Protein 1LWJ (pdb70)

B-factor: mean 66.31, std 16.31, range [10.57, 98.0]

Structure (mmCIF, N/CA/C/O backbone):
data_1LWJ
#
_entry.id   1LWJ
#
_cell.length_a   94.542
_cell.length_b   181.354
_cell.length_c   197.317
_cell.angle_alpha   90.00
_cell.angle_beta   90.00
_cell.angle_gamma   90.00
#
_symmetry.space_group_name_H-M   'I 2 2 2'
#
loop_
_entity.id
_entity.type
_entity.pdbx_description
1 polymer 4-ALPHA-GLUCANOTRANSFERASE
2 non-polymer 'MODIFIED ACARBOSE PENTASACCHARIDE'
3 non-polymer 'CALCIUM ION'
4 water water
#
loop_
_atom_site.group_PDB
_atom_site.id
_atom_site.type_symbol
_atom_site.label_atom_id
_atom_site.label_alt_id
_atom_site.label_comp_id
_atom_site.label_asym_id
_atom_site.label_entity_id
_atom_site.label_seq_id
_atom_site.pdbx_PDB_ins_code
_atom_site.Cartn_x
_atom_site.Cartn_y
_atom_site.Cartn_z
_atom_site.occupancy
_atom_site.B_iso_or_equiv
_atom_site.auth_seq_id
_atom_site.auth_comp_id
_atom_site.auth_asym_id
_atom_site.auth_atom_id
_atom_site.pdbx_PDB_model_num
ATOM 1 N N . MET A 1 1 ? 20.968 29.715 -19.402 1.00 65.56 1 MET A N 1
ATOM 2 C CA . MET A 1 1 ? 20.722 29.360 -17.976 1.00 65.56 1 MET A CA 1
ATOM 3 C C . MET A 1 1 ? 21.526 30.271 -17.039 1.00 65.56 1 MET A C 1
ATOM 4 O O . MET A 1 1 ? 22.735 30.453 -17.198 1.00 65.56 1 MET A O 1
ATOM 9 N N . ILE A 1 2 ? 20.833 30.861 -16.073 1.00 61.10 2 ILE A N 1
ATOM 10 C CA . ILE A 1 2 ? 21.464 31.752 -15.113 1.00 61.10 2 ILE A CA 1
ATOM 11 C C . ILE A 1 2 ? 20.933 31.400 -13.744 1.00 61.10 2 ILE A C 1
ATOM 12 O O . ILE A 1 2 ? 19.725 31.417 -13.521 1.00 61.10 2 ILE A O 1
ATOM 17 N N . GLY A 1 3 ? 21.844 31.087 -12.831 1.00 59.86 3 GLY A N 1
ATOM 18 C CA . GLY A 1 3 ? 21.443 30.740 -11.483 1.00 59.86 3 GLY A CA 1
ATOM 19 C C . GLY A 1 3 ? 21.513 31.913 -10.534 1.00 59.86 3 GLY A C 1
ATOM 20 O O . GLY A 1 3 ? 22.045 32.962 -10.871 1.00 59.86 3 GLY A O 1
ATOM 21 N N . TYR A 1 4 ? 20.975 31.732 -9.335 1.00 47.47 4 TYR A N 1
ATOM 22 C CA . TYR A 1 4 ? 20.980 32.783 -8.331 1.00 47.47 4 TYR A CA 1
ATOM 23 C C . TYR A 1 4 ? 20.977 32.080 -6.980 1.00 47.47 4 TYR A C 1
ATOM 24 O O . TYR A 1 4 ? 20.055 31.324 -6.681 1.00 47.47 4 TYR A O 1
ATOM 33 N N . GLN A 1 5 ? 22.027 32.300 -6.187 1.00 55.29 5 GLN A N 1
ATOM 34 C CA . GLN A 1 5 ? 22.136 31.704 -4.856 1.00 55.29 5 GLN A CA 1
ATOM 35 C C . GLN A 1 5 ? 21.465 32.576 -3.791 1.00 55.29 5 GLN A C 1
ATOM 36 O O . GLN A 1 5 ? 21.870 33.711 -3.549 1.00 55.29 5 GLN A O 1
ATOM 42 N N . ILE A 1 6 ? 20.457 32.021 -3.132 1.00 43.96 6 ILE A N 1
ATOM 43 C CA . ILE A 1 6 ? 19.707 32.745 -2.124 1.00 43.96 6 ILE A CA 1
ATOM 44 C C . ILE A 1 6 ? 19.922 32.233 -0.705 1.00 43.96 6 ILE A C 1
ATOM 45 O O . ILE A 1 6 ? 19.959 31.034 -0.476 1.00 43.96 6 ILE A O 1
ATOM 50 N N . TYR A 1 7 ? 20.105 33.142 0.245 1.00 46.86 7 TYR A N 1
ATOM 51 C CA . TYR A 1 7 ? 20.180 32.735 1.640 1.00 46.86 7 TYR A CA 1
ATOM 52 C C . TYR A 1 7 ? 18.770 33.143 2.055 1.00 46.86 7 TYR A C 1
ATOM 53 O O . TYR A 1 7 ? 18.497 34.325 2.256 1.00 46.86 7 TYR A O 1
ATOM 62 N N . VAL A 1 8 ? 17.875 32.169 2.167 1.00 49.95 8 VAL A N 1
ATOM 63 C CA . VAL A 1 8 ? 16.476 32.467 2.456 1.00 49.95 8 VAL A CA 1
ATOM 64 C C . VAL A 1 8 ? 16.145 33.587 3.437 1.00 49.95 8 VAL A C 1
ATOM 65 O O . VAL A 1 8 ? 15.391 34.498 3.083 1.00 49.95 8 VAL A O 1
ATOM 69 N N . ARG A 1 9 ? 16.706 33.523 4.649 1.00 45.23 9 ARG A N 1
ATOM 70 C CA . ARG A 1 9 ? 16.449 34.509 5.714 1.00 45.23 9 ARG A CA 1
ATOM 71 C C . ARG A 1 9 ? 16.797 35.954 5.392 1.00 45.23 9 ARG A C 1
ATOM 72 O O . ARG A 1 9 ? 16.247 36.870 6.003 1.00 45.23 9 ARG A O 1
ATOM 80 N N . SER A 1 10 ? 17.708 36.148 4.442 1.00 49.02 10 SER A N 1
ATOM 81 C CA . SER A 1 10 ? 18.148 37.479 4.035 1.00 49.02 10 SER A CA 1
ATOM 82 C C . SER A 1 10 ? 17.581 37.983 2.712 1.00 49.02 10 SER A C 1
ATOM 83 O O . SER A 1 10 ? 17.845 39.125 2.325 1.00 49.02 10 SER A O 1
ATOM 86 N N . PHE A 1 11 ? 16.801 37.154 2.019 1.00 64.56 11 PHE A N 1
ATOM 87 C CA . PHE A 1 11 ? 16.243 37.574 0.734 1.00 64.56 11 PHE A CA 1
ATOM 88 C C . PHE A 1 11 ? 14.941 38.383 0.839 1.00 64.56 11 PHE A C 1
ATOM 89 O O . PHE A 1 11 ? 14.961 39.616 0.713 1.00 64.56 11 PHE A O 1
ATOM 97 N N . ARG A 1 12 ? 13.814 37.712 1.062 1.00 48.74 12 ARG A N 1
ATOM 98 C CA . ARG A 1 12 ? 12.553 38.438 1.185 1.00 48.74 12 ARG A CA 1
ATOM 99 C C . ARG A 1 12 ? 11.565 37.846 2.216 1.00 48.74 12 ARG A C 1
ATOM 100 O O . ARG A 1 12 ? 11.335 36.627 2.295 1.00 48.74 12 ARG A O 1
ATOM 108 N N . ASP A 1 13 ? 11.001 38.744 3.013 1.00 49.74 13 ASP A N 1
ATOM 109 C CA . ASP A 1 13 ? 10.057 38.402 4.063 1.00 49.74 13 ASP A CA 1
ATOM 110 C C . ASP A 1 13 ? 8.637 38.449 3.499 1.00 49.74 13 ASP A C 1
ATOM 111 O O . ASP A 1 13 ? 8.269 39.373 2.765 1.00 49.74 13 ASP A O 1
ATOM 116 N N . GLY A 1 14 ? 7.839 37.445 3.838 1.00 50.54 14 GLY A N 1
ATOM 117 C CA . GLY A 1 14 ? 6.497 37.396 3.314 1.00 50.54 14 GLY A CA 1
ATOM 118 C C . GLY A 1 14 ? 5.405 37.439 4.347 1.00 50.54 14 GLY A C 1
ATOM 119 O O . GLY A 1 14 ? 4.232 37.439 3.981 1.00 50.54 14 GLY A O 1
ATOM 120 N N . ASN A 1 15 ? 5.757 37.462 5.628 1.00 52.15 15 ASN A N 1
ATOM 121 C CA . ASN A 1 15 ? 4.722 37.504 6.654 1.00 52.15 15 ASN A CA 1
ATOM 122 C C . ASN A 1 15 ? 4.907 38.620 7.659 1.00 52.15 15 ASN A C 1
ATOM 123 O O . ASN A 1 15 ? 4.423 38.536 8.787 1.00 52.15 15 ASN A O 1
ATOM 128 N N . LEU A 1 16 ? 5.611 39.665 7.235 1.00 57.18 16 LEU A N 1
ATOM 129 C CA . LEU A 1 16 ? 5.848 40.856 8.049 1.00 57.18 16 LEU A CA 1
ATOM 130 C C . LEU A 1 16 ? 6.549 40.649 9.381 1.00 57.18 16 LEU A C 1
ATOM 131 O O . LEU A 1 16 ? 6.013 41.026 10.422 1.00 57.18 16 LEU A O 1
ATOM 136 N N . ASP A 1 17 ? 7.739 40.062 9.367 1.00 51.72 17 ASP A N 1
ATOM 137 C CA . ASP A 1 17 ? 8.462 39.878 10.616 1.00 51.72 17 ASP A CA 1
ATOM 138 C C . ASP A 1 17 ? 9.946 40.190 10.435 1.00 51.72 17 ASP A C 1
ATOM 139 O O . ASP A 1 17 ? 10.736 40.125 11.382 1.00 51.72 17 ASP A O 1
ATOM 144 N N . GLY A 1 18 ? 10.314 40.560 9.212 1.00 32.83 18 GLY A N 1
ATOM 145 C CA . GLY A 1 18 ? 11.696 40.898 8.934 1.00 32.83 18 GLY A CA 1
ATOM 146 C C . GLY A 1 18 ? 12.602 39.719 8.653 1.00 32.83 18 GLY A C 1
ATOM 147 O O . GLY A 1 18 ? 13.771 39.898 8.314 1.00 32.83 18 GLY A O 1
ATOM 148 N N . VAL A 1 19 ? 12.067 38.512 8.797 1.00 53.51 19 VAL A N 1
ATOM 149 C CA . VAL A 1 19 ? 12.834 37.295 8.549 1.00 53.51 19 VAL A CA 1
ATOM 150 C C . VAL A 1 19 ? 12.436 36.711 7.188 1.00 53.51 19 VAL A C 1
ATOM 151 O O . VAL A 1 19 ? 11.248 36.470 6.931 1.00 53.51 19 VAL A O 1
ATOM 155 N N . GLY A 1 20 ? 13.426 36.500 6.318 1.00 52.58 20 GLY A N 1
ATOM 156 C CA . GLY A 1 20 ? 13.155 35.936 5.003 1.00 52.58 20 GLY A CA 1
ATOM 157 C C . GLY A 1 20 ? 12.450 34.590 5.064 1.00 52.58 20 GLY A C 1
ATOM 158 O O . GLY A 1 20 ? 12.820 33.722 5.849 1.00 52.58 20 GLY A O 1
ATOM 159 N N . ASP A 1 21 ? 11.438 34.394 4.231 1.00 72.41 21 ASP A N 1
ATOM 160 C CA . ASP A 1 21 ? 10.710 33.135 4.267 1.00 72.41 21 ASP A CA 1
ATOM 161 C C . ASP A 1 21 ? 10.235 32.685 2.901 1.00 72.41 21 ASP A C 1
ATOM 162 O O . ASP A 1 21 ? 10.470 33.357 1.897 1.00 72.41 21 ASP A O 1
ATOM 167 N N . PHE A 1 22 ? 9.552 31.547 2.878 1.00 44.23 22 PHE A N 1
ATOM 168 C CA . PHE A 1 22 ? 9.047 30.973 1.639 1.00 44.23 22 PHE A CA 1
ATOM 169 C C . PHE A 1 22 ? 8.050 31.874 0.913 1.00 44.23 22 PHE A C 1
ATOM 170 O O . PHE A 1 22 ? 8.099 31.994 -0.314 1.00 44.23 22 PHE A O 1
ATOM 178 N N . ARG A 1 23 ? 7.144 32.502 1.657 1.00 70.89 23 ARG A N 1
ATOM 179 C CA . ARG A 1 23 ? 6.159 33.389 1.036 1.00 70.89 23 ARG A CA 1
ATOM 180 C C . ARG A 1 23 ? 6.837 34.578 0.351 1.00 70.89 23 ARG A C 1
ATOM 181 O O . ARG A 1 23 ? 6.525 34.896 -0.790 1.00 70.89 23 ARG A O 1
ATOM 189 N N . GLY A 1 24 ? 7.770 35.225 1.034 1.00 45.74 24 GLY A N 1
ATOM 190 C CA . GLY A 1 24 ? 8.469 36.340 0.426 1.00 45.74 24 GLY A CA 1
ATOM 191 C C . GLY A 1 24 ? 9.265 35.900 -0.797 1.00 45.74 24 GLY A C 1
ATOM 192 O O . GLY A 1 24 ? 9.331 36.612 -1.803 1.00 45.74 24 GLY A O 1
ATOM 193 N N . LEU A 1 25 ? 9.892 34.731 -0.709 1.00 47.40 25 LEU A N 1
ATOM 194 C CA . LEU A 1 25 ? 10.660 34.205 -1.837 1.00 47.40 25 LEU A CA 1
ATOM 195 C C . LEU A 1 25 ? 9.687 34.265 -3.008 1.00 47.40 25 LEU A C 1
ATOM 196 O O . LEU A 1 25 ? 9.981 34.827 -4.065 1.00 47.40 25 LEU A O 1
ATOM 201 N N . LYS A 1 26 ? 8.503 33.712 -2.765 1.00 52.14 26 LYS A N 1
ATOM 202 C CA . LYS A 1 26 ? 7.425 33.649 -3.737 1.00 52.14 26 LYS A CA 1
ATOM 203 C C . LYS A 1 26 ? 7.140 35.012 -4.363 1.00 52.14 26 LYS A C 1
ATOM 204 O O . LYS A 1 26 ? 6.972 35.108 -5.570 1.00 52.14 26 LYS A O 1
ATOM 210 N N . ASN A 1 27 ? 7.109 36.069 -3.558 1.00 45.19 27 ASN A N 1
ATOM 211 C CA . ASN A 1 27 ? 6.810 37.399 -4.090 1.00 45.19 27 ASN A CA 1
ATOM 212 C C . ASN A 1 27 ? 8.002 38.123 -4.700 1.00 45.19 27 ASN A C 1
ATOM 213 O O . ASN A 1 27 ? 7.884 39.271 -5.124 1.00 45.19 27 ASN A O 1
ATOM 218 N N . ALA A 1 28 ? 9.148 37.460 -4.749 1.00 62.72 28 ALA A N 1
ATOM 219 C CA . ALA A 1 28 ? 10.336 38.081 -5.308 1.00 62.72 28 ALA A CA 1
ATOM 220 C C . ALA A 1 28 ? 10.538 37.672 -6.772 1.00 62.72 28 ALA A C 1
ATOM 221 O O . ALA A 1 28 ? 11.414 38.202 -7.467 1.00 62.72 28 ALA A O 1
ATOM 223 N N . VAL A 1 29 ? 9.712 36.737 -7.235 1.00 60.26 29 VAL A N 1
ATOM 224 C CA . VAL A 1 29 ? 9.781 36.225 -8.605 1.00 60.26 29 VAL A CA 1
ATOM 225 C C . VAL A 1 29 ? 9.994 37.266 -9.700 1.00 60.26 29 VAL A C 1
ATOM 226 O O . VAL A 1 29 ? 10.809 37.065 -10.596 1.00 60.26 29 VAL A O 1
ATOM 230 N N . SER A 1 30 ? 9.240 38.358 -9.638 1.00 61.52 30 SER A N 1
ATOM 231 C CA . SER A 1 30 ? 9.352 39.427 -10.626 1.00 61.52 30 SER A CA 1
ATOM 232 C C . SER A 1 30 ? 10.785 39.955 -10.704 1.00 61.52 30 SER A C 1
ATOM 233 O O . SER A 1 30 ? 11.287 40.244 -11.799 1.00 61.52 30 SER A O 1
ATOM 236 N N . TYR A 1 31 ? 11.429 40.080 -9.538 1.00 53.60 31 TYR A N 1
ATOM 237 C CA . TYR A 1 31 ? 12.807 40.556 -9.451 1.00 53.60 31 TYR A CA 1
ATOM 238 C C . TYR A 1 31 ? 13.695 39.544 -10.144 1.00 53.60 31 TYR A C 1
ATOM 239 O O . TYR A 1 31 ? 14.490 39.897 -11.016 1.00 53.60 31 TYR A O 1
ATOM 248 N N . LEU A 1 32 ? 13.552 38.284 -9.740 1.00 52.70 32 LEU A N 1
ATOM 249 C CA . LEU A 1 32 ? 14.332 37.197 -10.311 1.00 52.70 32 LEU A CA 1
ATOM 250 C C . LEU A 1 32 ? 14.147 37.143 -11.821 1.00 52.70 32 LEU A C 1
ATOM 251 O O . LEU A 1 32 ? 15.125 37.125 -12.577 1.00 52.70 32 LEU A O 1
ATOM 256 N N . LYS A 1 33 ? 12.883 37.130 -12.248 1.00 55.05 33 LYS A N 1
ATOM 257 C CA . LYS A 1 33 ? 12.514 37.072 -13.661 1.00 55.05 33 LYS A CA 1
ATOM 258 C C . LYS A 1 33 ? 13.037 38.300 -14.418 1.00 55.05 33 LYS A C 1
ATOM 259 O O . LYS A 1 33 ? 13.454 38.196 -15.574 1.00 55.05 33 LYS A O 1
ATOM 265 N N . GLU A 1 34 ? 13.016 39.461 -13.769 1.00 68.08 34 GLU A N 1
ATOM 266 C CA . GLU A 1 34 ? 13.522 40.678 -14.400 1.00 68.08 34 GLU A CA 1
ATOM 267 C C . GLU A 1 34 ? 15.043 40.586 -14.446 1.00 68.08 34 GLU A C 1
ATOM 268 O O . GLU A 1 34 ? 15.707 41.332 -15.168 1.00 68.08 34 GLU A O 1
ATOM 274 N N . LEU A 1 35 ? 15.589 39.660 -13.667 1.00 59.45 35 LEU A N 1
ATOM 275 C CA . LEU A 1 35 ? 17.028 39.472 -13.597 1.00 59.45 35 LEU A CA 1
ATOM 276 C C . LEU A 1 35 ? 17.441 38.318 -14.506 1.00 59.45 35 LEU A C 1
ATOM 277 O O . LEU A 1 35 ? 18.620 38.010 -14.641 1.00 59.45 35 LEU A O 1
ATOM 282 N N . GLY A 1 36 ? 16.457 37.686 -15.134 1.00 53.27 36 GLY A N 1
ATOM 283 C CA . GLY A 1 36 ? 16.735 36.584 -16.039 1.00 53.27 36 GLY A CA 1
ATOM 284 C C . GLY A 1 36 ? 17.254 35.350 -15.344 1.00 53.27 36 GLY A C 1
ATOM 285 O O . GLY A 1 36 ? 18.017 34.580 -15.910 1.00 53.27 36 GLY A O 1
ATOM 286 N N . ILE A 1 37 ? 16.833 35.165 -14.106 1.00 67.03 37 ILE A N 1
ATOM 287 C CA . ILE A 1 37 ? 17.256 34.019 -13.324 1.00 67.03 37 ILE A CA 1
ATOM 288 C C . ILE A 1 37 ? 16.474 32.790 -13.771 1.00 67.03 37 ILE A C 1
ATOM 289 O O . ILE A 1 37 ? 15.245 32.819 -13.798 1.00 67.03 37 ILE A O 1
ATOM 294 N N . ASP A 1 38 ? 17.187 31.720 -14.121 1.00 63.57 38 ASP A N 1
ATOM 295 C CA . ASP A 1 38 ? 16.559 30.473 -14.570 1.00 63.57 38 ASP A CA 1
ATOM 296 C C . ASP A 1 38 ? 16.191 29.544 -13.425 1.00 63.57 38 ASP A C 1
ATOM 297 O O . ASP A 1 38 ? 15.151 28.881 -13.467 1.00 63.57 38 ASP A O 1
ATOM 302 N N . PHE A 1 39 ? 17.066 29.493 -12.419 1.00 61.55 39 PHE A N 1
ATOM 303 C CA . PHE A 1 39 ? 16.885 28.656 -11.230 1.00 61.55 39 PHE A CA 1
ATOM 304 C C . PHE A 1 39 ? 17.508 29.316 -9.993 1.00 61.55 39 PHE A C 1
ATOM 305 O O . PHE A 1 39 ? 18.497 30.049 -10.087 1.00 61.55 39 PHE A O 1
ATOM 313 N N . VAL A 1 40 ? 16.918 29.055 -8.832 1.00 56.74 40 VAL A N 1
ATOM 314 C CA . VAL A 1 40 ? 17.432 29.602 -7.585 1.00 56.74 40 VAL A CA 1
ATOM 315 C C . VAL A 1 40 ? 18.047 28.480 -6.795 1.00 56.74 40 VAL A C 1
ATOM 316 O O . VAL A 1 40 ? 17.497 27.387 -6.729 1.00 56.74 40 VAL A O 1
ATOM 320 N N . TRP A 1 41 ? 19.206 28.734 -6.217 1.00 56.94 41 TRP A N 1
ATOM 321 C CA . TRP A 1 41 ? 19.824 27.731 -5.385 1.00 56.94 41 TRP A CA 1
ATOM 322 C C . TRP A 1 41 ? 19.488 28.237 -3.992 1.00 56.94 41 TRP A C 1
ATOM 323 O O . TRP A 1 41 ? 19.894 29.332 -3.612 1.00 56.94 41 TRP A O 1
ATOM 334 N N . LEU A 1 42 ? 18.726 27.452 -3.239 1.00 51.59 42 LEU A N 1
ATOM 335 C CA . LEU A 1 42 ? 18.343 27.866 -1.903 1.00 51.59 42 LEU A CA 1
ATOM 336 C C . LEU A 1 42 ? 19.145 27.190 -0.801 1.00 51.59 42 LEU A C 1
ATOM 337 O O . LEU A 1 42 ? 19.045 25.983 -0.607 1.00 51.59 42 LEU A O 1
ATOM 342 N N . MET A 1 43 ? 19.937 27.985 -0.083 1.00 67.58 43 MET A N 1
ATOM 343 C CA . MET A 1 43 ? 20.734 27.495 1.033 1.00 67.58 43 MET A CA 1
ATOM 344 C C . MET A 1 43 ? 19.760 26.817 2.009 1.00 67.58 43 MET A C 1
ATOM 345 O O . MET A 1 43 ? 18.604 27.236 2.145 1.00 67.58 43 MET A O 1
ATOM 350 N N . PRO A 1 44 ? 20.228 25.780 2.716 1.00 60.10 44 PRO A N 1
ATOM 351 C CA . PRO A 1 44 ? 19.505 24.964 3.697 1.00 60.10 44 PRO A CA 1
ATOM 352 C C . PRO A 1 44 ? 18.138 25.434 4.206 1.00 60.10 44 PRO A C 1
ATOM 353 O O . PRO A 1 44 ? 18.056 26.272 5.108 1.00 60.10 44 PRO A O 1
ATOM 357 N N . VAL A 1 45 ? 17.071 24.878 3.637 1.00 47.11 45 VAL A N 1
ATOM 358 C CA . VAL A 1 45 ? 15.716 25.221 4.060 1.00 47.11 45 VAL A CA 1
ATOM 359 C C . VAL A 1 45 ? 15.245 24.215 5.087 1.00 47.11 45 VAL A C 1
ATOM 360 O O . VAL A 1 45 ? 14.114 24.280 5.546 1.00 47.11 45 VAL A O 1
ATOM 364 N N . PHE A 1 46 ? 16.110 23.275 5.440 1.00 72.74 46 PHE A N 1
ATOM 365 C CA . PHE A 1 46 ? 15.738 22.263 6.414 1.00 72.74 46 PHE A CA 1
ATOM 366 C C . PHE A 1 46 ? 16.016 22.773 7.810 1.00 72.74 46 PHE A C 1
ATOM 367 O O . PHE A 1 46 ? 16.956 23.545 8.020 1.00 72.74 46 PHE A O 1
ATOM 375 N N . SER A 1 47 ? 15.190 22.328 8.753 1.00 63.42 47 SER A N 1
ATOM 376 C CA . SER A 1 47 ? 15.309 22.712 10.150 1.00 63.42 47 SER A CA 1
ATOM 377 C C . SER A 1 47 ? 16.626 22.274 10.798 1.00 63.42 47 SER A C 1
ATOM 378 O O . SER A 1 47 ? 16.977 21.089 10.804 1.00 63.42 47 SER A O 1
ATOM 381 N N . SER A 1 48 ? 17.331 23.269 11.339 1.00 56.56 48 SER A N 1
ATOM 382 C CA . SER A 1 48 ? 18.605 23.137 12.041 1.00 56.56 48 SER A CA 1
ATOM 383 C C . SER A 1 48 ? 18.541 24.298 13.015 1.00 56.56 48 SER A C 1
ATOM 384 O O . SER A 1 48 ? 17.761 25.218 12.809 1.00 56.56 48 SER A O 1
ATOM 387 N N . ILE A 1 49 ? 19.333 24.293 14.073 1.00 65.55 49 ILE A N 1
ATOM 388 C CA . ILE A 1 49 ? 19.226 25.420 14.985 1.00 65.55 49 ILE A CA 1
ATOM 389 C C . ILE A 1 49 ? 20.147 26.585 14.628 1.00 65.55 49 ILE A C 1
ATOM 390 O O . ILE A 1 49 ? 19.962 27.710 15.109 1.00 65.55 49 ILE A O 1
ATOM 395 N N . SER A 1 50 ? 21.127 26.325 13.768 1.00 75.73 50 SER A N 1
ATOM 396 C CA . SER A 1 50 ? 22.056 27.363 13.335 1.00 75.73 50 SER A CA 1
ATOM 397 C C . SER A 1 50 ? 21.318 28.391 12.467 1.00 75.73 50 SER A C 1
ATOM 398 O O . SER A 1 50 ? 20.117 28.274 12.233 1.00 75.73 50 SER A O 1
ATOM 401 N N . PHE A 1 51 ? 22.036 29.401 11.990 1.00 59.18 51 PHE A N 1
ATOM 402 C CA . PHE A 1 51 ? 21.429 30.422 11.147 1.00 59.18 51 PHE A CA 1
ATOM 403 C C . PHE A 1 51 ? 21.634 30.066 9.676 1.00 59.18 51 PHE A C 1
ATOM 404 O O . PHE A 1 51 ? 20.864 30.482 8.814 1.00 59.18 51 PHE A O 1
ATOM 412 N N . HIS A 1 52 ? 22.672 29.282 9.402 1.00 40.69 52 HIS A N 1
ATOM 413 C CA . HIS A 1 52 ? 22.983 28.850 8.045 1.00 40.69 52 HIS A CA 1
ATOM 414 C C . HIS A 1 52 ? 22.370 27.474 7.763 1.00 40.69 52 HIS A C 1
ATOM 415 O O . HIS A 1 52 ? 22.257 27.067 6.612 1.00 40.69 52 HIS A O 1
ATOM 422 N N . GLY A 1 53 ? 21.994 26.763 8.825 1.00 47.55 53 GLY A N 1
ATOM 423 C CA . GLY A 1 53 ? 21.357 25.456 8.702 1.00 47.55 53 GLY A CA 1
ATOM 424 C C . GLY A 1 53 ? 22.009 24.303 7.953 1.00 47.55 53 GLY A C 1
ATOM 425 O O . GLY A 1 53 ? 21.303 23.481 7.361 1.00 47.55 53 GLY A O 1
ATOM 426 N N . TYR A 1 54 ? 23.334 24.227 7.978 1.00 52.20 54 TYR A N 1
ATOM 427 C CA . TYR A 1 54 ? 24.045 23.142 7.316 1.00 52.20 54 TYR A CA 1
ATOM 428 C C . TYR A 1 54 ? 24.140 21.897 8.208 1.00 52.20 54 TYR A C 1
ATOM 429 O O . TYR A 1 54 ? 24.501 20.808 7.738 1.00 52.20 54 TYR A O 1
ATOM 438 N N . ASP A 1 55 ? 23.828 22.064 9.495 1.00 57.24 55 ASP A N 1
ATOM 439 C CA . ASP A 1 55 ? 23.816 20.944 10.440 1.00 57.24 55 ASP A CA 1
ATOM 440 C C . ASP A 1 55 ? 22.345 20.593 10.687 1.00 57.24 55 ASP A C 1
ATOM 441 O O . ASP A 1 55 ? 21.754 20.962 11.706 1.00 57.24 55 ASP A O 1
ATOM 446 N N . VAL A 1 56 ? 21.761 19.874 9.731 1.00 60.09 56 VAL A N 1
ATOM 447 C CA . VAL A 1 56 ? 20.347 19.512 9.787 1.00 60.09 56 VAL A CA 1
ATOM 448 C C . VAL A 1 56 ? 19.970 18.544 10.897 1.00 60.09 56 VAL A C 1
ATOM 449 O O . VAL A 1 56 ? 20.650 17.547 11.143 1.00 60.09 56 VAL A O 1
ATOM 453 N N . VAL A 1 57 ? 18.865 18.846 11.563 1.00 73.51 57 VAL A N 1
ATOM 454 C CA . VAL A 1 57 ? 18.379 18.003 12.638 1.00 73.51 57 VAL A CA 1
ATOM 455 C C . VAL A 1 57 ? 17.196 17.162 12.130 1.00 73.51 57 VAL A C 1
ATOM 456 O O . VAL A 1 57 ? 16.771 16.209 12.786 1.00 73.51 57 VAL A O 1
ATOM 460 N N . ASP A 1 58 ? 16.683 17.516 10.950 1.00 61.36 58 ASP A N 1
ATOM 461 C CA . ASP A 1 58 ? 15.567 16.802 10.331 1.00 61.36 58 ASP A CA 1
ATOM 462 C C . ASP A 1 58 ? 15.372 17.267 8.894 1.00 61.36 58 ASP A C 1
ATOM 463 O O . ASP A 1 58 ? 15.101 18.443 8.663 1.00 61.36 58 ASP A O 1
ATOM 468 N N . PHE A 1 59 ? 15.511 16.351 7.931 1.00 54.84 59 PHE A N 1
ATOM 469 C CA . PHE A 1 59 ? 15.341 16.693 6.507 1.00 54.84 59 PHE A CA 1
ATOM 470 C C . PHE A 1 59 ? 13.874 16.666 6.081 1.00 54.84 59 PHE A C 1
ATOM 471 O O . PHE A 1 59 ? 13.521 17.098 4.974 1.00 54.84 59 PHE A O 1
ATOM 479 N N . TYR A 1 60 ? 13.019 16.157 6.964 1.00 57.26 60 TYR A N 1
ATOM 480 C CA . TYR A 1 60 ? 11.605 16.041 6.657 1.00 57.26 60 TYR A CA 1
ATOM 481 C C . TYR A 1 60 ? 10.730 17.112 7.270 1.00 57.26 60 TYR A C 1
ATOM 482 O O . TYR A 1 60 ? 9.508 16.992 7.289 1.00 57.26 60 TYR A O 1
ATOM 491 N N . SER A 1 61 ? 11.369 18.160 7.773 1.00 45.91 61 SER A N 1
ATOM 492 C CA . SER A 1 61 ? 10.655 19.296 8.329 1.00 45.91 61 SER A CA 1
ATOM 493 C C . SER A 1 61 ? 11.465 20.529 7.940 1.00 45.91 61 SER A C 1
ATOM 494 O O . SER A 1 61 ? 12.689 20.504 7.987 1.00 45.91 61 SER A O 1
ATOM 497 N N . PHE A 1 62 ? 10.794 21.593 7.515 1.00 63.39 62 PHE A N 1
ATOM 498 C CA . PHE A 1 62 ? 11.498 22.807 7.120 1.00 63.39 62 PHE A CA 1
ATOM 499 C C . PHE A 1 62 ? 11.724 23.764 8.300 1.00 63.39 62 PHE A C 1
ATOM 500 O O . PHE A 1 62 ? 11.188 23.553 9.392 1.00 63.39 62 PHE A O 1
ATOM 508 N N . LYS A 1 63 ? 12.534 24.801 8.087 1.00 55.81 63 LYS A N 1
ATOM 509 C CA . LYS A 1 63 ? 12.807 25.793 9.128 1.00 55.81 63 LYS A CA 1
ATOM 510 C C . LYS A 1 63 ? 11.531 26.584 9.410 1.00 55.81 63 LYS A C 1
ATOM 511 O O . LYS A 1 63 ? 11.028 27.300 8.541 1.00 55.81 63 LYS A O 1
ATOM 517 N N . ALA A 1 64 ? 11.017 26.444 10.627 1.00 33.23 64 ALA A N 1
ATOM 518 C CA . ALA A 1 64 ? 9.791 27.124 11.022 1.00 33.23 64 ALA A CA 1
ATOM 519 C C . ALA A 1 64 ? 9.770 28.589 10.633 1.00 33.23 64 ALA A C 1
ATOM 520 O O . ALA A 1 64 ? 8.729 29.112 10.245 1.00 33.23 64 ALA A O 1
ATOM 522 N N . GLU A 1 65 ? 10.917 29.252 10.749 1.00 45.66 65 GLU A N 1
ATOM 523 C CA . GLU A 1 65 ? 11.022 30.667 10.424 1.00 45.66 65 GLU A CA 1
ATOM 524 C C . GLU A 1 65 ? 10.840 30.991 8.935 1.00 45.66 65 GLU A C 1
ATOM 525 O O . GLU A 1 65 ? 10.492 32.118 8.567 1.00 45.66 65 GLU A O 1
ATOM 531 N N . TYR A 1 66 ? 11.080 30.003 8.080 1.00 51.33 66 TYR A N 1
ATOM 532 C CA . TYR A 1 66 ? 10.925 30.185 6.643 1.00 51.33 66 TYR A CA 1
ATOM 533 C C . TYR A 1 66 ? 9.485 29.870 6.275 1.00 51.33 66 TYR A C 1
ATOM 534 O O . TYR A 1 66 ? 8.900 30.517 5.400 1.00 51.33 66 TYR A O 1
ATOM 543 N N . GLY A 1 67 ? 8.915 28.875 6.956 1.00 74.04 67 GLY A N 1
ATOM 544 C CA . GLY A 1 67 ? 7.530 28.509 6.709 1.00 74.04 67 GLY A CA 1
ATOM 545 C C . GLY A 1 67 ? 7.150 27.058 6.939 1.00 74.04 67 GLY A C 1
ATOM 546 O O . GLY A 1 67 ? 7.934 26.262 7.454 1.00 74.04 67 GLY A O 1
ATOM 547 N N . SER A 1 68 ? 5.921 26.730 6.551 1.00 52.71 68 SER A N 1
ATOM 548 C CA . SER A 1 68 ? 5.387 25.380 6.677 1.00 52.71 68 SER A CA 1
ATOM 549 C C . SER A 1 68 ? 5.659 24.626 5.373 1.00 52.71 68 SER A C 1
ATOM 550 O O . SER A 1 68 ? 6.026 25.245 4.366 1.00 52.71 68 SER A O 1
ATOM 553 N N . GLU A 1 69 ? 5.481 23.302 5.391 1.00 54.54 69 GLU A N 1
ATOM 554 C CA . GLU A 1 69 ? 5.693 22.487 4.195 1.00 54.54 69 GLU A CA 1
ATOM 555 C C . GLU A 1 69 ? 4.688 22.852 3.105 1.00 54.54 69 GLU A C 1
ATOM 556 O O . GLU A 1 69 ? 4.938 22.658 1.907 1.00 54.54 69 GLU A O 1
ATOM 562 N N . ARG A 1 70 ? 3.540 23.367 3.535 1.00 62.17 70 ARG A N 1
ATOM 563 C CA . ARG A 1 70 ? 2.510 23.799 2.608 1.00 62.17 70 ARG A CA 1
ATOM 564 C C . ARG A 1 70 ? 3.022 25.058 1.935 1.00 62.17 70 ARG A C 1
ATOM 565 O O . ARG A 1 70 ? 2.990 25.182 0.714 1.00 62.17 70 ARG A O 1
ATOM 573 N N . GLU A 1 71 ? 3.512 25.990 2.744 1.00 62.70 71 GLU A N 1
ATOM 574 C CA . GLU A 1 71 ? 4.031 27.232 2.212 1.00 62.70 71 GLU A CA 1
ATOM 575 C C . GLU A 1 71 ? 5.205 26.960 1.289 1.00 62.70 71 GLU A C 1
ATOM 576 O O . GLU A 1 71 ? 5.372 27.646 0.284 1.00 62.70 71 GL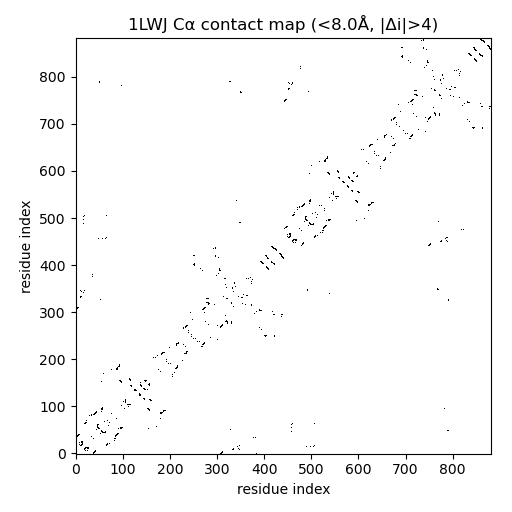U A O 1
ATOM 582 N N . PHE A 1 72 ? 6.016 25.958 1.615 1.00 52.95 72 PHE A N 1
ATOM 583 C CA . PHE A 1 72 ? 7.160 25.636 0.769 1.00 52.95 72 PHE A CA 1
ATOM 584 C C . PHE A 1 72 ? 6.697 25.242 -0.639 1.00 52.95 72 PHE A C 1
ATOM 585 O O . PHE A 1 72 ? 7.278 25.667 -1.645 1.00 52.95 72 PHE A O 1
ATOM 593 N N . LYS A 1 73 ? 5.639 24.439 -0.697 1.00 62.74 73 LYS A N 1
ATOM 594 C CA . LYS A 1 73 ? 5.089 23.966 -1.961 1.00 62.74 73 LYS A CA 1
ATOM 595 C C . LYS A 1 73 ? 4.401 25.039 -2.819 1.00 62.74 73 LYS A C 1
ATOM 596 O O . LYS A 1 73 ? 4.520 25.032 -4.041 1.00 62.74 73 LYS A O 1
ATOM 602 N N . GLU A 1 74 ? 3.670 25.952 -2.196 1.00 66.49 74 GLU A N 1
ATOM 603 C CA . GLU A 1 74 ? 3.019 27.006 -2.964 1.00 66.49 74 GLU A CA 1
ATOM 604 C C . GLU A 1 74 ? 4.080 27.939 -3.567 1.00 66.49 74 GLU A C 1
ATOM 605 O O . GLU A 1 74 ? 3.811 28.684 -4.515 1.00 66.49 74 GLU A O 1
ATOM 611 N N . MET A 1 75 ? 5.285 27.905 -3.006 1.00 60.66 75 MET A N 1
ATOM 612 C CA . MET A 1 75 ? 6.377 28.731 -3.501 1.00 60.66 75 MET A CA 1
ATOM 613 C C . MET A 1 75 ? 6.964 27.994 -4.697 1.00 60.66 75 MET A C 1
ATOM 614 O O . MET A 1 75 ? 7.366 28.612 -5.678 1.00 60.66 75 MET A O 1
ATOM 619 N N . ILE A 1 76 ? 6.996 26.666 -4.612 1.00 33.63 76 ILE A N 1
ATOM 620 C CA . ILE A 1 76 ? 7.490 25.829 -5.704 1.00 33.63 76 ILE A CA 1
ATOM 621 C C . ILE A 1 76 ? 6.545 26.043 -6.885 1.00 33.63 76 ILE A C 1
ATOM 622 O O . ILE A 1 76 ? 6.967 26.418 -7.978 1.00 33.63 76 ILE A O 1
ATOM 627 N N . GLU A 1 77 ? 5.260 25.784 -6.648 1.00 53.72 77 GLU A N 1
ATOM 628 C CA . GLU A 1 77 ? 4.219 25.955 -7.656 1.00 53.72 77 GLU A CA 1
ATOM 629 C C . GLU A 1 77 ? 4.481 27.289 -8.358 1.00 53.72 77 GLU A C 1
ATOM 630 O O . GLU A 1 77 ? 4.891 27.310 -9.517 1.00 53.72 77 GLU A O 1
ATOM 636 N N . ALA A 1 78 ? 4.274 28.388 -7.628 1.00 58.85 78 ALA A N 1
ATOM 637 C CA . ALA A 1 78 ? 4.475 29.765 -8.099 1.00 58.85 78 ALA A CA 1
ATOM 638 C C . ALA A 1 78 ? 5.697 29.973 -8.998 1.00 58.85 78 ALA A C 1
ATOM 639 O O . ALA A 1 78 ? 5.583 30.552 -10.076 1.00 58.85 78 ALA A O 1
ATOM 641 N N . PHE A 1 79 ? 6.863 29.526 -8.535 1.00 62.04 79 PHE A N 1
ATOM 642 C CA . PHE A 1 79 ? 8.113 29.648 -9.290 1.00 62.04 79 PHE A CA 1
ATOM 643 C C . PHE A 1 79 ? 8.045 28.994 -10.649 1.00 62.04 79 PHE A C 1
ATOM 644 O O . PHE A 1 79 ? 8.607 29.495 -11.617 1.00 62.04 79 PHE A O 1
ATOM 652 N N . HIS A 1 80 ? 7.385 27.846 -10.705 1.00 45.79 80 HIS A N 1
ATOM 653 C CA . HIS A 1 80 ? 7.196 27.141 -11.958 1.00 45.79 80 HIS A CA 1
ATOM 654 C C . HIS A 1 80 ? 6.244 27.972 -12.825 1.00 45.79 80 HIS A C 1
ATOM 655 O O . HIS A 1 80 ? 6.558 28.285 -13.970 1.00 45.79 80 HIS A O 1
ATOM 662 N N . ASP A 1 81 ? 5.092 28.347 -12.276 1.00 47.30 81 ASP A N 1
ATOM 663 C CA . ASP A 1 81 ? 4.145 29.185 -13.008 1.00 47.30 81 ASP A CA 1
ATOM 664 C C . ASP A 1 81 ? 4.906 30.270 -13.756 1.00 47.30 81 ASP A C 1
ATOM 665 O O . ASP A 1 81 ? 4.503 30.675 -14.835 1.00 47.30 81 ASP A O 1
ATOM 670 N N . SER A 1 82 ? 5.996 30.744 -13.154 1.00 53.81 82 SER A N 1
ATOM 671 C CA . SER A 1 82 ? 6.827 31.805 -13.721 1.00 53.81 82 SER A CA 1
ATOM 672 C C . SER A 1 82 ? 8.066 31.285 -14.428 1.00 53.81 82 SER A C 1
ATOM 673 O O . SER A 1 82 ? 8.962 32.064 -14.758 1.00 53.81 82 SER A O 1
ATOM 676 N N . GLY A 1 83 ? 8.126 29.970 -14.631 1.00 73.59 83 GLY A N 1
ATOM 677 C CA . GLY A 1 83 ? 9.253 29.349 -15.316 1.00 73.59 83 GLY A CA 1
ATOM 678 C C . GLY A 1 83 ? 10.630 29.349 -14.659 1.00 73.59 83 GLY A C 1
ATOM 679 O O . GLY A 1 83 ? 11.653 29.454 -15.343 1.00 73.59 83 GLY A O 1
ATOM 680 N N . ILE A 1 84 ? 10.678 29.228 -13.339 1.00 54.30 84 ILE A N 1
ATOM 681 C CA . ILE A 1 84 ? 11.960 29.203 -12.652 1.00 54.30 84 ILE A CA 1
ATOM 682 C C . ILE A 1 84 ? 12.017 27.903 -11.879 1.00 54.30 84 ILE A C 1
ATOM 683 O O . ILE A 1 84 ? 11.017 27.459 -11.315 1.00 54.30 84 ILE A O 1
ATOM 688 N N . LYS A 1 85 ? 13.185 27.281 -11.894 1.00 49.01 85 LYS A N 1
ATOM 689 C CA . LYS A 1 85 ? 13.384 26.042 -11.191 1.00 49.01 85 LYS A CA 1
ATOM 690 C C . LYS A 1 85 ? 13.862 26.355 -9.785 1.00 49.01 85 LYS A C 1
ATOM 691 O O . LYS A 1 85 ? 14.302 27.472 -9.491 1.00 49.01 85 LYS A O 1
ATOM 697 N N . VAL A 1 86 ? 13.769 25.363 -8.910 1.00 63.39 86 VAL A N 1
ATOM 698 C CA . VAL A 1 86 ? 14.154 25.542 -7.525 1.00 63.39 86 VAL A CA 1
ATOM 699 C C . VAL A 1 86 ? 15.084 24.415 -7.077 1.00 63.39 86 VAL A C 1
ATOM 700 O O . VAL A 1 86 ? 14.671 23.272 -6.941 1.00 63.39 86 VAL A O 1
ATOM 704 N N . VAL A 1 87 ? 16.343 24.764 -6.849 1.00 65.21 87 VAL A N 1
ATOM 705 C CA . VAL A 1 87 ? 17.367 23.817 -6.421 1.00 65.21 87 VAL A CA 1
ATOM 706 C C . VAL A 1 87 ? 17.684 23.940 -4.913 1.00 65.21 87 VAL A C 1
ATOM 707 O O . VAL A 1 87 ? 18.150 24.988 -4.465 1.00 65.21 87 VAL A O 1
ATOM 711 N N . LEU A 1 88 ? 17.441 22.880 -4.135 1.00 61.21 88 LEU A N 1
ATOM 712 C CA . LEU A 1 88 ? 17.717 22.916 -2.692 1.00 61.21 88 LEU A CA 1
ATOM 713 C C . LEU A 1 88 ? 19.103 22.398 -2.318 1.00 61.21 88 LEU A C 1
ATOM 714 O O . LEU A 1 88 ? 19.552 21.362 -2.806 1.00 61.21 88 LEU A O 1
ATOM 719 N N . ASP A 1 89 ? 19.770 23.135 -1.434 1.00 62.11 89 ASP A N 1
ATOM 720 C CA . ASP A 1 89 ? 21.103 22.799 -0.950 1.00 62.11 89 ASP A CA 1
ATOM 721 C C . ASP A 1 89 ? 20.919 21.595 -0.050 1.00 62.11 89 ASP A C 1
ATOM 722 O O . ASP A 1 89 ? 20.184 21.663 0.932 1.00 62.11 89 ASP A O 1
ATOM 727 N N . LEU A 1 90 ? 21.587 20.497 -0.372 1.00 63.92 90 LEU A N 1
ATOM 728 C CA . LEU A 1 90 ? 21.437 19.289 0.423 1.00 63.92 90 LEU A CA 1
ATOM 729 C C . LEU A 1 90 ? 22.733 18.810 1.065 1.00 63.92 90 LEU A C 1
ATOM 730 O O . LEU A 1 90 ? 23.565 18.196 0.405 1.00 63.92 90 LEU A O 1
ATOM 735 N N . PRO A 1 91 ? 22.913 19.083 2.372 1.00 78.23 91 PRO A N 1
ATOM 736 C CA . PRO A 1 91 ? 24.082 18.720 3.181 1.00 78.23 91 PRO A CA 1
ATOM 737 C C . PRO A 1 91 ? 23.901 17.355 3.823 1.00 78.23 91 PRO A C 1
ATOM 738 O O . PRO A 1 91 ? 23.898 17.227 5.049 1.00 78.23 91 PRO A O 1
ATOM 742 N N . ILE A 1 92 ? 23.744 16.346 2.977 1.00 65.46 92 ILE A N 1
ATOM 743 C CA . ILE A 1 92 ? 23.543 14.972 3.403 1.00 65.46 92 ILE A CA 1
ATOM 744 C C . ILE A 1 92 ? 24.839 14.268 3.816 1.00 65.46 92 ILE A C 1
ATOM 745 O O . ILE A 1 92 ? 24.826 13.081 4.141 1.00 65.46 92 ILE A O 1
ATOM 750 N N . HIS A 1 93 ? 25.952 14.998 3.811 1.00 60.66 93 HIS A N 1
ATOM 751 C CA . HIS A 1 93 ? 27.248 14.428 4.197 1.00 60.66 93 HIS A CA 1
ATOM 752 C C . HIS A 1 93 ? 27.321 14.123 5.702 1.00 60.66 93 HIS A C 1
ATOM 753 O O . HIS A 1 93 ? 28.047 13.215 6.132 1.00 60.66 93 HIS A O 1
ATOM 760 N N . HIS A 1 94 ? 26.543 14.877 6.479 1.00 73.13 94 HIS A N 1
ATOM 761 C CA . HIS A 1 94 ? 26.502 14.766 7.937 1.00 73.13 94 HIS A CA 1
ATOM 762 C C . HIS A 1 94 ? 25.188 15.333 8.467 1.00 73.13 94 HIS A C 1
ATOM 763 O O . HIS A 1 94 ? 24.572 16.204 7.840 1.00 73.13 94 HIS A O 1
ATOM 770 N N . THR A 1 95 ? 24.767 14.848 9.629 1.00 62.08 95 THR A N 1
ATOM 771 C CA . THR A 1 95 ? 23.550 15.359 10.244 1.00 62.08 95 THR A CA 1
ATOM 772 C C . THR A 1 95 ? 23.988 16.253 11.407 1.00 62.08 95 THR A C 1
ATOM 773 O O . THR A 1 95 ? 25.154 16.239 11.805 1.00 62.08 95 THR A O 1
ATOM 777 N N . GLY A 1 96 ? 23.072 17.062 11.921 1.00 63.82 96 GLY A N 1
ATOM 778 C CA . GLY A 1 96 ? 23.424 17.915 13.033 1.00 63.82 96 GLY A CA 1
ATOM 779 C C . GLY A 1 96 ? 23.609 17.024 14.241 1.00 63.82 96 GLY A C 1
ATOM 780 O O . GLY A 1 96 ? 23.211 15.853 14.225 1.00 63.82 96 GLY A O 1
ATOM 781 N N . PHE A 1 97 ? 24.208 17.576 15.291 1.00 89.67 97 PHE A N 1
ATOM 7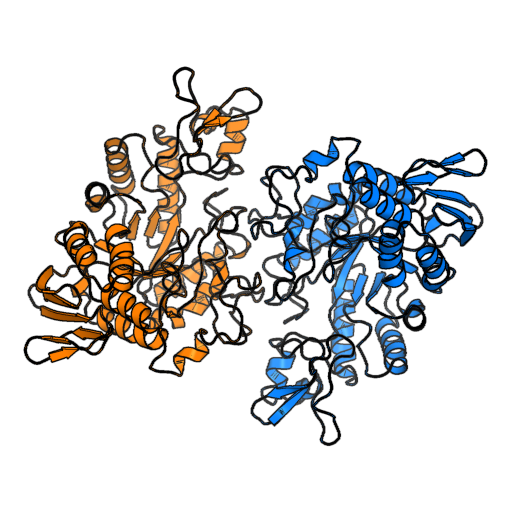82 C CA . PHE A 1 97 ? 24.458 16.838 16.526 1.00 89.67 97 PHE A CA 1
ATOM 783 C C . PHE A 1 97 ? 23.164 16.377 17.195 1.00 89.67 97 PHE A C 1
ATOM 784 O O . PHE A 1 97 ? 23.131 15.375 17.915 1.00 89.67 97 PHE A O 1
ATOM 792 N N . LEU A 1 98 ? 22.096 17.120 16.954 1.00 57.78 98 LEU A N 1
ATOM 793 C CA . LEU A 1 98 ? 20.813 16.802 17.549 1.00 57.78 98 LEU A CA 1
ATOM 794 C C . LEU A 1 98 ? 19.896 15.956 16.676 1.00 57.78 98 LEU A C 1
ATOM 795 O O . LEU A 1 98 ? 18.782 15.642 17.094 1.00 57.78 98 LEU A O 1
ATOM 800 N N . HIS A 1 99 ? 20.335 15.587 15.474 1.00 74.72 99 HIS A N 1
ATOM 801 C CA . HIS A 1 99 ? 19.473 14.775 14.626 1.00 74.72 99 HIS A CA 1
ATOM 802 C C . HIS A 1 99 ? 19.083 13.535 15.424 1.00 74.72 99 HIS A C 1
ATOM 803 O O . HIS A 1 99 ? 19.919 12.934 16.107 1.00 74.72 99 HIS A O 1
ATOM 810 N N . THR A 1 100 ? 17.814 13.153 15.344 1.00 91.50 100 THR A N 1
ATOM 811 C CA . THR A 1 100 ? 17.332 12.000 16.087 1.00 91.50 100 THR A CA 1
ATOM 812 C C . THR A 1 100 ? 18.144 10.744 15.798 1.00 91.50 100 THR A C 1
ATOM 813 O O . THR A 1 100 ? 18.189 9.837 16.618 1.00 91.50 100 THR A O 1
ATOM 817 N N . TRP A 1 101 ? 18.785 10.685 14.637 1.00 71.63 101 TRP A N 1
ATOM 818 C CA . TRP A 1 101 ? 19.603 9.526 14.304 1.00 71.63 101 TRP A CA 1
ATOM 819 C C . TRP A 1 101 ? 20.850 9.500 15.187 1.00 71.63 101 TRP A C 1
ATOM 820 O O . TRP A 1 101 ? 21.279 8.435 15.644 1.00 71.63 101 TRP A O 1
ATOM 831 N N . PHE A 1 102 ? 21.439 10.675 15.408 1.00 75.36 102 PHE A N 1
ATOM 832 C CA . PHE A 1 102 ? 22.639 10.786 16.230 1.00 75.36 102 PHE A CA 1
ATOM 833 C C . PHE A 1 102 ? 22.262 10.694 17.699 1.00 75.36 102 PHE A C 1
ATOM 834 O O . PHE A 1 102 ? 22.971 10.077 18.497 1.00 75.36 102 PHE A O 1
ATOM 842 N N . GLN A 1 103 ? 21.145 11.306 18.064 1.00 78.16 103 GLN A N 1
ATOM 843 C CA . GLN A 1 103 ? 20.715 11.242 19.447 1.00 78.16 103 GLN A CA 1
ATOM 844 C C . GLN A 1 103 ? 20.579 9.797 19.917 1.00 78.16 103 GLN A C 1
ATOM 845 O O . GLN A 1 103 ? 20.933 9.480 21.054 1.00 78.16 103 GLN A O 1
ATOM 851 N N . LYS A 1 104 ? 20.092 8.930 19.026 1.00 88.58 104 LYS A N 1
ATOM 852 C CA . LYS A 1 104 ? 19.908 7.508 19.314 1.00 88.58 104 LYS A CA 1
ATOM 853 C C . LYS A 1 104 ? 21.223 6.745 19.319 1.00 88.58 104 LYS A C 1
ATOM 854 O O . LYS A 1 104 ? 21.492 5.978 20.245 1.00 88.58 104 LYS A O 1
ATOM 860 N N . ALA A 1 105 ? 22.035 6.935 18.283 1.00 62.13 105 ALA A N 1
ATOM 861 C CA . ALA A 1 105 ? 23.335 6.270 18.226 1.00 62.13 105 ALA A CA 1
ATOM 862 C C . ALA A 1 105 ? 24.068 6.504 19.556 1.00 62.13 105 ALA A C 1
ATOM 863 O O . ALA A 1 105 ? 24.701 5.595 20.109 1.00 62.13 105 ALA A O 1
ATOM 865 N N . LEU A 1 106 ? 23.963 7.735 20.054 1.00 65.84 106 LEU A N 1
ATOM 866 C CA . LEU A 1 106 ? 24.584 8.142 21.310 1.00 65.84 106 LEU A CA 1
ATOM 867 C C . LEU A 1 106 ? 24.074 7.310 22.489 1.00 65.84 106 LEU A C 1
ATOM 868 O O . LEU A 1 106 ? 24.849 6.795 23.303 1.00 65.84 106 LEU A O 1
ATOM 873 N N . LYS A 1 107 ? 22.754 7.194 22.574 1.00 90.51 107 LYS A N 1
ATOM 874 C CA . LYS A 1 107 ? 22.125 6.452 23.648 1.00 90.51 107 LYS A CA 1
ATOM 875 C C . LYS A 1 107 ? 22.086 4.948 23.401 1.00 90.51 107 LYS A C 1
ATOM 876 O O . LYS A 1 107 ? 21.082 4.279 23.661 1.00 90.51 107 LYS A O 1
ATOM 882 N N . GLY A 1 108 ? 23.195 4.427 22.888 1.00 97.57 108 GLY A N 1
ATOM 883 C CA . GLY A 1 108 ? 23.322 3.001 22.655 1.00 97.57 108 GLY A CA 1
ATOM 884 C C . GLY A 1 108 ? 22.637 2.349 21.474 1.00 97.57 108 GLY A C 1
ATOM 885 O O . GLY A 1 108 ? 23.140 1.346 20.975 1.00 97.57 108 GLY A O 1
ATOM 886 N N . ASP A 1 109 ? 21.509 2.888 21.020 1.00 78.49 109 ASP A N 1
ATOM 887 C CA . ASP A 1 109 ? 20.795 2.285 19.898 1.00 78.49 109 ASP A CA 1
ATOM 888 C C . ASP A 1 109 ? 21.729 1.771 18.799 1.00 78.49 109 ASP A C 1
ATOM 889 O O . ASP A 1 109 ? 22.483 2.536 18.191 1.00 78.49 109 ASP A O 1
ATOM 894 N N . PRO A 1 110 ? 21.672 0.457 18.522 1.00 98.00 110 PRO A N 1
ATOM 895 C CA . PRO A 1 110 ? 22.483 -0.239 17.518 1.00 98.00 110 PRO A CA 1
ATOM 896 C C . PRO A 1 110 ? 22.155 0.052 16.054 1.00 98.00 110 PRO A C 1
ATOM 897 O O . PRO A 1 110 ? 23.062 0.255 15.240 1.00 98.00 110 PRO A O 1
ATOM 901 N N . HIS A 1 111 ? 20.868 0.056 15.721 1.00 79.00 111 HIS A N 1
ATOM 902 C CA . HIS A 1 111 ? 20.435 0.309 14.348 1.00 79.00 111 HIS A CA 1
ATOM 903 C C . HIS A 1 111 ? 20.961 1.635 13.793 1.00 79.00 111 HIS A C 1
ATOM 904 O O . HIS A 1 111 ? 21.426 1.708 12.650 1.00 79.00 111 HIS A O 1
ATOM 911 N N . TYR A 1 112 ? 20.880 2.678 14.613 1.00 97.59 112 TYR A N 1
ATOM 912 C CA . TYR A 1 112 ? 21.349 3.998 14.230 1.00 97.59 112 TYR A CA 1
ATOM 913 C C . TYR A 1 112 ? 22.830 4.171 14.514 1.00 97.59 112 TYR A C 1
ATOM 914 O O . TYR A 1 112 ? 23.489 5.014 13.915 1.00 97.59 112 TYR A O 1
ATOM 923 N N . ARG A 1 113 ? 23.355 3.362 15.424 1.00 89.35 113 ARG A N 1
ATOM 924 C CA . ARG A 1 113 ? 24.769 3.422 15.766 1.00 89.35 113 ARG A CA 1
ATOM 925 C C . ARG A 1 113 ? 25.660 3.226 14.536 1.00 89.35 113 ARG A C 1
ATOM 926 O O . ARG A 1 113 ? 26.790 3.715 14.492 1.00 89.35 113 ARG A O 1
ATOM 934 N N . ASP A 1 114 ? 25.154 2.504 13.543 1.00 70.88 114 ASP A N 1
ATOM 935 C CA . ASP A 1 114 ? 25.926 2.239 12.333 1.00 70.88 114 ASP A CA 1
ATOM 936 C C . ASP A 1 114 ? 25.741 3.337 11.288 1.00 70.88 114 ASP A C 1
ATOM 937 O O . ASP A 1 114 ? 26.374 3.317 10.224 1.00 70.88 114 ASP A O 1
ATOM 942 N N . TYR A 1 115 ? 24.866 4.289 11.607 1.00 78.48 115 TYR A N 1
ATOM 943 C CA . TYR A 1 115 ? 24.565 5.421 10.735 1.00 78.48 115 TYR A CA 1
ATOM 944 C C . TYR A 1 115 ? 25.738 6.397 10.694 1.00 78.48 115 TYR A C 1
ATOM 945 O O . TYR A 1 115 ? 25.892 7.144 9.731 1.00 78.48 115 TYR A O 1
ATOM 954 N N . TYR A 1 116 ? 26.568 6.369 11.738 1.00 71.48 116 TYR A N 1
ATOM 955 C CA . TYR A 1 116 ? 27.716 7.268 11.855 1.00 71.48 116 TYR A CA 1
ATOM 956 C C . TYR A 1 116 ? 29.095 6.585 11.922 1.00 71.48 116 TYR A C 1
ATOM 957 O O . TYR A 1 116 ? 29.204 5.356 11.979 1.00 71.48 116 TYR A O 1
ATOM 966 N N . VAL A 1 117 ? 30.140 7.415 11.920 1.00 81.22 117 VAL A N 1
ATOM 967 C CA . VAL A 1 117 ? 31.540 6.975 11.945 1.00 81.22 117 VAL A CA 1
ATOM 968 C C . VAL A 1 117 ? 32.188 7.069 13.324 1.00 81.22 117 VAL A C 1
ATOM 969 O O . VAL A 1 117 ? 32.206 8.141 13.935 1.00 81.22 117 VAL A O 1
ATOM 973 N N . TRP A 1 118 ? 32.738 5.946 13.794 1.00 67.97 118 TRP A N 1
ATOM 974 C CA . TRP A 1 118 ? 33.401 5.891 15.099 1.00 67.97 118 TRP A CA 1
ATOM 975 C C . TRP A 1 118 ? 34.844 5.403 15.015 1.00 67.97 118 TRP A C 1
ATOM 976 O O . TRP A 1 118 ? 35.225 4.693 14.083 1.00 67.97 118 TRP A O 1
ATOM 987 N N . ALA A 1 119 ? 35.640 5.789 16.007 1.00 73.52 119 ALA A N 1
ATOM 988 C CA . ALA A 1 119 ? 37.045 5.414 16.056 1.00 73.52 119 ALA A CA 1
ATOM 989 C C . ALA A 1 119 ? 37.233 3.920 16.306 1.00 73.52 119 ALA A C 1
ATOM 990 O O . ALA A 1 119 ? 36.537 3.313 17.122 1.00 73.52 119 ALA A O 1
ATOM 992 N N . ASN A 1 120 ? 38.190 3.347 15.584 1.00 98.00 120 ASN A N 1
ATOM 993 C CA . ASN A 1 120 ? 38.525 1.928 15.659 1.00 98.00 120 ASN A CA 1
ATOM 994 C C . ASN A 1 120 ? 39.979 1.825 16.135 1.00 98.00 120 ASN A C 1
ATOM 995 O O . ASN A 1 120 ? 40.797 2.679 15.804 1.00 98.00 120 ASN A O 1
ATOM 1000 N N . LYS A 1 121 ? 40.290 0.790 16.917 1.00 88.11 121 LYS A N 1
ATOM 1001 C CA . LYS A 1 121 ? 41.641 0.579 17.445 1.00 88.11 121 LYS A CA 1
ATOM 1002 C C . LYS A 1 121 ? 42.711 0.987 16.436 1.00 88.11 121 LYS A C 1
ATOM 1003 O O . LYS A 1 121 ? 43.726 1.586 16.801 1.00 88.11 121 LYS A O 1
ATOM 1005 N N . GLU A 1 122 ? 42.470 0.662 15.167 1.00 79.70 122 GLU A N 1
ATOM 1006 C CA . GLU A 1 122 ? 43.398 0.996 14.091 1.00 79.70 122 GLU A CA 1
ATOM 1007 C C . GLU A 1 122 ? 43.034 2.325 13.389 1.00 79.70 122 GLU A C 1
ATOM 1008 O O . GLU A 1 122 ? 43.007 2.396 12.158 1.00 79.70 122 GLU A O 1
ATOM 1010 N N . THR A 1 123 ? 42.742 3.367 14.174 1.00 82.28 123 THR A N 1
ATOM 1011 C CA . THR A 1 123 ? 42.417 4.692 13.622 1.00 82.28 123 THR A CA 1
ATOM 1012 C C . THR A 1 123 ? 43.188 5.823 14.316 1.00 82.28 123 THR A C 1
ATOM 1013 O O . THR A 1 123 ? 43.331 5.853 15.545 1.00 82.28 123 THR A O 1
ATOM 1017 N N . ASP A 1 124 ? 43.680 6.747 13.493 1.00 98.00 124 ASP A N 1
ATOM 1018 C CA . ASP A 1 124 ? 44.449 7.906 13.940 1.00 98.00 124 ASP A CA 1
ATOM 1019 C C . ASP A 1 124 ? 43.550 8.965 14.547 1.00 98.00 124 ASP A C 1
ATOM 1020 O O . ASP A 1 124 ? 42.753 9.576 13.841 1.00 98.00 124 ASP A O 1
ATOM 1025 N N . LEU A 1 125 ? 43.691 9.209 15.843 1.00 88.29 125 LEU A N 1
ATOM 1026 C CA . LEU A 1 125 ? 42.858 10.209 16.497 1.00 88.29 125 LEU A CA 1
ATOM 1027 C C . LEU A 1 125 ? 43.325 11.643 16.271 1.00 88.29 125 LEU A C 1
ATOM 1028 O O . LEU A 1 125 ? 42.515 12.576 16.287 1.00 88.29 125 LEU A O 1
ATOM 1033 N N . ASP A 1 126 ? 44.624 11.820 16.049 1.00 83.03 126 ASP A N 1
ATOM 1034 C CA . ASP A 1 126 ? 45.174 13.154 15.820 1.00 83.03 126 ASP A CA 1
ATOM 1035 C C . ASP A 1 126 ? 44.914 13.616 14.382 1.00 83.03 126 ASP A C 1
ATOM 1036 O O . ASP A 1 126 ? 45.359 14.689 13.973 1.00 83.03 126 ASP A O 1
ATOM 1041 N N . GLU A 1 127 ? 44.187 12.806 13.618 1.00 93.29 127 GLU A N 1
ATOM 1042 C CA . GLU A 1 127 ? 43.891 13.145 12.234 1.00 93.29 127 GLU A CA 1
ATOM 1043 C C . GLU A 1 127 ? 43.190 14.488 12.166 1.00 93.29 127 GLU A C 1
ATOM 1044 O O . GLU A 1 127 ? 42.213 14.715 12.885 1.00 93.29 127 GLU A O 1
ATOM 1050 N N . ARG A 1 128 ? 43.700 15.369 11.307 1.00 74.15 128 ARG A N 1
ATOM 1051 C CA . ARG A 1 128 ? 43.138 16.706 11.131 1.00 74.15 128 ARG A CA 1
ATOM 1052 C C . ARG A 1 128 ? 42.617 16.901 9.712 1.00 74.15 128 ARG A C 1
ATOM 1053 O O . ARG A 1 128 ? 42.772 16.024 8.865 1.00 74.15 128 ARG A O 1
ATOM 1061 N N . ARG A 1 129 ? 42.001 18.054 9.462 1.00 80.87 129 ARG A N 1
ATOM 1062 C CA . ARG A 1 129 ? 41.476 18.382 8.139 1.00 80.87 129 ARG A CA 1
ATOM 1063 C C . ARG A 1 129 ? 42.650 18.703 7.243 1.00 80.87 129 ARG A C 1
ATOM 1064 O O . ARG A 1 129 ? 43.726 19.041 7.730 1.00 80.87 129 ARG A O 1
ATOM 1072 N N . GLU A 1 130 ? 42.431 18.636 5.935 1.00 75.02 130 GLU A N 1
ATOM 1073 C CA . GLU A 1 130 ? 43.474 18.953 4.967 1.00 75.02 130 GLU A CA 1
ATOM 1074 C C . GLU A 1 130 ? 43.715 20.472 4.925 1.00 75.02 130 GLU A C 1
ATOM 1075 O O . GLU A 1 130 ? 44.833 20.921 4.678 1.00 75.02 130 GLU A O 1
ATOM 1081 N N . TRP A 1 131 ? 42.670 21.266 5.164 1.00 84.31 131 TRP A N 1
ATOM 1082 C CA . TRP A 1 131 ? 42.838 22.715 5.137 1.00 84.31 131 TRP A CA 1
ATOM 1083 C C . TRP A 1 131 ? 43.227 23.278 6.503 1.00 84.31 131 TRP A C 1
ATOM 1084 O O . TRP A 1 131 ? 44.401 23.220 6.857 1.00 84.31 131 TRP A O 1
ATOM 1095 N N . ASP A 1 132 ? 42.276 23.791 7.281 1.00 98.00 132 ASP A N 1
ATOM 1096 C CA . ASP A 1 132 ? 42.595 24.361 8.597 1.00 98.00 132 ASP A CA 1
ATOM 1097 C C . ASP A 1 132 ? 43.250 23.390 9.599 1.00 98.00 132 ASP A C 1
ATOM 1098 O O . ASP A 1 132 ? 43.715 23.805 10.670 1.00 98.00 132 ASP A O 1
ATOM 1103 N N . GLY A 1 133 ? 43.282 22.106 9.247 1.00 75.19 133 GLY A N 1
ATOM 1104 C CA . GLY A 1 133 ? 43.903 21.102 10.095 1.00 75.19 133 GLY A CA 1
ATOM 1105 C C . GLY A 1 133 ? 43.455 20.943 11.538 1.00 75.19 133 GLY A C 1
ATOM 1106 O O . GLY A 1 133 ? 44.283 20.690 12.410 1.00 75.19 133 GLY A O 1
ATOM 1107 N N . GLU A 1 134 ? 42.165 21.105 11.807 1.00 71.70 134 GLU A N 1
ATOM 1108 C CA . GLU A 1 134 ? 41.652 20.913 13.157 1.00 71.70 134 GLU A CA 1
ATOM 1109 C C . GLU A 1 134 ? 41.250 19.451 13.161 1.00 71.70 134 GLU A C 1
ATOM 1110 O O . GLU A 1 134 ? 40.860 18.928 12.118 1.00 71.70 134 GLU A O 1
ATOM 1116 N N . LYS A 1 135 ? 41.353 18.785 14.309 1.00 79.15 135 LYS A N 1
ATOM 1117 C CA . LYS A 1 135 ? 41.018 17.360 14.386 1.00 79.15 135 LYS A CA 1
ATOM 1118 C C . LYS A 1 135 ? 39.603 17.086 13.896 1.00 79.15 135 LYS A C 1
ATOM 1119 O O . LYS A 1 135 ? 38.734 17.958 13.954 1.00 79.15 135 LYS A O 1
ATOM 1125 N N . ILE A 1 136 ? 39.386 15.870 13.406 1.00 67.78 136 ILE A N 1
ATOM 1126 C CA . ILE A 1 136 ? 38.080 15.459 12.903 1.00 67.78 136 ILE A CA 1
ATOM 1127 C C . ILE A 1 136 ? 37.478 14.402 13.825 1.00 67.78 136 ILE A C 1
ATOM 1128 O O . ILE A 1 136 ? 36.327 13.986 13.647 1.00 67.78 136 ILE A O 1
ATOM 1133 N N . TRP A 1 137 ? 38.271 13.968 14.805 1.00 82.11 137 TRP A N 1
ATOM 1134 C CA . TRP A 1 137 ? 37.829 12.967 15.769 1.00 82.11 137 TRP A CA 1
ATOM 1135 C C . TRP A 1 137 ? 37.441 13.598 17.095 1.00 82.11 137 TRP A C 1
ATOM 1136 O O . TRP A 1 137 ? 38.279 14.094 17.845 1.00 82.11 137 TRP A O 1
ATOM 1147 N N . HIS A 1 138 ? 36.147 13.552 17.375 1.00 68.77 138 HIS A N 1
ATOM 1148 C CA . HIS A 1 138 ? 35.592 14.155 18.567 1.00 68.77 138 HIS A CA 1
ATOM 1149 C C . HIS A 1 138 ? 35.167 13.137 19.612 1.00 68.77 138 HIS A C 1
ATOM 1150 O O . HIS A 1 138 ? 34.455 12.181 19.315 1.00 68.77 138 HIS A O 1
ATOM 1157 N N . PRO A 1 139 ? 35.619 13.332 20.859 1.00 62.81 139 PRO A N 1
ATOM 1158 C CA . PRO A 1 139 ? 35.359 12.490 22.026 1.00 62.81 139 PRO A CA 1
ATOM 1159 C C . PRO A 1 139 ? 34.072 12.671 22.822 1.00 62.81 139 PRO A C 1
ATOM 1160 O O . PRO A 1 139 ? 33.559 13.784 22.983 1.00 62.81 139 PRO A O 1
ATOM 1164 N N . LEU A 1 140 ? 33.586 11.537 23.329 1.00 70.09 140 LEU A N 1
ATOM 1165 C CA . LEU A 1 140 ? 32.397 11.449 24.177 1.00 70.09 140 LEU A CA 1
ATOM 1166 C C . LEU A 1 140 ? 33.019 10.956 25.485 1.00 70.09 140 LEU A C 1
ATOM 1167 O O . LEU A 1 140 ? 34.127 10.409 25.455 1.00 70.09 140 LEU A O 1
ATOM 1172 N N . GLU A 1 141 ? 32.349 11.139 26.622 1.00 81.23 141 GLU A N 1
ATOM 1173 C CA . GLU A 1 141 ? 32.969 10.724 27.880 1.00 81.23 141 GLU A CA 1
ATOM 1174 C C . GLU A 1 141 ? 33.249 9.238 27.993 1.00 81.23 141 GLU A C 1
ATOM 1175 O O . GLU A 1 141 ? 34.280 8.822 28.541 1.00 81.23 141 GLU A O 1
ATOM 1181 N N . ASP A 1 142 ? 32.313 8.446 27.486 1.00 82.83 142 ASP A N 1
ATOM 1182 C CA . ASP A 1 142 ? 32.419 6.992 27.486 1.00 82.83 142 ASP A CA 1
ATOM 1183 C C . ASP A 1 142 ? 33.535 6.531 26.546 1.00 82.83 142 ASP A C 1
ATOM 1184 O O . ASP A 1 142 ? 33.415 5.501 25.877 1.00 82.83 142 ASP A O 1
ATOM 1189 N N . GLY A 1 143 ? 34.606 7.314 26.489 1.00 95.35 143 GLY A N 1
ATOM 1190 C CA . GLY A 1 143 ? 35.739 6.985 25.641 1.00 95.35 143 GLY A CA 1
ATOM 1191 C C . GLY A 1 143 ? 35.435 6.752 24.174 1.00 95.35 143 GLY A C 1
ATOM 1192 O O . GLY A 1 143 ? 36.300 6.271 23.443 1.00 95.35 143 GLY A O 1
ATOM 1193 N N . ARG A 1 144 ? 34.220 7.082 23.741 1.00 77.21 144 ARG A N 1
ATOM 1194 C CA . ARG A 1 144 ? 33.837 6.904 22.343 1.00 77.21 144 ARG A CA 1
ATOM 1195 C C . ARG A 1 144 ? 34.185 8.111 21.465 1.00 77.21 144 ARG A C 1
ATOM 1196 O O . ARG A 1 144 ? 34.152 9.256 21.921 1.00 77.21 144 ARG A O 1
ATOM 1204 N N . PHE A 1 145 ? 34.530 7.842 20.207 1.00 79.01 145 PHE A N 1
ATOM 1205 C CA . PHE A 1 145 ? 34.885 8.889 19.252 1.00 79.01 145 PHE A CA 1
ATOM 1206 C C . PHE A 1 145 ? 34.180 8.662 17.932 1.00 79.01 145 PHE A C 1
ATOM 1207 O O . PHE A 1 145 ? 34.308 7.600 17.327 1.00 79.01 145 PHE A O 1
ATOM 1215 N N . TYR A 1 146 ? 33.428 9.668 17.499 1.00 80.47 146 TYR A N 1
ATOM 1216 C CA . TYR A 1 146 ? 32.710 9.624 16.232 1.00 80.47 146 TYR A CA 1
ATOM 1217 C C . TYR A 1 146 ? 33.394 10.663 15.359 1.00 80.47 146 TYR A C 1
ATOM 1218 O O . TYR A 1 146 ? 33.707 11.755 15.831 1.00 80.47 146 TYR A O 1
ATOM 1227 N N . ARG A 1 147 ? 33.650 10.342 14.099 1.00 80.24 147 ARG A N 1
ATOM 1228 C CA . ARG A 1 147 ? 34.300 11.325 13.246 1.00 80.24 147 ARG A CA 1
ATOM 1229 C C . ARG A 1 147 ? 33.317 12.349 12.720 1.00 80.24 147 ARG A C 1
ATOM 1230 O O . ARG A 1 147 ? 32.162 12.030 12.404 1.00 80.24 147 ARG A O 1
ATOM 1238 N N . GLY A 1 148 ? 33.796 13.586 12.635 1.00 63.07 148 GLY A N 1
ATOM 1239 C CA . GLY A 1 148 ? 32.986 14.683 12.136 1.00 63.07 148 GLY A CA 1
ATOM 1240 C C . GLY A 1 148 ? 33.889 15.699 11.471 1.00 63.07 148 GLY A C 1
ATOM 1241 O O . GLY A 1 148 ? 34.512 16.509 12.158 1.00 63.07 148 GLY A O 1
ATOM 1242 N N . LEU A 1 149 ? 33.966 15.664 10.142 1.00 69.51 149 LEU A N 1
ATOM 1243 C CA . LEU A 1 149 ? 34.835 16.592 9.427 1.00 69.51 149 LEU A CA 1
ATOM 1244 C C . LEU A 1 149 ? 34.583 18.037 9.787 1.00 69.51 149 LEU A C 1
ATOM 1245 O O . LEU A 1 149 ? 35.499 18.753 10.189 1.00 69.51 149 LEU A O 1
ATOM 1250 N N . PHE A 1 150 ? 33.339 18.467 9.637 1.00 74.57 150 PHE A N 1
ATOM 1251 C CA . PHE A 1 150 ? 32.994 19.842 9.933 1.00 74.57 150 PHE A CA 1
ATOM 1252 C C . PHE A 1 150 ? 32.618 20.095 11.378 1.00 74.57 150 PHE A C 1
ATOM 1253 O O . PHE A 1 150 ? 31.585 20.694 11.648 1.00 74.57 150 PHE A O 1
ATOM 1261 N N . GLY A 1 151 ? 33.448 19.638 12.310 1.00 64.90 151 GLY A N 1
ATOM 1262 C CA . GLY A 1 151 ? 33.151 19.874 13.713 1.00 64.90 151 GLY A CA 1
ATOM 1263 C C . GLY A 1 151 ? 32.505 18.742 14.495 1.00 64.90 151 GLY A C 1
ATOM 1264 O O . GLY A 1 151 ? 32.091 17.732 13.923 1.00 64.90 151 GLY A O 1
ATOM 1265 N N . PRO A 1 152 ? 32.396 18.899 15.826 1.00 69.58 152 PRO A N 1
ATOM 1266 C CA . PRO A 1 152 ? 31.812 17.918 16.748 1.00 69.58 152 PRO A CA 1
ATOM 1267 C C . PRO A 1 152 ? 30.307 17.974 16.748 1.00 69.58 152 PRO A C 1
ATOM 1268 O O . PRO A 1 152 ? 29.658 17.161 17.397 1.00 69.58 152 PRO A O 1
ATOM 1272 N N . PHE A 1 153 ? 29.755 18.948 16.035 1.00 66.74 153 PHE A N 1
ATOM 1273 C CA . PHE A 1 153 ? 28.316 19.101 15.997 1.00 66.74 153 PHE A CA 1
ATOM 1274 C C . PHE A 1 153 ? 27.707 18.812 14.643 1.00 66.74 153 PHE A C 1
ATOM 1275 O O . PHE A 1 153 ? 26.506 19.015 14.424 1.00 66.74 153 PHE A O 1
ATOM 1283 N N . SER A 1 154 ? 28.548 18.324 13.740 1.00 73.58 154 SER A N 1
ATOM 1284 C CA . SER A 1 154 ? 28.126 17.947 12.400 1.00 73.58 154 SER A CA 1
ATOM 1285 C C . SER A 1 154 ? 28.689 16.542 12.157 1.00 73.58 154 SER A C 1
ATOM 1286 O O . SER A 1 154 ? 29.509 16.341 11.262 1.00 73.58 154 SER A O 1
ATOM 1289 N N . PRO A 1 155 ? 28.252 15.549 12.963 1.00 72.82 155 PRO A N 1
ATOM 1290 C CA . PRO A 1 155 ? 28.716 14.162 12.839 1.00 72.82 155 PRO A CA 1
ATOM 1291 C C . PRO A 1 155 ? 28.573 13.605 11.441 1.00 72.82 155 PRO A C 1
ATOM 1292 O O . PRO A 1 155 ? 27.487 13.593 10.863 1.00 72.82 155 PRO A O 1
ATOM 1296 N N . ASP A 1 156 ? 29.694 13.152 10.901 1.00 77.49 156 ASP A N 1
ATOM 1297 C CA . ASP A 1 156 ? 29.729 12.600 9.563 1.00 77.49 156 ASP A CA 1
ATOM 1298 C C . ASP A 1 156 ? 28.797 11.391 9.500 1.00 77.49 156 ASP A C 1
ATOM 1299 O O . ASP A 1 156 ? 28.667 10.662 10.482 1.00 77.49 156 ASP A O 1
ATOM 1304 N N . LEU A 1 157 ? 28.122 11.211 8.363 1.00 62.08 157 LEU A N 1
ATOM 1305 C CA . LEU A 1 157 ? 27.226 10.077 8.156 1.00 62.08 157 LEU A CA 1
ATOM 1306 C C . LEU A 1 157 ? 27.985 8.949 7.488 1.00 62.08 157 LEU A C 1
ATOM 1307 O O . LEU A 1 157 ? 28.778 9.184 6.575 1.00 62.08 157 LEU A O 1
ATOM 1312 N N . ASN A 1 158 ? 27.723 7.728 7.947 1.00 95.33 158 ASN A N 1
ATOM 1313 C CA . ASN A 1 158 ? 28.359 6.524 7.421 1.00 95.33 158 ASN A CA 1
ATOM 1314 C C . ASN A 1 158 ? 27.763 6.189 6.062 1.00 95.33 158 ASN A C 1
ATOM 1315 O O . ASN A 1 158 ? 26.661 5.637 5.994 1.00 95.33 158 ASN A O 1
ATOM 1320 N N . TYR A 1 159 ? 28.482 6.521 4.988 1.00 71.34 159 TYR A N 1
ATOM 1321 C CA . TYR A 1 159 ? 27.996 6.244 3.634 1.00 71.34 159 TYR A CA 1
ATOM 1322 C C . TYR A 1 159 ? 28.509 4.912 3.140 1.00 71.34 159 TYR A C 1
ATOM 1323 O O . TYR A 1 159 ? 28.418 4.579 1.959 1.00 71.34 159 TYR A O 1
ATOM 1332 N N . ASP A 1 160 ? 29.040 4.153 4.084 1.00 77.95 160 ASP A N 1
ATOM 1333 C CA . ASP A 1 160 ? 29.559 2.827 3.827 1.00 77.95 160 ASP A CA 1
ATOM 1334 C C . ASP A 1 160 ? 28.354 1.925 4.053 1.00 77.95 160 ASP A C 1
ATOM 1335 O O . ASP A 1 160 ? 28.173 0.910 3.385 1.00 77.95 160 ASP A O 1
ATOM 1340 N N . ASN A 1 161 ? 27.527 2.352 5.002 1.00 82.03 161 ASN A N 1
ATOM 1341 C CA . ASN A 1 161 ? 26.305 1.667 5.405 1.00 82.03 161 ASN A CA 1
ATOM 1342 C C . ASN A 1 161 ? 25.236 1.774 4.305 1.00 82.03 161 ASN A C 1
ATOM 1343 O O . ASN A 1 161 ? 24.670 2.846 4.093 1.00 82.03 161 ASN A O 1
ATOM 1348 N N . PRO A 1 162 ? 24.943 0.667 3.591 1.00 98.00 162 PRO A N 1
ATOM 1349 C CA . PRO A 1 162 ? 23.930 0.709 2.525 1.00 98.00 162 PRO A CA 1
ATOM 1350 C C . PRO A 1 162 ? 22.528 1.056 3.012 1.00 98.00 162 PRO A C 1
ATOM 1351 O O . PRO A 1 162 ? 21.583 1.078 2.222 1.00 98.00 162 PRO A O 1
ATOM 1355 N N . GLN A 1 163 ? 22.401 1.312 4.314 1.00 89.20 163 GLN A N 1
ATOM 1356 C CA . GLN A 1 163 ? 21.120 1.679 4.921 1.00 89.20 163 GLN A CA 1
ATOM 1357 C C . GLN A 1 163 ? 20.981 3.199 4.820 1.00 89.20 163 GLN A C 1
ATOM 1358 O O . GLN A 1 163 ? 19.912 3.713 4.476 1.00 89.20 163 GLN A O 1
ATOM 1364 N N . VAL A 1 164 ? 22.076 3.901 5.122 1.00 85.33 164 VAL A N 1
ATOM 1365 C CA . VAL A 1 164 ? 22.142 5.364 5.048 1.00 85.33 164 VAL A CA 1
ATOM 1366 C C . VAL A 1 164 ? 21.844 5.758 3.605 1.00 85.33 164 VAL A C 1
ATOM 1367 O O . VAL A 1 164 ? 21.082 6.686 3.339 1.00 85.33 164 VAL A O 1
ATOM 1371 N N . PHE A 1 165 ? 22.461 5.027 2.683 1.00 74.88 165 PHE A N 1
ATOM 1372 C CA . PHE A 1 165 ? 22.292 5.244 1.256 1.00 74.88 165 PHE A CA 1
ATOM 1373 C C . PHE A 1 165 ? 20.818 5.360 0.874 1.00 74.88 165 PHE A C 1
ATOM 1374 O O . PHE A 1 165 ? 20.375 6.381 0.353 1.00 74.88 165 PHE A O 1
ATOM 1382 N N . ASP A 1 166 ? 20.061 4.298 1.124 1.00 90.30 166 ASP A N 1
ATOM 1383 C CA . ASP A 1 166 ? 18.642 4.297 0.798 1.00 90.30 166 ASP A CA 1
ATOM 1384 C C . ASP A 1 166 ? 17.919 5.315 1.651 1.00 90.30 166 ASP A C 1
ATOM 1385 O O . ASP A 1 166 ? 17.079 6.072 1.168 1.00 90.30 166 ASP A O 1
ATOM 1390 N N . GLU A 1 167 ? 18.262 5.321 2.929 1.00 73.92 167 GLU A N 1
ATOM 1391 C CA . GLU A 1 167 ? 17.687 6.251 3.879 1.00 73.92 167 GLU A CA 1
ATOM 1392 C C . GLU A 1 167 ? 17.682 7.666 3.277 1.00 73.92 167 GLU A C 1
ATOM 1393 O O . GLU A 1 167 ? 16.684 8.393 3.356 1.00 73.92 167 GLU A O 1
ATOM 1399 N N . MET A 1 168 ? 18.799 8.052 2.667 1.00 75.05 168 MET A N 1
ATOM 1400 C CA . MET A 1 168 ? 18.899 9.368 2.060 1.00 75.05 168 MET A CA 1
ATOM 1401 C C . MET A 1 168 ? 18.300 9.421 0.663 1.00 75.05 168 MET A C 1
ATOM 1402 O O . MET A 1 168 ? 17.484 10.288 0.393 1.00 75.05 168 MET A O 1
ATOM 1407 N N . LYS A 1 169 ? 18.683 8.500 -0.221 1.00 63.29 169 LYS A N 1
ATOM 1408 C CA . LYS A 1 169 ? 18.155 8.497 -1.591 1.00 63.29 169 LYS A CA 1
ATOM 1409 C C . LYS A 1 169 ? 16.632 8.581 -1.629 1.00 63.29 169 LYS A C 1
ATOM 1410 O O . LYS A 1 169 ? 16.052 9.139 -2.565 1.00 63.29 169 LYS A O 1
ATOM 1416 N N . ARG A 1 170 ? 15.997 8.012 -0.608 1.00 68.17 170 ARG A N 1
ATOM 1417 C CA . ARG A 1 170 ? 14.544 8.017 -0.492 1.00 68.17 170 ARG A CA 1
ATOM 1418 C C . ARG A 1 170 ? 14.102 9.462 -0.275 1.00 68.17 170 ARG A C 1
ATOM 1419 O O . ARG A 1 170 ? 13.022 9.863 -0.699 1.00 68.17 170 ARG A O 1
ATOM 1427 N N . LEU A 1 171 ? 14.959 10.237 0.381 1.00 95.55 171 LEU A N 1
ATOM 1428 C CA . LEU A 1 171 ? 14.705 11.652 0.647 1.00 95.55 171 LEU A CA 1
ATOM 1429 C C . LEU A 1 171 ? 14.757 12.463 -0.652 1.00 95.55 171 LEU A C 1
ATOM 1430 O O . LEU A 1 171 ? 13.831 13.211 -0.967 1.00 95.55 171 LEU A O 1
ATOM 1435 N N . VAL A 1 172 ? 15.853 12.321 -1.392 1.00 78.72 172 VAL A N 1
ATOM 1436 C CA . VAL A 1 172 ? 16.033 13.013 -2.663 1.00 78.72 172 VAL A CA 1
ATOM 1437 C C . VAL A 1 172 ? 14.821 12.800 -3.572 1.00 78.72 172 VAL A C 1
ATOM 1438 O O . VAL A 1 172 ? 14.404 13.707 -4.289 1.00 78.72 172 VAL A O 1
ATOM 1442 N N . LEU A 1 173 ? 14.251 11.600 -3.530 1.00 85.98 173 LEU A N 1
ATOM 1443 C CA . LEU A 1 173 ? 13.074 11.273 -4.336 1.00 85.98 173 LEU A CA 1
ATOM 1444 C C . LEU A 1 173 ? 11.850 11.993 -3.761 1.00 85.98 173 LEU A C 1
ATOM 1445 O O . LEU A 1 173 ? 10.914 12.340 -4.484 1.00 85.98 173 LEU A O 1
ATOM 1450 N N . HIS A 1 174 ? 11.895 12.209 -2.448 1.00 60.63 174 HIS A N 1
ATOM 1451 C CA . HIS A 1 174 ? 10.837 12.865 -1.683 1.00 60.63 174 HIS A CA 1
ATOM 1452 C C . HIS A 1 174 ? 10.681 14.333 -2.017 1.00 60.63 174 HIS A C 1
ATOM 1453 O O . HIS A 1 174 ? 9.570 14.810 -2.275 1.00 60.63 174 HIS A O 1
ATOM 1460 N N . LEU A 1 175 ? 11.800 15.047 -1.978 1.00 59.88 175 LEU A N 1
ATOM 1461 C CA . LEU A 1 175 ? 11.820 16.467 -2.285 1.00 59.88 175 LEU A CA 1
ATOM 1462 C C . LEU A 1 175 ? 11.499 16.608 -3.754 1.00 59.88 175 LEU A C 1
ATOM 1463 O O . LEU A 1 175 ? 10.668 17.434 -4.126 1.00 59.88 175 LEU A O 1
ATOM 1468 N N . LEU A 1 176 ? 12.151 15.793 -4.585 1.00 54.45 176 LEU A N 1
ATOM 1469 C CA . LEU A 1 176 ? 11.887 15.807 -6.024 1.00 54.45 176 LEU A CA 1
ATOM 1470 C C . LEU A 1 176 ? 10.399 15.561 -6.215 1.00 54.45 176 LEU A C 1
ATOM 1471 O O . LEU A 1 176 ? 9.692 16.394 -6.775 1.00 54.45 176 LEU A O 1
ATOM 1476 N N . ASP A 1 177 ? 9.924 14.417 -5.737 1.00 63.82 177 ASP A N 1
ATOM 1477 C CA . ASP A 1 177 ? 8.506 14.086 -5.837 1.00 63.82 177 ASP A CA 1
ATOM 1478 C C . ASP A 1 177 ? 7.641 15.244 -5.337 1.00 63.82 177 ASP A C 1
ATOM 1479 O O . ASP A 1 177 ? 6.435 15.290 -5.588 1.00 63.82 177 ASP A O 1
ATOM 1484 N N . MET A 1 178 ? 8.262 16.174 -4.622 1.00 76.05 178 MET A N 1
ATOM 1485 C CA . MET A 1 178 ? 7.537 17.303 -4.068 1.00 76.05 178 MET A CA 1
ATOM 1486 C C . MET A 1 178 ? 7.558 18.520 -4.977 1.00 76.05 178 MET A C 1
ATOM 1487 O O . MET A 1 178 ? 6.723 19.421 -4.844 1.00 76.05 178 MET A O 1
ATOM 1492 N N . GLY A 1 179 ? 8.519 18.550 -5.894 1.00 50.68 179 GLY A N 1
ATOM 1493 C CA . GLY A 1 179 ? 8.606 19.666 -6.814 1.00 50.68 179 GLY A CA 1
ATOM 1494 C C . GLY A 1 179 ? 10.014 20.156 -7.053 1.00 50.68 179 GLY A C 1
ATOM 1495 O O . GLY A 1 179 ? 10.314 20.726 -8.102 1.00 50.68 179 GLY A O 1
ATOM 1496 N N . VAL A 1 180 ? 10.883 19.934 -6.076 1.00 54.36 180 VAL A N 1
ATOM 1497 C CA . VAL A 1 180 ? 12.267 20.359 -6.173 1.00 54.36 180 VAL A CA 1
ATOM 1498 C C . VAL A 1 180 ? 12.877 19.926 -7.498 1.00 54.36 180 VAL A C 1
ATOM 1499 O O . VAL A 1 180 ? 12.904 18.736 -7.820 1.00 54.36 180 VAL A O 1
ATOM 1503 N N . ASP A 1 181 ? 13.356 20.908 -8.259 1.00 46.16 181 ASP A N 1
ATOM 1504 C CA . ASP A 1 181 ? 13.970 20.683 -9.569 1.00 46.16 181 ASP A CA 1
ATOM 1505 C C . ASP A 1 181 ? 15.396 20.151 -9.496 1.00 46.16 181 ASP A C 1
ATOM 1506 O O . ASP A 1 181 ? 15.896 19.539 -10.438 1.00 46.16 181 ASP A O 1
ATOM 1511 N N . GLY A 1 182 ? 16.063 20.407 -8.385 1.00 66.19 182 GLY A N 1
ATOM 1512 C CA . GLY A 1 182 ? 17.427 19.952 -8.262 1.00 66.19 182 GLY A CA 1
ATOM 1513 C C . GLY A 1 182 ? 17.977 20.171 -6.875 1.00 66.19 182 GLY A C 1
ATOM 1514 O O . GLY A 1 182 ? 17.340 20.779 -6.013 1.00 66.19 182 GLY A O 1
ATOM 1515 N N . PHE A 1 183 ? 19.182 19.669 -6.666 1.00 43.55 183 PHE A N 1
ATOM 1516 C CA . PHE A 1 183 ? 19.819 19.787 -5.379 1.00 43.55 183 PHE A CA 1
ATOM 1517 C C . PHE A 1 183 ? 21.216 20.313 -5.568 1.00 43.55 183 PHE A C 1
ATOM 1518 O O . PHE A 1 183 ? 21.774 20.244 -6.664 1.00 43.55 183 PHE A O 1
ATOM 1526 N N . ARG A 1 184 ? 21.759 20.876 -4.498 1.00 48.16 184 ARG A N 1
ATOM 1527 C CA . ARG A 1 184 ? 23.123 21.365 -4.503 1.00 48.16 184 ARG A CA 1
ATOM 1528 C C . ARG A 1 184 ? 23.724 20.549 -3.366 1.00 48.16 184 ARG A C 1
ATOM 1529 O O . ARG A 1 184 ? 23.634 20.906 -2.192 1.00 48.16 184 ARG A O 1
ATOM 1537 N N . PHE A 1 185 ? 24.287 19.407 -3.741 1.00 57.02 185 PHE A N 1
ATOM 1538 C CA . PHE A 1 185 ? 24.887 18.514 -2.777 1.00 57.02 185 PHE A CA 1
ATOM 1539 C C . PHE A 1 185 ? 26.063 19.178 -2.085 1.00 57.02 185 PHE A C 1
ATOM 1540 O O . PHE A 1 185 ? 27.154 19.343 -2.641 1.00 57.02 185 PHE A O 1
ATOM 1548 N N . ASP A 1 186 ? 25.795 19.580 -0.852 1.00 65.19 186 ASP A N 1
ATOM 1549 C CA . ASP A 1 186 ? 26.757 20.234 0.001 1.00 65.19 186 ASP A CA 1
ATOM 1550 C C . ASP A 1 186 ? 27.823 19.247 0.469 1.00 65.19 186 ASP A C 1
ATOM 1551 O O . ASP A 1 186 ? 27.505 18.210 1.061 1.00 65.19 186 ASP A O 1
ATOM 1556 N N . ALA A 1 187 ? 29.083 19.575 0.184 1.00 55.41 187 ALA A N 1
ATOM 1557 C CA . ALA A 1 187 ? 30.235 18.748 0.563 1.00 55.41 187 ALA A CA 1
ATOM 1558 C C . ALA A 1 187 ? 30.411 17.483 -0.268 1.00 55.41 187 ALA A C 1
ATOM 1559 O O . ALA A 1 187 ? 31.088 16.557 0.169 1.00 55.41 187 ALA A O 1
ATOM 1561 N N . ALA A 1 188 ? 29.812 17.443 -1.454 1.00 98.00 188 ALA A N 1
ATOM 1562 C CA . ALA A 1 188 ? 29.891 16.274 -2.337 1.00 98.00 188 ALA A CA 1
ATOM 1563 C C . ALA A 1 188 ? 31.286 15.651 -2.432 1.00 98.00 188 ALA A C 1
ATOM 1564 O O . ALA A 1 188 ? 31.437 14.473 -2.760 1.00 98.00 188 ALA A O 1
ATOM 1566 N N . LYS A 1 189 ? 32.299 16.453 -2.140 1.00 76.47 189 LYS A N 1
ATOM 1567 C CA . LYS A 1 189 ? 33.683 16.018 -2.194 1.00 76.47 189 LYS A CA 1
ATOM 1568 C C . LYS A 1 189 ? 34.096 15.021 -1.098 1.00 76.47 189 LYS A C 1
ATOM 1569 O O . LYS A 1 189 ? 35.051 14.261 -1.272 1.00 76.47 189 LYS A O 1
ATOM 1575 N N . HIS A 1 190 ? 33.365 15.001 0.014 1.00 78.22 190 HIS A N 1
ATOM 1576 C CA . HIS A 1 190 ? 33.720 14.141 1.141 1.00 78.22 190 HIS A CA 1
ATOM 1577 C C . HIS A 1 190 ? 32.786 12.991 1.506 1.00 78.22 190 HIS A C 1
ATOM 1578 O O . HIS A 1 190 ? 32.786 12.564 2.660 1.00 78.22 190 HIS A O 1
ATOM 1585 N N . MET A 1 191 ? 32.004 12.473 0.564 1.00 64.98 191 MET A N 1
ATOM 1586 C CA . MET A 1 191 ? 31.081 11.381 0.897 1.00 64.98 191 MET A CA 1
ATOM 1587 C C . MET A 1 191 ? 31.751 10.063 1.326 1.00 64.98 191 MET A C 1
ATOM 1588 O O . MET A 1 191 ? 31.202 9.316 2.148 1.00 64.98 191 MET A O 1
ATOM 1593 N N . ARG A 1 192 ? 32.933 9.791 0.769 1.00 86.82 192 ARG A N 1
ATOM 1594 C CA . ARG A 1 192 ? 33.710 8.588 1.083 1.00 86.82 192 ARG A CA 1
ATOM 1595 C C . ARG A 1 192 ? 35.198 8.951 1.247 1.00 86.82 192 ARG A C 1
ATOM 1596 O O . ARG A 1 192 ? 35.645 9.978 0.747 1.00 86.82 192 ARG A O 1
ATOM 1604 N N . ASP A 1 193 ? 35.951 8.100 1.942 1.00 66.10 193 ASP A N 1
ATOM 1605 C CA . ASP A 1 193 ? 37.387 8.302 2.226 1.00 66.10 193 ASP A CA 1
ATOM 1606 C C . ASP A 1 193 ? 38.417 8.283 1.083 1.00 66.10 193 ASP A C 1
ATOM 1607 O O . ASP A 1 193 ? 39.579 8.638 1.295 1.00 66.10 193 ASP A O 1
ATOM 1612 N N . THR A 1 194 ? 38.022 7.844 -0.108 1.00 87.75 194 THR A N 1
ATOM 1613 C CA . THR A 1 194 ? 38.953 7.823 -1.233 1.00 87.75 194 THR A CA 1
ATOM 1614 C C . THR A 1 194 ? 38.282 8.381 -2.480 1.00 87.75 194 THR A C 1
ATOM 1615 O O . THR A 1 194 ? 37.096 8.135 -2.740 1.00 87.75 194 THR A O 1
ATOM 1619 N N . ILE A 1 195 ? 39.055 9.146 -3.237 1.00 74.88 195 ILE A N 1
ATOM 1620 C CA . ILE A 1 195 ? 38.577 9.759 -4.458 1.00 74.88 195 ILE A CA 1
ATOM 1621 C C . ILE A 1 195 ? 37.744 8.784 -5.308 1.00 74.88 195 ILE A C 1
ATOM 1622 O O . ILE A 1 195 ? 36.650 9.126 -5.757 1.00 74.88 195 ILE A O 1
ATOM 1627 N N . GLU A 1 196 ? 38.256 7.568 -5.500 1.00 71.01 196 GLU A N 1
ATOM 1628 C CA . GLU A 1 196 ? 37.588 6.533 -6.301 1.00 71.01 196 GLU A CA 1
ATOM 1629 C C . GLU A 1 196 ? 36.256 6.099 -5.707 1.00 71.01 196 GLU A C 1
ATOM 1630 O O . GLU A 1 196 ? 35.288 5.883 -6.432 1.00 71.01 196 GLU A O 1
ATOM 1636 N N . GLN A 1 197 ? 36.223 5.968 -4.383 1.00 64.72 197 GLN A N 1
ATOM 1637 C CA . GLN A 1 197 ? 35.021 5.548 -3.665 1.00 64.72 197 GLN A CA 1
ATOM 1638 C C . GLN A 1 197 ? 33.881 6.549 -3.809 1.00 64.72 197 GLN A C 1
ATOM 1639 O O . GLN A 1 197 ? 32.701 6.174 -3.872 1.00 64.72 197 GLN A O 1
ATOM 1645 N N . ASN A 1 198 ? 34.245 7.827 -3.859 1.00 88.08 198 ASN A N 1
ATOM 1646 C CA . ASN A 1 198 ? 33.269 8.902 -3.965 1.00 88.08 198 ASN A CA 1
ATOM 1647 C C . ASN A 1 198 ? 32.629 8.924 -5.340 1.00 88.08 198 ASN A C 1
ATOM 1648 O O . ASN A 1 198 ? 31.417 9.100 -5.472 1.00 88.08 198 ASN A O 1
ATOM 1653 N N . VAL A 1 199 ? 33.454 8.740 -6.362 1.00 55.92 199 VAL A N 1
ATOM 1654 C CA . VAL A 1 199 ? 32.966 8.750 -7.731 1.00 55.92 199 VAL A CA 1
ATOM 1655 C C . VAL A 1 199 ? 31.873 7.703 -7.894 1.00 55.92 199 VAL A C 1
ATOM 1656 O O . VAL A 1 199 ? 30.767 8.012 -8.355 1.00 55.92 199 VAL A O 1
ATOM 1660 N N . ARG A 1 200 ? 32.186 6.463 -7.518 1.00 68.75 200 ARG A N 1
ATOM 1661 C CA . ARG A 1 200 ? 31.219 5.379 -7.620 1.00 68.75 200 ARG A CA 1
ATOM 1662 C C . ARG A 1 200 ? 30.017 5.712 -6.752 1.00 68.75 200 ARG A C 1
ATOM 1663 O O . ARG A 1 200 ? 28.879 5.493 -7.168 1.00 68.75 200 ARG A O 1
ATOM 1671 N N . PHE A 1 201 ? 30.255 6.260 -5.560 1.00 69.80 201 PHE A N 1
ATOM 1672 C CA . PHE A 1 201 ? 29.138 6.610 -4.686 1.00 69.80 201 PHE A CA 1
ATOM 1673 C C . PHE A 1 201 ? 28.106 7.427 -5.455 1.00 69.80 201 PHE A C 1
ATOM 1674 O O . PHE A 1 201 ? 26.926 7.076 -5.530 1.00 69.80 201 PHE A O 1
ATOM 1682 N N . TRP A 1 202 ? 28.561 8.538 -6.012 1.00 64.25 202 TRP A N 1
ATOM 1683 C CA . TRP A 1 202 ? 27.672 9.399 -6.758 1.00 64.25 202 TRP A CA 1
ATOM 1684 C C . TRP A 1 202 ? 27.103 8.691 -7.970 1.00 64.25 202 TRP A C 1
ATOM 1685 O O . TRP A 1 202 ? 25.968 8.942 -8.371 1.00 64.25 202 TRP A O 1
ATOM 1696 N N . LYS A 1 203 ? 27.897 7.799 -8.548 1.00 78.88 203 LYS A N 1
ATOM 1697 C CA . LYS A 1 203 ? 27.456 7.015 -9.688 1.00 78.88 203 LYS A CA 1
ATOM 1698 C C . LYS A 1 203 ? 26.158 6.300 -9.282 1.00 78.88 203 LYS A C 1
ATOM 1699 O O . LYS A 1 203 ? 25.120 6.455 -9.931 1.00 78.88 203 LYS A O 1
ATOM 1705 N N . TYR A 1 204 ? 26.210 5.533 -8.197 1.00 79.86 204 TYR A N 1
ATOM 1706 C CA . TYR A 1 204 ? 25.025 4.820 -7.737 1.00 79.86 204 TYR A CA 1
ATOM 1707 C C . TYR A 1 204 ? 23.957 5.776 -7.244 1.00 79.86 204 TYR A C 1
ATOM 1708 O O . TYR A 1 204 ? 22.824 5.729 -7.716 1.00 79.86 204 TYR A O 1
ATOM 1717 N N . PHE A 1 205 ? 24.327 6.645 -6.301 1.00 69.45 205 PHE A N 1
ATOM 1718 C CA . PHE A 1 205 ? 23.375 7.575 -5.699 1.00 69.45 205 PHE A CA 1
ATOM 1719 C C . PHE A 1 205 ? 22.486 8.335 -6.679 1.00 69.45 205 PHE A C 1
ATOM 1720 O O . PHE A 1 205 ? 21.315 8.588 -6.391 1.00 69.45 205 PHE A O 1
ATOM 1728 N N . LEU A 1 206 ? 23.021 8.686 -7.841 1.00 83.24 206 LEU A N 1
ATOM 1729 C CA . LEU A 1 206 ? 22.232 9.430 -8.818 1.00 83.24 206 LEU A CA 1
ATOM 1730 C C . LEU A 1 206 ? 21.746 8.558 -9.980 1.00 83.24 206 LEU A C 1
ATOM 1731 O O . LEU A 1 206 ? 21.128 9.055 -10.922 1.00 83.24 206 LEU A O 1
ATOM 1736 N N . SER A 1 207 ? 22.024 7.259 -9.890 1.00 98.00 207 SER A N 1
ATOM 1737 C CA . SER A 1 207 ? 21.635 6.274 -10.901 1.00 98.00 207 SER A CA 1
ATOM 1738 C C . SER A 1 207 ? 20.414 6.667 -11.734 1.00 98.00 207 SER A C 1
ATOM 1739 O O . SER A 1 207 ? 20.549 7.199 -12.841 1.00 98.00 207 SER A O 1
ATOM 1742 N N . ASP A 1 208 ? 19.226 6.391 -11.195 1.00 97.71 208 ASP A N 1
ATOM 1743 C CA . ASP A 1 208 ? 17.965 6.691 -11.876 1.00 97.71 208 ASP A CA 1
ATOM 1744 C C . ASP A 1 208 ? 17.272 7.948 -11.337 1.00 97.71 208 ASP A C 1
ATOM 1745 O O . ASP A 1 208 ? 16.107 7.896 -10.926 1.00 97.71 208 ASP A O 1
ATOM 1750 N N . LEU A 1 209 ? 17.988 9.073 -11.360 1.00 98.00 209 LEU A N 1
ATOM 1751 C CA . LEU A 1 209 ? 17.461 10.353 -10.883 1.00 98.00 209 LEU A CA 1
ATOM 1752 C C . LEU A 1 209 ? 17.694 11.471 -11.899 1.00 98.00 209 LEU A C 1
ATOM 1753 O O . LEU A 1 209 ? 18.818 11.657 -12.372 1.00 98.00 209 LEU A O 1
ATOM 1758 N N . LYS A 1 210 ? 16.641 12.211 -12.245 1.00 68.62 210 LYS A N 1
ATOM 1759 C CA . LYS A 1 210 ? 16.806 13.311 -13.191 1.00 68.62 210 LYS A CA 1
ATOM 1760 C C . LYS A 1 210 ? 16.631 14.652 -12.473 1.00 68.62 210 LYS A C 1
ATOM 1761 O O . LYS A 1 210 ? 15.981 14.728 -11.429 1.00 68.62 210 LYS A O 1
ATOM 1767 N N . GLY A 1 211 ? 17.233 15.703 -13.024 1.00 87.96 211 GLY A N 1
ATOM 1768 C CA . GLY A 1 211 ? 17.125 17.020 -12.420 1.00 87.96 211 GLY A CA 1
ATOM 1769 C C . GLY A 1 211 ? 18.465 17.713 -12.274 1.00 87.96 211 GLY A C 1
ATOM 1770 O O . GLY A 1 211 ? 19.515 17.090 -12.446 1.00 87.96 211 GLY A O 1
ATOM 1771 N N . ILE A 1 212 ? 18.446 19.005 -11.964 1.00 67.34 212 ILE A N 1
ATOM 1772 C CA . ILE A 1 212 ? 19.697 19.729 -11.803 1.00 67.34 212 ILE A CA 1
ATOM 1773 C C . ILE A 1 212 ? 20.467 19.175 -10.620 1.00 67.34 212 ILE A C 1
ATOM 1774 O O . ILE A 1 212 ? 19.985 19.195 -9.485 1.00 67.34 212 ILE A O 1
ATOM 1779 N N . PHE A 1 213 ? 21.661 18.663 -10.894 1.00 65.64 213 PHE A N 1
ATOM 1780 C CA . PHE A 1 213 ? 22.511 18.128 -9.841 1.00 65.64 213 PHE A CA 1
ATOM 1781 C C . PHE A 1 213 ? 23.785 18.964 -9.793 1.00 65.64 213 PHE A C 1
ATOM 1782 O O . PHE A 1 213 ? 24.664 18.859 -10.644 1.00 65.64 213 PHE A O 1
ATOM 1790 N N . LEU A 1 214 ? 23.839 19.830 -8.793 1.00 77.61 214 LEU A N 1
ATOM 1791 C CA . LEU A 1 214 ? 24.956 20.737 -8.605 1.00 77.61 214 LEU A CA 1
ATOM 1792 C C . LEU A 1 214 ? 25.801 20.175 -7.485 1.00 77.61 214 LEU A C 1
ATOM 1793 O O . LEU A 1 214 ? 25.284 19.900 -6.406 1.00 77.61 214 LEU A O 1
ATOM 1798 N N . ALA A 1 215 ? 27.094 20.003 -7.720 1.00 73.68 215 ALA A N 1
ATOM 1799 C CA . ALA A 1 215 ? 27.944 19.466 -6.672 1.00 73.68 215 ALA A CA 1
ATOM 1800 C C . ALA A 1 215 ? 28.952 20.492 -6.160 1.00 73.68 215 ALA A C 1
ATOM 1801 O O . ALA A 1 215 ? 29.302 21.433 -6.876 1.00 73.68 215 ALA A O 1
ATOM 1803 N N . GLU A 1 216 ? 29.389 20.331 -4.909 1.00 60.41 216 GLU A N 1
ATOM 1804 C CA . GLU A 1 216 ? 30.404 21.216 -4.354 1.00 60.41 216 GLU A CA 1
ATOM 1805 C C . GLU A 1 216 ? 31.648 20.412 -4.039 1.00 60.41 216 GLU A C 1
ATOM 1806 O O . GLU A 1 216 ? 31.765 19.795 -2.975 1.00 60.41 216 GLU A O 1
ATOM 1812 N N . ILE A 1 217 ? 32.582 20.430 -4.971 1.00 64.72 217 ILE A N 1
ATOM 1813 C CA . ILE A 1 217 ? 33.822 19.710 -4.796 1.00 64.72 217 ILE A CA 1
ATOM 1814 C C . ILE A 1 217 ? 34.889 20.778 -4.890 1.00 64.72 217 ILE A C 1
ATOM 1815 O O . ILE A 1 217 ? 35.507 20.967 -5.932 1.00 64.72 217 ILE A O 1
ATOM 1820 N N . TRP A 1 218 ? 35.073 21.505 -3.793 1.00 60.64 218 TRP A N 1
ATOM 1821 C CA . TRP A 1 218 ? 36.060 22.573 -3.765 1.00 60.64 218 TRP A CA 1
ATOM 1822 C C . TRP A 1 218 ? 37.428 21.942 -3.906 1.00 60.64 218 TRP A C 1
ATOM 1823 O O . TRP A 1 218 ? 38.044 21.579 -2.910 1.00 60.64 218 TRP A O 1
ATOM 1834 N N . ALA A 1 219 ? 37.909 21.818 -5.140 1.00 71.56 219 ALA A N 1
ATOM 1835 C CA . ALA A 1 219 ? 39.205 21.199 -5.374 1.00 71.56 219 ALA A CA 1
ATOM 1836 C C . ALA A 1 219 ? 39.913 21.604 -6.672 1.00 71.56 219 ALA A C 1
ATOM 1837 O O . ALA A 1 219 ? 39.508 22.542 -7.370 1.00 71.56 219 ALA A O 1
ATOM 1839 N N . GLU A 1 220 ? 40.993 20.872 -6.958 1.00 97.37 220 GLU A N 1
ATOM 1840 C CA . GLU A 1 220 ? 41.816 21.055 -8.149 1.00 97.37 220 GLU A CA 1
ATOM 1841 C C . GLU A 1 220 ? 40.958 20.683 -9.353 1.00 97.37 220 GLU A C 1
ATOM 1842 O O . GLU A 1 220 ? 40.212 19.701 -9.309 1.00 97.37 220 GLU A O 1
ATOM 1844 N N . ALA A 1 221 ? 41.060 21.466 -10.424 1.00 74.01 221 ALA A N 1
ATOM 1845 C CA . ALA A 1 221 ? 40.271 21.210 -11.626 1.00 74.01 221 ALA A CA 1
ATOM 1846 C C . ALA A 1 221 ? 40.247 19.720 -11.952 1.00 74.01 221 ALA A C 1
ATOM 1847 O O . ALA A 1 221 ? 39.186 19.157 -12.200 1.00 74.01 221 ALA A O 1
ATOM 1849 N N . ARG A 1 222 ? 41.419 19.088 -11.918 1.00 81.65 222 ARG A N 1
ATOM 1850 C CA . ARG A 1 222 ? 41.553 17.666 -12.226 1.00 81.65 222 ARG A CA 1
ATOM 1851 C C . ARG A 1 222 ? 40.506 16.739 -11.575 1.00 81.65 222 ARG A C 1
ATOM 1852 O O . ARG A 1 222 ? 39.952 15.874 -12.256 1.00 81.65 222 ARG A O 1
ATOM 1854 N N . MET A 1 223 ? 40.223 16.918 -10.281 1.00 88.72 223 MET A N 1
ATOM 1855 C CA . MET A 1 223 ? 39.239 16.076 -9.576 1.00 88.72 223 MET A CA 1
ATOM 1856 C C . MET A 1 223 ? 37.790 16.320 -9.985 1.00 88.72 223 MET A C 1
ATOM 1857 O O . MET A 1 223 ? 37.026 15.383 -10.214 1.00 88.72 223 MET A O 1
ATOM 1862 N N . VAL A 1 224 ? 37.412 17.587 -10.037 1.00 77.19 224 VAL A N 1
ATOM 1863 C CA . VAL A 1 224 ? 36.066 17.975 -10.417 1.00 77.19 224 VAL A CA 1
ATOM 1864 C C . VAL A 1 224 ? 35.581 17.246 -11.664 1.00 77.19 224 VAL A C 1
ATOM 1865 O O . VAL A 1 224 ? 34.384 17.016 -11.809 1.00 77.19 224 VAL A O 1
ATOM 1869 N N . ASP A 1 225 ? 36.502 16.878 -12.557 1.00 74.45 225 ASP A N 1
ATOM 1870 C CA . ASP A 1 225 ? 36.142 16.190 -13.806 1.00 74.45 225 ASP A CA 1
ATOM 1871 C C . ASP A 1 225 ? 35.573 14.797 -13.599 1.00 74.45 225 ASP A C 1
ATOM 1872 O O . ASP A 1 225 ? 34.531 14.429 -14.166 1.00 74.45 225 ASP A O 1
ATOM 1877 N N . GLU A 1 226 ? 36.285 14.027 -12.790 1.00 88.28 226 GLU A N 1
ATOM 1878 C CA . GLU A 1 226 ? 35.909 12.666 -12.485 1.00 88.28 226 GLU A CA 1
ATOM 1879 C C . GLU A 1 226 ? 34.473 12.549 -12.033 1.00 88.28 226 GLU A C 1
ATOM 1880 O O . GLU A 1 226 ? 33.781 11.596 -12.392 1.00 88.28 226 GLU A O 1
ATOM 1886 N N . HIS A 1 227 ? 34.019 13.520 -11.249 1.00 67.98 227 HIS A N 1
ATOM 1887 C CA . HIS A 1 227 ? 32.633 13.531 -10.783 1.00 67.98 227 HIS A CA 1
ATOM 1888 C C . HIS A 1 227 ? 31.847 14.263 -11.859 1.00 67.98 227 HIS A C 1
ATOM 1889 O O . HIS A 1 227 ? 30.723 13.897 -12.197 1.00 67.98 227 HIS A O 1
ATOM 1896 N N . GLY A 1 228 ? 32.492 15.289 -12.400 1.00 69.50 228 GLY A N 1
ATOM 1897 C CA . GLY A 1 228 ? 31.908 16.127 -13.423 1.00 69.50 228 GLY A CA 1
ATOM 1898 C C . GLY A 1 228 ? 30.704 15.560 -14.129 1.00 69.50 228 GLY A C 1
ATOM 1899 O O . GLY A 1 228 ? 29.565 15.980 -13.892 1.00 69.50 228 GLY A O 1
ATOM 1900 N N . ARG A 1 229 ? 30.970 14.594 -14.995 1.00 68.77 229 ARG A N 1
ATOM 1901 C CA . ARG A 1 229 ? 29.934 13.956 -15.789 1.00 68.77 229 ARG A CA 1
ATOM 1902 C C . ARG A 1 229 ? 28.733 13.507 -14.974 1.00 68.77 229 ARG A C 1
ATOM 1903 O O . ARG A 1 229 ? 27.597 13.808 -15.330 1.00 68.77 229 ARG A O 1
ATOM 1911 N N . ILE A 1 230 ? 29.003 12.787 -13.883 1.00 75.76 230 ILE A N 1
ATOM 1912 C CA . ILE A 1 230 ? 27.969 12.221 -13.005 1.00 75.76 230 ILE A CA 1
ATOM 1913 C C . ILE A 1 230 ? 26.852 13.154 -12.533 1.00 75.76 230 ILE A C 1
ATOM 1914 O O . ILE A 1 230 ? 25.696 12.736 -12.398 1.00 75.76 230 ILE A O 1
ATOM 1919 N N . PHE A 1 231 ? 27.197 14.406 -12.267 1.00 62.02 231 PHE A N 1
ATOM 1920 C CA . PHE A 1 231 ? 26.219 15.378 -11.813 1.00 62.02 231 PHE A CA 1
ATOM 1921 C C . PHE A 1 231 ? 25.617 16.136 -12.988 1.00 62.02 231 PHE A C 1
ATOM 1922 O O . PHE A 1 231 ? 24.396 16.208 -13.137 1.00 62.02 231 PHE A O 1
ATOM 1930 N N . GLY A 1 232 ? 26.491 16.707 -13.812 1.00 71.28 232 GLY A N 1
ATOM 1931 C CA . GLY A 1 232 ? 26.043 17.474 -14.958 1.00 71.28 232 GLY A CA 1
ATOM 1932 C C . GLY A 1 232 ? 26.259 18.958 -14.730 1.00 71.28 232 GLY A C 1
ATOM 1933 O O . GLY A 1 232 ? 26.330 19.734 -15.683 1.00 71.28 232 GLY A O 1
ATOM 1934 N N . TYR A 1 233 ? 26.360 19.344 -13.459 1.00 60.69 233 TYR A N 1
ATOM 1935 C CA . TYR A 1 233 ? 26.582 20.730 -13.050 1.00 60.69 233 TYR A CA 1
ATOM 1936 C C . TYR A 1 233 ? 27.591 20.742 -11.921 1.00 60.69 233 TYR A C 1
ATOM 1937 O O . TYR A 1 233 ? 27.271 20.373 -10.794 1.00 60.69 233 TYR A O 1
ATOM 1946 N N . MET A 1 234 ? 28.807 21.174 -12.218 1.00 61.14 234 MET A N 1
ATOM 1947 C CA . MET A 1 234 ? 29.848 21.221 -11.206 1.00 61.14 234 MET A CA 1
ATOM 1948 C C . MET A 1 234 ? 30.230 22.648 -10.840 1.00 61.14 234 MET A C 1
ATOM 1949 O O . MET A 1 234 ? 30.501 23.461 -11.719 1.00 61.14 234 MET A O 1
ATOM 1954 N N . LEU A 1 235 ? 30.248 22.947 -9.543 1.00 53.29 235 LEU A N 1
ATOM 1955 C CA . LEU A 1 235 ? 30.636 24.272 -9.056 1.00 53.29 235 LEU A CA 1
ATOM 1956 C C . LEU A 1 235 ? 32.111 24.518 -9.392 1.00 53.29 235 LEU A C 1
ATOM 1957 O O . LEU A 1 235 ? 33.006 23.833 -8.869 1.00 53.29 235 LEU A O 1
ATOM 1962 N N . ASN A 1 236 ? 32.342 25.501 -10.266 1.00 45.35 236 ASN A N 1
ATOM 1963 C CA . ASN A 1 236 ? 33.676 25.858 -10.747 1.00 45.35 236 ASN A CA 1
ATOM 1964 C C . ASN A 1 236 ? 34.366 26.892 -9.878 1.00 45.35 236 ASN A C 1
ATOM 1965 O O . ASN A 1 236 ? 34.388 28.073 -10.220 1.00 45.35 236 ASN A O 1
ATOM 1970 N N . PHE A 1 237 ? 34.941 26.451 -8.763 1.00 45.30 237 PHE A N 1
ATOM 1971 C CA . PHE A 1 237 ? 35.630 27.371 -7.870 1.00 45.30 237 PHE A CA 1
ATOM 1972 C C . PHE A 1 237 ? 36.852 27.912 -8.571 1.00 45.30 237 PHE A C 1
ATOM 1973 O O . PHE A 1 237 ? 37.266 29.047 -8.338 1.00 45.30 237 PHE A O 1
ATOM 1981 N N . ASP A 1 238 ? 37.429 27.089 -9.432 1.00 57.43 238 ASP A N 1
ATOM 1982 C CA . ASP A 1 238 ? 38.615 27.480 -10.169 1.00 57.43 238 ASP A CA 1
ATOM 1983 C C . ASP A 1 238 ? 38.430 28.860 -10.784 1.00 57.43 238 ASP A C 1
ATOM 1984 O O . ASP A 1 238 ? 38.928 29.874 -10.280 1.00 57.43 238 ASP A O 1
ATOM 1989 N N . THR A 1 239 ? 37.685 28.878 -11.881 1.00 53.53 239 THR A N 1
ATOM 1990 C CA . THR A 1 239 ? 37.423 30.091 -12.620 1.00 53.53 239 THR A CA 1
ATOM 1991 C C . THR A 1 239 ? 36.735 31.180 -11.832 1.00 53.53 239 THR A C 1
ATOM 1992 O O . THR A 1 239 ? 37.042 32.348 -12.007 1.00 53.53 239 THR A O 1
ATOM 1996 N N . SER A 1 240 ? 35.792 30.814 -10.976 1.00 57.90 240 SER A N 1
ATOM 1997 C CA . SER A 1 240 ? 35.097 31.820 -10.187 1.00 57.90 240 SER A CA 1
ATOM 1998 C C . SER A 1 240 ? 36.106 32.733 -9.503 1.00 57.90 240 SER A C 1
ATOM 1999 O O . SER A 1 240 ? 35.886 33.947 -9.404 1.00 57.90 240 SER A O 1
ATOM 2002 N N . HIS A 1 241 ? 37.211 32.143 -9.044 1.00 43.88 241 HIS A N 1
ATOM 2003 C CA . HIS A 1 241 ? 38.267 32.899 -8.377 1.00 43.88 241 HIS A CA 1
ATOM 2004 C C . HIS A 1 241 ? 39.106 33.660 -9.390 1.00 43.88 241 HIS A C 1
ATOM 2005 O O . HIS A 1 241 ? 39.255 34.884 -9.311 1.00 43.88 241 HIS A O 1
ATOM 2012 N N . CYS A 1 242 ? 39.659 32.900 -10.328 1.00 75.08 242 CYS A N 1
ATOM 2013 C CA . CYS A 1 242 ? 40.517 33.428 -11.375 1.00 75.08 242 CYS A CA 1
ATOM 2014 C C . CYS A 1 242 ? 39.998 34.659 -12.106 1.00 75.08 242 CYS A C 1
ATOM 2015 O O . CYS A 1 242 ? 40.798 35.494 -12.527 1.00 75.08 242 CYS A O 1
ATOM 2018 N N . ILE A 1 243 ? 38.680 34.776 -12.271 1.00 65.12 243 ILE A N 1
ATOM 2019 C CA . ILE A 1 243 ? 38.106 35.947 -12.943 1.00 65.12 243 ILE A CA 1
ATOM 2020 C C . ILE A 1 243 ? 38.411 37.181 -12.097 1.00 65.12 243 ILE A C 1
ATOM 2021 O O . ILE A 1 243 ? 38.881 38.202 -12.607 1.00 65.12 243 ILE A O 1
ATOM 2026 N N . LYS A 1 244 ? 38.134 37.071 -10.799 1.00 52.49 244 LYS A N 1
ATOM 2027 C CA . LYS A 1 244 ? 38.343 38.168 -9.865 1.00 52.49 244 LYS A CA 1
ATOM 2028 C C . LYS A 1 244 ? 39.815 38.438 -9.626 1.00 52.49 244 LYS A C 1
ATOM 2029 O O . LYS A 1 244 ? 40.243 39.591 -9.533 1.00 52.49 244 LYS A O 1
ATOM 2035 N N . GLU A 1 245 ? 40.587 37.364 -9.528 1.00 64.99 245 GLU A N 1
ATOM 2036 C CA . GLU A 1 245 ? 42.009 37.499 -9.325 1.00 64.99 245 GLU A CA 1
ATOM 2037 C C . GLU A 1 245 ? 42.649 38.166 -10.534 1.00 64.99 245 GLU A C 1
ATOM 2038 O O . GLU A 1 245 ? 43.540 38.996 -10.377 1.00 64.99 245 GLU A O 1
ATOM 2044 N N . ALA A 1 246 ? 42.198 37.802 -11.736 1.00 69.45 246 ALA A N 1
ATOM 2045 C CA . ALA A 1 246 ? 42.731 38.377 -12.980 1.00 69.45 246 ALA A CA 1
ATOM 2046 C C . ALA A 1 246 ? 42.360 39.860 -13.116 1.00 69.45 246 ALA A C 1
ATOM 2047 O O . ALA A 1 246 ? 43.181 40.686 -13.524 1.00 69.45 246 ALA A O 1
ATOM 2049 N N . VAL A 1 247 ? 41.114 40.180 -12.778 1.00 63.03 247 VAL A N 1
ATOM 2050 C CA . VAL A 1 247 ? 40.607 41.545 -12.825 1.00 63.03 247 VAL A CA 1
ATOM 2051 C C . VAL A 1 247 ? 41.322 42.390 -11.780 1.00 63.03 247 VAL A C 1
ATOM 2052 O O . VAL A 1 247 ? 41.573 43.576 -11.985 1.00 63.03 247 VAL A O 1
ATOM 2056 N N . TRP A 1 248 ? 41.628 41.758 -10.652 1.00 55.22 248 TRP A N 1
ATOM 2057 C CA . TRP A 1 248 ? 42.331 42.388 -9.539 1.00 55.22 248 TRP A CA 1
ATOM 2058 C C . TRP A 1 248 ? 43.812 42.615 -9.898 1.00 55.22 248 TRP A C 1
ATOM 2059 O O . TRP A 1 248 ? 44.314 43.735 -9.864 1.00 55.22 248 TRP A O 1
ATOM 2070 N N . LYS A 1 249 ? 44.510 41.545 -10.251 1.00 81.42 249 LYS A N 1
ATOM 2071 C CA . LYS A 1 249 ? 45.911 41.658 -10.632 1.00 81.42 249 LYS A CA 1
ATOM 2072 C C . LYS A 1 249 ? 46.050 42.145 -12.088 1.00 81.42 249 LYS A C 1
ATOM 2073 O O . LYS A 1 249 ? 47.109 41.996 -12.698 1.00 81.42 249 LYS A O 1
ATOM 2079 N N . GLU A 1 250 ? 44.980 42.733 -12.631 1.00 57.53 250 GLU A N 1
ATOM 2080 C CA . GLU A 1 250 ? 44.954 43.250 -14.008 1.00 57.53 250 GLU A CA 1
ATOM 2081 C C . GLU A 1 250 ? 45.757 42.398 -14.984 1.00 57.53 250 GLU A C 1
ATOM 2082 O O . GLU A 1 250 ? 46.434 42.937 -15.858 1.00 57.53 250 GLU A O 1
ATOM 2088 N N . ASN A 1 251 ? 45.689 41.078 -14.842 1.00 67.72 251 ASN A N 1
ATOM 2089 C CA . ASN A 1 251 ? 46.442 40.191 -15.725 1.00 67.72 251 ASN A CA 1
ATOM 2090 C C . ASN A 1 251 ? 45.629 38.983 -16.197 1.00 67.72 251 ASN A C 1
ATOM 2091 O O . ASN A 1 251 ? 45.057 38.238 -15.398 1.00 67.72 251 ASN A O 1
ATOM 2096 N N . THR A 1 252 ? 45.603 38.795 -17.512 1.00 71.71 252 THR A N 1
ATOM 2097 C CA . THR A 1 252 ? 44.855 37.711 -18.143 1.00 71.71 252 THR A CA 1
ATOM 2098 C C . THR A 1 252 ? 45.377 36.293 -17.912 1.00 71.71 252 THR A C 1
ATOM 2099 O O . THR A 1 252 ? 44.599 35.343 -17.941 1.00 71.71 252 THR A O 1
ATOM 2103 N N . ARG A 1 253 ? 46.682 36.156 -17.684 1.00 58.64 253 ARG A N 1
ATOM 2104 C CA . ARG A 1 253 ? 47.321 34.855 -17.474 1.00 58.64 253 ARG A CA 1
ATOM 2105 C C . ARG A 1 253 ? 46.450 33.814 -16.772 1.00 58.64 253 ARG A C 1
ATOM 2106 O O . ARG A 1 253 ? 45.870 32.930 -17.415 1.00 58.64 253 ARG A O 1
ATOM 2114 N N . VAL A 1 254 ? 46.363 33.926 -15.451 1.00 76.73 254 VAL A N 1
ATOM 2115 C CA . VAL A 1 254 ? 45.585 32.996 -14.632 1.00 76.73 254 VAL A CA 1
ATOM 2116 C C . VAL A 1 254 ? 44.171 32.692 -15.148 1.00 76.73 254 VAL A C 1
ATOM 2117 O O . VAL A 1 254 ? 43.690 31.569 -15.002 1.00 76.73 254 VAL A O 1
ATOM 2121 N N . LEU A 1 255 ? 43.521 33.692 -15.748 1.00 63.48 255 LEU A N 1
ATOM 2122 C CA . LEU A 1 255 ? 42.164 33.560 -16.301 1.00 63.48 255 LEU A CA 1
ATOM 2123 C C . LEU A 1 255 ? 42.182 32.695 -17.559 1.00 63.48 255 LEU A C 1
ATOM 2124 O O . LEU A 1 255 ? 41.285 31.880 -17.792 1.00 63.48 255 LEU A O 1
ATOM 2129 N N . ILE A 1 256 ? 43.221 32.901 -18.365 1.00 74.63 256 ILE A N 1
ATOM 2130 C CA . ILE A 1 256 ? 43.426 32.164 -19.599 1.00 74.63 256 ILE A CA 1
ATOM 2131 C C . ILE A 1 256 ? 43.710 30.732 -19.206 1.00 74.63 256 ILE A C 1
ATOM 2132 O O . ILE A 1 256 ? 43.080 29.803 -19.707 1.00 74.63 256 ILE A O 1
ATOM 2137 N N . GLU A 1 257 ? 44.655 30.566 -18.287 1.00 58.83 257 GLU A N 1
ATOM 2138 C CA . GLU A 1 257 ? 45.031 29.244 -17.805 1.00 58.83 257 GLU A CA 1
ATOM 2139 C C . GLU A 1 257 ? 43.841 28.504 -17.200 1.00 58.83 257 GLU A C 1
ATOM 2140 O O . GLU A 1 257 ? 43.640 27.325 -17.473 1.00 58.83 257 GLU A O 1
ATOM 2146 N N . SER A 1 258 ? 43.055 29.209 -16.390 1.00 56.78 258 SER A N 1
ATOM 2147 C CA . SER A 1 258 ? 41.883 28.640 -15.744 1.00 56.78 258 SER A CA 1
ATOM 2148 C C . SER A 1 258 ? 40.740 28.394 -16.712 1.00 56.78 258 SER A C 1
ATOM 2149 O O . SER A 1 258 ? 39.942 27.480 -16.511 1.00 56.78 258 SER A O 1
ATOM 2152 N N . ILE A 1 259 ? 40.630 29.213 -17.750 1.00 67.60 259 ILE A N 1
ATOM 2153 C CA . ILE A 1 259 ? 39.567 29.002 -18.722 1.00 67.60 259 ILE A CA 1
ATOM 2154 C C . ILE A 1 259 ? 39.806 27.680 -19.451 1.00 67.60 259 ILE A C 1
ATOM 2155 O O . ILE A 1 259 ? 38.927 26.818 -19.491 1.00 67.60 259 ILE A O 1
ATOM 2160 N N . GLU A 1 260 ? 41.006 27.528 -20.011 1.00 74.28 260 GLU A N 1
ATOM 2161 C CA . GLU A 1 260 ? 41.407 26.316 -20.736 1.00 74.28 260 GLU A CA 1
ATOM 2162 C C . GLU A 1 260 ? 41.355 25.126 -19.784 1.00 74.28 260 GLU A C 1
ATOM 2163 O O . GLU A 1 260 ? 40.866 24.041 -20.108 1.00 74.28 260 GLU A O 1
ATOM 2169 N N . ARG A 1 261 ? 41.869 25.372 -18.591 1.00 75.33 261 ARG A N 1
ATOM 2170 C CA . ARG A 1 261 ? 41.948 24.391 -17.531 1.00 75.33 261 ARG A CA 1
ATOM 2171 C C . ARG A 1 261 ? 40.621 23.892 -16.969 1.00 75.33 261 ARG A C 1
ATOM 2172 O O . ARG A 1 261 ? 40.398 22.681 -16.912 1.00 75.33 261 ARG A O 1
ATOM 2180 N N . ALA A 1 262 ? 39.738 24.807 -16.566 1.00 80.82 262 ALA A N 1
ATOM 2181 C CA . ALA A 1 262 ? 38.462 24.412 -15.956 1.00 80.82 262 ALA A CA 1
ATOM 2182 C C . ALA A 1 262 ? 37.154 24.674 -16.694 1.00 80.82 262 ALA A C 1
ATOM 2183 O O . ALA A 1 262 ? 36.085 24.505 -16.105 1.00 80.82 262 ALA A O 1
ATOM 2185 N N . VAL A 1 263 ? 37.210 25.076 -17.959 1.00 77.53 263 VAL A N 1
ATOM 2186 C CA . VAL A 1 263 ? 35.969 25.332 -18.700 1.00 77.53 263 VAL A CA 1
ATOM 2187 C C . VAL A 1 263 ? 35.879 24.560 -20.013 1.00 77.53 263 VAL A C 1
ATOM 2188 O O . VAL A 1 263 ? 34.941 23.776 -20.250 1.00 77.53 263 VAL A O 1
ATOM 2192 N N . ILE A 1 264 ? 36.868 24.809 -20.861 1.00 76.23 264 ILE A N 1
ATOM 2193 C CA . ILE A 1 264 ? 36.951 24.211 -22.180 1.00 76.23 264 ILE A CA 1
ATOM 2194 C C . ILE A 1 264 ? 36.693 22.707 -22.275 1.00 76.23 264 ILE A C 1
ATOM 2195 O O . ILE A 1 264 ? 37.380 21.901 -21.640 1.00 76.23 264 ILE A O 1
ATOM 2200 N N . ALA A 1 265 ? 35.669 22.382 -23.066 1.00 73.81 265 ALA A N 1
ATOM 2201 C CA . ALA A 1 265 ? 35.228 21.023 -23.364 1.00 73.81 265 ALA A CA 1
ATOM 2202 C C . ALA A 1 265 ? 35.128 20.096 -22.151 1.00 73.81 265 ALA A C 1
ATOM 2203 O O . ALA A 1 265 ? 36.111 19.451 -21.782 1.00 73.81 265 ALA A O 1
ATOM 2205 N N . LYS A 1 266 ? 33.938 19.996 -21.567 1.00 72.64 266 LYS A N 1
ATOM 2206 C CA . LYS A 1 266 ? 33.746 19.181 -20.390 1.00 72.64 266 LYS A CA 1
ATOM 2207 C C . LYS A 1 266 ? 32.469 18.340 -20.506 1.00 72.64 266 LYS A C 1
ATOM 2208 O O . LYS A 1 266 ? 31.454 18.806 -21.029 1.00 72.64 266 LYS A O 1
ATOM 2214 N N . ASP A 1 267 ? 32.549 17.099 -20.020 1.00 80.63 267 ASP A N 1
ATOM 2215 C CA . ASP A 1 267 ? 31.461 16.136 -20.058 1.00 80.63 267 ASP A CA 1
ATOM 2216 C C . ASP A 1 267 ? 30.313 16.604 -19.200 1.00 80.63 267 ASP A C 1
ATOM 2217 O O . ASP A 1 267 ? 29.327 15.883 -19.056 1.00 80.63 267 ASP A O 1
ATOM 2222 N N . TYR A 1 268 ? 30.466 17.796 -18.620 1.00 70.21 268 TYR A N 1
ATOM 2223 C CA . TYR A 1 268 ? 29.476 18.408 -17.729 1.00 70.21 268 TYR A CA 1
ATOM 2224 C C . TYR A 1 268 ? 29.429 19.938 -17.899 1.00 70.21 268 TYR A C 1
ATOM 2225 O O . TYR A 1 268 ? 30.140 20.497 -18.738 1.00 70.21 268 TYR A O 1
ATOM 2234 N N . LEU A 1 269 ? 28.592 20.601 -17.092 1.00 86.11 269 LEU A N 1
ATOM 2235 C CA . LEU A 1 269 ? 28.450 22.068 -17.125 1.00 86.11 269 LEU A CA 1
ATOM 2236 C C . LEU A 1 269 ? 29.088 22.753 -15.911 1.00 86.11 269 LEU A C 1
ATOM 2237 O O . LEU A 1 269 ? 28.548 22.702 -14.802 1.00 86.11 269 LEU A O 1
ATOM 2242 N N . PRO A 1 270 ? 30.249 23.405 -16.107 1.00 79.58 270 PRO A N 1
ATOM 2243 C CA . PRO A 1 270 ? 30.870 24.070 -14.963 1.00 79.58 270 PRO A CA 1
ATOM 2244 C C . PRO A 1 270 ? 30.035 25.272 -14.564 1.00 79.58 270 PRO A C 1
ATOM 2245 O O . PRO A 1 270 ? 29.752 26.136 -15.389 1.00 79.58 270 PRO A O 1
ATOM 2249 N N . VAL A 1 271 ? 29.617 25.303 -13.305 1.00 46.24 271 VAL A N 1
ATOM 2250 C CA . VAL A 1 271 ? 28.834 26.411 -12.787 1.00 46.24 271 VAL A CA 1
ATOM 2251 C C . VAL A 1 271 ? 29.792 27.464 -12.230 1.00 46.24 271 VAL A C 1
ATOM 2252 O O . VAL A 1 271 ? 30.463 27.254 -11.218 1.00 46.24 271 VAL A O 1
ATOM 2256 N N . ASN A 1 272 ? 29.847 28.596 -12.926 1.00 65.66 272 ASN A N 1
ATOM 2257 C CA . ASN A 1 272 ? 30.713 29.713 -12.568 1.00 65.66 272 ASN A CA 1
ATOM 2258 C C . ASN A 1 272 ? 29.920 30.771 -11.806 1.00 65.66 272 ASN A C 1
ATOM 2259 O O . ASN A 1 272 ? 28.867 31.218 -12.263 1.00 65.66 272 ASN A O 1
ATOM 2264 N N . PHE A 1 273 ? 30.438 31.185 -10.654 1.00 55.91 273 PHE A N 1
ATOM 2265 C CA . PHE A 1 273 ? 29.750 32.169 -9.828 1.00 55.91 273 PHE A CA 1
ATOM 2266 C C . PHE A 1 273 ? 30.528 33.445 -9.486 1.00 55.91 273 PHE A C 1
ATOM 2267 O O . PHE A 1 273 ? 31.746 33.520 -9.655 1.00 55.91 273 PHE A O 1
ATOM 2275 N N . THR A 1 274 ? 29.790 34.441 -8.996 1.00 42.42 274 THR A N 1
ATOM 2276 C CA . THR A 1 274 ? 30.344 35.727 -8.570 1.00 42.42 274 THR A CA 1
ATOM 2277 C C . THR A 1 274 ? 31.099 35.525 -7.224 1.00 42.42 274 THR A C 1
ATOM 2278 O O . THR A 1 274 ? 32.256 35.940 -7.059 1.00 42.42 274 THR A O 1
ATOM 2282 N N . SER A 1 275 ? 30.428 34.887 -6.271 1.00 45.11 275 SER A N 1
ATOM 2283 C CA . SER A 1 275 ? 31.018 34.567 -4.980 1.00 45.11 275 SER A CA 1
ATOM 2284 C C . SER A 1 275 ? 30.000 33.707 -4.237 1.00 45.11 275 SER A C 1
ATOM 2285 O O . SER A 1 275 ? 28.976 33.327 -4.810 1.00 45.11 275 SER A O 1
ATOM 2288 N N . ASN A 1 276 ? 30.287 33.375 -2.980 1.00 47.74 276 ASN A N 1
ATOM 2289 C CA . ASN A 1 276 ? 29.364 32.590 -2.172 1.00 47.74 276 ASN A CA 1
ATOM 2290 C C . ASN A 1 276 ? 29.547 32.882 -0.690 1.00 47.74 276 ASN A C 1
ATOM 2291 O O . ASN A 1 276 ? 30.374 33.715 -0.311 1.00 47.74 276 ASN A O 1
ATOM 2296 N N . HIS A 1 277 ? 28.772 32.178 0.134 1.00 43.53 277 HIS A N 1
ATOM 2297 C CA . HIS A 1 277 ? 28.755 32.341 1.595 1.00 43.53 277 HIS A CA 1
ATOM 2298 C C . HIS A 1 277 ? 29.995 31.891 2.370 1.00 43.53 277 HIS A C 1
ATOM 2299 O O . HIS A 1 277 ? 30.109 32.191 3.557 1.00 43.53 277 HIS A O 1
ATOM 2306 N N . ASP A 1 278 ? 30.907 31.172 1.712 1.00 54.75 278 ASP A N 1
ATOM 2307 C CA . ASP A 1 278 ? 32.141 30.692 2.352 1.00 54.75 278 ASP A CA 1
ATOM 2308 C C . ASP A 1 278 ? 33.342 31.584 2.046 1.00 54.75 278 ASP A C 1
ATOM 2309 O O . ASP A 1 278 ? 34.489 31.203 2.285 1.00 54.75 278 ASP A O 1
ATOM 2314 N N . MET A 1 279 ? 33.078 32.769 1.521 1.00 59.46 279 MET A N 1
ATOM 2315 C CA . MET A 1 279 ? 34.143 33.688 1.161 1.00 59.46 279 MET A CA 1
ATOM 2316 C C . MET A 1 279 ? 33.603 35.104 1.124 1.00 59.46 279 MET A C 1
ATOM 2317 O O . MET A 1 279 ? 32.393 35.334 1.264 1.00 59.46 279 MET A O 1
ATOM 2322 N N . SER A 1 280 ? 34.505 36.055 0.920 1.00 52.48 280 SER A N 1
ATOM 2323 C CA . SER A 1 280 ? 34.103 37.445 0.844 1.00 52.48 280 SER A CA 1
ATOM 2324 C C . SER A 1 280 ? 33.285 37.655 -0.440 1.00 52.48 280 SER A C 1
ATOM 2325 O O . SER A 1 280 ? 33.478 36.966 -1.448 1.00 52.48 280 SER A O 1
ATOM 2328 N N . ARG A 1 281 ? 32.355 38.596 -0.398 1.00 51.74 281 ARG A N 1
ATOM 2329 C CA . ARG A 1 281 ? 31.542 38.870 -1.565 1.00 51.74 281 ARG A CA 1
ATOM 2330 C C . ARG A 1 281 ? 32.333 39.542 -2.692 1.00 51.74 281 ARG A C 1
ATOM 2331 O O . ARG A 1 281 ? 33.351 40.193 -2.450 1.00 51.74 281 ARG A O 1
ATOM 2339 N N . LEU A 1 282 ? 31.858 39.370 -3.926 1.00 57.29 282 LEU A N 1
ATOM 2340 C CA . LEU A 1 282 ? 32.509 39.933 -5.103 1.00 57.29 282 LEU A CA 1
ATOM 2341 C C . LEU A 1 282 ? 33.039 41.326 -4.825 1.00 57.29 282 LEU A C 1
ATOM 2342 O O . LEU A 1 282 ? 34.216 41.595 -5.033 1.00 57.29 282 LEU A O 1
ATOM 2347 N N . ALA A 1 283 ? 32.155 42.194 -4.337 1.00 53.76 283 ALA A N 1
ATOM 2348 C CA . ALA A 1 283 ? 32.480 43.588 -4.037 1.00 53.76 283 ALA A CA 1
ATOM 2349 C C . ALA A 1 283 ? 33.575 43.850 -2.983 1.00 53.76 283 ALA A C 1
ATOM 2350 O O . ALA A 1 283 ? 33.997 45.007 -2.798 1.00 53.76 283 ALA A O 1
ATOM 2352 N N . SER A 1 284 ? 34.034 42.790 -2.307 1.00 56.29 284 SER A N 1
ATOM 2353 C CA . SER A 1 284 ? 35.078 42.894 -1.273 1.00 56.29 284 SER A CA 1
ATOM 2354 C C . SER A 1 284 ? 36.306 42.040 -1.578 1.00 56.29 284 SER A C 1
ATOM 2355 O O . SER A 1 284 ? 37.079 41.730 -0.675 1.00 56.29 284 SER A O 1
ATOM 2358 N N . PHE A 1 285 ? 36.488 41.665 -2.837 1.00 58.34 285 PHE A N 1
ATOM 2359 C CA . PHE A 1 285 ? 37.612 40.814 -3.215 1.00 58.34 285 PHE A CA 1
ATOM 2360 C C . PHE A 1 285 ? 38.992 41.433 -3.016 1.00 58.34 285 PHE A C 1
ATOM 2361 O O . PHE A 1 285 ? 39.363 42.379 -3.719 1.00 58.34 285 PHE A O 1
ATOM 2369 N N . GLU A 1 286 ? 39.764 40.878 -2.081 1.00 59.84 286 GLU A N 1
ATOM 2370 C CA . GLU A 1 286 ? 41.101 41.384 -1.820 1.00 59.84 286 GLU A CA 1
ATOM 2371 C C . GLU A 1 286 ? 41.031 42.822 -1.343 1.00 59.84 286 GLU A C 1
ATOM 2372 O O . GLU A 1 286 ? 41.502 43.734 -2.030 1.00 59.84 286 GLU A O 1
ATOM 2378 N N . GLY A 1 287 ? 40.451 43.035 -0.168 1.00 77.82 287 GLY A N 1
ATOM 2379 C CA . GLY A 1 287 ? 40.337 44.393 0.338 1.00 77.82 287 GLY A CA 1
ATOM 2380 C C . GLY A 1 287 ? 39.349 45.199 -0.489 1.00 77.82 287 GLY A C 1
ATOM 2381 O O . GLY A 1 287 ? 39.493 46.417 -0.628 1.00 77.82 287 GLY A O 1
ATOM 2382 N N . GLY A 1 288 ? 38.352 44.504 -1.044 1.00 82.77 288 GLY A N 1
ATOM 2383 C CA . GLY A 1 288 ? 37.321 45.137 -1.855 1.00 82.77 288 GLY A CA 1
ATOM 2384 C C . GLY A 1 288 ? 37.849 45.859 -3.071 1.00 82.77 288 GLY A C 1
ATOM 2385 O O . GLY A 1 288 ? 38.995 46.293 -3.082 1.00 82.77 288 GLY A O 1
ATOM 2386 N N . PHE A 1 289 ? 37.042 45.982 -4.115 1.00 50.61 289 PHE A N 1
ATOM 2387 C CA . PHE A 1 289 ? 37.540 46.697 -5.266 1.00 50.61 289 PHE A CA 1
ATOM 2388 C C . PHE A 1 289 ? 36.551 47.490 -6.133 1.00 50.61 289 PHE A C 1
ATOM 2389 O O . PHE A 1 289 ? 35.327 47.272 -6.090 1.00 50.61 289 PHE A O 1
ATOM 2397 N N . SER A 1 290 ? 37.135 48.436 -6.880 1.00 66.45 290 SER A N 1
ATOM 2398 C CA . SER A 1 290 ? 36.471 49.383 -7.782 1.00 66.45 290 SER A CA 1
ATOM 2399 C C . SER A 1 290 ? 35.109 49.003 -8.333 1.00 66.45 290 SER A C 1
ATOM 2400 O O . SER A 1 290 ? 34.879 47.858 -8.729 1.00 66.45 290 SER A O 1
ATOM 2403 N N . LYS A 1 291 ? 34.214 49.989 -8.369 1.00 51.51 291 LYS A N 1
ATOM 2404 C CA . LYS A 1 291 ? 32.858 49.783 -8.865 1.00 51.51 291 LYS A CA 1
ATOM 2405 C C . LYS A 1 291 ? 32.876 49.321 -10.304 1.00 51.51 291 LYS A C 1
ATOM 2406 O O . LYS A 1 291 ? 32.008 48.565 -10.735 1.00 51.51 291 LYS A O 1
ATOM 2412 N N . GLU A 1 292 ? 33.870 49.798 -11.042 1.00 73.66 292 GLU A N 1
ATOM 2413 C CA . GLU A 1 292 ? 34.022 49.461 -12.447 1.00 73.66 292 GLU A CA 1
ATOM 2414 C C . GLU A 1 292 ? 34.669 48.095 -12.630 1.00 73.66 292 GLU A C 1
ATOM 2415 O O . GLU A 1 292 ? 34.478 47.446 -13.659 1.00 73.66 292 GLU A O 1
ATOM 2421 N N . LYS A 1 293 ? 35.437 47.669 -11.631 1.00 67.40 293 LYS A N 1
ATOM 2422 C CA . LYS A 1 293 ? 36.094 46.363 -11.657 1.00 67.40 293 LYS A CA 1
ATOM 2423 C C . LYS A 1 293 ? 35.075 45.264 -11.323 1.00 67.40 293 LYS A C 1
ATOM 2424 O O . LYS A 1 293 ? 35.156 44.147 -11.833 1.00 67.40 293 LYS A O 1
ATOM 2430 N N . ILE A 1 294 ? 34.117 45.604 -10.463 1.00 50.29 294 ILE A N 1
ATOM 2431 C CA . ILE A 1 294 ? 33.043 44.696 -10.071 1.00 50.29 294 ILE A CA 1
ATOM 2432 C C . ILE A 1 294 ? 32.224 44.297 -11.309 1.00 50.29 294 ILE A C 1
ATOM 2433 O O . ILE A 1 294 ? 31.900 43.130 -11.496 1.00 50.29 294 ILE A O 1
ATOM 2438 N N . LYS A 1 295 ? 31.894 45.284 -12.141 1.00 54.17 295 LYS A N 1
ATOM 2439 C CA . LYS A 1 295 ? 31.123 45.071 -13.365 1.00 54.17 295 LYS A CA 1
ATOM 2440 C C . LYS A 1 295 ? 31.889 44.161 -14.319 1.00 54.17 295 LYS A C 1
ATOM 2441 O O . LYS A 1 295 ? 31.343 43.195 -14.847 1.00 54.17 295 LYS A O 1
ATOM 2447 N N . LEU A 1 296 ? 33.157 44.491 -14.535 1.00 43.54 296 LEU A N 1
ATOM 2448 C CA . LEU A 1 296 ? 34.031 43.724 -15.409 1.00 43.54 296 LEU A CA 1
ATOM 2449 C C . LEU A 1 296 ? 34.059 42.244 -15.019 1.00 43.54 296 LEU A C 1
ATOM 2450 O O . LEU A 1 296 ? 34.119 41.366 -15.878 1.00 43.54 296 LEU A O 1
ATOM 2455 N N . SER A 1 297 ? 34.012 41.971 -13.721 1.00 51.58 297 SER A N 1
ATOM 2456 C CA . SER A 1 297 ? 34.036 40.598 -13.239 1.00 51.58 297 SER A CA 1
ATOM 2457 C C . SER A 1 297 ? 32.728 39.926 -13.571 1.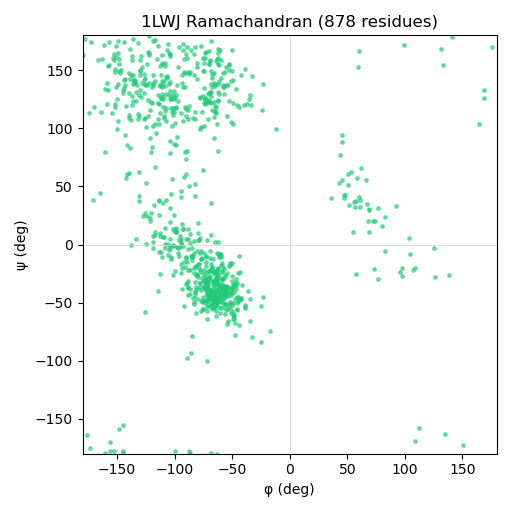00 51.58 297 SER A C 1
ATOM 2458 O O . SER A 1 297 ? 32.687 38.730 -13.821 1.00 51.58 297 SER A O 1
ATOM 2461 N N . ILE A 1 298 ? 31.656 40.704 -13.558 1.00 60.18 298 ILE A N 1
ATOM 2462 C CA . ILE A 1 298 ? 30.329 40.194 -13.872 1.00 60.18 298 ILE A CA 1
ATOM 2463 C C . ILE A 1 298 ? 30.200 39.965 -15.394 1.00 60.18 298 ILE A C 1
ATOM 2464 O O . ILE A 1 298 ? 29.573 38.989 -15.833 1.00 60.18 298 ILE A O 1
ATOM 2469 N N . SER A 1 299 ? 30.820 40.849 -16.184 1.00 55.87 299 SER A N 1
ATOM 2470 C CA . SER A 1 299 ? 30.806 40.757 -17.650 1.00 55.87 299 SER A CA 1
ATOM 2471 C C . SER A 1 299 ? 31.518 39.506 -18.111 1.00 55.87 299 SER A C 1
ATOM 2472 O O . SER A 1 299 ? 31.020 38.777 -18.955 1.00 55.87 299 SER A O 1
ATOM 2475 N N . ILE A 1 300 ? 32.707 39.286 -17.561 1.00 58.52 300 ILE A N 1
ATOM 2476 C CA . ILE A 1 300 ? 33.527 38.125 -17.891 1.00 58.52 300 ILE A CA 1
ATOM 2477 C C . ILE A 1 300 ? 32.775 36.841 -17.556 1.00 58.52 300 ILE A C 1
ATOM 2478 O O . ILE A 1 300 ? 32.744 35.901 -18.349 1.00 58.52 300 ILE A O 1
ATOM 2483 N N . LEU A 1 301 ? 32.169 36.821 -16.372 1.00 48.09 301 LEU A N 1
ATOM 2484 C CA . LEU A 1 301 ? 31.400 35.680 -15.898 1.00 48.09 301 LEU A CA 1
ATOM 2485 C C . LEU A 1 301 ? 30.281 35.307 -16.884 1.00 48.09 301 LEU A C 1
ATOM 2486 O O . LEU A 1 301 ? 30.062 34.127 -17.180 1.00 48.09 301 LEU A O 1
ATOM 2491 N N . PHE A 1 302 ? 29.588 36.316 -17.401 1.00 78.07 302 PHE A N 1
ATOM 2492 C CA . PHE A 1 302 ? 28.498 36.090 -18.348 1.00 78.07 302 PHE A CA 1
ATOM 2493 C C . PHE A 1 302 ? 28.890 35.947 -19.831 1.00 78.07 302 PHE A C 1
ATOM 2494 O O . PHE A 1 302 ? 28.026 35.699 -20.681 1.00 78.07 302 PHE A O 1
ATOM 2502 N N . THR A 1 303 ? 30.183 36.098 -20.132 1.00 67.87 303 THR A N 1
ATOM 2503 C CA . THR A 1 303 ? 30.699 35.971 -21.499 1.00 67.87 303 THR A CA 1
ATOM 2504 C C . THR A 1 303 ? 31.688 34.813 -21.552 1.00 67.87 303 THR A C 1
ATOM 2505 O O . THR A 1 303 ? 32.673 34.848 -22.275 1.00 67.87 303 THR A O 1
ATOM 2509 N N . LEU A 1 304 ? 31.425 33.793 -20.758 1.00 61.06 304 LEU A N 1
ATOM 2510 C CA . LEU A 1 304 ? 32.270 32.613 -20.722 1.00 61.06 304 LEU A CA 1
ATOM 2511 C C . LEU A 1 304 ? 31.305 31.451 -20.640 1.00 61.06 304 LEU A C 1
ATOM 2512 O O . LEU A 1 304 ? 30.272 31.549 -19.976 1.00 61.06 304 LEU A O 1
ATOM 2517 N N . PRO A 1 305 ? 31.610 30.340 -21.322 1.00 88.66 305 PRO A N 1
ATOM 2518 C CA . PRO A 1 305 ? 30.705 29.186 -21.263 1.00 88.66 305 PRO A CA 1
ATOM 2519 C C . PRO A 1 305 ? 30.563 28.621 -19.837 1.00 88.66 305 PRO A C 1
ATOM 2520 O O . PRO A 1 305 ? 31.330 28.981 -18.938 1.00 88.66 305 PRO A O 1
ATOM 2524 N N . GLY A 1 306 ? 29.587 27.736 -19.644 1.00 80.71 306 GLY A N 1
ATOM 2525 C CA . GLY A 1 306 ? 29.325 27.170 -18.331 1.00 80.71 306 GLY A CA 1
ATOM 2526 C C . GLY A 1 306 ? 28.014 27.789 -17.876 1.00 80.71 306 GLY A C 1
ATOM 2527 O O . GLY A 1 306 ? 27.333 28.418 -18.689 1.00 80.71 306 GLY A O 1
ATOM 2528 N N . VAL A 1 307 ? 27.644 27.625 -16.608 1.00 63.95 307 VAL A N 1
ATOM 2529 C CA . VAL A 1 307 ? 26.399 28.214 -16.111 1.00 63.95 307 VAL A CA 1
ATOM 2530 C C . VAL A 1 307 ? 26.702 29.319 -15.093 1.00 63.95 307 VAL A C 1
ATOM 2531 O O . VAL A 1 307 ? 27.220 29.046 -14.008 1.00 63.95 307 VAL A O 1
ATOM 2535 N N . PRO A 1 308 ? 26.383 30.584 -15.436 1.00 61.82 308 PRO A N 1
ATOM 2536 C CA . PRO A 1 308 ? 26.629 31.724 -14.546 1.00 61.82 308 PRO A CA 1
ATOM 2537 C C . PRO A 1 308 ? 25.667 31.809 -13.361 1.00 61.82 308 PRO A C 1
ATOM 2538 O O . PRO A 1 308 ? 24.444 31.833 -13.532 1.00 61.82 308 PRO A O 1
ATOM 2542 N N . LEU A 1 309 ? 26.245 31.859 -12.162 1.00 42.66 309 LEU A N 1
ATOM 2543 C CA . LEU A 1 309 ? 25.489 31.922 -10.922 1.00 42.66 309 LEU A CA 1
ATOM 2544 C C . LEU A 1 309 ? 25.826 33.211 -10.178 1.00 42.66 309 LEU A C 1
ATOM 2545 O O . LEU A 1 309 ? 26.979 33.622 -10.130 1.00 42.66 309 LEU A O 1
ATOM 2550 N N . VAL A 1 310 ? 24.813 33.848 -9.607 1.00 47.17 310 VAL A N 1
ATOM 2551 C CA . VAL A 1 310 ? 25.013 35.078 -8.856 1.00 47.17 310 VAL A CA 1
ATOM 2552 C C . VAL A 1 310 ? 24.536 34.875 -7.425 1.00 47.17 310 VAL A C 1
ATOM 2553 O O . VAL A 1 310 ? 23.385 34.513 -7.207 1.00 47.17 310 VAL A O 1
ATOM 2557 N N . PHE A 1 311 ? 25.428 35.088 -6.460 1.00 50.43 311 PHE A N 1
ATOM 2558 C CA . PHE A 1 311 ? 25.101 34.953 -5.038 1.00 50.43 311 PHE A CA 1
ATOM 2559 C C . PHE A 1 311 ? 24.263 36.192 -4.726 1.00 50.43 311 PHE A C 1
ATOM 2560 O O . PHE A 1 311 ? 24.718 37.305 -4.950 1.00 50.43 311 PHE A O 1
ATOM 2568 N N . TYR A 1 312 ? 23.036 35.989 -4.245 1.00 59.71 312 TYR A N 1
ATOM 2569 C CA . TYR A 1 312 ? 22.103 37.078 -3.935 1.00 59.71 312 TYR A CA 1
ATOM 2570 C C . TYR A 1 312 ? 22.772 38.339 -3.371 1.00 59.71 312 TYR A C 1
ATOM 2571 O O . TYR A 1 312 ? 23.493 38.280 -2.376 1.00 59.71 312 TYR A O 1
ATOM 2580 N N . GLY A 1 313 ? 22.518 39.480 -4.011 1.00 43.08 313 GLY A N 1
ATOM 2581 C CA . GLY A 1 313 ? 23.115 40.725 -3.572 1.00 43.08 313 GLY A CA 1
ATOM 2582 C C . GLY A 1 313 ? 24.360 41.093 -4.359 1.00 43.08 313 GLY A C 1
ATOM 2583 O O . GLY A 1 313 ? 24.755 42.244 -4.360 1.00 43.08 313 GLY A O 1
ATOM 2584 N N . ASP A 1 314 ? 24.989 40.129 -5.023 1.00 66.90 314 ASP A N 1
ATOM 2585 C CA . ASP A 1 314 ? 26.190 40.420 -5.806 1.00 66.90 314 ASP A CA 1
ATOM 2586 C C . ASP A 1 314 ? 25.896 41.285 -7.034 1.00 66.90 314 ASP A C 1
ATOM 2587 O O . ASP A 1 314 ? 26.802 41.933 -7.567 1.00 66.90 314 ASP A O 1
ATOM 2592 N N . GLU A 1 315 ? 24.636 41.290 -7.480 1.00 57.89 315 GLU A N 1
ATOM 2593 C CA . GLU A 1 315 ? 24.232 42.092 -8.633 1.00 57.89 315 GLU A CA 1
ATOM 2594 C C . GLU A 1 315 ? 24.063 43.553 -8.213 1.00 57.89 315 GLU A C 1
ATOM 2595 O O . GLU A 1 315 ? 23.840 44.425 -9.050 1.00 57.89 315 GLU A O 1
ATOM 2601 N N . LEU A 1 316 ? 24.152 43.802 -6.907 1.00 54.16 316 LEU A N 1
ATOM 2602 C CA . LEU A 1 316 ? 24.048 45.145 -6.340 1.00 54.16 316 LEU A CA 1
ATOM 2603 C C . LEU A 1 316 ? 25.427 45.551 -5.796 1.00 54.16 316 LEU A C 1
ATOM 2604 O O . LEU A 1 316 ? 25.663 46.715 -5.449 1.00 54.16 316 LEU A O 1
ATOM 2609 N N . GLY A 1 317 ? 26.333 44.577 -5.728 1.00 66.07 317 GLY A N 1
ATOM 2610 C CA . GLY A 1 317 ? 27.670 44.825 -5.219 1.00 66.07 317 GLY A CA 1
ATOM 2611 C C . GLY A 1 317 ? 27.674 44.929 -3.704 1.00 66.07 317 GLY A C 1
ATOM 2612 O O . GLY A 1 317 ? 28.471 45.673 -3.135 1.00 66.07 317 GLY A O 1
ATOM 2613 N N . MET A 1 318 ? 26.771 44.201 -3.047 1.00 57.70 318 MET A N 1
ATOM 2614 C CA . MET A 1 318 ? 26.695 44.219 -1.590 1.00 57.70 318 MET A CA 1
ATOM 2615 C C . MET A 1 318 ? 28.076 43.881 -1.059 1.00 57.70 318 MET A C 1
ATOM 2616 O O . MET A 1 318 ? 28.735 42.975 -1.575 1.00 57.70 318 MET A O 1
ATOM 2621 N N . LYS A 1 319 ? 28.519 44.607 -0.038 1.00 47.67 319 LYS A N 1
ATOM 2622 C CA . LYS A 1 319 ? 29.825 44.357 0.546 1.00 47.67 319 LYS A CA 1
ATOM 2623 C C . LYS A 1 319 ? 29.785 43.227 1.574 1.00 47.67 319 LYS A C 1
ATOM 2624 O O . LYS A 1 319 ? 28.719 42.832 2.049 1.00 47.67 319 LYS A O 1
ATOM 2630 N N . GLY A 1 320 ? 30.955 42.702 1.912 1.00 53.72 320 GLY A N 1
ATOM 2631 C CA . GLY A 1 320 ? 31.023 41.650 2.904 1.00 53.72 320 GLY A CA 1
ATOM 2632 C C . GLY A 1 320 ? 32.388 41.007 2.938 1.00 53.72 320 GLY A C 1
ATOM 2633 O O . GLY A 1 320 ? 32.889 40.597 1.897 1.00 53.72 320 GLY A O 1
ATOM 2634 N N . VAL A 1 321 ? 33.015 40.950 4.110 1.00 51.22 321 VAL A N 1
ATOM 2635 C CA . VAL A 1 321 ? 34.318 40.290 4.237 1.00 51.22 321 VAL A CA 1
ATOM 2636 C C . VAL A 1 321 ? 34.131 38.999 5.043 1.00 51.22 321 VAL A C 1
ATOM 2637 O O . VAL A 1 321 ? 33.590 39.010 6.157 1.00 51.22 321 VAL A O 1
ATOM 2641 N N . TYR A 1 322 ? 34.570 37.881 4.473 1.00 56.95 322 TYR A N 1
ATOM 2642 C CA . TYR A 1 322 ? 34.414 36.615 5.163 1.00 56.95 322 TYR A CA 1
ATOM 2643 C C . TYR A 1 322 ? 35.090 36.657 6.513 1.00 56.95 322 TYR A C 1
ATOM 2644 O O . TYR A 1 322 ? 36.207 37.169 6.654 1.00 56.95 322 TYR A O 1
ATOM 2653 N N . GLN A 1 323 ? 34.402 36.107 7.504 1.00 59.75 323 GLN A N 1
ATOM 2654 C CA . GLN A 1 323 ? 34.938 36.063 8.840 1.00 59.75 323 GLN A CA 1
ATOM 2655 C C . GLN A 1 323 ? 34.388 34.888 9.627 1.00 59.75 323 GLN A C 1
ATOM 2656 O O . GLN A 1 323 ? 33.340 34.333 9.299 1.00 59.75 323 GLN A O 1
ATOM 2662 N N . LYS A 1 324 ? 35.122 34.520 10.669 1.00 57.29 324 LYS A N 1
ATOM 2663 C CA . LYS A 1 324 ? 34.762 33.424 11.557 1.00 57.29 324 LYS A CA 1
ATOM 2664 C C . LYS A 1 324 ? 34.845 33.863 13.026 1.00 57.29 324 LYS A C 1
ATOM 2665 O O . LYS A 1 324 ? 35.642 34.728 13.392 1.00 57.29 324 LYS A O 1
ATOM 2671 N N . PRO A 1 325 ? 34.011 33.266 13.888 1.00 56.06 325 PRO A N 1
ATOM 2672 C CA . PRO A 1 325 ? 33.015 32.233 13.576 1.00 56.06 325 PRO A CA 1
ATOM 2673 C C . PRO A 1 325 ? 31.652 32.820 13.170 1.00 56.06 325 PRO A C 1
ATOM 2674 O O . PRO A 1 325 ? 30.678 32.094 12.958 1.00 56.06 325 PRO A O 1
ATOM 2678 N N . ASN A 1 326 ? 31.601 34.142 13.056 1.00 50.20 326 ASN A N 1
ATOM 2679 C CA . ASN A 1 326 ? 30.388 34.845 12.669 1.00 50.20 326 ASN A CA 1
ATOM 2680 C C . ASN A 1 326 ? 30.326 34.991 11.144 1.00 50.20 326 ASN A C 1
ATOM 2681 O O . ASN A 1 326 ? 30.526 36.075 10.577 1.00 50.20 326 ASN A O 1
ATOM 2686 N N . THR A 1 327 ? 30.046 33.874 10.488 1.00 45.02 327 THR A N 1
ATOM 2687 C CA . THR A 1 327 ? 29.959 33.832 9.042 1.00 45.02 327 THR A CA 1
ATOM 2688 C C . THR A 1 327 ? 28.706 34.532 8.480 1.00 45.02 327 THR A C 1
ATOM 2689 O O . THR A 1 327 ? 28.486 34.539 7.272 1.00 45.02 327 THR A O 1
ATOM 2693 N N . GLU A 1 328 ? 27.904 35.145 9.345 1.00 51.28 328 GLU A N 1
ATOM 2694 C CA . GLU A 1 328 ? 26.687 35.811 8.895 1.00 51.28 328 GLU A CA 1
ATOM 2695 C C . GLU A 1 328 ? 26.940 37.261 8.493 1.00 51.28 328 GLU A C 1
ATOM 2696 O O . GLU A 1 328 ? 26.001 38.053 8.320 1.00 51.28 328 GLU A O 1
ATOM 2702 N N . VAL A 1 329 ? 28.212 37.614 8.348 1.00 52.62 329 VAL A N 1
ATOM 2703 C CA . VAL A 1 329 ? 28.568 38.974 7.967 1.00 52.62 329 VAL A CA 1
ATOM 2704 C C . VAL A 1 329 ? 28.440 39.088 6.456 1.00 52.62 329 VAL A C 1
ATOM 2705 O O . VAL A 1 329 ? 28.319 40.186 5.897 1.00 52.62 329 VAL A O 1
ATOM 2709 N N . VAL A 1 330 ? 28.449 37.929 5.805 1.00 51.80 330 VAL A N 1
ATOM 2710 C CA . VAL A 1 330 ? 28.330 37.867 4.359 1.00 51.80 330 VAL A CA 1
ATOM 2711 C C . VAL A 1 330 ? 26.925 37.413 3.994 1.00 51.80 330 VAL A C 1
ATOM 2712 O O . VAL A 1 330 ? 26.677 36.943 2.888 1.00 51.80 330 VAL A O 1
ATOM 2716 N N . LEU A 1 331 ? 26.002 37.549 4.933 1.00 42.55 331 LEU A N 1
ATOM 2717 C CA . LEU A 1 331 ? 24.626 37.146 4.691 1.00 42.55 331 LEU A CA 1
ATOM 2718 C C . LEU A 1 331 ? 23.711 38.283 5.122 1.00 42.55 331 LEU A C 1
ATOM 2719 O O . LEU A 1 331 ? 22.666 38.064 5.735 1.00 42.55 331 LEU A O 1
ATOM 2724 N N . ASP A 1 332 ? 24.117 39.506 4.791 1.00 40.12 332 ASP A N 1
ATOM 2725 C CA . ASP A 1 332 ? 23.336 40.679 5.146 1.00 40.12 332 ASP A CA 1
ATOM 2726 C C . ASP A 1 332 ? 21.970 40.672 4.495 1.00 40.12 332 ASP A C 1
ATOM 2727 O O . ASP A 1 332 ? 21.746 39.976 3.503 1.00 40.12 332 ASP A O 1
ATOM 2732 N N . PRO A 1 333 ? 21.031 41.455 5.052 1.00 76.18 333 PRO A N 1
ATOM 2733 C CA . PRO A 1 333 ? 19.681 41.537 4.495 1.00 76.18 333 PRO A CA 1
ATOM 2734 C C . PRO A 1 333 ? 19.756 42.163 3.093 1.00 76.18 333 PRO A C 1
ATOM 2735 O O . PRO A 1 333 ? 20.496 43.129 2.886 1.00 76.18 333 PRO A O 1
ATOM 2739 N N . PHE A 1 334 ? 19.014 41.594 2.139 1.00 69.26 334 PHE A N 1
ATOM 2740 C CA . PHE A 1 334 ? 18.981 42.102 0.765 1.00 69.26 334 PHE A CA 1
ATOM 2741 C C . PHE A 1 334 ? 18.277 43.464 0.849 1.00 69.26 334 PHE A C 1
ATOM 2742 O O . PHE A 1 334 ? 17.145 43.546 1.335 1.00 69.26 334 PHE A O 1
ATOM 2750 N N . PRO A 1 335 ? 18.953 44.548 0.405 1.00 53.91 335 PRO A N 1
ATOM 2751 C CA . PRO A 1 335 ? 18.388 45.907 0.435 1.00 53.91 335 PRO A CA 1
ATOM 2752 C C . PRO A 1 335 ? 17.467 46.200 -0.752 1.00 53.91 335 PRO A C 1
ATOM 2753 O O . PRO A 1 335 ? 17.942 46.364 -1.875 1.00 53.91 335 PRO A O 1
ATOM 2757 N N . TRP A 1 336 ? 16.155 46.268 -0.507 1.00 51.51 336 TRP A N 1
ATOM 2758 C CA . TRP A 1 336 ? 15.208 46.536 -1.582 1.00 51.51 336 TRP A CA 1
ATOM 2759 C C . TRP A 1 336 ? 15.101 48.029 -1.875 1.00 51.51 336 TRP A C 1
ATOM 2760 O O . TRP A 1 336 ? 15.007 48.423 -3.037 1.00 51.51 336 TRP A O 1
ATOM 2771 N N . ASN A 1 337 ? 15.087 48.860 -0.836 1.00 54.83 337 ASN A N 1
ATOM 2772 C CA . ASN A 1 337 ? 15.085 50.309 -1.039 1.00 54.83 337 ASN A CA 1
ATOM 2773 C C . ASN A 1 337 ? 16.165 50.861 -0.129 1.00 54.83 337 ASN A C 1
ATOM 2774 O O . ASN A 1 337 ? 16.745 50.108 0.658 1.00 54.83 337 ASN A O 1
ATOM 2779 N N . GLU A 1 338 ? 16.452 52.158 -0.235 1.00 63.82 338 GLU A N 1
ATOM 2780 C CA . GLU A 1 338 ? 17.508 52.783 0.573 1.00 63.82 338 GLU A CA 1
ATOM 2781 C C . GLU A 1 338 ? 17.284 52.855 2.080 1.00 63.82 338 GLU A C 1
ATOM 2782 O O . GLU A 1 338 ? 18.232 52.786 2.860 1.00 63.82 338 GLU A O 1
ATOM 2788 N N . SER A 1 339 ? 16.037 53.006 2.496 1.00 59.20 339 SER A N 1
ATOM 2789 C CA . SER A 1 339 ? 15.755 53.053 3.917 1.00 59.20 339 SER A CA 1
ATOM 2790 C C . SER A 1 339 ? 15.745 51.641 4.505 1.00 59.20 339 SER A C 1
ATOM 2791 O O . SER A 1 339 ? 15.858 51.470 5.716 1.00 59.20 339 SER A O 1
ATOM 2794 N N . MET A 1 340 ? 15.648 50.634 3.640 1.00 61.97 340 MET A N 1
ATOM 2795 C CA . MET A 1 340 ? 15.566 49.237 4.064 1.00 61.97 340 MET A CA 1
ATOM 2796 C C . MET A 1 340 ? 14.325 49.109 4.930 1.00 61.97 340 MET A C 1
ATOM 2797 O O . MET A 1 340 ? 14.327 48.435 5.960 1.00 61.97 340 MET A O 1
ATOM 2802 N N . CYS A 1 341 ? 13.264 49.778 4.487 1.00 58.10 341 CYS A N 1
ATOM 2803 C CA . CYS A 1 341 ? 11.987 49.779 5.180 1.00 58.10 341 CYS A CA 1
ATOM 2804 C C . CYS A 1 341 ? 10.900 49.733 4.132 1.00 58.10 341 CYS A C 1
ATOM 2805 O O . CYS A 1 341 ? 10.384 50.770 3.715 1.00 58.10 341 CYS A O 1
ATOM 2808 N N . VAL A 1 342 ? 10.566 48.529 3.696 1.00 46.09 342 VAL A N 1
ATOM 2809 C CA . VAL A 1 342 ? 9.532 48.352 2.692 1.00 46.09 342 VAL A CA 1
ATOM 2810 C C . VAL A 1 342 ? 8.882 47.008 2.852 1.00 46.09 342 VAL A C 1
ATOM 2811 O O . VAL A 1 342 ? 9.503 46.056 3.322 1.00 46.09 342 VAL A O 1
ATOM 2815 N N . GLU A 1 343 ? 7.620 46.940 2.455 1.00 61.48 343 GLU A N 1
ATOM 2816 C CA . GLU A 1 343 ? 6.884 45.698 2.519 1.00 61.48 343 GLU A CA 1
ATOM 2817 C C . GLU A 1 343 ? 7.776 44.660 1.824 1.00 61.48 343 GLU A C 1
ATOM 2818 O O . GLU A 1 343 ? 7.923 44.681 0.604 1.00 61.48 343 GLU A O 1
ATOM 2824 N N . GLY A 1 344 ? 8.410 43.790 2.601 1.00 44.61 344 GLY A N 1
ATOM 2825 C CA . GLY A 1 344 ? 9.234 42.756 2.004 1.00 44.61 344 GLY A CA 1
ATOM 2826 C C . GLY A 1 344 ? 10.660 42.679 2.493 1.00 44.61 344 GLY A C 1
ATOM 2827 O O . GLY A 1 344 ? 11.284 41.611 2.482 1.00 44.61 344 GLY A O 1
ATOM 2828 N N . GLN A 1 345 ? 11.178 43.818 2.924 1.00 68.57 345 GLN A N 1
ATOM 2829 C CA . GLN A 1 345 ? 12.550 43.910 3.396 1.00 68.57 345 GLN A CA 1
ATOM 2830 C C . GLN A 1 345 ? 12.826 43.054 4.615 1.00 68.57 345 GLN A C 1
ATOM 2831 O O . GLN A 1 345 ? 12.006 42.996 5.528 1.00 68.57 345 GLN A O 1
ATOM 2837 N N . THR A 1 346 ? 13.978 42.389 4.622 1.00 46.67 346 THR A N 1
ATOM 2838 C CA . THR A 1 346 ? 14.390 41.593 5.776 1.00 46.67 346 THR A CA 1
ATOM 2839 C C . THR A 1 346 ? 15.226 42.505 6.669 1.00 46.67 346 THR A C 1
ATOM 2840 O O . THR A 1 346 ? 15.761 43.512 6.212 1.00 46.67 346 THR A O 1
ATOM 2844 N N . PHE A 1 347 ? 15.353 42.152 7.938 1.00 55.99 347 PHE A N 1
ATOM 2845 C CA . PHE A 1 347 ? 16.125 42.971 8.861 1.00 55.99 347 PHE A CA 1
ATOM 2846 C C . PHE A 1 347 ? 16.264 42.186 10.158 1.00 55.99 347 PHE A C 1
ATOM 2847 O O . PHE A 1 347 ? 16.200 42.752 11.247 1.00 55.99 347 PHE A O 1
ATOM 2855 N N . TRP A 1 348 ? 16.442 40.877 10.037 1.00 47.89 348 TRP A N 1
ATOM 2856 C CA . TRP A 1 348 ? 16.572 40.016 11.208 1.00 47.89 348 TRP A CA 1
ATOM 2857 C C . TRP A 1 348 ? 17.752 40.391 12.121 1.00 47.89 348 TRP A C 1
ATOM 2858 O O . TRP A 1 348 ? 17.829 39.957 13.266 1.00 47.89 348 TRP A O 1
ATOM 2869 N N . LYS A 1 349 ? 18.679 41.187 11.607 1.00 51.70 349 LYS A N 1
ATOM 2870 C CA . LYS A 1 349 ? 19.809 41.654 12.405 1.00 51.70 349 LYS A CA 1
ATOM 2871 C C . LYS A 1 349 ? 20.287 42.934 11.716 1.00 51.70 349 LYS A C 1
ATOM 2872 O O . LYS A 1 349 ? 20.045 43.109 10.523 1.00 51.70 349 LYS A O 1
ATOM 2878 N N . TRP A 1 350 ? 20.926 43.844 12.447 1.00 35.33 350 TRP A N 1
ATOM 2879 C CA . TRP A 1 350 ? 21.397 45.068 11.813 1.00 35.33 350 TRP A CA 1
ATOM 2880 C C . TRP A 1 350 ? 22.541 44.733 10.856 1.00 35.33 350 TRP A C 1
ATOM 2881 O O . TRP A 1 350 ? 23.491 44.035 11.222 1.00 35.33 350 TRP A O 1
ATOM 2892 N N . PRO A 1 351 ? 22.466 45.240 9.613 1.00 36.42 351 PRO A N 1
ATOM 2893 C CA . PRO A 1 351 ? 23.487 44.998 8.588 1.00 36.42 351 PRO A CA 1
ATOM 2894 C C . PRO A 1 351 ? 24.930 45.189 9.065 1.00 36.42 351 PRO A C 1
ATOM 2895 O O . PRO A 1 351 ? 25.248 46.176 9.718 1.00 36.42 351 PRO A O 1
ATOM 2899 N N . ALA A 1 352 ? 25.798 44.242 8.720 1.00 53.63 352 ALA A N 1
ATOM 2900 C CA . ALA A 1 352 ? 27.213 44.299 9.089 1.00 53.63 352 ALA A CA 1
ATOM 2901 C C . ALA A 1 352 ? 28.001 45.155 8.104 1.00 53.63 352 ALA A C 1
ATOM 2902 O O . ALA A 1 352 ? 28.759 46.035 8.509 1.00 53.63 352 ALA A O 1
ATOM 2904 N N . TYR A 1 353 ? 27.826 44.887 6.812 1.00 63.26 353 TYR A N 1
ATOM 2905 C CA . TYR A 1 353 ? 28.531 45.632 5.778 1.00 63.26 353 TYR A CA 1
ATOM 2906 C C . TYR A 1 353 ? 27.663 46.493 4.903 1.00 63.26 353 TYR A C 1
ATOM 2907 O O . TYR A 1 353 ? 28.145 47.480 4.347 1.00 63.26 353 TYR A O 1
ATOM 2916 N N . ASN A 1 354 ? 26.390 46.125 4.785 1.00 60.02 354 ASN A N 1
ATOM 2917 C CA . ASN A 1 354 ? 25.445 46.850 3.938 1.00 60.02 354 ASN A CA 1
ATOM 2918 C C . ASN A 1 354 ? 24.241 47.423 4.693 1.00 60.02 354 ASN A C 1
ATOM 2919 O O . ASN A 1 354 ? 23.167 46.814 4.718 1.00 60.02 354 ASN A O 1
ATOM 2924 N N . GLY A 1 355 ? 24.426 48.606 5.284 1.00 52.62 355 GLY A N 1
ATOM 2925 C CA . GLY A 1 355 ? 23.371 49.263 6.049 1.00 52.62 355 GLY A CA 1
ATOM 2926 C C . GLY A 1 355 ? 22.415 50.136 5.252 1.00 52.62 355 GLY A C 1
ATOM 2927 O O . GLY A 1 355 ? 22.543 50.245 4.032 1.00 52.62 355 GLY A O 1
ATOM 2928 N N . PRO A 1 356 ? 21.433 50.767 5.914 1.00 50.32 356 PRO A N 1
ATOM 2929 C CA . PRO A 1 356 ? 20.481 51.621 5.193 1.00 50.32 356 PRO A CA 1
ATOM 2930 C C . PRO A 1 356 ? 21.164 52.813 4.531 1.00 50.32 356 PRO A C 1
ATOM 2931 O O . PRO A 1 356 ? 22.269 53.198 4.912 1.00 50.32 356 PRO A O 1
ATOM 2935 N N . PHE A 1 357 ? 20.492 53.389 3.542 1.00 60.01 357 PHE A N 1
ATOM 2936 C CA . PHE A 1 357 ? 21.006 54.538 2.804 1.00 60.01 357 PHE A CA 1
ATOM 2937 C C . PHE A 1 357 ? 22.474 54.386 2.395 1.00 60.01 357 PHE A C 1
ATOM 2938 O O . PHE A 1 357 ? 23.299 55.241 2.714 1.00 60.01 357 PHE A O 1
ATOM 2946 N N . SER A 1 358 ? 22.798 53.308 1.691 1.00 56.33 358 SER A N 1
ATOM 2947 C CA . SER A 1 358 ? 24.171 53.080 1.247 1.00 56.33 358 SER A CA 1
ATOM 2948 C C . SER A 1 358 ? 24.293 53.341 -0.246 1.00 56.33 358 SER A C 1
ATOM 2949 O O . SER A 1 358 ? 25.397 53.355 -0.805 1.00 56.33 358 SER A O 1
ATOM 2952 N N . GLY A 1 359 ? 23.143 53.531 -0.883 1.00 61.22 359 GLY A N 1
ATOM 2953 C CA . GLY A 1 359 ? 23.111 53.791 -2.308 1.00 61.22 359 GLY A CA 1
ATOM 2954 C C . GLY A 1 359 ? 23.242 52.514 -3.103 1.00 61.22 359 GLY A C 1
ATOM 2955 O O . GLY A 1 359 ? 23.506 52.549 -4.311 1.00 61.22 359 GLY A O 1
ATOM 2956 N N . ILE A 1 360 ? 23.039 51.386 -2.429 1.00 67.04 360 ILE A N 1
ATOM 2957 C CA . ILE A 1 360 ? 23.164 50.103 -3.094 1.00 67.04 360 ILE A CA 1
ATOM 2958 C C . ILE A 1 360 ? 21.878 49.270 -3.156 1.00 67.04 360 ILE A C 1
ATOM 2959 O O . ILE A 1 360 ? 21.902 48.121 -3.590 1.00 67.04 360 ILE A O 1
ATOM 2964 N N . SER A 1 361 ? 20.750 49.841 -2.754 1.00 68.09 361 SER A N 1
ATOM 2965 C CA . SER A 1 361 ? 19.507 49.082 -2.793 1.00 68.09 361 SER A CA 1
ATOM 2966 C C . SER A 1 361 ? 18.986 48.872 -4.214 1.00 68.09 361 SER A C 1
ATOM 2967 O O . SER A 1 361 ? 19.440 49.516 -5.163 1.00 68.09 361 SER A O 1
ATOM 2970 N N . VAL A 1 362 ? 18.033 47.952 -4.343 1.00 43.44 362 VAL A N 1
ATOM 2971 C CA . VAL A 1 362 ? 17.407 47.622 -5.618 1.00 43.44 362 VAL A CA 1
ATOM 2972 C C . VAL A 1 362 ? 16.656 48.818 -6.179 1.00 43.44 362 VAL A C 1
ATOM 2973 O O . VAL A 1 362 ? 16.770 49.130 -7.355 1.00 43.44 362 VAL A O 1
ATOM 2977 N N . GLU A 1 363 ? 15.883 49.484 -5.332 1.00 66.63 363 GLU A N 1
ATOM 2978 C CA . GLU A 1 363 ? 15.124 50.645 -5.768 1.00 66.63 363 GLU A CA 1
ATOM 2979 C C . GLU A 1 363 ? 16.025 51.838 -6.070 1.00 66.63 363 GLU A C 1
ATOM 2980 O O . GLU A 1 363 ? 15.645 52.732 -6.816 1.00 66.63 363 GLU A O 1
ATOM 2986 N N . TYR A 1 364 ? 17.222 51.866 -5.497 1.00 60.22 364 TYR A N 1
ATOM 2987 C CA . TYR A 1 364 ? 18.124 52.974 -5.772 1.00 60.22 364 TYR A CA 1
ATOM 2988 C C . TYR A 1 364 ? 18.813 52.711 -7.098 1.00 60.22 364 TYR A C 1
ATOM 2989 O O . TYR A 1 364 ? 18.702 53.504 -8.043 1.00 60.22 364 TYR A O 1
ATOM 2998 N N . GLN A 1 365 ? 19.516 51.582 -7.157 1.00 54.76 365 GLN A N 1
ATOM 2999 C CA . GLN A 1 365 ? 20.251 51.183 -8.350 1.00 54.76 365 GLN A CA 1
ATOM 3000 C C . GLN A 1 365 ? 19.408 50.997 -9.589 1.00 54.76 365 GLN A C 1
ATOM 3001 O O . GLN A 1 365 ? 19.860 51.300 -10.686 1.00 54.76 365 GLN A O 1
ATOM 3007 N N . LYS A 1 366 ? 18.195 50.486 -9.425 1.00 74.77 366 LYS A N 1
ATOM 3008 C CA . LYS A 1 366 ? 17.314 50.285 -10.563 1.00 74.77 366 LYS A CA 1
ATOM 3009 C C . LYS A 1 366 ? 17.263 51.547 -11.427 1.00 74.77 366 LYS A C 1
ATOM 3010 O O . LYS A 1 366 ? 17.278 51.462 -12.659 1.00 74.77 366 LYS A O 1
ATOM 3016 N N . ARG A 1 367 ? 17.219 52.712 -10.779 1.00 70.33 367 ARG A N 1
ATOM 3017 C CA . ARG A 1 367 ? 17.146 53.991 -11.488 1.00 70.33 367 ARG A CA 1
ATOM 3018 C C . ARG A 1 367 ? 18.413 54.431 -12.212 1.00 70.33 367 ARG A C 1
ATOM 3019 O O . ARG A 1 367 ? 18.419 54.535 -13.441 1.00 70.33 367 ARG A O 1
ATOM 3027 N N . ASP A 1 368 ? 19.479 54.688 -11.458 1.00 81.14 368 ASP A N 1
ATOM 3028 C CA . ASP A 1 368 ? 20.751 55.111 -12.046 1.00 81.14 368 ASP A CA 1
ATOM 3029 C C . ASP A 1 368 ? 21.230 54.127 -13.111 1.00 81.14 368 ASP A C 1
ATOM 3030 O O . ASP A 1 368 ? 21.620 53.004 -12.793 1.00 81.14 368 ASP A O 1
ATOM 3035 N N . PRO A 1 369 ? 21.204 54.538 -14.392 1.00 80.97 369 PRO A N 1
ATOM 3036 C CA . PRO A 1 369 ? 21.645 53.659 -15.478 1.00 80.97 369 PRO A CA 1
ATOM 3037 C C . PRO A 1 369 ? 23.121 53.248 -15.357 1.00 80.97 369 PRO A C 1
ATOM 3038 O O . PRO A 1 369 ? 23.599 52.366 -16.079 1.00 80.97 369 PRO A O 1
ATOM 3042 N N . ASP A 1 370 ? 23.830 53.876 -14.428 1.00 86.44 370 ASP A N 1
ATOM 3043 C CA . ASP A 1 370 ? 25.238 53.580 -14.228 1.00 86.44 370 ASP A CA 1
ATOM 3044 C C . ASP A 1 370 ? 25.482 52.554 -13.102 1.00 86.44 370 ASP A C 1
ATOM 3045 O O . ASP A 1 370 ? 26.623 52.161 -12.856 1.00 86.44 370 ASP A O 1
ATOM 3050 N N . SER A 1 371 ? 24.413 52.103 -12.443 1.00 75.64 371 SER A N 1
ATOM 3051 C CA . SER A 1 371 ? 24.516 51.160 -11.315 1.00 75.64 371 SER A CA 1
ATOM 3052 C C . SER A 1 371 ? 24.949 49.745 -11.646 1.00 75.64 371 SER A C 1
ATOM 3053 O O . SER A 1 371 ? 24.790 49.282 -12.775 1.00 75.64 371 SER A O 1
ATOM 3056 N N . ILE A 1 372 ? 25.459 49.049 -10.632 1.00 45.56 372 ILE A N 1
ATOM 3057 C CA . ILE A 1 372 ? 25.918 47.672 -10.808 1.00 45.56 372 ILE A CA 1
ATOM 3058 C C . ILE A 1 372 ? 24.745 46.762 -11.177 1.00 45.56 372 ILE A C 1
ATOM 3059 O O . ILE A 1 372 ? 24.911 45.806 -11.935 1.00 45.56 372 ILE A O 1
ATOM 3064 N N . LEU A 1 373 ? 23.563 47.060 -10.649 1.00 51.26 373 LEU A N 1
ATOM 3065 C CA . LEU A 1 373 ? 22.388 46.257 -10.966 1.00 51.26 373 LEU A CA 1
ATOM 3066 C C . LEU A 1 373 ? 21.953 46.493 -12.409 1.00 51.26 373 LEU A C 1
ATOM 3067 O O . LEU A 1 373 ? 21.677 45.536 -13.139 1.00 51.26 373 LEU A O 1
ATOM 3072 N N . SER A 1 374 ? 21.884 47.768 -12.805 1.00 50.14 374 SER A N 1
ATOM 3073 C CA . SER A 1 374 ? 21.486 48.158 -14.162 1.00 50.14 374 SER A CA 1
ATOM 3074 C C . SER A 1 374 ? 22.420 47.518 -15.173 1.00 50.14 374 SER A C 1
ATOM 3075 O O . SER A 1 374 ? 22.007 47.134 -16.275 1.00 50.14 374 SER A O 1
ATOM 3078 N N . HIS A 1 375 ? 23.687 47.428 -14.776 1.00 39.38 375 HIS A N 1
ATOM 3079 C CA . HIS A 1 375 ? 24.744 46.815 -15.572 1.00 39.38 375 HIS A CA 1
ATOM 3080 C C . HIS A 1 375 ? 24.490 45.298 -15.686 1.00 39.38 375 HIS A C 1
ATOM 3081 O O . HIS A 1 375 ? 24.409 44.748 -16.790 1.00 39.38 375 HIS A O 1
ATOM 3088 N N . THR A 1 376 ? 24.363 44.642 -14.531 1.00 45.68 376 THR A N 1
ATOM 3089 C CA . THR A 1 376 ? 24.105 43.210 -14.464 1.00 45.68 376 THR A CA 1
ATOM 3090 C C . THR A 1 376 ? 22.821 42.921 -15.214 1.00 45.68 376 THR A C 1
ATOM 3091 O O . THR A 1 376 ? 22.733 41.941 -15.947 1.00 45.68 376 THR A O 1
ATOM 3095 N N . LEU A 1 377 ? 21.822 43.774 -15.040 1.00 55.86 377 LEU A N 1
ATOM 3096 C CA . LEU A 1 377 ? 20.573 43.582 -15.756 1.00 55.86 377 LEU A CA 1
ATOM 3097 C C . LEU A 1 377 ? 20.868 43.522 -17.254 1.00 55.86 377 LEU A C 1
ATOM 3098 O O . LEU A 1 377 ? 20.120 42.913 -18.033 1.00 55.86 377 LEU A O 1
ATOM 3103 N N . GLY A 1 378 ? 21.967 44.160 -17.643 1.00 56.14 378 GLY A N 1
ATOM 3104 C CA . GLY A 1 378 ? 22.364 44.176 -19.035 1.00 56.14 378 GLY A CA 1
ATOM 3105 C C . GLY A 1 378 ? 22.864 42.823 -19.504 1.00 56.14 378 GLY A C 1
ATOM 3106 O O . GLY A 1 378 ? 22.394 42.297 -20.513 1.00 56.14 378 GLY A O 1
ATOM 3107 N N . TRP A 1 379 ? 23.807 42.240 -18.768 1.00 51.70 379 TRP A N 1
ATOM 3108 C CA . TRP A 1 379 ? 24.368 40.949 -19.151 1.00 51.70 379 TRP A CA 1
ATOM 3109 C C . TRP A 1 379 ? 23.453 39.769 -18.899 1.00 51.70 379 TRP A C 1
ATOM 3110 O O . TRP A 1 379 ? 23.560 38.747 -19.571 1.00 51.70 379 TRP A O 1
ATOM 3121 N N . THR A 1 380 ? 22.546 39.908 -17.943 1.00 79.28 380 THR A N 1
ATOM 3122 C CA . THR A 1 380 ? 21.618 38.828 -17.656 1.00 79.28 380 THR A CA 1
ATOM 3123 C C . THR A 1 380 ? 20.611 38.729 -18.798 1.00 79.28 380 THR A C 1
ATOM 3124 O O . THR A 1 380 ? 20.167 37.627 -19.148 1.00 79.28 380 THR A O 1
ATOM 3128 N N . ARG A 1 381 ? 20.255 39.883 -19.371 1.00 95.17 381 ARG A N 1
ATOM 3129 C CA . ARG A 1 381 ? 19.309 39.936 -20.488 1.00 95.17 381 ARG A CA 1
ATOM 3130 C C . ARG A 1 381 ? 19.992 39.387 -21.734 1.00 95.17 381 ARG A C 1
ATOM 3131 O O . ARG A 1 381 ? 19.393 38.640 -22.504 1.00 95.17 381 ARG A O 1
ATOM 3139 N N . PHE A 1 382 ? 21.251 39.774 -21.924 1.00 59.95 382 PHE A N 1
ATOM 3140 C CA . PHE A 1 382 ? 22.048 39.308 -23.052 1.00 59.95 382 PHE A CA 1
ATOM 3141 C C . PHE A 1 382 ? 22.165 37.784 -22.997 1.00 59.95 382 PHE A C 1
ATOM 3142 O O . PHE A 1 382 ? 21.832 37.085 -23.950 1.00 59.95 382 PHE A O 1
ATOM 3150 N N . ARG A 1 383 ? 22.635 37.276 -21.866 1.00 67.72 383 ARG A N 1
ATOM 3151 C CA . ARG A 1 383 ? 22.816 35.845 -21.695 1.00 67.72 383 ARG A CA 1
ATOM 3152 C C . ARG A 1 383 ? 21.504 35.078 -21.795 1.00 67.72 383 ARG A C 1
ATOM 3153 O O . ARG A 1 383 ? 21.504 33.869 -22.034 1.00 67.72 383 ARG A O 1
ATOM 3161 N N . LYS A 1 384 ? 20.385 35.769 -21.595 1.00 82.52 384 LYS A N 1
ATOM 3162 C CA . LYS A 1 384 ? 19.083 35.119 -21.675 1.00 82.52 384 LYS A CA 1
ATOM 3163 C C . LYS A 1 384 ? 18.840 34.786 -23.141 1.00 82.52 384 LYS A C 1
ATOM 3164 O O . LYS A 1 384 ? 18.449 33.663 -23.487 1.00 82.52 384 LYS A O 1
ATOM 3170 N N . GLU A 1 385 ? 19.106 35.776 -23.993 1.00 65.16 385 GLU A N 1
ATOM 3171 C CA . GLU A 1 385 ? 18.946 35.651 -25.437 1.00 65.16 385 GLU A CA 1
ATOM 3172 C C . GLU A 1 385 ? 20.013 34.775 -26.115 1.00 65.16 385 GLU A C 1
ATOM 3173 O O . GLU A 1 385 ? 19.871 34.438 -27.294 1.00 65.16 385 GLU A O 1
ATOM 3179 N N . ASN A 1 386 ? 21.066 34.401 -25.378 1.00 77.34 386 ASN A N 1
ATOM 3180 C CA . ASN A 1 386 ? 22.163 33.572 -25.921 1.00 77.34 386 ASN A CA 1
ATOM 3181 C C . ASN A 1 386 ? 22.457 32.293 -25.131 1.00 77.34 386 ASN A C 1
ATOM 3182 O O . ASN A 1 386 ? 23.607 32.050 -24.759 1.00 77.34 386 ASN A O 1
ATOM 3187 N N . GLN A 1 387 ? 21.435 31.476 -24.886 1.00 49.51 387 GLN A N 1
ATOM 3188 C CA . GLN A 1 387 ? 21.632 30.235 -24.143 1.00 49.51 387 GLN A CA 1
ATOM 3189 C C . GLN A 1 387 ? 22.563 29.269 -24.857 1.00 49.51 387 GLN A C 1
ATOM 3190 O O . GLN A 1 387 ? 22.934 28.247 -24.301 1.00 49.51 387 GLN A O 1
ATOM 3196 N N . TRP A 1 388 ? 22.933 29.585 -26.092 1.00 81.88 388 TRP A N 1
ATOM 3197 C CA . TRP A 1 388 ? 23.831 28.730 -26.866 1.00 81.88 388 TRP A CA 1
ATOM 3198 C C . TRP A 1 388 ? 25.272 28.797 -26.358 1.00 81.88 388 TRP A C 1
ATOM 3199 O O . TRP A 1 388 ? 26.125 28.011 -26.779 1.00 81.88 388 TRP A O 1
ATOM 3210 N N . ILE A 1 389 ? 25.538 29.750 -25.469 1.00 54.91 389 ILE A N 1
ATOM 3211 C CA . ILE A 1 389 ? 26.877 29.951 -24.932 1.00 54.91 389 ILE A CA 1
ATOM 3212 C C . ILE A 1 389 ? 27.223 28.940 -23.848 1.00 54.91 389 ILE A C 1
ATOM 3213 O O . ILE A 1 389 ? 28.391 28.711 -23.571 1.00 54.91 389 ILE A O 1
ATOM 3218 N N . ASP A 1 390 ? 26.208 28.328 -23.250 1.00 64.96 390 ASP A N 1
ATOM 3219 C CA . ASP A 1 390 ? 26.411 27.329 -22.198 1.00 64.96 390 ASP A CA 1
ATOM 3220 C C . ASP A 1 390 ? 27.385 26.241 -22.631 1.00 64.96 390 ASP A C 1
ATOM 3221 O O . ASP A 1 390 ? 28.338 25.893 -21.913 1.00 64.96 390 ASP A O 1
ATOM 3226 N N . ARG A 1 391 ? 27.142 25.691 -23.809 1.00 62.45 391 ARG A N 1
ATOM 3227 C CA . ARG A 1 391 ? 28.016 24.657 -24.305 1.00 62.45 391 ARG A CA 1
ATOM 3228 C C . ARG A 1 391 ? 28.966 25.181 -25.382 1.00 62.45 391 ARG A C 1
ATOM 3229 O O . ARG A 1 391 ? 29.924 24.506 -25.743 1.00 62.45 391 ARG A O 1
ATOM 3237 N N . ALA A 1 392 ? 28.722 26.404 -25.852 1.00 71.94 392 ALA A N 1
ATOM 3238 C CA . ALA A 1 392 ? 29.547 27.033 -26.886 1.00 71.94 392 ALA A CA 1
ATOM 3239 C C . ALA A 1 392 ? 31.046 26.747 -26.719 1.00 71.94 392 ALA A C 1
ATOM 3240 O O . ALA A 1 392 ? 31.529 26.536 -25.602 1.00 71.94 392 ALA A O 1
ATOM 3242 N N . LYS A 1 393 ? 31.765 26.732 -27.844 1.00 66.89 393 LYS A N 1
ATOM 3243 C CA . LYS A 1 393 ? 33.206 26.472 -27.868 1.00 66.89 393 LYS A CA 1
ATOM 3244 C C . LYS A 1 393 ? 33.964 27.794 -27.831 1.00 66.89 393 LYS A C 1
ATOM 3245 O O . LYS A 1 393 ? 33.512 28.789 -28.395 1.00 66.89 393 LYS A O 1
ATOM 3251 N N . LEU A 1 394 ? 35.119 27.799 -27.172 1.00 61.36 394 LEU A N 1
ATOM 3252 C CA . LEU A 1 394 ? 35.929 29.010 -27.052 1.00 61.36 394 LEU A CA 1
ATOM 3253 C C . LEU A 1 394 ? 37.237 28.939 -27.836 1.00 61.36 394 LEU A C 1
ATOM 3254 O O . LEU A 1 394 ? 37.910 27.908 -27.871 1.00 61.36 394 LEU A O 1
ATOM 3259 N N . GLU A 1 395 ? 37.588 30.062 -28.452 1.00 62.70 395 GLU A N 1
ATOM 3260 C CA . GLU A 1 395 ? 38.790 30.162 -29.258 1.00 62.70 395 GLU A CA 1
ATOM 3261 C C . GLU A 1 395 ? 39.490 31.501 -29.031 1.00 62.70 395 GLU A C 1
ATOM 3262 O O . GLU A 1 395 ? 39.002 32.548 -29.460 1.00 62.70 395 GLU A O 1
ATOM 3268 N N . PHE A 1 396 ? 40.640 31.464 -28.363 1.00 67.09 396 PHE A N 1
ATOM 3269 C CA . PHE A 1 396 ? 41.393 32.682 -28.070 1.00 67.09 396 PHE A CA 1
ATOM 3270 C C . PHE A 1 396 ? 41.978 33.327 -29.319 1.00 67.09 396 PHE A C 1
ATOM 3271 O O . PHE A 1 396 ? 42.666 32.668 -30.098 1.00 67.09 396 PHE A O 1
ATOM 3279 N N . LEU A 1 397 ? 41.712 34.618 -29.498 1.00 71.04 397 LEU A N 1
ATOM 3280 C CA . LEU A 1 397 ? 42.225 35.360 -30.651 1.00 71.04 397 LEU A CA 1
ATOM 3281 C C . LEU A 1 397 ? 43.213 36.409 -30.183 1.00 71.04 397 LEU A C 1
ATOM 3282 O O . LEU A 1 397 ? 43.829 37.091 -30.993 1.00 71.04 397 LEU A O 1
ATOM 3287 N N . CYS A 1 398 ? 43.345 36.561 -28.874 1.00 59.19 398 CYS A N 1
ATOM 3288 C CA . CYS A 1 398 ? 44.259 37.557 -28.345 1.00 59.19 398 CYS A CA 1
ATOM 3289 C C . CYS A 1 398 ? 44.557 37.311 -26.872 1.00 59.19 398 CYS A C 1
ATOM 3290 O O . CYS A 1 398 ? 43.684 37.420 -26.004 1.00 59.19 398 CYS A O 1
ATOM 3293 N N . LYS A 1 399 ? 45.816 36.975 -26.614 1.00 83.41 399 LYS A N 1
ATOM 3294 C CA . LYS A 1 399 ? 46.298 36.692 -25.273 1.00 83.41 399 LYS A CA 1
ATOM 3295 C C . LYS A 1 399 ? 47.361 37.708 -24.863 1.00 83.41 399 LYS A C 1
ATOM 3296 O O . LYS A 1 399 ? 48.535 37.364 -24.702 1.00 83.41 399 LYS A O 1
ATOM 3302 N N . GLU A 1 400 ? 46.956 38.960 -24.701 1.00 72.20 400 GLU A N 1
ATOM 3303 C CA . GLU A 1 400 ? 47.907 39.977 -24.293 1.00 72.20 400 GLU A CA 1
ATOM 3304 C C . GLU A 1 400 ? 48.005 40.030 -22.787 1.00 72.20 400 GLU A C 1
ATOM 3305 O O . GLU A 1 400 ? 47.368 39.241 -22.088 1.00 72.20 400 GLU A O 1
ATOM 3311 N N . ASP A 1 401 ? 48.807 40.956 -22.276 1.00 64.15 401 ASP A N 1
ATOM 3312 C CA . ASP A 1 401 ? 48.950 41.071 -20.834 1.00 64.15 401 ASP A CA 1
ATOM 3313 C C . ASP A 1 401 ? 47.727 41.726 -20.186 1.00 64.15 401 ASP A C 1
ATOM 3314 O O . ASP A 1 401 ? 47.113 41.129 -19.307 1.00 64.15 401 ASP A O 1
ATOM 3319 N N . LYS A 1 402 ? 47.352 42.923 -20.640 1.00 68.63 402 LYS A N 1
ATOM 3320 C CA . LYS A 1 402 ? 46.203 43.632 -20.065 1.00 68.63 402 LYS A CA 1
ATOM 3321 C C . LYS A 1 402 ? 44.833 43.421 -20.733 1.00 68.63 402 LYS A C 1
ATOM 3322 O O . LYS A 1 402 ? 43.834 43.987 -20.279 1.00 68.63 402 LYS A O 1
ATOM 3328 N N . PHE A 1 403 ? 44.775 42.634 -21.807 1.00 67.67 403 PHE A N 1
ATOM 3329 C CA . PHE A 1 403 ? 43.499 42.382 -22.478 1.00 67.67 403 PHE A CA 1
ATOM 3330 C C . PHE A 1 403 ? 43.346 41.004 -23.118 1.00 67.67 403 PHE A C 1
ATOM 3331 O O . PHE A 1 403 ? 44.310 40.395 -23.590 1.00 67.67 403 PHE A O 1
ATOM 3339 N N . LEU A 1 404 ? 42.112 40.517 -23.120 1.00 74.23 404 LEU A N 1
ATOM 3340 C CA . LEU A 1 404 ? 41.802 39.213 -23.678 1.00 74.23 404 LEU A CA 1
ATOM 3341 C C . LEU A 1 404 ? 40.677 39.335 -24.698 1.00 74.23 404 LEU A C 1
ATOM 3342 O O . LEU A 1 404 ? 39.796 40.188 -24.570 1.00 74.23 404 LEU A O 1
ATOM 3347 N N . VAL A 1 405 ? 40.731 38.488 -25.722 1.00 71.37 405 VAL A N 1
ATOM 3348 C CA . VAL A 1 405 ? 39.716 38.454 -26.767 1.00 71.37 405 VAL A CA 1
ATOM 3349 C C . VAL A 1 405 ? 39.674 37.030 -27.311 1.00 71.37 405 VAL A C 1
ATOM 3350 O O . VAL A 1 405 ? 40.685 36.507 -27.776 1.00 71.37 405 VAL A O 1
ATOM 3354 N N . TYR A 1 406 ? 38.507 36.400 -27.220 1.00 65.38 406 TYR A N 1
ATOM 3355 C CA . TYR A 1 406 ? 38.313 35.044 -27.722 1.00 65.38 406 TYR A CA 1
ATOM 3356 C C . TYR A 1 406 ? 36.998 34.970 -28.480 1.00 65.38 406 TYR A C 1
ATOM 3357 O O . TYR A 1 406 ? 36.248 35.950 -28.551 1.00 65.38 406 TYR A O 1
ATOM 3366 N N . ARG A 1 407 ? 36.720 33.803 -29.047 1.00 63.00 407 ARG A N 1
ATOM 3367 C CA . ARG A 1 407 ? 35.500 33.602 -29.813 1.00 63.00 407 ARG A CA 1
ATOM 3368 C C . ARG A 1 407 ? 34.694 32.386 -29.333 1.00 63.00 407 ARG A C 1
ATOM 3369 O O . ARG A 1 407 ? 35.233 31.289 -29.146 1.00 63.00 407 ARG A O 1
ATOM 3377 N N . LEU A 1 408 ? 33.400 32.613 -29.118 1.00 90.42 408 LEU A N 1
ATOM 3378 C CA . LEU A 1 408 ? 32.467 31.579 -28.676 1.00 90.42 408 LEU A CA 1
ATOM 3379 C C . LEU A 1 408 ? 31.646 31.235 -29.905 1.00 90.42 408 LEU A C 1
ATOM 3380 O O . LEU A 1 408 ? 31.095 32.131 -30.542 1.00 90.42 408 LEU A O 1
ATOM 3385 N N . TYR A 1 409 ? 31.547 29.949 -30.230 1.00 62.48 409 TYR A N 1
ATOM 3386 C CA . TYR A 1 409 ? 30.806 29.519 -31.415 1.00 62.48 409 TYR A CA 1
ATOM 3387 C C . TYR A 1 409 ? 30.262 28.103 -31.250 1.00 62.48 409 TYR A C 1
ATOM 3388 O O . TYR A 1 409 ? 30.676 27.368 -30.355 1.00 62.48 409 TYR A O 1
ATOM 3397 N N . ASP A 1 410 ? 29.316 27.731 -32.103 1.00 95.60 410 ASP A N 1
ATOM 3398 C CA . ASP A 1 410 ? 28.765 26.377 -32.103 1.00 95.60 410 ASP A CA 1
ATOM 3399 C C . ASP A 1 410 ? 28.398 26.121 -33.562 1.00 95.60 410 ASP A C 1
ATOM 3400 O O . ASP A 1 410 ? 28.945 26.789 -34.446 1.00 95.60 410 ASP A O 1
ATOM 3405 N N . ASP A 1 411 ? 27.502 25.179 -33.837 1.00 87.57 411 ASP A N 1
ATOM 3406 C CA . ASP A 1 411 ? 27.134 24.907 -35.228 1.00 87.57 411 ASP A CA 1
ATOM 3407 C C . ASP A 1 411 ? 26.487 26.075 -35.957 1.00 87.57 411 ASP A C 1
ATOM 3408 O O . ASP A 1 411 ? 26.785 26.315 -37.124 1.00 87.57 411 ASP A O 1
ATOM 3413 N N . GLN A 1 412 ? 25.606 26.800 -35.280 1.00 89.50 412 GLN A N 1
ATOM 3414 C CA . GLN A 1 412 ? 24.938 27.928 -35.917 1.00 89.50 412 GLN A CA 1
ATOM 3415 C C . GLN A 1 412 ? 25.174 29.271 -35.235 1.00 89.50 412 GLN A C 1
ATOM 3416 O O . GLN A 1 412 ? 24.331 30.165 -35.334 1.00 89.50 412 GLN A O 1
ATOM 3422 N N . HIS A 1 413 ? 26.313 29.419 -34.556 1.00 88.01 413 HIS A N 1
ATOM 3423 C CA . HIS A 1 413 ? 26.641 30.674 -33.868 1.00 88.01 413 HIS A CA 1
ATOM 3424 C C . HIS A 1 413 ? 28.126 30.990 -33.795 1.00 88.01 413 HIS A C 1
ATOM 3425 O O . HIS A 1 413 ? 28.983 30.129 -33.999 1.00 88.01 413 HIS A O 1
ATOM 3432 N N . SER A 1 414 ? 28.407 32.247 -33.473 1.00 58.79 414 SER A N 1
ATOM 3433 C CA . SER A 1 414 ? 29.772 32.736 -33.321 1.00 58.79 414 SER A CA 1
ATOM 3434 C C . SER A 1 414 ? 29.772 34.185 -32.819 1.00 58.79 414 SER A C 1
ATOM 3435 O O . SER A 1 414 ? 29.339 35.104 -33.527 1.00 58.79 414 SER A O 1
ATOM 3438 N N . LEU A 1 415 ? 30.251 34.370 -31.587 1.00 66.10 415 LEU A N 1
ATOM 3439 C CA . LEU A 1 415 ? 30.332 35.687 -30.969 1.00 66.10 415 LEU A CA 1
ATOM 3440 C C . LEU A 1 415 ? 31.755 35.958 -30.490 1.00 66.10 415 LEU A C 1
ATOM 3441 O O . LEU A 1 415 ? 32.416 35.086 -29.920 1.00 66.10 415 LEU A O 1
ATOM 3446 N N . LYS A 1 416 ? 32.224 37.177 -30.734 1.00 44.97 416 LYS A N 1
ATOM 3447 C CA . LYS A 1 416 ? 33.569 37.567 -30.339 1.00 44.97 416 LYS A CA 1
ATOM 3448 C C . LYS A 1 416 ? 33.575 38.467 -29.101 1.00 44.97 416 LYS A C 1
ATOM 3449 O O . LYS A 1 416 ? 32.911 39.512 -29.067 1.00 44.97 416 LYS A O 1
ATOM 3455 N N . VAL A 1 417 ? 34.333 38.051 -28.084 1.00 68.93 417 VAL A N 1
ATOM 3456 C CA . VAL A 1 417 ? 34.405 38.804 -26.838 1.00 68.93 417 VAL A CA 1
ATOM 3457 C C . VAL A 1 417 ? 35.692 39.606 -26.665 1.00 68.93 417 VAL A C 1
ATOM 3458 O O . VAL A 1 417 ? 36.784 39.146 -26.995 1.00 68.93 417 VAL A O 1
ATOM 3462 N N . PHE A 1 418 ? 35.526 40.815 -26.134 1.00 57.63 418 PHE A N 1
ATOM 3463 C CA . PHE A 1 418 ? 36.614 41.756 -25.905 1.00 57.63 418 PHE A CA 1
ATOM 3464 C C . PHE A 1 418 ? 36.610 42.218 -24.454 1.00 57.63 418 PHE A C 1
ATOM 3465 O O . PHE A 1 418 ? 35.741 42.985 -24.036 1.00 57.63 418 PHE A O 1
ATOM 3473 N N . HIS A 1 419 ? 37.591 41.748 -23.694 1.00 55.75 419 HIS A N 1
ATOM 3474 C CA . HIS A 1 419 ? 37.717 42.110 -22.290 1.00 55.75 419 HIS A CA 1
ATOM 3475 C C . HIS A 1 419 ? 38.976 42.942 -22.099 1.00 55.75 419 HIS A C 1
ATOM 3476 O O . HIS A 1 419 ? 40.065 42.476 -22.418 1.00 55.75 419 HIS A O 1
ATOM 3483 N N . ASN A 1 420 ? 38.834 44.166 -21.595 1.00 79.20 420 ASN A N 1
ATOM 3484 C CA . ASN A 1 420 ? 40.004 45.008 -21.333 1.00 79.20 420 ASN A CA 1
ATOM 3485 C C . ASN A 1 420 ? 40.172 45.079 -19.815 1.00 79.20 420 ASN A C 1
ATOM 3486 O O . ASN A 1 420 ? 39.313 45.622 -19.115 1.00 79.20 420 ASN A O 1
ATOM 3491 N N . LEU A 1 421 ? 41.271 44.525 -19.311 1.00 57.27 421 LEU A N 1
ATOM 3492 C CA . LEU A 1 421 ? 41.531 44.534 -17.879 1.00 57.27 421 LEU A CA 1
ATOM 3493 C C . LEU A 1 421 ? 42.313 45.755 -17.406 1.00 57.27 421 LEU A C 1
ATOM 3494 O O . LEU A 1 421 ? 42.416 45.993 -16.211 1.00 57.27 421 LEU A O 1
ATOM 3499 N N . SER A 1 422 ? 42.867 46.534 -18.326 1.00 53.95 422 SER A N 1
ATOM 3500 C CA . SER A 1 422 ? 43.600 47.719 -17.903 1.00 53.95 422 SER A CA 1
ATOM 3501 C C . SER A 1 422 ? 42.639 48.891 -17.896 1.00 53.95 422 SER A C 1
ATOM 3502 O O . SER A 1 422 ? 41.492 48.768 -18.338 1.00 53.95 422 SER A O 1
ATOM 3505 N N . GLY A 1 423 ? 43.102 50.022 -17.381 1.00 96.25 423 GLY A N 1
ATOM 3506 C CA . GLY A 1 423 ? 42.262 51.202 -17.340 1.00 96.25 423 GLY A CA 1
ATOM 3507 C C . GLY A 1 423 ? 42.740 52.206 -18.362 1.00 96.25 423 GLY A C 1
ATOM 3508 O O . GLY A 1 423 ? 42.749 53.408 -18.120 1.00 96.25 423 GLY A O 1
ATOM 3509 N N . GLU A 1 424 ? 43.152 51.699 -19.514 1.00 88.51 424 GLU A N 1
ATOM 3510 C CA . GLU A 1 424 ? 43.638 52.534 -20.599 1.00 88.51 424 GLU A CA 1
ATOM 3511 C C . GLU A 1 424 ? 43.300 51.791 -21.900 1.00 88.51 424 GLU A C 1
ATOM 3512 O O . GLU A 1 424 ? 43.647 50.620 -22.070 1.00 88.51 424 GLU A O 1
ATOM 3518 N N . GLU A 1 425 ? 42.590 52.471 -22.798 1.00 72.14 425 GLU A N 1
ATOM 3519 C CA . GLU A 1 425 ? 42.145 51.877 -24.063 1.00 72.14 425 GLU A CA 1
ATOM 3520 C C . GLU A 1 425 ? 43.168 51.143 -24.924 1.00 72.14 425 GLU A C 1
ATOM 3521 O O . GLU A 1 425 ? 44.328 51.543 -25.072 1.00 72.14 425 GLU A O 1
ATOM 3527 N N . VAL A 1 426 ? 42.675 50.058 -25.505 1.00 75.41 426 VAL A N 1
ATOM 3528 C CA . VAL A 1 426 ? 43.446 49.186 -26.361 1.00 75.41 426 VAL A CA 1
ATOM 3529 C C . VAL A 1 426 ? 42.511 48.798 -27.537 1.00 75.41 426 VAL A C 1
ATOM 3530 O O . VAL A 1 426 ? 41.292 48.708 -27.366 1.00 75.41 426 VAL A O 1
ATOM 3534 N N . VAL A 1 427 ? 43.079 48.594 -28.726 1.00 69.33 427 VAL A N 1
ATOM 3535 C CA . VAL A 1 427 ? 42.296 48.267 -29.922 1.00 69.33 427 VAL A CA 1
ATOM 3536 C C . VAL A 1 427 ? 42.589 46.902 -30.536 1.00 69.33 427 VAL A C 1
ATOM 3537 O O . VAL A 1 427 ? 43.741 46.473 -30.602 1.00 69.33 427 VAL A O 1
ATOM 3541 N N . PHE A 1 428 ? 41.536 46.229 -30.992 1.00 54.36 428 PHE A N 1
ATOM 3542 C CA . PHE A 1 428 ? 41.665 44.915 -31.629 1.00 54.36 428 PHE A CA 1
ATOM 3543 C C . PHE A 1 428 ? 40.616 44.836 -32.730 1.00 54.36 428 PHE A C 1
ATOM 3544 O O . PHE A 1 428 ? 39.458 45.180 -32.501 1.00 54.36 428 PHE A O 1
ATOM 3552 N N . GLU A 1 429 ? 41.023 44.387 -33.917 1.00 72.37 429 GLU A N 1
ATOM 3553 C CA . GLU A 1 429 ? 40.114 44.266 -35.056 1.00 72.37 429 GLU A CA 1
ATOM 3554 C C . GLU A 1 429 ? 39.179 45.464 -35.201 1.00 72.37 429 GLU A C 1
ATOM 3555 O O . GLU A 1 429 ? 37.954 45.317 -35.284 1.00 72.37 429 GLU A O 1
ATOM 3561 N N . GLY A 1 430 ? 39.776 46.652 -35.226 1.00 59.20 430 GLY A N 1
ATOM 3562 C CA . GLY A 1 430 ? 39.012 47.873 -35.383 1.00 59.20 430 GLY A CA 1
ATOM 3563 C C . GLY A 1 430 ? 38.232 48.267 -34.156 1.00 59.20 430 GLY A C 1
ATOM 3564 O O . GLY A 1 430 ? 37.869 49.431 -34.009 1.00 59.20 430 GLY A O 1
ATOM 3565 N N . VAL A 1 431 ? 37.976 47.292 -33.286 1.00 64.47 431 VAL A N 1
ATOM 3566 C CA . VAL A 1 431 ? 37.238 47.492 -32.039 1.00 64.47 431 VAL A CA 1
ATOM 3567 C C . VAL A 1 431 ? 38.043 48.291 -31.001 1.00 64.47 431 VAL A C 1
ATOM 3568 O O . VAL A 1 431 ? 39.208 47.978 -30.708 1.00 64.47 431 VAL A O 1
ATOM 3572 N N . LYS A 1 432 ? 37.413 49.325 -30.450 1.00 77.63 432 LYS A N 1
ATOM 3573 C CA . LYS A 1 432 ? 38.054 50.156 -29.442 1.00 77.63 432 LYS A CA 1
ATOM 3574 C C . LYS A 1 432 ? 37.589 49.719 -28.073 1.00 77.63 432 LYS A C 1
ATOM 3575 O O . LYS A 1 432 ? 36.630 50.274 -27.541 1.00 77.63 432 LYS A O 1
ATOM 3581 N N . MET A 1 433 ? 38.266 48.715 -27.519 1.00 49.49 433 MET A N 1
ATOM 3582 C CA . MET A 1 433 ? 37.950 48.182 -26.196 1.00 49.49 433 MET A CA 1
ATOM 3583 C C . MET A 1 433 ? 38.211 49.255 -25.133 1.00 49.49 433 MET A C 1
ATOM 3584 O O . MET A 1 433 ? 39.351 49.658 -24.909 1.00 49.49 433 MET A O 1
ATOM 3589 N N . LYS A 1 434 ? 37.149 49.720 -24.483 1.00 77.59 434 LYS A N 1
ATOM 3590 C CA . LYS A 1 434 ? 37.284 50.750 -23.461 1.00 77.59 434 LYS A CA 1
ATOM 3591 C C . LYS A 1 434 ? 37.886 50.168 -22.180 1.00 77.59 434 LYS A C 1
ATOM 3592 O O . LYS A 1 434 ? 37.951 48.951 -22.014 1.00 77.59 434 LYS A O 1
ATOM 3598 N N . PRO A 1 435 ? 38.353 51.031 -21.264 1.00 75.32 435 PRO A N 1
ATOM 3599 C CA . PRO A 1 435 ? 38.950 50.568 -20.002 1.00 75.32 435 PRO A CA 1
ATOM 3600 C C . PRO A 1 435 ? 37.975 49.793 -19.123 1.00 75.32 435 PRO A C 1
ATOM 3601 O O . PRO A 1 435 ? 36.900 50.295 -18.790 1.00 75.32 435 PRO A O 1
ATOM 3605 N N . TYR A 1 436 ? 38.354 48.570 -18.755 1.00 78.18 436 TYR A N 1
ATOM 3606 C CA . TYR A 1 436 ? 37.529 47.719 -17.895 1.00 78.18 436 TYR A CA 1
ATOM 3607 C C . TYR A 1 436 ? 36.162 47.383 -18.476 1.00 78.18 436 TYR A C 1
ATOM 3608 O O . TYR A 1 436 ? 35.176 47.327 -17.740 1.00 78.18 436 TYR A O 1
ATOM 3617 N N . LYS A 1 437 ? 36.106 47.150 -19.787 1.00 66.71 437 LYS A N 1
ATOM 3618 C CA . LYS A 1 437 ? 34.846 46.837 -20.458 1.00 66.71 437 LYS A CA 1
ATOM 3619 C C . LYS A 1 437 ? 34.877 45.586 -21.313 1.00 66.71 437 LYS A C 1
ATOM 3620 O O . LYS A 1 437 ? 35.924 45.184 -21.838 1.00 66.71 437 LYS A O 1
ATOM 3626 N N . THR A 1 438 ? 33.695 44.989 -21.443 1.00 69.42 438 THR A N 1
ATOM 3627 C CA . THR A 1 438 ? 33.477 43.802 -22.257 1.00 69.42 438 THR A CA 1
ATOM 3628 C C . THR A 1 438 ? 32.640 44.268 -23.443 1.00 69.42 438 THR A C 1
ATOM 3629 O O . THR A 1 438 ? 31.606 44.918 -23.257 1.00 69.42 438 THR A O 1
ATOM 3633 N N . GLU A 1 439 ? 33.111 43.971 -24.652 1.00 48.17 439 GLU A N 1
ATOM 3634 C CA . GLU A 1 439 ? 32.391 44.326 -25.874 1.00 48.17 439 GLU A CA 1
ATOM 3635 C C . GLU A 1 439 ? 31.932 42.987 -26.428 1.00 48.17 439 GLU A C 1
ATOM 3636 O O . GLU A 1 439 ? 32.505 41.938 -26.119 1.00 48.17 439 GLU A O 1
ATOM 3642 N N . VAL A 1 440 ? 30.886 43.006 -27.231 1.00 83.49 440 VAL A N 1
ATOM 3643 C CA . VAL A 1 440 ? 30.419 41.767 -27.822 1.00 83.49 440 VAL A CA 1
ATOM 3644 C C . VAL A 1 440 ? 30.035 42.046 -29.265 1.00 83.49 440 VAL A C 1
ATOM 3645 O O . VAL A 1 440 ? 29.072 42.772 -29.540 1.00 83.49 440 VAL A O 1
ATOM 3649 N N . VAL A 1 441 ? 30.822 41.483 -30.181 1.00 65.04 441 VAL A N 1
ATOM 3650 C CA . VAL A 1 441 ? 30.616 41.661 -31.613 1.00 65.04 441 VAL A CA 1
ATOM 3651 C C . VAL A 1 441 ? 30.184 40.340 -32.271 1.00 65.04 441 VAL A C 1
ATOM 3652 O O . VAL A 1 441 ? 29.064 40.298 -32.823 1.00 65.04 441 VAL A O 1
ATOM 3657 N N . MET B 1 1 ? 7.198 39.261 44.728 1.00 59.29 442 MET B N 1
ATOM 3658 C CA . MET B 1 1 ? 7.068 39.251 43.242 1.00 59.29 442 MET B CA 1
ATOM 3659 C C . MET B 1 1 ? 8.419 39.496 42.533 1.00 59.29 442 MET B C 1
ATOM 3660 O O . MET B 1 1 ? 9.103 40.491 42.779 1.00 59.29 442 MET B O 1
ATOM 3665 N N . ILE B 1 2 ? 8.805 38.555 41.673 1.00 76.91 443 ILE B N 1
ATOM 3666 C CA . ILE B 1 2 ? 10.055 38.636 40.913 1.00 76.91 443 ILE B CA 1
ATOM 3667 C C . ILE B 1 2 ? 9.701 38.628 39.436 1.00 76.91 443 ILE B C 1
ATOM 3668 O O . ILE B 1 2 ? 8.875 37.828 38.999 1.00 76.91 443 ILE B O 1
ATOM 3673 N N . GLY B 1 3 ? 10.328 39.508 38.667 1.00 64.76 444 GLY B N 1
ATOM 3674 C CA . GLY B 1 3 ? 10.055 39.543 37.243 1.00 64.76 444 GLY B CA 1
ATOM 3675 C C . GLY B 1 3 ? 11.182 38.947 36.418 1.00 64.76 444 GLY B C 1
ATOM 3676 O O . GLY B 1 3 ? 12.239 38.619 36.950 1.00 64.76 444 GLY B O 1
ATOM 3677 N N . TYR B 1 4 ? 10.946 38.805 35.116 1.00 54.76 445 TYR B N 1
ATOM 3678 C CA . TYR B 1 4 ? 11.931 38.273 34.172 1.00 54.76 445 TYR B CA 1
ATOM 3679 C C . TYR B 1 4 ? 11.610 38.832 32.773 1.00 54.76 445 TYR B C 1
ATOM 3680 O O . TYR B 1 4 ? 10.559 38.530 32.200 1.00 54.76 445 TYR B O 1
ATOM 3689 N N . GLN B 1 5 ? 12.501 39.668 32.242 1.00 66.11 446 GLN B N 1
ATOM 3690 C CA . GLN B 1 5 ? 12.301 40.261 30.921 1.00 66.11 446 GLN B CA 1
ATOM 3691 C C . GLN B 1 5 ? 12.904 39.373 29.847 1.00 66.11 446 GLN B C 1
ATOM 3692 O O . GLN B 1 5 ? 14.122 39.175 29.798 1.00 66.11 446 GLN B O 1
ATOM 3698 N N . ILE B 1 6 ? 12.045 38.864 28.971 1.00 48.95 447 ILE B N 1
ATOM 3699 C CA . ILE B 1 6 ? 12.488 37.971 27.918 1.00 48.95 447 ILE B CA 1
ATOM 3700 C C . ILE B 1 6 ? 12.403 38.499 26.483 1.00 48.95 447 ILE B C 1
ATOM 3701 O O . ILE B 1 6 ? 11.349 38.955 26.044 1.00 48.95 447 ILE B O 1
ATOM 3706 N N . TYR B 1 7 ? 13.531 38.454 25.768 1.00 49.44 448 TYR B N 1
ATOM 3707 C CA . TYR B 1 7 ? 13.568 38.826 24.357 1.00 49.44 448 TYR B CA 1
ATOM 3708 C C . TYR B 1 7 ? 13.351 37.433 23.784 1.00 49.44 448 TYR B C 1
ATOM 3709 O O . TYR B 1 7 ? 14.248 36.579 23.834 1.00 49.44 448 TYR B O 1
ATOM 3718 N N . VAL B 1 8 ? 12.146 37.209 23.268 1.00 61.31 449 VAL B N 1
ATOM 3719 C CA . VAL B 1 8 ? 11.749 35.902 22.756 1.00 61.31 449 VAL B CA 1
ATOM 3720 C C . VAL B 1 8 ? 12.703 35.153 21.820 1.00 61.31 449 VAL B C 1
ATOM 3721 O O . VAL B 1 8 ? 12.944 33.962 22.026 1.00 61.31 449 VAL B O 1
ATOM 3725 N N . ARG B 1 9 ? 13.244 35.834 20.808 1.00 49.56 450 ARG B N 1
ATOM 3726 C CA . ARG B 1 9 ? 14.142 35.194 19.849 1.00 49.56 450 ARG B CA 1
ATOM 3727 C C . ARG B 1 9 ? 15.443 34.658 20.440 1.00 49.56 450 ARG B C 1
ATOM 3728 O O . ARG B 1 9 ? 16.077 33.768 19.872 1.00 49.56 450 ARG B O 1
ATOM 3736 N N . SER B 1 10 ? 15.849 35.174 21.587 1.00 54.32 451 SER B N 1
ATOM 3737 C CA . SER B 1 10 ? 17.093 34.709 22.145 1.00 54.32 451 SER B CA 1
ATOM 3738 C C . SER B 1 10 ? 16.967 33.788 23.336 1.00 54.32 451 SER B C 1
ATOM 3739 O O . SER B 1 10 ? 17.980 33.322 23.862 1.00 54.32 451 SER B O 1
ATOM 3742 N N . PHE B 1 11 ? 15.738 33.494 23.751 1.00 55.03 452 PHE B N 1
ATOM 3743 C CA . PHE B 1 11 ? 15.532 32.611 24.903 1.00 55.03 452 PHE B CA 1
ATOM 3744 C C . PHE B 1 11 ? 15.514 31.095 24.589 1.00 55.03 452 PHE B C 1
ATOM 3745 O O . PHE B 1 11 ? 16.569 30.442 24.564 1.00 55.03 452 PHE B O 1
ATOM 3753 N N . ARG B 1 12 ? 14.330 30.535 24.354 1.00 61.93 453 ARG B N 1
ATOM 3754 C CA . ARG B 1 12 ? 14.216 29.109 24.049 1.00 61.93 453 ARG B CA 1
ATOM 3755 C C . ARG B 1 12 ? 13.473 28.829 22.741 1.00 61.93 453 ARG B C 1
ATOM 3756 O O . ARG B 1 12 ? 12.450 29.456 22.442 1.00 61.93 453 ARG B O 1
ATOM 3764 N N . ASP B 1 13 ? 13.998 27.871 21.980 1.00 68.96 454 ASP B N 1
ATOM 3765 C CA . ASP B 1 13 ? 13.438 27.467 20.693 1.00 68.96 454 ASP B CA 1
ATOM 3766 C C . ASP B 1 13 ? 12.554 26.229 20.835 1.00 68.96 454 ASP B C 1
ATOM 3767 O O . ASP B 1 13 ? 12.990 25.187 21.336 1.00 68.96 454 ASP B O 1
ATOM 3772 N N . GLY B 1 14 ? 11.306 26.365 20.390 1.00 55.23 455 GLY B N 1
ATOM 3773 C CA . GLY B 1 14 ? 10.359 25.271 20.461 1.00 55.23 455 GLY B CA 1
ATOM 3774 C C . GLY B 1 14 ? 10.002 24.635 19.127 1.00 55.23 455 GLY B C 1
ATOM 3775 O O . GLY B 1 14 ? 9.238 23.676 19.097 1.00 55.23 455 GLY B O 1
ATOM 3776 N N . ASN B 1 15 ? 10.527 25.156 18.021 1.00 55.79 456 ASN B N 1
ATOM 3777 C CA . ASN B 1 15 ? 10.232 24.583 16.711 1.00 55.79 456 ASN B CA 1
ATOM 3778 C C . ASN B 1 15 ? 11.492 24.190 15.929 1.00 55.79 456 ASN B C 1
ATOM 3779 O O . ASN B 1 15 ? 11.480 24.129 14.697 1.00 55.79 456 ASN B O 1
ATOM 3784 N N . LEU B 1 16 ? 12.576 23.924 16.659 1.00 47.44 457 LEU B N 1
ATOM 3785 C CA . LEU B 1 16 ? 13.860 23.495 16.084 1.00 47.44 457 LEU B CA 1
ATOM 3786 C C . LEU B 1 16 ? 14.411 24.261 14.896 1.00 47.44 457 LEU B C 1
ATOM 3787 O O . LEU B 1 16 ? 14.959 23.656 13.970 1.00 47.44 457 LEU B O 1
ATOM 3792 N N . ASP B 1 17 ? 14.268 25.580 14.915 1.00 83.41 458 ASP B N 1
ATOM 3793 C CA . ASP B 1 17 ? 14.789 26.398 13.833 1.00 83.41 458 ASP B CA 1
ATOM 3794 C C . ASP B 1 17 ? 15.860 27.296 14.439 1.00 83.41 458 ASP B C 1
ATOM 3795 O O . ASP B 1 17 ? 16.371 28.211 13.791 1.00 83.41 458 ASP B O 1
ATOM 3800 N N . GLY B 1 18 ? 16.216 26.994 15.686 1.00 67.05 459 GLY B N 1
ATOM 3801 C CA . GLY B 1 18 ? 17.225 27.770 16.382 1.00 67.05 459 GLY B CA 1
ATOM 3802 C C . GLY B 1 18 ? 16.838 29.226 16.541 1.00 67.05 459 GLY B C 1
ATOM 3803 O O . GLY B 1 18 ? 17.696 30.093 16.515 1.00 67.05 459 GLY B O 1
ATOM 3804 N N . VAL B 1 19 ? 15.542 29.492 16.688 1.00 53.90 460 VAL B N 1
ATOM 3805 C CA . VAL B 1 19 ? 15.007 30.846 16.876 1.00 53.90 460 VAL B CA 1
ATOM 3806 C C . VAL B 1 19 ? 13.990 30.743 18.024 1.00 53.90 460 VAL B C 1
ATOM 3807 O O . VAL B 1 19 ? 13.249 29.756 18.120 1.00 53.90 460 VAL B O 1
ATOM 3811 N N . GLY B 1 20 ? 13.969 31.741 18.903 1.00 45.67 461 GLY B N 1
ATOM 3812 C CA . GLY B 1 20 ? 13.025 31.721 20.009 1.00 45.67 461 GLY B CA 1
ATOM 3813 C C . GLY B 1 20 ? 11.582 31.866 19.548 1.00 45.67 461 GLY B C 1
ATOM 3814 O O . GLY B 1 20 ? 11.278 32.556 18.571 1.00 45.67 461 GLY B O 1
ATOM 3815 N N . ASP B 1 21 ? 10.668 31.227 20.259 1.00 47.50 462 ASP B N 1
ATOM 3816 C CA . ASP B 1 21 ? 9.277 31.291 19.862 1.00 47.50 462 ASP B CA 1
ATOM 3817 C C . ASP B 1 21 ? 8.350 31.032 21.033 1.00 47.50 462 ASP B C 1
ATOM 3818 O O . ASP B 1 21 ? 8.806 30.839 22.152 1.00 47.50 462 ASP B O 1
ATOM 3823 N N . PHE B 1 22 ? 7.048 31.027 20.773 1.00 47.18 463 PHE B N 1
ATOM 3824 C CA . PHE B 1 22 ? 6.072 30.811 21.827 1.00 47.18 463 PHE B CA 1
ATOM 3825 C C . PHE B 1 22 ? 6.084 29.390 22.345 1.00 47.18 463 PHE B C 1
ATOM 3826 O O . PHE B 1 22 ? 5.769 29.154 23.506 1.00 47.18 463 PHE B O 1
ATOM 3834 N N . ARG B 1 23 ? 6.458 28.447 21.485 1.00 50.28 464 ARG B N 1
ATOM 3835 C CA . ARG B 1 23 ? 6.514 27.041 21.869 1.00 50.28 464 ARG B CA 1
ATOM 3836 C C . ARG B 1 23 ? 7.670 26.738 22.802 1.00 50.28 464 ARG B C 1
ATOM 3837 O O . ARG B 1 23 ? 7.524 25.957 23.735 1.00 50.28 464 ARG B O 1
ATOM 3845 N N . GLY B 1 24 ? 8.823 27.344 22.547 1.00 51.43 465 GLY B N 1
ATOM 3846 C CA . GLY B 1 24 ? 9.967 27.120 23.415 1.00 51.43 465 GLY B CA 1
ATOM 3847 C C . GLY B 1 24 ? 9.773 27.864 24.725 1.00 51.43 465 GLY B C 1
ATOM 3848 O O . GLY B 1 24 ? 10.168 27.401 25.797 1.00 51.43 465 GLY B O 1
ATOM 3849 N N . LEU B 1 25 ? 9.148 29.033 24.626 1.00 35.54 466 LEU B N 1
ATOM 3850 C CA . LEU B 1 25 ? 8.875 29.883 25.775 1.00 35.54 466 LEU B CA 1
ATOM 3851 C C . LEU B 1 25 ? 8.064 29.046 26.755 1.00 35.54 466 LEU B C 1
ATOM 3852 O O . LEU B 1 25 ? 8.258 29.100 27.979 1.00 35.54 466 LEU B O 1
ATOM 3857 N N . LYS B 1 26 ? 7.164 28.259 26.182 1.00 44.61 467 LYS B N 1
ATOM 3858 C CA . LYS B 1 26 ? 6.301 27.356 26.924 1.00 44.61 467 LYS B CA 1
ATOM 3859 C C . LYS B 1 26 ? 7.178 26.270 27.561 1.00 44.61 467 LYS B C 1
ATOM 3860 O O . LYS B 1 26 ? 7.006 25.898 28.722 1.00 44.61 467 LYS B O 1
ATOM 3866 N N . ASN B 1 27 ? 8.130 25.773 26.787 1.00 49.91 468 ASN B N 1
ATOM 3867 C CA . ASN B 1 27 ? 9.030 24.743 27.264 1.00 49.91 468 ASN B CA 1
ATOM 3868 C C . ASN B 1 27 ? 10.072 25.289 28.240 1.00 49.91 468 ASN B C 1
ATOM 3869 O O . ASN B 1 27 ? 10.821 24.534 28.857 1.00 49.91 468 ASN B O 1
ATOM 3874 N N . ALA B 1 28 ? 10.112 26.605 28.395 1.00 49.80 469 ALA B N 1
ATOM 3875 C CA . ALA B 1 28 ? 11.073 27.225 29.297 1.00 49.80 469 ALA B CA 1
ATOM 3876 C C . ALA B 1 28 ? 10.472 27.489 30.678 1.00 49.80 469 ALA B C 1
ATOM 3877 O O . ALA B 1 28 ? 11.108 28.113 31.533 1.00 49.80 469 ALA B O 1
ATOM 3879 N N . VAL B 1 29 ? 9.253 26.995 30.887 1.00 56.01 470 VAL B N 1
ATOM 3880 C CA . VAL B 1 29 ? 8.529 27.185 32.139 1.00 56.01 470 VAL B CA 1
ATOM 3881 C C . VAL B 1 29 ? 9.148 26.536 33.354 1.00 56.01 470 VAL B C 1
ATOM 3882 O O . VAL B 1 29 ? 9.149 27.129 34.422 1.00 56.01 470 VAL B O 1
ATOM 3886 N N . SER B 1 30 ? 9.646 25.313 33.227 1.00 52.85 471 SER B N 1
ATOM 3887 C CA . SER B 1 30 ? 10.263 24.678 34.387 1.00 52.85 471 SER B CA 1
ATOM 3888 C C . SER B 1 30 ? 11.401 25.565 34.855 1.00 52.85 471 SER B C 1
ATOM 3889 O O . SER B 1 30 ? 11.526 25.860 36.045 1.00 52.85 471 SER B O 1
ATOM 3892 N N . TYR B 1 31 ? 12.221 26.005 33.905 1.00 55.70 472 TYR B N 1
ATOM 3893 C CA . TYR B 1 31 ? 13.337 26.866 34.237 1.00 55.70 472 TYR B CA 1
ATOM 3894 C C . TYR B 1 31 ? 12.859 28.037 35.068 1.00 55.70 472 TYR B C 1
ATOM 3895 O O . TYR B 1 31 ? 13.314 28.232 36.192 1.00 55.70 472 TYR B O 1
ATOM 3904 N N . LEU B 1 32 ? 11.939 28.813 34.505 1.00 65.00 473 LEU B N 1
ATOM 3905 C CA . LEU B 1 32 ? 11.395 29.999 35.164 1.00 65.00 473 LEU B CA 1
ATOM 3906 C C . LEU B 1 32 ? 10.757 29.787 36.537 1.00 65.00 473 LEU B C 1
ATOM 3907 O O . LEU B 1 32 ? 10.967 30.594 37.447 1.00 65.00 473 LEU B O 1
ATOM 3912 N N . LYS B 1 33 ? 9.981 28.714 36.685 1.00 77.00 474 LYS B N 1
ATOM 3913 C CA . LYS B 1 33 ? 9.311 28.419 37.952 1.00 77.00 474 LYS B CA 1
ATOM 3914 C C . LYS B 1 33 ? 10.329 28.106 39.031 1.00 77.00 474 LYS B C 1
ATOM 3915 O O . LYS B 1 33 ? 10.169 28.482 40.195 1.00 77.00 474 LYS B O 1
ATOM 3921 N N . GLU B 1 34 ? 11.377 27.408 38.617 1.00 68.03 475 GLU B N 1
ATOM 3922 C CA . GLU B 1 34 ? 12.457 27.013 39.499 1.00 68.03 475 GLU B CA 1
ATOM 3923 C C . GLU B 1 34 ? 13.406 28.198 39.753 1.00 68.03 475 GLU B C 1
ATOM 3924 O O . GLU B 1 34 ? 14.136 28.221 40.743 1.00 68.03 475 GLU B O 1
ATOM 3930 N N . LEU B 1 35 ? 13.394 29.182 38.860 1.00 66.10 476 LEU B N 1
ATOM 3931 C CA . LEU B 1 35 ? 14.238 30.358 39.035 1.00 66.10 476 LEU B CA 1
ATOM 3932 C C . LEU B 1 35 ? 13.494 31.308 39.964 1.00 66.10 476 LEU B C 1
ATOM 3933 O O . LEU B 1 35 ? 14.033 32.331 40.384 1.00 66.10 476 LEU B O 1
ATOM 3938 N N . GLY B 1 36 ? 12.247 30.953 40.275 1.00 54.09 477 GLY B N 1
ATOM 3939 C CA . GLY B 1 36 ? 11.414 31.758 41.163 1.00 54.09 477 GLY B CA 1
ATOM 3940 C C . GLY B 1 36 ? 10.690 32.931 40.522 1.00 54.09 477 GLY B C 1
ATOM 3941 O O . GLY B 1 36 ? 10.311 33.890 41.204 1.00 54.09 477 GLY B O 1
ATOM 3942 N N . ILE B 1 37 ? 10.484 32.844 39.211 1.00 45.78 478 ILE B N 1
ATOM 3943 C CA . ILE B 1 37 ? 9.825 33.905 38.462 1.00 45.78 478 ILE B CA 1
ATOM 3944 C C . ILE B 1 37 ? 8.294 33.902 38.631 1.00 45.78 478 ILE B C 1
ATOM 3945 O O . ILE B 1 37 ? 7.618 32.883 38.448 1.00 45.78 478 ILE B O 1
ATOM 3950 N N . ASP B 1 38 ? 7.777 35.066 39.020 1.00 61.08 479 ASP B N 1
ATOM 3951 C CA . ASP B 1 38 ? 6.357 35.274 39.237 1.00 61.08 479 ASP B CA 1
ATOM 3952 C C . ASP B 1 38 ? 5.674 35.729 37.965 1.00 61.08 479 ASP B C 1
ATOM 3953 O O . ASP B 1 38 ? 4.512 35.405 37.731 1.00 61.08 479 ASP B O 1
ATOM 3958 N N . PHE B 1 39 ? 6.391 36.489 37.145 1.00 49.43 480 PHE B N 1
ATOM 3959 C CA . PHE B 1 39 ? 5.838 36.971 35.884 1.00 49.43 480 PHE B CA 1
ATOM 3960 C C . PHE B 1 39 ? 6.942 37.361 34.911 1.00 49.43 480 PHE B C 1
ATOM 3961 O O . PHE B 1 39 ? 7.939 37.969 35.297 1.00 49.43 480 PHE B O 1
ATOM 3969 N N . VAL B 1 40 ? 6.759 37.005 33.644 1.00 50.89 481 VAL B N 1
ATOM 3970 C CA . VAL B 1 40 ? 7.735 37.342 32.624 1.00 50.89 481 VAL B CA 1
ATOM 3971 C C . VAL B 1 40 ? 7.191 38.491 31.791 1.00 50.89 481 VAL B C 1
ATOM 3972 O O . VAL B 1 40 ? 6.004 38.558 31.483 1.00 50.89 481 VAL B O 1
ATOM 3976 N N . TRP B 1 41 ? 8.062 39.430 31.487 1.00 48.34 482 TRP B N 1
ATOM 3977 C CA . TRP B 1 41 ? 7.685 40.531 30.645 1.00 48.34 482 TRP B CA 1
ATOM 3978 C C . TRP B 1 41 ? 8.299 40.070 29.323 1.00 48.34 482 TRP B C 1
ATOM 3979 O O . TRP B 1 41 ? 9.460 39.674 29.280 1.00 48.34 482 TRP B O 1
ATOM 3990 N N . LEU B 1 42 ? 7.507 40.073 28.256 1.00 52.57 483 LEU B N 1
ATOM 3991 C CA . LEU B 1 42 ? 7.980 39.636 26.942 1.00 52.57 483 LEU B CA 1
ATOM 3992 C C . LEU B 1 42 ? 8.170 40.785 25.948 1.00 52.57 483 LEU B C 1
ATOM 3993 O O . LEU B 1 42 ? 7.203 41.448 25.585 1.00 52.57 483 LEU B O 1
ATOM 3998 N N . MET B 1 43 ? 9.405 41.011 25.493 1.00 46.59 484 MET B N 1
ATOM 3999 C CA . MET B 1 43 ? 9.670 42.088 24.543 1.00 46.59 484 MET B CA 1
ATOM 4000 C C . MET B 1 43 ? 8.721 41.925 23.370 1.00 46.59 484 MET B C 1
ATOM 4001 O O . MET B 1 43 ? 8.262 40.813 23.106 1.00 46.59 484 MET B O 1
ATOM 4006 N N . PRO B 1 44 ? 8.410 43.028 22.655 1.00 62.21 485 PRO B N 1
ATOM 4007 C CA . PRO B 1 44 ? 7.492 43.030 21.509 1.00 62.21 485 PRO B CA 1
ATOM 4008 C C . PRO B 1 44 ? 7.297 41.707 20.743 1.00 62.21 485 PRO B C 1
ATOM 4009 O O . PRO B 1 44 ? 8.227 41.170 20.137 1.00 62.21 485 PRO B O 1
ATOM 4013 N N . VAL B 1 45 ? 6.069 41.197 20.787 1.00 52.68 486 VAL B N 1
ATOM 4014 C CA . VAL B 1 45 ? 5.708 39.953 20.117 1.00 52.68 486 VAL B CA 1
ATOM 4015 C C . VAL B 1 45 ? 4.783 40.166 18.922 1.00 52.68 486 VAL B C 1
ATOM 4016 O O . VAL B 1 45 ? 4.299 39.207 18.327 1.00 52.68 486 VAL B O 1
ATOM 4020 N N . PHE B 1 46 ? 4.540 41.423 18.575 1.00 73.94 487 PHE B N 1
ATOM 4021 C CA . PHE B 1 46 ? 3.667 41.758 17.459 1.00 73.94 487 PHE B CA 1
ATOM 4022 C C . PHE B 1 46 ? 4.459 41.835 16.166 1.00 73.94 487 PHE B C 1
ATOM 4023 O O . PHE B 1 46 ? 5.676 41.993 16.195 1.00 73.94 487 PHE B O 1
ATOM 4031 N N . SER B 1 47 ? 3.773 41.734 15.031 1.00 60.35 488 SER B N 1
ATOM 4032 C CA . SER B 1 47 ? 4.457 41.792 13.742 1.00 60.35 488 SER B CA 1
ATOM 4033 C C . SER B 1 47 ? 5.160 43.135 13.503 1.00 60.35 488 SER B C 1
ATOM 4034 O O . SER B 1 47 ? 4.583 44.205 13.704 1.00 60.35 488 SER B O 1
ATOM 4037 N N . SER B 1 48 ? 6.422 43.045 13.093 1.00 71.79 489 SER B N 1
ATOM 4038 C CA . SER B 1 48 ? 7.282 44.193 12.811 1.00 71.79 489 SER B CA 1
ATOM 4039 C C . SER B 1 48 ? 8.435 43.645 11.988 1.00 71.79 489 SER B C 1
ATOM 4040 O O . SER B 1 48 ? 8.680 42.446 12.024 1.00 71.79 489 SER B O 1
ATOM 4043 N N . ILE B 1 49 ? 9.148 44.481 11.241 1.00 58.42 490 ILE B N 1
ATOM 4044 C CA . ILE B 1 49 ? 10.256 43.914 10.490 1.00 58.42 490 ILE B CA 1
ATOM 4045 C C . ILE B 1 49 ? 11.601 44.077 11.181 1.00 58.42 490 ILE B C 1
ATOM 4046 O O . ILE B 1 49 ? 12.609 43.578 10.689 1.00 58.42 490 ILE B O 1
ATOM 4051 N N . SER B 1 50 ? 11.629 44.748 12.329 1.00 50.55 491 SER B N 1
ATOM 4052 C CA . SER B 1 50 ? 12.895 44.912 13.043 1.00 50.55 491 SER B CA 1
ATOM 4053 C C . SER B 1 50 ? 13.193 43.670 13.875 1.00 50.55 491 SER B C 1
ATOM 4054 O O . SER B 1 50 ? 12.346 42.788 14.020 1.00 50.55 491 SER B O 1
ATOM 4057 N N . PHE B 1 51 ? 14.404 43.585 14.409 1.00 47.64 492 PHE B N 1
ATOM 4058 C CA . PHE B 1 51 ? 14.750 42.433 15.215 1.00 47.64 492 PHE B CA 1
ATOM 4059 C C . PHE B 1 51 ? 14.235 42.644 16.626 1.00 47.64 492 PHE B C 1
ATOM 4060 O O . PHE B 1 51 ? 13.849 41.694 17.292 1.00 47.64 492 PHE B O 1
ATOM 4068 N N . HIS B 1 52 ? 14.207 43.887 17.083 1.00 52.28 493 HIS B N 1
ATOM 4069 C CA . HIS B 1 52 ? 13.694 44.154 18.417 1.00 52.28 493 HIS B CA 1
ATOM 4070 C C . HIS B 1 52 ? 12.161 44.096 18.406 1.00 52.28 493 HIS B C 1
ATOM 4071 O O . HIS B 1 52 ? 11.551 43.444 19.261 1.00 52.28 493 HIS B O 1
ATOM 4078 N N . GLY B 1 53 ? 11.553 44.774 17.431 1.00 52.48 494 GLY B N 1
ATOM 4079 C CA . GLY B 1 53 ? 10.106 44.775 17.281 1.00 52.48 494 GLY B CA 1
ATOM 4080 C C . GLY B 1 53 ? 9.306 45.875 17.957 1.00 52.48 494 GLY B C 1
ATOM 4081 O O . GLY B 1 53 ? 8.163 45.647 18.385 1.00 52.48 494 GLY B O 1
ATOM 4082 N N . TYR B 1 54 ? 9.885 47.070 18.047 1.00 51.68 495 TYR B N 1
ATOM 4083 C CA . TYR B 1 54 ? 9.203 48.197 18.678 1.00 51.68 495 TYR B CA 1
ATOM 4084 C C . TYR B 1 54 ? 8.411 49.058 17.680 1.00 51.68 495 TYR B C 1
ATOM 4085 O O . TYR B 1 54 ? 7.543 49.858 18.065 1.00 51.68 495 TYR B O 1
ATOM 4094 N N . ASP B 1 55 ? 8.698 48.860 16.395 1.00 46.85 496 ASP B N 1
ATOM 4095 C CA . ASP B 1 55 ? 8.009 49.559 15.307 1.00 46.85 496 ASP B CA 1
ATOM 4096 C C . ASP B 1 55 ? 6.988 48.540 14.798 1.00 46.85 496 ASP B C 1
ATOM 4097 O O . ASP B 1 55 ? 7.261 47.776 13.871 1.00 46.85 496 ASP B O 1
ATOM 4102 N N . VAL B 1 56 ? 5.815 48.513 15.428 1.00 62.80 497 VAL B N 1
ATOM 4103 C CA . VAL B 1 56 ? 4.788 47.537 15.056 1.00 62.80 497 VAL B CA 1
ATOM 4104 C C . VAL B 1 56 ? 4.079 47.864 13.756 1.00 62.80 497 VAL B C 1
ATOM 4105 O O . VAL B 1 56 ? 3.914 49.026 13.402 1.00 62.80 497 VAL B O 1
ATOM 4109 N N . VAL B 1 57 ? 3.646 46.830 13.050 1.00 57.98 498 VAL B N 1
ATOM 4110 C CA . VAL B 1 57 ? 2.974 47.030 11.782 1.00 57.98 498 VAL B CA 1
ATOM 4111 C C . VAL B 1 57 ? 1.556 46.465 11.856 1.00 57.98 498 VAL B C 1
ATOM 4112 O O . VAL B 1 57 ? 0.823 46.422 10.870 1.00 57.98 498 VAL B O 1
ATOM 4116 N N . ASP B 1 58 ? 1.178 46.061 13.058 1.00 68.52 499 ASP B N 1
ATOM 4117 C CA . ASP B 1 58 ? -0.129 45.488 13.315 1.00 68.52 499 ASP B CA 1
ATOM 4118 C C . ASP B 1 58 ? -0.021 44.921 14.726 1.00 68.52 499 ASP B C 1
ATOM 4119 O O . ASP B 1 58 ? 0.961 44.253 15.052 1.00 68.52 499 ASP B O 1
ATOM 4124 N N . PHE B 1 59 ? -1.003 45.202 15.576 1.00 60.28 500 PHE B N 1
ATOM 4125 C CA . PHE B 1 59 ? -0.958 44.671 16.932 1.00 60.28 500 PHE B CA 1
ATOM 4126 C C . PHE B 1 59 ? -1.890 43.480 17.023 1.00 60.28 500 PHE B C 1
ATOM 4127 O O . PHE B 1 59 ? -2.014 42.860 18.076 1.00 60.28 500 PHE B O 1
ATOM 4135 N N . TYR B 1 60 ? -2.547 43.158 15.917 1.00 63.63 501 TYR B N 1
ATOM 4136 C CA . TYR B 1 60 ? -3.471 42.039 15.911 1.00 63.63 501 TYR B CA 1
ATOM 4137 C C . TYR B 1 60 ? -2.886 40.762 15.350 1.00 63.63 501 TYR B C 1
ATOM 4138 O O . TYR B 1 60 ? -3.603 39.797 15.129 1.00 63.63 501 TYR B O 1
ATOM 4147 N N . SER B 1 61 ? -1.574 40.754 15.150 1.00 67.19 502 SER B N 1
ATOM 4148 C CA . SER B 1 61 ? -0.888 39.586 14.626 1.00 67.19 502 SER B CA 1
ATOM 4149 C C . SER B 1 61 ? 0.474 39.433 15.300 1.00 67.19 502 SER B C 1
ATOM 4150 O O . SER B 1 61 ? 1.157 40.427 15.566 1.00 67.19 502 SER B O 1
ATOM 4153 N N . PHE B 1 62 ? 0.869 38.188 15.568 1.00 56.30 503 PHE B N 1
ATOM 4154 C CA . PHE B 1 62 ? 2.153 37.922 16.205 1.00 56.30 503 PHE B CA 1
ATOM 4155 C C . PHE B 1 62 ? 3.317 37.695 15.246 1.00 56.30 503 PHE B C 1
ATOM 4156 O O . PHE B 1 62 ? 3.145 37.163 14.150 1.00 56.30 503 PHE B O 1
ATOM 4164 N N . LYS B 1 63 ? 4.509 38.105 15.671 1.00 47.85 504 LYS B N 1
ATOM 4165 C CA . LYS B 1 63 ? 5.723 37.956 14.869 1.00 47.85 504 LYS B CA 1
ATOM 4166 C C . LYS B 1 63 ? 5.882 36.537 14.320 1.00 47.85 504 LYS B C 1
ATOM 4167 O O . LYS B 1 63 ? 6.263 35.617 15.039 1.00 47.85 504 LYS B O 1
ATOM 4173 N N . ALA B 1 64 ? 5.591 36.374 13.039 1.00 45.87 505 ALA B N 1
ATOM 4174 C CA . ALA B 1 64 ? 5.697 35.086 12.366 1.00 45.87 505 ALA B CA 1
ATOM 4175 C C . ALA B 1 64 ? 6.682 34.084 12.983 1.00 45.87 505 ALA B C 1
ATOM 4176 O O . ALA B 1 64 ? 6.323 32.940 13.261 1.00 45.87 505 ALA B O 1
ATOM 4178 N N . GLU B 1 65 ? 7.922 34.526 13.179 1.00 51.15 506 GLU B N 1
ATOM 4179 C CA . GLU B 1 65 ? 9.002 33.707 13.735 1.00 51.15 506 GLU B CA 1
ATOM 4180 C C . GLU B 1 65 ? 8.739 33.100 15.108 1.00 51.15 506 GLU B C 1
ATOM 4181 O O . GLU B 1 65 ? 9.188 31.986 15.412 1.00 51.15 506 GLU B O 1
ATOM 4187 N N . TYR B 1 66 ? 8.031 33.850 15.942 1.00 53.00 507 TYR B N 1
ATOM 4188 C CA . TYR B 1 66 ? 7.692 33.403 17.288 1.00 53.00 507 TYR B CA 1
ATOM 4189 C C . TYR B 1 66 ? 6.560 32.377 17.227 1.00 53.00 507 TYR B C 1
ATOM 4190 O O . TYR B 1 66 ? 6.453 31.499 18.083 1.00 53.00 507 TYR B O 1
ATOM 4199 N N . GLY B 1 67 ? 5.719 32.507 16.204 1.00 59.09 508 GLY B N 1
ATOM 4200 C CA . GLY B 1 67 ? 4.611 31.589 16.028 1.00 59.09 508 GLY B CA 1
ATOM 4201 C C . GLY B 1 67 ? 3.267 32.213 15.697 1.00 59.09 508 GLY B C 1
ATOM 4202 O O . GLY B 1 67 ? 3.165 33.370 15.284 1.00 59.09 508 GLY B O 1
ATOM 4203 N N . SER B 1 68 ? 2.222 31.417 15.883 1.00 68.62 509 SER B N 1
ATOM 4204 C CA . SER B 1 68 ? 0.862 31.845 15.605 1.00 68.62 509 SER B CA 1
ATOM 4205 C C . SER B 1 68 ? 0.138 32.269 16.874 1.00 68.62 509 SER B C 1
ATOM 4206 O O . SER B 1 68 ? 0.714 32.278 17.965 1.00 68.62 509 SER B O 1
ATOM 4209 N N . GLU B 1 69 ? -1.131 32.633 16.712 1.00 70.86 510 GLU B N 1
ATOM 4210 C CA . GLU B 1 69 ? -1.962 33.049 17.830 1.00 70.86 510 GLU B CA 1
ATOM 4211 C C . GLU B 1 69 ? -2.253 31.783 18.592 1.00 70.86 510 GLU B C 1
ATOM 4212 O O . GLU B 1 69 ? -2.403 31.787 19.816 1.00 70.86 510 GLU B O 1
ATOM 4218 N N . ARG B 1 70 ? -2.328 30.697 17.834 1.00 60.20 511 ARG B N 1
ATOM 4219 C CA . ARG B 1 70 ? -2.583 29.381 18.385 1.00 60.20 511 ARG B CA 1
ATOM 4220 C C . ARG B 1 70 ? -1.529 29.145 19.455 1.00 60.20 511 ARG B C 1
ATOM 4221 O O . ARG B 1 70 ? -1.827 29.124 20.649 1.00 60.20 511 ARG B O 1
ATOM 4229 N N . GLU B 1 71 ? -0.289 28.999 19.003 1.00 64.24 512 GLU B N 1
ATOM 4230 C CA . GLU B 1 71 ? 0.843 28.751 19.881 1.00 64.24 512 GLU B CA 1
ATOM 4231 C C . GLU B 1 71 ? 0.985 29.804 20.972 1.00 64.24 512 GLU B C 1
ATOM 4232 O O . GLU B 1 71 ? 1.370 29.488 22.098 1.00 64.24 512 GLU B O 1
ATOM 4238 N N . PHE B 1 72 ? 0.690 31.057 20.634 1.00 51.62 513 PHE B N 1
ATOM 4239 C CA . PHE B 1 72 ? 0.802 32.133 21.608 1.00 51.62 513 PHE B CA 1
ATOM 4240 C C . PHE B 1 72 ? -0.067 31.827 22.808 1.00 51.62 513 PHE B C 1
ATOM 4241 O O . PHE B 1 72 ? 0.364 31.957 23.955 1.00 51.62 513 PHE B O 1
ATOM 4249 N N . LYS B 1 73 ? -1.298 31.414 22.529 1.00 67.32 514 LYS B N 1
ATOM 4250 C CA . LYS B 1 73 ? -2.250 31.103 23.575 1.00 67.32 514 LYS B CA 1
ATOM 4251 C C . LYS B 1 73 ? -2.003 29.765 24.278 1.00 67.32 514 LYS B C 1
ATOM 4252 O O . LYS B 1 73 ? -2.284 29.633 25.475 1.00 67.32 514 LYS B O 1
ATOM 4258 N N . GLU B 1 74 ? -1.466 28.778 23.561 1.00 68.64 515 GLU B N 1
ATOM 4259 C CA . GLU B 1 74 ? -1.165 27.494 24.194 1.00 68.64 515 GLU B CA 1
ATOM 4260 C C . GLU B 1 74 ? -0.068 27.741 25.221 1.00 68.64 515 GLU B C 1
ATOM 4261 O O . GLU B 1 74 ? 0.075 26.991 26.186 1.00 68.64 515 GLU B O 1
ATOM 4267 N N . MET B 1 75 ? 0.694 28.809 25.001 1.00 57.45 516 MET B N 1
ATOM 4268 C CA . MET B 1 75 ? 1.777 29.216 25.892 1.00 57.45 516 MET B CA 1
ATOM 4269 C C . MET B 1 75 ? 1.182 29.976 27.084 1.00 57.45 516 MET B C 1
ATOM 4270 O O . MET B 1 75 ? 1.527 29.725 28.243 1.00 57.45 516 MET B O 1
ATOM 4275 N N . ILE B 1 76 ? 0.281 30.904 26.781 1.00 63.96 517 ILE B N 1
ATOM 4276 C CA . ILE B 1 76 ? -0.369 31.693 27.807 1.00 63.96 517 ILE B CA 1
ATOM 4277 C C . ILE B 1 76 ? -0.960 30.793 28.858 1.00 63.96 517 ILE B C 1
ATOM 4278 O O . ILE B 1 76 ? -0.857 31.084 30.043 1.00 63.96 517 ILE B O 1
ATOM 4283 N N . GLU B 1 77 ? -1.582 29.699 28.438 1.00 53.74 518 GLU B N 1
ATOM 4284 C CA . GLU B 1 77 ? -2.185 28.807 29.413 1.00 53.74 518 GLU B CA 1
ATOM 4285 C C . GLU B 1 77 ? -1.150 28.110 30.300 1.00 53.74 518 GLU B C 1
ATOM 4286 O O . GLU B 1 77 ? -1.283 28.095 31.532 1.00 53.74 518 GLU B O 1
ATOM 4292 N N . ALA B 1 78 ? -0.125 27.537 29.671 1.00 57.17 519 ALA B N 1
ATOM 4293 C CA . ALA B 1 78 ? 0.940 26.825 30.384 1.00 57.17 519 ALA B CA 1
ATOM 4294 C C . ALA B 1 78 ? 1.653 27.701 31.417 1.00 57.17 519 ALA B C 1
ATOM 4295 O O . ALA B 1 78 ? 2.088 27.215 32.464 1.00 57.17 519 ALA B O 1
ATOM 4297 N N . PHE B 1 79 ? 1.798 28.986 31.107 1.00 75.94 520 PHE B N 1
ATOM 4298 C CA . PHE B 1 79 ? 2.441 29.909 32.029 1.00 75.94 520 PHE B CA 1
ATOM 4299 C C . PHE B 1 79 ? 1.507 30.171 33.195 1.00 75.94 520 PHE B C 1
ATOM 4300 O O . PHE B 1 79 ? 1.947 30.310 34.335 1.00 75.94 520 PHE B O 1
ATOM 4308 N N . HIS B 1 80 ? 0.212 30.242 32.908 1.00 44.87 521 HIS B N 1
ATOM 4309 C CA . HIS B 1 80 ? -0.775 30.455 33.955 1.00 44.87 521 HIS B CA 1
ATOM 4310 C C . HIS B 1 80 ? -0.858 29.193 34.767 1.00 44.87 521 HIS B C 1
ATOM 4311 O O . HIS B 1 80 ? -1.045 29.242 35.979 1.00 44.87 521 HIS B O 1
ATOM 4318 N N . ASP B 1 81 ? -0.697 28.068 34.073 1.00 67.22 522 ASP B N 1
ATOM 4319 C CA . ASP B 1 81 ? -0.697 26.723 34.664 1.00 67.22 522 ASP B CA 1
ATOM 4320 C C . ASP B 1 81 ? 0.316 26.599 35.783 1.00 67.22 522 ASP B C 1
ATOM 4321 O O . ASP B 1 81 ? 0.079 25.908 36.762 1.00 67.22 522 ASP B O 1
ATOM 4326 N N . SER B 1 82 ? 1.456 27.263 35.614 1.00 67.32 523 SER B N 1
ATOM 4327 C CA . SER B 1 82 ? 2.548 27.230 36.595 1.00 67.32 523 SER B CA 1
ATOM 4328 C C . SER B 1 82 ? 2.624 28.476 37.510 1.00 67.32 523 SER B C 1
ATOM 4329 O O . SER B 1 82 ? 3.669 28.836 38.068 1.00 67.32 523 SER B O 1
ATOM 4332 N N . GLY B 1 83 ? 1.488 29.127 37.679 1.00 56.55 524 GLY B N 1
ATOM 4333 C CA . GLY B 1 83 ? 1.466 30.276 38.551 1.00 56.55 524 GLY B CA 1
ATOM 4334 C C . GLY B 1 83 ? 2.248 31.467 38.046 1.00 56.55 524 GLY B C 1
ATOM 4335 O O . GLY B 1 83 ? 2.590 32.339 38.837 1.00 56.55 524 GLY B O 1
ATOM 4336 N N . ILE B 1 84 ? 2.516 31.528 36.743 1.00 72.71 525 ILE B N 1
ATOM 4337 C CA . ILE B 1 84 ? 3.252 32.666 36.179 1.00 72.71 525 ILE B CA 1
ATOM 4338 C C . ILE B 1 84 ? 2.350 33.538 35.294 1.00 72.71 525 ILE B C 1
ATOM 4339 O O . ILE B 1 84 ? 1.533 33.035 34.515 1.00 72.71 525 ILE B O 1
ATOM 4344 N N . LYS B 1 85 ? 2.508 34.850 35.429 1.00 60.22 526 LYS B N 1
ATOM 4345 C CA . LYS B 1 85 ? 1.724 35.798 34.661 1.00 60.22 526 LYS B CA 1
ATOM 4346 C C . LYS B 1 85 ? 2.503 36.265 33.449 1.00 60.22 526 LYS B C 1
ATOM 4347 O O . LYS B 1 85 ? 3.731 36.269 33.458 1.00 60.22 526 LYS B O 1
ATOM 4353 N N . VAL B 1 86 ? 1.782 36.655 32.404 1.00 41.92 527 VAL B N 1
ATOM 4354 C CA . VAL B 1 86 ? 2.407 37.102 31.175 1.00 41.92 527 VAL B CA 1
ATOM 4355 C C . VAL B 1 86 ? 2.128 38.565 30.937 1.00 41.92 527 VAL B C 1
ATOM 4356 O O . VAL B 1 86 ? 1.002 38.955 30.632 1.00 41.92 527 VAL B O 1
ATOM 4360 N N . VAL B 1 87 ? 3.162 39.375 31.109 1.00 65.14 528 VAL B N 1
ATOM 4361 C CA . VAL B 1 87 ? 3.063 40.803 30.864 1.00 65.14 528 VAL B CA 1
ATOM 4362 C C . VAL B 1 87 ? 3.632 40.938 29.461 1.00 65.14 528 VAL B C 1
ATOM 4363 O O . VAL B 1 87 ? 4.623 40.279 29.143 1.00 65.14 528 VAL B O 1
ATOM 4367 N N . LEU B 1 88 ? 2.994 41.742 28.612 1.00 69.07 529 LEU B N 1
ATOM 4368 C CA . LEU B 1 88 ? 3.482 41.935 27.241 1.00 69.07 529 LEU B CA 1
ATOM 4369 C C . LEU B 1 88 ? 3.993 43.342 26.995 1.00 69.07 529 LEU B C 1
ATOM 4370 O O . LEU B 1 88 ? 3.382 44.316 27.423 1.00 69.07 529 LEU B O 1
ATOM 4375 N N . ASP B 1 89 ? 5.124 43.447 26.311 1.00 48.45 530 ASP B N 1
ATOM 4376 C CA . ASP B 1 89 ? 5.659 44.753 25.980 1.00 48.45 530 ASP B CA 1
ATOM 4377 C C . ASP B 1 89 ? 4.643 45.229 24.943 1.00 48.45 530 ASP B C 1
ATOM 4378 O O . ASP B 1 89 ? 4.313 44.488 24.010 1.00 48.45 530 ASP B O 1
ATOM 4383 N N . LEU B 1 90 ? 4.130 46.443 25.119 1.00 61.42 531 LEU B N 1
ATOM 4384 C CA . LEU B 1 90 ? 3.133 46.994 24.206 1.00 61.42 531 LEU B CA 1
ATOM 4385 C C . LEU B 1 90 ? 3.626 48.342 23.683 1.00 61.42 531 LEU B C 1
ATOM 4386 O O . LEU B 1 90 ? 3.534 49.345 24.391 1.00 61.42 531 LEU B O 1
ATOM 4391 N N . PRO B 1 91 ? 4.161 48.378 22.439 1.00 63.77 532 PRO B N 1
ATOM 4392 C CA . PRO B 1 91 ? 4.677 49.605 21.813 1.00 63.77 532 PRO B CA 1
ATOM 4393 C C . PRO B 1 91 ? 3.586 50.472 21.162 1.00 63.77 532 PRO B C 1
ATOM 4394 O O . PRO B 1 91 ? 3.698 50.857 19.993 1.00 63.77 532 PRO B O 1
ATOM 4398 N N . ILE B 1 92 ? 2.544 50.779 21.933 1.00 65.65 533 ILE B N 1
ATOM 4399 C CA . ILE B 1 92 ? 1.422 51.584 21.452 1.00 65.65 533 ILE B CA 1
ATOM 4400 C C . ILE B 1 92 ? 1.687 53.085 21.382 1.00 65.65 533 ILE B C 1
ATOM 4401 O O . ILE B 1 92 ? 0.772 53.851 21.099 1.00 65.65 533 ILE B O 1
ATOM 4406 N N . HIS B 1 93 ? 2.916 53.518 21.644 1.00 64.33 534 HIS B N 1
ATOM 4407 C CA . HIS B 1 93 ? 3.203 54.951 21.566 1.00 64.33 534 HIS B CA 1
ATOM 4408 C C . HIS B 1 93 ? 3.167 55.414 20.109 1.00 64.33 534 HIS B C 1
ATOM 4409 O O . HIS B 1 93 ? 2.679 56.506 19.782 1.00 64.33 534 HIS B O 1
ATOM 4416 N N . HIS B 1 94 ? 3.703 54.551 19.253 1.00 74.82 535 HIS B N 1
ATOM 4417 C CA . HIS B 1 94 ? 3.826 54.783 17.827 1.00 74.82 535 HIS B CA 1
ATOM 4418 C C . HIS B 1 94 ? 3.603 53.477 17.082 1.00 74.82 535 HIS B C 1
ATOM 4419 O O . HIS B 1 94 ? 3.471 52.406 17.684 1.00 74.82 535 HIS B O 1
ATOM 4426 N N . THR B 1 95 ? 3.576 53.578 15.759 1.00 68.02 536 THR B N 1
ATOM 4427 C CA . THR B 1 95 ? 3.426 52.415 14.891 1.00 68.02 536 THR B CA 1
ATOM 4428 C C . THR B 1 95 ? 4.646 52.413 13.971 1.00 68.02 536 THR B C 1
ATOM 4429 O O . THR B 1 95 ? 5.361 53.407 13.880 1.00 68.02 536 THR B O 1
ATOM 4433 N N . GLY B 1 96 ? 4.900 51.296 13.309 1.00 74.46 537 GLY B N 1
ATOM 4434 C CA . GLY B 1 96 ? 6.022 51.254 12.398 1.00 74.46 537 GLY B CA 1
ATOM 4435 C C . GLY B 1 96 ? 5.635 52.025 11.150 1.00 74.46 537 GLY B C 1
ATOM 4436 O O . GLY B 1 96 ? 4.451 52.248 10.893 1.00 74.46 537 GLY B O 1
ATOM 4437 N N . PHE B 1 97 ? 6.627 52.446 10.377 1.00 78.19 538 PHE B N 1
ATOM 4438 C CA . PHE B 1 97 ? 6.379 53.186 9.147 1.00 78.19 538 PHE B CA 1
ATOM 4439 C C . PHE B 1 97 ? 5.438 52.396 8.225 1.00 78.19 538 PHE B C 1
ATOM 4440 O O . PHE B 1 97 ? 4.546 52.970 7.594 1.00 78.19 538 PHE B O 1
ATOM 4448 N N . LEU B 1 98 ? 5.643 51.078 8.165 1.00 66.42 539 LEU B N 1
ATOM 4449 C CA . LEU B 1 98 ? 4.847 50.198 7.315 1.00 66.42 539 LEU B CA 1
ATOM 4450 C C . LEU B 1 98 ? 3.473 49.883 7.849 1.00 66.42 539 LEU B C 1
ATOM 4451 O O . LEU B 1 98 ? 2.656 49.343 7.123 1.00 66.42 539 LEU B O 1
ATOM 4456 N N . HIS B 1 99 ? 3.211 50.201 9.111 1.00 70.82 540 HIS B N 1
ATOM 4457 C CA . HIS B 1 99 ? 1.895 49.927 9.676 1.00 70.82 540 HIS B CA 1
ATOM 4458 C C . HIS B 1 99 ? 0.823 50.498 8.762 1.00 70.82 540 HIS B C 1
ATOM 4459 O O . HIS B 1 99 ? 0.981 51.589 8.219 1.00 70.82 540 HIS B O 1
ATOM 4466 N N . THR B 1 100 ? -0.272 49.763 8.612 1.00 62.70 541 THR B N 1
ATOM 4467 C CA . THR B 1 100 ? -1.375 50.171 7.748 1.00 62.70 541 THR B CA 1
ATOM 4468 C C . THR B 1 100 ? -1.845 51.612 7.866 1.00 62.70 541 THR B C 1
ATOM 4469 O O . THR B 1 100 ? -1.893 52.328 6.866 1.00 62.70 541 THR B O 1
ATOM 4473 N N . TRP B 1 101 ? -2.212 52.024 9.079 1.00 65.80 542 TRP B N 1
ATOM 4474 C CA . TRP B 1 101 ? -2.709 53.375 9.295 1.00 65.80 542 TRP B CA 1
ATOM 4475 C C . TRP B 1 101 ? -1.790 54.447 8.763 1.00 65.80 542 TRP B C 1
ATOM 4476 O O . TRP B 1 101 ? -2.254 55.436 8.209 1.00 65.80 542 TRP B O 1
ATOM 4487 N N . PHE B 1 102 ? -0.487 54.284 8.945 1.00 64.58 543 PHE B N 1
ATOM 4488 C CA . PHE B 1 102 ? 0.414 55.316 8.466 1.00 64.58 543 PHE B CA 1
ATOM 4489 C C . PHE B 1 102 ? 0.551 55.311 6.960 1.00 64.58 543 PHE B C 1
ATOM 4490 O O . PHE B 1 102 ? 0.792 56.354 6.357 1.00 64.58 543 PHE B O 1
ATOM 4498 N N . GLN B 1 103 ? 0.411 54.135 6.353 1.00 85.63 544 GLN B N 1
ATOM 4499 C CA . GLN B 1 103 ? 0.509 54.017 4.906 1.00 85.63 544 GLN B CA 1
ATOM 4500 C C . GLN B 1 103 ? -0.700 54.685 4.272 1.00 85.63 544 GLN B C 1
ATOM 4501 O O . GLN B 1 103 ? -0.586 55.338 3.229 1.00 85.63 544 GLN B O 1
ATOM 4507 N N . LYS B 1 104 ? -1.855 54.523 4.913 1.00 78.09 545 LYS B N 1
ATOM 4508 C CA . LYS B 1 104 ? -3.083 55.147 4.444 1.00 78.09 545 LYS B CA 1
ATOM 4509 C C . LYS B 1 104 ? -2.986 56.652 4.702 1.00 78.09 545 LYS B C 1
ATOM 4510 O O . LYS B 1 104 ? -3.453 57.450 3.902 1.00 78.09 545 LYS B O 1
ATOM 4516 N N . ALA B 1 105 ? -2.382 57.030 5.824 1.00 73.25 546 ALA B N 1
ATOM 4517 C CA . ALA B 1 105 ? -2.212 58.437 6.175 1.00 73.25 546 ALA B CA 1
ATOM 4518 C C . ALA B 1 105 ? -1.251 59.112 5.202 1.00 73.25 546 ALA B C 1
ATOM 4519 O O . ALA B 1 105 ? -1.287 60.338 5.024 1.00 73.25 546 ALA B O 1
ATOM 4521 N N . LEU B 1 106 ? -0.384 58.311 4.582 1.00 93.29 547 LEU B N 1
ATOM 4522 C CA . LEU B 1 106 ? 0.588 58.826 3.619 1.00 93.29 547 LEU B CA 1
ATOM 4523 C C . LEU B 1 106 ? -0.095 59.182 2.302 1.00 93.29 547 LEU B C 1
ATOM 4524 O O . LEU B 1 106 ? 0.414 59.990 1.518 1.00 93.29 547 LEU B O 1
ATOM 4529 N N . LYS B 1 107 ? -1.255 58.576 2.072 1.00 98.00 548 LYS B N 1
ATOM 4530 C CA . LYS B 1 107 ? -2.033 58.836 0.873 1.00 98.00 548 LYS B CA 1
ATOM 4531 C C . LYS B 1 107 ? -2.974 60.017 1.125 1.00 98.00 548 LYS B C 1
ATOM 4532 O O . LYS B 1 107 ? -3.270 60.791 0.213 1.00 98.00 548 LYS B O 1
ATOM 4538 N N . GLY B 1 108 ? -3.427 60.165 2.368 1.00 88.94 549 GLY B N 1
ATOM 4539 C CA . GLY B 1 108 ? -4.306 61.271 2.707 1.00 88.94 549 GLY B CA 1
ATOM 4540 C C . GLY B 1 108 ? -5.627 60.903 3.365 1.00 88.94 549 GLY B C 1
ATOM 4541 O O . GLY B 1 108 ? -6.401 61.798 3.734 1.00 88.94 549 GLY B O 1
ATOM 4542 N N . ASP B 1 109 ? -5.889 59.602 3.518 1.00 98.00 550 ASP B N 1
ATOM 4543 C CA . ASP B 1 109 ? -7.133 59.130 4.128 1.00 98.00 550 ASP B CA 1
ATOM 4544 C C . ASP B 1 109 ? -7.529 60.071 5.256 1.00 98.00 550 ASP B C 1
ATOM 4545 O O . ASP B 1 109 ? -6.778 60.259 6.208 1.00 98.00 550 ASP B O 1
ATOM 4550 N N . PRO B 1 110 ? -8.722 60.673 5.161 1.00 98.00 551 PRO B N 1
ATOM 4551 C CA . PRO B 1 110 ? -9.179 61.600 6.199 1.00 98.00 551 PRO B CA 1
ATOM 4552 C C . PRO B 1 110 ? -9.138 60.995 7.602 1.00 98.00 551 PRO B C 1
ATOM 4553 O O . PRO B 1 110 ? -8.687 61.632 8.557 1.00 98.00 551 PRO B O 1
ATOM 4557 N N . HIS B 1 111 ? -9.597 59.754 7.708 1.00 66.20 552 HIS B N 1
ATOM 4558 C CA . HIS B 1 111 ? -9.646 59.051 8.981 1.00 66.20 552 HIS B CA 1
ATOM 4559 C C . HIS B 1 111 ? -8.274 58.767 9.610 1.00 66.20 552 HIS B C 1
ATOM 4560 O O . HIS B 1 111 ? -8.024 59.134 10.764 1.00 66.20 552 HIS B O 1
ATOM 4567 N N . TYR B 1 112 ? -7.387 58.136 8.841 1.00 84.61 553 TYR B N 1
ATOM 4568 C CA . TYR B 1 112 ? -6.062 57.756 9.322 1.00 84.61 553 TYR B CA 1
ATOM 4569 C C . TYR B 1 112 ? -4.979 58.809 9.298 1.00 84.61 553 TYR B C 1
ATOM 4570 O O . TYR B 1 112 ? -3.976 58.671 9.993 1.00 84.61 553 TYR B O 1
ATOM 4579 N N . ARG B 1 113 ? -5.161 59.850 8.495 1.00 74.04 554 ARG B N 1
ATOM 4580 C CA . ARG B 1 113 ? -4.167 60.915 8.406 1.00 74.04 554 ARG B CA 1
ATOM 4581 C C . ARG B 1 113 ? -4.064 61.601 9.761 1.00 74.04 554 ARG B C 1
ATOM 4582 O O . ARG B 1 113 ? -3.020 62.134 10.140 1.00 74.04 554 ARG B O 1
ATOM 4590 N N . ASP B 1 114 ? -5.172 61.569 10.488 1.00 98.00 555 ASP B N 1
ATOM 4591 C CA . ASP B 1 114 ? -5.243 62.188 11.795 1.00 98.00 555 ASP B CA 1
ATOM 4592 C C . ASP B 1 114 ? -4.933 61.211 12.921 1.00 98.00 555 ASP B C 1
ATOM 4593 O O . ASP B 1 114 ? -5.261 61.466 14.077 1.00 98.00 555 ASP B O 1
ATOM 4598 N N . TYR B 1 115 ? -4.311 60.086 12.581 1.00 70.93 556 TYR B N 1
ATOM 4599 C CA . TYR B 1 115 ? -3.920 59.088 13.574 1.00 70.93 556 TYR B CA 1
ATOM 4600 C C . TYR B 1 115 ? -2.459 59.367 13.921 1.00 70.93 556 TYR B C 1
ATOM 4601 O O . TYR B 1 115 ? -1.918 58.797 14.869 1.00 70.93 556 TYR B O 1
ATOM 4610 N N . TYR B 1 116 ? -1.837 60.253 13.138 1.00 65.48 557 TYR B N 1
ATOM 4611 C CA . TYR B 1 116 ? -0.442 60.635 13.328 1.00 65.48 557 TYR B CA 1
ATOM 4612 C C . TYR B 1 116 ? -0.256 62.132 13.548 1.00 65.48 557 TYR B C 1
ATOM 4613 O O . TYR B 1 116 ? -1.217 62.903 13.532 1.00 65.48 557 TYR B O 1
ATOM 4622 N N . VAL B 1 117 ? 0.989 62.540 13.746 1.00 64.50 558 VAL B N 1
ATOM 4623 C CA . VAL B 1 117 ? 1.290 63.933 14.033 1.00 64.50 558 VAL B CA 1
ATOM 4624 C C . VAL B 1 117 ? 2.014 64.685 12.936 1.00 64.50 558 VAL B C 1
ATOM 4625 O O . VAL B 1 117 ? 3.147 64.352 12.601 1.00 64.50 558 VAL B O 1
ATOM 4629 N N . TRP B 1 118 ? 1.371 65.730 12.417 1.00 91.16 559 TRP B N 1
ATOM 4630 C CA . TRP B 1 118 ? 1.945 66.538 11.346 1.00 91.16 559 TRP B CA 1
ATOM 4631 C C . TRP B 1 118 ? 2.418 67.913 11.772 1.00 91.16 559 TRP B C 1
ATOM 4632 O O . TRP B 1 118 ? 1.797 68.566 12.606 1.00 91.16 559 TRP B O 1
ATOM 4643 N N . ALA B 1 119 ? 3.515 68.359 11.175 1.00 84.79 560 ALA B N 1
ATOM 4644 C CA . ALA B 1 119 ? 4.070 69.661 11.506 1.00 84.79 560 ALA B CA 1
ATOM 4645 C C . ALA B 1 119 ? 3.179 70.774 10.998 1.00 84.79 560 ALA B C 1
ATOM 4646 O O . ALA B 1 119 ? 2.411 70.595 10.053 1.00 84.79 560 ALA B O 1
ATOM 4648 N N . ASN B 1 120 ? 3.285 71.927 11.639 1.00 98.00 561 ASN B N 1
ATOM 4649 C CA . ASN B 1 120 ? 2.498 73.079 11.247 1.00 98.00 561 ASN B CA 1
ATOM 4650 C C . ASN B 1 120 ? 3.455 74.220 10.909 1.00 98.00 561 ASN B C 1
ATOM 4651 O O . ASN B 1 120 ? 4.642 74.173 11.275 1.00 98.00 561 ASN B O 1
ATOM 4656 N N . LYS B 1 121 ? 2.938 75.228 10.201 1.00 98.00 562 LYS B N 1
ATOM 4657 C CA . LYS B 1 121 ? 3.722 76.401 9.807 1.00 98.00 562 LYS B CA 1
ATOM 4658 C C . LYS B 1 121 ? 4.320 77.097 11.044 1.00 98.00 562 LYS B C 1
ATOM 4659 O O . LYS B 1 121 ? 5.308 77.831 10.946 1.00 98.00 562 LYS B O 1
ATOM 4661 N N . GLU B 1 122 ? 3.720 76.853 12.208 1.00 98.00 563 GLU 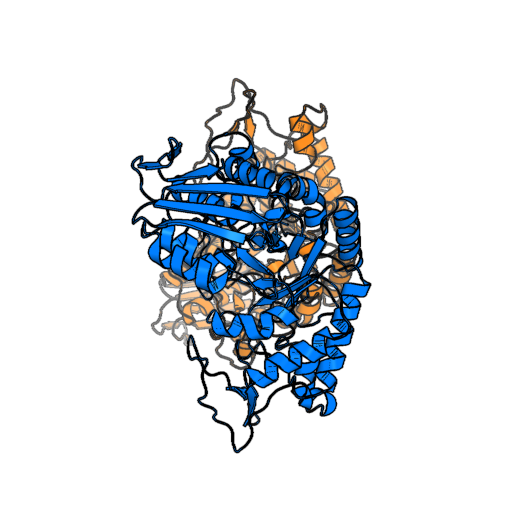B N 1
ATOM 4662 C CA . GLU B 1 122 ? 4.201 77.434 13.455 1.00 98.00 563 GLU B CA 1
ATOM 4663 C C . GLU B 1 122 ? 4.741 76.327 14.365 1.00 98.00 563 GLU B C 1
ATOM 4664 O O . GLU B 1 122 ? 4.560 76.377 15.584 1.00 98.00 563 GLU B O 1
ATOM 4666 N N . THR B 1 123 ? 5.391 75.328 13.761 1.00 98.00 564 THR B N 1
ATOM 4667 C CA . THR B 1 123 ? 5.977 74.198 14.500 1.00 98.00 564 THR B CA 1
ATOM 4668 C C . THR B 1 123 ? 7.484 74.157 14.252 1.00 98.00 564 THR B C 1
ATOM 4669 O O . THR B 1 123 ? 7.912 74.045 13.102 1.00 98.00 564 THR B O 1
ATOM 4673 N N . ASP B 1 124 ? 8.279 74.231 15.324 1.00 98.00 565 ASP B N 1
ATOM 4674 C CA . ASP B 1 124 ? 9.743 74.228 15.217 1.00 98.00 565 ASP B CA 1
ATOM 4675 C C . ASP B 1 124 ? 10.265 72.936 14.599 1.00 98.00 565 ASP B C 1
ATOM 4676 O O . ASP B 1 124 ? 10.720 72.031 15.308 1.00 98.00 565 ASP B O 1
ATOM 4681 N N . LEU B 1 125 ? 10.198 72.876 13.269 1.00 98.00 566 LEU B N 1
ATOM 4682 C CA . LEU B 1 125 ? 10.635 71.716 12.491 1.00 98.00 566 LEU B CA 1
ATOM 4683 C C . LEU B 1 125 ? 11.968 71.169 12.952 1.00 98.00 566 LEU B C 1
ATOM 4684 O O . LEU B 1 125 ? 12.274 69.989 12.739 1.00 98.00 566 LEU B O 1
ATOM 4689 N N . ASP B 1 126 ? 12.769 72.018 13.583 1.00 96.63 567 ASP B N 1
ATOM 4690 C CA . ASP B 1 126 ? 14.055 71.554 14.059 1.00 96.63 567 ASP B CA 1
ATOM 4691 C C . ASP B 1 126 ? 14.047 71.306 15.550 1.00 96.63 567 ASP B C 1
ATOM 4692 O O . ASP B 1 126 ? 14.990 71.676 16.254 1.00 96.63 567 ASP B O 1
ATOM 4697 N N . GLU B 1 127 ? 12.982 70.676 16.035 1.00 78.84 568 GLU B N 1
ATOM 4698 C CA . GLU B 1 127 ? 12.909 70.381 17.451 1.00 78.84 568 GLU B CA 1
ATOM 4699 C C . GLU B 1 127 ? 13.957 69.332 17.757 1.00 78.84 568 GLU B C 1
ATOM 4700 O O . GLU B 1 127 ? 14.628 68.824 16.856 1.00 78.84 568 GLU B O 1
ATOM 4706 N N . ARG B 1 128 ? 14.115 69.003 19.029 1.00 88.71 569 ARG B N 1
ATOM 4707 C CA . ARG B 1 128 ? 15.126 68.020 19.371 1.00 88.71 569 ARG B CA 1
ATOM 4708 C C . ARG B 1 128 ? 14.764 67.133 20.550 1.00 88.71 569 ARG B C 1
ATOM 4709 O O . ARG B 1 128 ? 14.013 67.544 21.436 1.00 88.71 569 ARG B O 1
ATOM 4717 N N . ARG B 1 129 ? 15.285 65.905 20.530 1.00 72.03 570 ARG B N 1
ATOM 4718 C CA . ARG B 1 129 ? 15.095 64.946 21.615 1.00 72.03 570 ARG B CA 1
ATOM 4719 C C . ARG B 1 129 ? 15.857 65.526 22.790 1.00 72.03 570 ARG B C 1
ATOM 4720 O O . ARG B 1 129 ? 16.957 66.041 22.634 1.00 72.03 570 ARG B O 1
ATOM 4728 N N . GLU B 1 130 ? 15.323 65.351 23.984 1.00 90.12 571 GLU B N 1
ATOM 4729 C CA . GLU B 1 130 ? 15.970 65.913 25.142 1.00 90.12 571 GLU B CA 1
ATOM 4730 C C . GLU B 1 130 ? 17.337 65.278 25.302 1.00 90.12 571 GLU B C 1
ATOM 4731 O O . GLU B 1 130 ? 18.357 65.974 25.411 1.00 90.12 571 GLU B O 1
ATOM 4737 N N . TRP B 1 131 ? 17.373 63.953 25.276 1.00 91.91 572 TRP B N 1
ATOM 4738 C CA . TRP B 1 131 ? 18.644 63.306 25.443 1.00 91.91 572 TRP B CA 1
ATOM 4739 C C . TRP B 1 131 ? 19.629 63.410 24.253 1.00 91.91 572 TRP B C 1
ATOM 4740 O O . TRP B 1 131 ? 20.272 64.449 24.102 1.00 91.91 572 TRP B O 1
ATOM 4751 N N . ASP B 1 132 ? 19.764 62.376 23.410 1.00 90.48 573 ASP B N 1
ATOM 4752 C CA . ASP B 1 132 ? 20.731 62.433 22.289 1.00 90.48 573 ASP B CA 1
ATOM 4753 C C . ASP B 1 132 ? 20.609 63.683 21.405 1.00 90.48 573 ASP B C 1
ATOM 4754 O O . ASP B 1 132 ? 21.524 63.998 20.647 1.00 90.48 573 ASP B O 1
ATOM 4759 N N . GLY B 1 133 ? 19.482 64.384 21.491 1.00 85.20 574 GLY B N 1
ATOM 4760 C CA . GLY B 1 133 ? 19.302 65.592 20.699 1.00 85.20 574 GLY B CA 1
ATOM 4761 C C . GLY B 1 133 ? 19.219 65.467 19.178 1.00 85.20 574 GLY B C 1
ATOM 4762 O O . GLY B 1 133 ? 19.974 66.116 18.447 1.00 85.20 574 GLY B O 1
ATOM 4763 N N . GLU B 1 134 ? 18.295 64.647 18.687 1.00 97.57 575 GLU B N 1
ATOM 4764 C CA . GLU B 1 134 ? 18.130 64.471 17.246 1.00 97.57 575 GLU B CA 1
ATOM 4765 C C . GLU B 1 134 ? 16.780 64.987 16.770 1.00 97.57 575 GLU B C 1
ATOM 4766 O O . GLU B 1 134 ? 15.920 65.314 17.587 1.00 97.57 575 GLU B O 1
ATOM 4772 N N . LYS B 1 135 ? 16.591 65.059 15.453 1.00 93.99 576 LYS B N 1
ATOM 4773 C CA . LYS B 1 135 ? 15.338 65.583 14.905 1.00 93.99 576 LYS B CA 1
ATOM 4774 C C . LYS B 1 135 ? 14.094 64.752 15.206 1.00 93.99 576 LYS B C 1
ATOM 4775 O O . LYS B 1 135 ? 14.105 63.518 15.143 1.00 93.99 576 LYS B O 1
ATOM 4781 N N . ILE B 1 136 ? 13.019 65.468 15.529 1.00 63.12 577 ILE B N 1
ATOM 4782 C CA . ILE B 1 136 ? 11.730 64.876 15.878 1.00 63.12 577 ILE B CA 1
ATOM 4783 C C . ILE B 1 136 ? 10.808 64.962 14.683 1.00 63.12 577 ILE B C 1
ATOM 4784 O O . ILE B 1 136 ? 9.871 64.167 14.535 1.00 63.12 577 ILE B O 1
ATOM 4789 N N . TRP B 1 137 ? 11.089 65.956 13.843 1.00 97.56 578 TRP B N 1
ATOM 4790 C CA . TRP B 1 137 ? 10.302 66.210 12.651 1.00 97.56 578 TRP B CA 1
ATOM 4791 C C . TRP B 1 137 ? 10.958 65.674 11.381 1.00 97.56 578 TRP B C 1
ATOM 4792 O O . TRP B 1 137 ? 12.020 66.147 10.953 1.00 97.56 578 TRP B O 1
ATOM 4803 N N . HIS B 1 138 ? 10.295 64.677 10.794 1.00 74.28 579 HIS B N 1
ATOM 4804 C CA . HIS B 1 138 ? 10.754 64.004 9.588 1.00 74.28 579 HIS B CA 1
ATOM 4805 C C . HIS B 1 138 ? 10.035 64.517 8.346 1.00 74.28 579 HIS B C 1
ATOM 4806 O O . HIS B 1 138 ? 8.809 64.635 8.328 1.00 74.28 579 HIS B O 1
ATOM 4813 N N . PRO B 1 139 ? 10.801 64.834 7.287 1.00 71.21 580 PRO B N 1
ATOM 4814 C CA . PRO B 1 139 ? 10.326 65.351 5.998 1.00 71.21 580 PRO B CA 1
ATOM 4815 C C . PRO B 1 139 ? 9.772 64.336 5.008 1.00 71.21 580 PRO B C 1
ATOM 4816 O O . PRO B 1 139 ? 10.118 63.154 5.048 1.00 71.21 580 PRO B O 1
ATOM 4820 N N . LEU B 1 140 ? 8.922 64.832 4.108 1.00 93.86 581 LEU B N 1
ATOM 4821 C CA . LEU B 1 140 ? 8.328 64.029 3.037 1.00 93.86 581 LEU B CA 1
ATOM 4822 C C . LEU B 1 140 ? 8.419 64.776 1.706 1.00 93.86 581 LEU B C 1
ATOM 4823 O O . LEU B 1 140 ? 8.081 65.960 1.614 1.00 93.86 581 LEU B O 1
ATOM 4828 N N . GLU B 1 141 ? 8.901 64.066 0.689 1.00 82.80 582 GLU B N 1
ATOM 4829 C CA . GLU B 1 141 ? 9.088 64.608 -0.650 1.00 82.80 582 GLU B CA 1
ATOM 4830 C C . GLU B 1 141 ? 8.229 65.817 -0.977 1.00 82.80 582 GLU B C 1
ATOM 4831 O O . GLU B 1 141 ? 8.715 66.798 -1.540 1.00 82.80 582 GLU B O 1
ATOM 4837 N N . ASP B 1 142 ? 6.948 65.733 -0.630 1.00 72.94 583 ASP B N 1
ATOM 4838 C CA . ASP B 1 142 ? 6.007 66.818 -0.872 1.00 72.94 583 ASP B CA 1
ATOM 4839 C C . ASP B 1 142 ? 5.940 67.749 0.336 1.00 72.94 583 ASP B C 1
ATOM 4840 O O . ASP B 1 142 ? 4.881 67.946 0.933 1.00 72.94 583 ASP B O 1
ATOM 4845 N N . GLY B 1 143 ? 7.097 68.295 0.695 1.00 90.64 584 GLY B N 1
ATOM 4846 C CA . GLY B 1 143 ? 7.204 69.232 1.799 1.00 90.64 584 GLY B CA 1
ATOM 4847 C C . GLY B 1 143 ? 6.738 68.820 3.183 1.00 90.64 584 GLY B C 1
ATOM 4848 O O . GLY B 1 143 ? 7.214 69.368 4.178 1.00 90.64 584 GLY B O 1
ATOM 4849 N N . ARG B 1 144 ? 5.813 67.868 3.261 1.00 98.00 585 ARG B N 1
ATOM 4850 C CA . ARG B 1 144 ? 5.290 67.421 4.552 1.00 98.00 585 ARG B CA 1
ATOM 4851 C C . ARG B 1 144 ? 6.339 67.011 5.576 1.00 98.00 585 ARG B C 1
ATOM 4852 O O . ARG B 1 144 ? 7.457 66.623 5.238 1.00 98.00 585 ARG B O 1
ATOM 4860 N N . PHE B 1 145 ? 5.951 67.110 6.839 1.00 97.43 586 PHE B N 1
ATOM 4861 C CA . PHE B 1 145 ? 6.803 66.731 7.959 1.00 97.43 586 PHE B CA 1
ATOM 4862 C C . PHE B 1 145 ? 5.895 66.079 9.021 1.00 97.43 586 PHE B C 1
ATOM 4863 O O . PHE B 1 145 ? 4.942 66.705 9.504 1.00 97.43 586 PHE B O 1
ATOM 4871 N N . TYR B 1 146 ? 6.157 64.811 9.345 1.00 94.56 587 TYR B N 1
ATOM 4872 C CA . TYR B 1 146 ? 5.381 64.117 10.369 1.00 94.56 587 TYR B CA 1
ATOM 4873 C C . TYR B 1 146 ? 6.286 64.016 11.582 1.00 94.56 587 TYR B C 1
ATOM 4874 O O . TYR B 1 146 ? 7.489 64.280 11.485 1.00 94.56 587 TYR B O 1
ATOM 4883 N N . ARG B 1 147 ? 5.719 63.648 12.726 1.00 75.02 588 ARG B N 1
ATOM 4884 C CA . ARG B 1 147 ? 6.524 63.545 13.930 1.00 75.02 588 ARG B CA 1
ATOM 4885 C C . ARG B 1 147 ? 6.702 62.117 14.447 1.00 75.02 588 ARG B C 1
ATOM 4886 O O . ARG B 1 147 ? 5.727 61.381 14.658 1.00 75.02 588 ARG B O 1
ATOM 4894 N N . GLY B 1 148 ? 7.972 61.748 14.632 1.00 78.61 589 GLY B N 1
ATOM 4895 C CA . GLY B 1 148 ? 8.345 60.431 15.124 1.00 78.61 589 GLY B CA 1
ATOM 4896 C C . GLY B 1 148 ? 9.544 60.568 16.045 1.00 78.61 589 GLY B C 1
ATOM 4897 O O . GLY B 1 148 ? 10.692 60.585 15.595 1.00 78.61 589 GLY B O 1
ATOM 4898 N N . LEU B 1 149 ? 9.273 60.672 17.343 1.00 64.65 590 LEU B N 1
ATOM 4899 C CA . LEU B 1 149 ? 10.323 60.837 18.336 1.00 64.65 590 LEU B CA 1
ATOM 4900 C C . LEU B 1 149 ? 11.340 59.711 18.314 1.00 64.65 590 LEU B C 1
ATOM 4901 O O . LEU B 1 149 ? 12.446 59.882 18.816 1.00 64.65 590 LEU B O 1
ATOM 4906 N N . PHE B 1 150 ? 10.983 58.568 17.730 1.00 80.63 591 PHE B N 1
ATOM 4907 C CA . PHE B 1 150 ? 11.912 57.436 17.684 1.00 80.63 591 PHE B CA 1
ATOM 4908 C C . PHE B 1 150 ? 12.501 57.106 16.322 1.00 80.63 591 PHE B C 1
ATOM 4909 O O . PHE B 1 150 ? 13.214 56.116 16.174 1.00 80.63 591 PHE B O 1
ATOM 4917 N N . GLY B 1 151 ? 12.225 57.950 15.335 1.00 71.10 592 GLY B N 1
ATOM 4918 C CA . GLY B 1 151 ? 12.752 57.709 14.008 1.00 71.10 592 GLY B CA 1
ATOM 4919 C C . GLY B 1 151 ? 11.688 57.856 12.945 1.00 71.10 592 GLY B C 1
ATOM 4920 O O . GLY B 1 151 ? 10.501 57.684 13.225 1.00 71.10 592 GLY B O 1
ATOM 4921 N N . PRO B 1 152 ? 12.084 58.172 11.704 1.00 51.89 593 PRO B N 1
ATOM 4922 C CA . PRO B 1 152 ? 11.104 58.332 10.628 1.00 51.89 593 PRO B CA 1
ATOM 4923 C C . PRO B 1 152 ? 10.317 57.070 10.346 1.00 51.89 593 PRO B C 1
ATOM 4924 O O . PRO B 1 152 ? 9.315 57.100 9.640 1.00 51.89 593 PRO B O 1
ATOM 4928 N N . PHE B 1 153 ? 10.757 55.962 10.920 1.00 71.97 594 PHE B N 1
ATOM 4929 C CA . PHE B 1 153 ? 10.090 54.691 10.695 1.00 71.97 594 PHE B CA 1
ATOM 4930 C C . PHE B 1 153 ? 9.331 54.214 11.918 1.00 71.97 594 PHE B C 1
ATOM 4931 O O . PHE B 1 153 ? 8.911 53.054 12.004 1.00 71.97 594 PHE B O 1
ATOM 4939 N N . SER B 1 154 ? 9.157 55.141 12.855 1.00 86.89 595 SER B N 1
ATOM 4940 C CA . SER B 1 154 ? 8.448 54.897 14.102 1.00 86.89 595 SER B CA 1
ATOM 4941 C C . SER B 1 154 ? 7.650 56.170 14.424 1.00 86.89 595 SER B C 1
ATOM 4942 O O . SER B 1 154 ? 7.824 56.770 15.493 1.00 86.89 595 SER B O 1
ATOM 4945 N N . PRO B 1 155 ? 6.764 56.593 13.490 1.00 91.67 596 PRO B N 1
ATOM 4946 C CA . PRO B 1 155 ? 5.898 57.781 13.578 1.00 91.67 596 PRO B CA 1
ATOM 4947 C C . PRO B 1 155 ? 4.843 57.701 14.678 1.00 91.67 596 PRO B C 1
ATOM 4948 O O . PRO B 1 155 ? 3.879 56.945 14.550 1.00 91.67 596 PRO B O 1
ATOM 4952 N N . ASP B 1 156 ? 4.998 58.499 15.735 1.00 80.19 597 ASP B N 1
ATOM 4953 C CA . ASP B 1 156 ? 4.044 58.447 16.844 1.00 80.19 597 ASP B CA 1
ATOM 4954 C C . ASP B 1 156 ? 2.590 58.720 16.514 1.00 80.19 597 ASP B C 1
ATOM 4955 O O . ASP B 1 156 ? 2.269 59.502 15.620 1.00 80.19 597 ASP B O 1
ATOM 4960 N N . LEU B 1 157 ? 1.719 58.047 17.259 1.00 61.25 598 LEU B N 1
ATOM 4961 C CA . LEU B 1 157 ? 0.282 58.194 17.109 1.00 61.25 598 LEU B CA 1
ATOM 4962 C C . LEU B 1 157 ? -0.153 59.531 17.724 1.00 61.25 598 LEU B C 1
ATOM 4963 O O . LEU B 1 157 ? 0.532 60.081 18.590 1.00 61.25 598 LEU B O 1
ATOM 4968 N N . ASN B 1 158 ? -1.284 60.057 17.264 1.00 71.61 599 ASN B N 1
ATOM 4969 C CA . ASN B 1 158 ? -1.803 61.315 17.784 1.00 71.61 599 ASN B CA 1
ATOM 4970 C C . ASN B 1 158 ? -2.898 61.046 18.809 1.00 71.61 599 ASN B C 1
ATOM 4971 O O . ASN B 1 158 ? -4.031 60.698 18.464 1.00 71.61 599 ASN B O 1
ATOM 4976 N N . TYR B 1 159 ? -2.548 61.230 20.077 1.00 81.04 600 TYR B N 1
ATOM 4977 C CA . TYR B 1 159 ? -3.470 60.968 21.167 1.00 81.04 600 TYR B CA 1
ATOM 4978 C C . TYR B 1 159 ? -4.401 62.091 21.558 1.00 81.04 600 TYR B C 1
ATOM 4979 O O . TYR B 1 159 ? -5.088 61.995 22.571 1.00 81.04 600 TYR B O 1
ATOM 4988 N N . ASP B 1 160 ? -4.428 63.158 20.766 1.00 68.33 601 ASP B N 1
ATOM 4989 C CA . ASP B 1 160 ? -5.339 64.263 21.041 1.00 68.33 601 ASP B CA 1
ATOM 4990 C C . ASP B 1 160 ? -6.618 63.811 20.354 1.00 68.33 601 ASP B C 1
ATOM 4991 O O . ASP B 1 160 ? -7.692 64.401 20.536 1.00 68.33 601 ASP B O 1
ATOM 4996 N N . ASN B 1 161 ? -6.469 62.732 19.576 1.00 68.94 602 ASN B N 1
ATOM 4997 C CA . ASN B 1 161 ? -7.550 62.103 18.814 1.00 68.94 602 ASN B CA 1
ATOM 4998 C C . ASN B 1 161 ? -8.104 60.896 19.561 1.00 68.94 602 ASN B C 1
ATOM 4999 O O . ASN B 1 161 ? -7.391 59.920 19.799 1.00 68.94 602 ASN B O 1
ATOM 5004 N N . PRO B 1 162 ? -9.397 60.939 19.924 1.00 71.17 603 PRO B N 1
ATOM 5005 C CA . PRO B 1 162 ? -10.052 59.842 20.649 1.00 71.17 603 PRO B CA 1
ATOM 5006 C C . PRO B 1 162 ? -10.036 58.485 19.923 1.00 71.17 603 PRO B C 1
ATOM 5007 O O . PRO B 1 162 ? -10.025 57.427 20.562 1.00 71.17 603 PRO B O 1
ATOM 5011 N N . GLN B 1 163 ? -10.031 58.531 18.590 1.00 82.15 604 GLN B N 1
ATOM 5012 C CA . GLN B 1 163 ? -10.022 57.330 17.758 1.00 82.15 604 GLN B CA 1
ATOM 5013 C C . GLN B 1 163 ? -8.755 56.538 18.019 1.00 82.15 604 GLN B C 1
ATOM 5014 O O . GLN B 1 163 ? -8.792 55.314 18.084 1.00 82.15 604 GLN B O 1
ATOM 5020 N N . VAL B 1 164 ? -7.637 57.248 18.166 1.00 61.24 605 VAL B N 1
ATOM 5021 C CA . VAL B 1 164 ? -6.343 56.628 18.458 1.00 61.24 605 VAL B CA 1
ATOM 5022 C C . VAL B 1 164 ? -6.454 55.989 19.852 1.00 61.24 605 VAL B C 1
ATOM 5023 O O . VAL B 1 164 ? -5.947 54.888 20.101 1.00 61.24 605 VAL B O 1
ATOM 5027 N N . PHE B 1 165 ? -7.135 56.690 20.752 1.00 63.70 606 PHE B N 1
ATOM 5028 C CA . PHE B 1 165 ? -7.357 56.195 22.104 1.00 63.70 606 PHE B CA 1
ATOM 5029 C C . PHE B 1 165 ? -8.208 54.920 22.033 1.00 63.70 606 PHE B C 1
ATOM 5030 O O . PHE B 1 165 ? -7.785 53.846 22.464 1.00 63.70 606 PHE B O 1
ATOM 5038 N N . ASP B 1 166 ? -9.418 55.051 21.499 1.00 69.61 607 ASP B N 1
ATOM 5039 C CA . ASP B 1 166 ? -10.320 53.909 21.373 1.00 69.61 607 ASP B CA 1
ATOM 5040 C C . ASP B 1 166 ? -9.564 52.779 20.730 1.00 69.61 607 ASP B C 1
ATOM 5041 O O . ASP B 1 166 ? -9.530 51.668 21.238 1.00 69.61 607 ASP B O 1
ATOM 5046 N N . GLU B 1 167 ? -8.944 53.086 19.602 1.00 61.99 608 GLU B N 1
ATOM 5047 C CA . GLU B 1 167 ? -8.178 52.104 18.861 1.00 61.99 608 GLU B CA 1
ATOM 5048 C C . GLU B 1 167 ? -7.270 51.271 19.777 1.00 61.99 608 GLU B C 1
ATOM 5049 O O . GLU B 1 167 ? -7.254 50.036 19.706 1.00 61.99 608 GLU B O 1
ATOM 5055 N N . MET B 1 168 ? -6.522 51.949 20.641 1.00 58.04 609 MET B N 1
ATOM 5056 C CA . MET B 1 168 ? -5.616 51.258 21.542 1.00 58.04 609 MET B CA 1
ATOM 5057 C C . MET B 1 168 ? -6.336 50.682 22.769 1.00 58.04 609 MET B C 1
ATOM 5058 O O . MET B 1 168 ? -5.887 49.698 23.361 1.00 58.04 609 MET B O 1
ATOM 5063 N N . LYS B 1 169 ? -7.457 51.285 23.147 1.00 72.19 610 LYS B N 1
ATOM 5064 C CA . LYS B 1 169 ? -8.215 50.800 24.297 1.00 72.19 610 LYS B CA 1
ATOM 5065 C C . LYS B 1 169 ? -8.725 49.377 23.990 1.00 72.19 610 LYS B C 1
ATOM 5066 O O . LYS B 1 169 ? -8.620 48.472 24.824 1.00 72.19 610 LYS B O 1
ATOM 5072 N N . ARG B 1 170 ? -9.263 49.200 22.779 1.00 79.75 611 ARG B N 1
ATOM 5073 C CA . ARG B 1 170 ? -9.795 47.919 22.308 1.00 79.75 611 ARG B CA 1
ATOM 5074 C C . ARG B 1 170 ? -8.680 46.897 22.328 1.00 79.75 611 ARG B C 1
ATOM 5075 O O . ARG B 1 170 ? -8.860 45.770 22.793 1.00 79.75 611 ARG B O 1
ATOM 5083 N N . LEU B 1 171 ? -7.531 47.303 21.800 1.00 59.59 612 LEU B N 1
ATOM 5084 C CA . LEU B 1 171 ? -6.356 46.445 21.733 1.00 59.59 612 LEU B CA 1
ATOM 5085 C C . LEU B 1 171 ? -6.077 45.794 23.079 1.00 59.59 612 LEU B C 1
ATOM 5086 O O . LEU B 1 171 ? -6.147 44.571 23.220 1.00 59.59 612 LEU B O 1
ATOM 5091 N N . VAL B 1 172 ? -5.759 46.623 24.065 1.00 58.05 613 VAL B N 1
ATOM 5092 C CA . VAL B 1 172 ? -5.476 46.142 25.405 1.00 58.05 613 VAL B CA 1
ATOM 5093 C C . VAL B 1 172 ? -6.540 45.125 25.817 1.00 58.05 613 VAL B C 1
ATOM 5094 O O . VAL B 1 172 ? -6.218 44.021 26.261 1.00 58.05 613 VAL B O 1
ATOM 5098 N N . LEU B 1 173 ? -7.805 45.507 25.659 1.00 62.93 614 LEU B N 1
ATOM 5099 C CA . LEU B 1 173 ? -8.928 44.636 26.000 1.00 62.93 614 LEU B CA 1
ATOM 5100 C C . LEU B 1 173 ? -8.774 43.322 25.265 1.00 62.93 614 LEU B C 1
ATOM 5101 O O . LEU B 1 173 ? -8.835 42.249 25.861 1.00 62.93 614 LEU B O 1
ATOM 5106 N N . HIS B 1 174 ? -8.581 43.426 23.956 1.00 59.81 615 HIS B N 1
ATOM 5107 C CA . HIS B 1 174 ? -8.399 42.261 23.108 1.00 59.81 615 HIS B CA 1
ATOM 5108 C C . HIS B 1 174 ? -7.362 41.309 23.706 1.00 59.81 615 HIS B C 1
ATOM 5109 O O . HIS B 1 174 ? -7.655 40.147 24.003 1.00 59.81 615 HIS B O 1
ATOM 5116 N N . LEU B 1 175 ? -6.148 41.822 23.884 1.00 60.10 616 LEU B N 1
ATOM 5117 C CA . LEU B 1 175 ? -5.047 41.044 24.428 1.00 60.10 616 LEU B CA 1
ATOM 5118 C C . LEU B 1 175 ? -5.325 40.576 25.845 1.00 60.10 616 LEU B C 1
ATOM 5119 O O . LEU B 1 175 ? -4.774 39.569 26.286 1.00 60.10 616 LEU B O 1
ATOM 5124 N N . LEU B 1 176 ? -6.178 41.298 26.565 1.00 70.24 617 LEU B N 1
ATOM 5125 C CA . LEU B 1 176 ? -6.495 40.899 27.932 1.00 70.24 617 LEU B CA 1
ATOM 5126 C C . LEU B 1 176 ? -7.440 39.704 27.973 1.00 70.24 617 LEU B C 1
ATOM 5127 O O . LEU B 1 176 ? -7.231 38.765 28.741 1.00 70.24 617 LEU B O 1
ATOM 5132 N N . ASP B 1 177 ? -8.484 39.732 27.159 1.00 74.60 618 ASP B N 1
ATOM 5133 C CA . ASP B 1 177 ? -9.396 38.610 27.135 1.00 74.60 618 ASP B CA 1
ATOM 5134 C C . ASP B 1 177 ? -8.582 37.430 26.651 1.00 74.60 618 ASP B C 1
ATOM 5135 O O . ASP B 1 177 ? -8.839 36.282 27.015 1.00 74.60 618 ASP B O 1
ATOM 5140 N N . MET B 1 178 ? -7.582 37.727 25.830 1.00 61.24 619 MET B N 1
ATOM 5141 C CA . MET B 1 178 ? -6.716 36.693 25.282 1.00 61.24 619 MET B CA 1
ATOM 5142 C C . MET B 1 178 ? -5.986 35.945 26.389 1.00 61.24 619 MET B C 1
ATOM 5143 O O . MET B 1 178 ? -5.324 34.940 26.140 1.00 61.24 619 MET B O 1
ATOM 5148 N N . GLY B 1 179 ? -6.118 36.444 27.612 1.00 56.99 620 GLY B N 1
ATOM 5149 C CA . GLY B 1 179 ? -5.475 35.804 28.738 1.00 56.99 620 GLY B CA 1
ATOM 5150 C C . GLY B 1 179 ? -4.237 36.515 29.247 1.00 56.99 620 GLY B C 1
ATOM 5151 O O . GLY B 1 179 ? -3.710 36.116 30.280 1.00 56.99 620 GLY B O 1
ATOM 5152 N N . VAL B 1 180 ? -3.763 37.546 28.541 1.00 60.00 621 VAL B N 1
ATOM 5153 C CA . VAL B 1 180 ? -2.573 38.283 28.975 1.00 60.00 621 VAL B CA 1
ATOM 5154 C C . VAL B 1 180 ? -2.840 38.927 30.332 1.00 60.00 621 VAL B C 1
ATOM 5155 O O . VAL B 1 180 ? -3.932 39.425 30.576 1.00 60.00 621 VAL B O 1
ATOM 5159 N N . ASP B 1 181 ? -1.843 38.918 31.211 1.00 58.41 622 ASP B N 1
ATOM 5160 C CA . ASP B 1 181 ? -2.017 39.466 32.544 1.00 58.41 622 ASP B CA 1
ATOM 5161 C C . ASP B 1 181 ? -1.663 40.927 32.696 1.00 58.41 622 ASP B C 1
ATOM 5162 O O . ASP B 1 181 ? -2.074 41.571 33.666 1.00 58.41 622 ASP B O 1
ATOM 5167 N N . GLY B 1 182 ? -0.886 41.462 31.772 1.00 59.41 623 GLY B N 1
ATOM 5168 C CA . GLY B 1 182 ? -0.528 42.852 31.921 1.00 59.41 623 GLY B CA 1
ATOM 5169 C C . GLY B 1 182 ? 0.321 43.375 30.800 1.00 59.41 623 GLY B C 1
ATOM 5170 O O . GLY B 1 182 ? 0.715 42.622 29.905 1.00 59.41 623 GLY B O 1
ATOM 5171 N N . PHE B 1 183 ? 0.619 44.669 30.864 1.00 59.37 624 PHE B N 1
ATOM 5172 C CA . PHE B 1 183 ? 1.407 45.320 29.836 1.00 59.37 624 PHE B CA 1
ATOM 5173 C C . PHE B 1 183 ? 2.561 46.131 30.387 1.00 59.37 624 PHE B C 1
ATOM 5174 O O . PHE B 1 183 ? 2.485 46.690 31.478 1.00 59.37 624 PHE B O 1
ATOM 5182 N N . ARG B 1 184 ? 3.650 46.148 29.629 1.00 40.70 625 ARG B N 1
ATOM 5183 C CA . ARG B 1 184 ? 4.806 46.956 29.958 1.00 40.70 625 ARG B CA 1
ATOM 5184 C C . ARG B 1 184 ? 4.671 47.997 28.853 1.00 40.70 625 ARG B C 1
ATOM 5185 O O . ARG B 1 184 ? 4.829 47.684 27.666 1.00 40.70 625 ARG B O 1
ATOM 5193 N N . PHE B 1 185 ? 4.324 49.221 29.240 1.00 54.12 626 PHE B N 1
ATOM 5194 C CA . PHE B 1 185 ? 4.144 50.282 28.270 1.00 54.12 626 PHE B CA 1
ATOM 5195 C C . PHE B 1 185 ? 5.444 50.935 27.860 1.00 54.12 626 PHE B C 1
ATOM 5196 O O . PHE B 1 185 ? 6.138 51.573 28.653 1.00 54.12 626 PHE B O 1
ATOM 5204 N N . ASP B 1 186 ? 5.758 50.726 26.592 1.00 74.02 627 ASP B N 1
ATOM 5205 C CA . ASP B 1 186 ? 6.959 51.221 25.956 1.00 74.02 627 ASP B CA 1
ATOM 5206 C C . ASP B 1 186 ? 6.792 52.716 25.713 1.00 74.02 627 ASP B C 1
ATOM 5207 O O . ASP B 1 186 ? 5.732 53.151 25.259 1.00 74.02 627 ASP B O 1
ATOM 5212 N N . ALA B 1 187 ? 7.827 53.498 26.031 1.00 64.59 628 ALA B N 1
ATOM 5213 C CA . ALA B 1 187 ? 7.787 54.961 25.879 1.00 64.59 628 ALA B CA 1
ATOM 5214 C C . ALA B 1 187 ? 6.501 55.528 26.483 1.00 64.59 628 ALA B C 1
ATOM 5215 O O . ALA B 1 187 ? 5.863 56.403 25.903 1.00 64.59 628 ALA B O 1
ATOM 5217 N N . ALA B 1 188 ? 6.130 55.013 27.652 1.00 63.39 629 ALA B N 1
ATOM 5218 C CA . ALA B 1 188 ? 4.921 55.424 28.352 1.00 63.39 629 ALA B CA 1
ATOM 5219 C C . ALA B 1 188 ? 5.074 56.835 28.867 1.00 63.39 629 ALA B C 1
ATOM 5220 O O . ALA B 1 188 ? 4.130 57.417 29.405 1.00 63.39 629 ALA B O 1
ATOM 5222 N N . LYS B 1 189 ? 6.276 57.376 28.696 1.00 79.19 630 LYS B N 1
ATOM 5223 C CA . LYS B 1 189 ? 6.616 58.720 29.151 1.00 79.19 630 LYS B CA 1
ATOM 5224 C C . LYS B 1 189 ? 6.211 59.841 28.180 1.00 79.19 630 LYS B C 1
ATOM 5225 O O . LYS B 1 189 ? 5.996 60.983 28.589 1.00 79.19 630 LYS B O 1
ATOM 5231 N N . HIS B 1 190 ? 6.080 59.502 26.901 1.00 70.60 631 HIS B N 1
ATOM 5232 C CA . HIS B 1 190 ? 5.741 60.483 25.877 1.00 70.60 631 HIS B CA 1
ATOM 5233 C C . HIS B 1 190 ? 4.375 60.277 25.226 1.00 70.60 631 HIS B C 1
ATOM 5234 O O . HIS B 1 190 ? 4.228 60.486 24.019 1.00 70.60 631 HIS B O 1
ATOM 5241 N N . MET B 1 191 ? 3.375 59.876 26.002 1.00 61.85 632 MET B N 1
ATOM 5242 C CA . MET B 1 191 ? 2.050 59.678 25.422 1.00 61.85 632 MET B CA 1
ATOM 5243 C C . MET B 1 191 ? 1.372 60.999 25.100 1.00 61.85 632 MET B C 1
ATOM 5244 O O . MET B 1 191 ? 0.537 61.050 24.200 1.00 61.85 632 MET B O 1
ATOM 5249 N N . ARG B 1 192 ? 1.735 62.059 25.830 1.00 79.57 633 ARG B N 1
ATOM 5250 C CA . ARG B 1 192 ? 1.192 63.405 25.601 1.00 79.57 633 ARG B CA 1
ATOM 5251 C C . ARG B 1 192 ? 2.280 64.490 25.669 1.00 79.57 633 ARG B C 1
ATOM 5252 O O . ARG B 1 192 ? 3.369 64.269 26.212 1.00 79.57 633 ARG B O 1
ATOM 5260 N N . ASP B 1 193 ? 1.975 65.666 25.120 1.00 90.67 634 ASP B N 1
ATOM 5261 C CA . ASP B 1 193 ? 2.918 66.793 25.075 1.00 90.67 634 ASP B CA 1
ATOM 5262 C C . ASP B 1 193 ? 3.234 67.477 26.425 1.00 90.67 634 ASP B C 1
ATOM 5263 O O . ASP B 1 193 ? 4.334 68.002 26.610 1.00 90.67 634 ASP B O 1
ATOM 5268 N N . THR B 1 194 ? 2.271 67.480 27.350 1.00 80.85 635 THR B N 1
ATOM 5269 C CA . THR B 1 194 ? 2.436 68.091 28.675 1.00 80.85 635 THR B CA 1
ATOM 5270 C C . THR B 1 194 ? 2.516 66.988 29.731 1.00 80.85 635 THR B C 1
ATOM 5271 O O . THR B 1 194 ? 1.784 66.001 29.654 1.00 80.85 635 THR B O 1
ATOM 5275 N N . ILE B 1 195 ? 3.387 67.154 30.724 1.00 61.68 636 ILE B N 1
ATOM 5276 C CA . ILE B 1 195 ? 3.520 66.140 31.771 1.00 61.68 636 ILE B CA 1
ATOM 5277 C C . ILE B 1 195 ? 2.185 65.955 32.488 1.00 61.68 636 ILE B C 1
ATOM 5278 O O . ILE B 1 195 ? 1.969 64.954 33.170 1.00 61.68 636 ILE B O 1
ATOM 5283 N N . GLU B 1 196 ? 1.291 66.928 32.335 1.00 98.00 637 GLU B N 1
ATOM 5284 C CA . GLU B 1 196 ? -0.035 66.852 32.947 1.00 98.00 637 GLU B CA 1
ATOM 5285 C C . GLU B 1 196 ? -0.923 66.046 32.012 1.00 98.00 637 GLU B C 1
ATOM 5286 O O . GLU B 1 196 ? -1.658 65.150 32.437 1.00 98.00 637 GLU B O 1
ATOM 5292 N N . GLN B 1 197 ? -0.833 66.378 30.729 1.00 98.00 638 GLN B N 1
ATOM 5293 C CA . GLN B 1 197 ? -1.605 65.705 29.696 1.00 98.00 638 GLN B CA 1
ATOM 5294 C C . GLN B 1 197 ? -1.326 64.197 29.695 1.00 98.00 638 GLN B C 1
ATOM 5295 O O . GLN B 1 197 ? -2.227 63.387 29.456 1.00 98.00 638 GLN B O 1
ATOM 5301 N N . ASN B 1 198 ? -0.078 63.828 29.978 1.00 92.28 639 ASN B N 1
ATOM 5302 C CA . ASN B 1 198 ? 0.331 62.423 29.988 1.00 92.28 639 ASN B CA 1
ATOM 5303 C C . ASN B 1 198 ? -0.338 61.651 31.118 1.00 92.28 639 ASN B C 1
ATOM 5304 O O . ASN B 1 198 ? -0.851 60.547 30.915 1.00 92.28 639 ASN B O 1
ATOM 5309 N N . VAL B 1 199 ? -0.321 62.239 32.307 1.00 80.28 640 VAL B N 1
ATOM 5310 C CA . VAL B 1 199 ? -0.929 61.619 33.479 1.00 80.28 640 VAL B CA 1
ATOM 5311 C C . VAL B 1 199 ? -2.425 61.503 33.236 1.00 80.28 640 VAL B C 1
ATOM 5312 O O . VAL B 1 199 ? -3.000 60.428 33.390 1.00 80.28 640 VAL B O 1
ATOM 5316 N N . ARG B 1 200 ? -3.054 62.617 32.864 1.00 52.59 641 ARG B N 1
ATOM 5317 C CA . ARG B 1 200 ? -4.486 62.620 32.580 1.00 52.59 641 ARG B CA 1
ATOM 5318 C C . ARG B 1 200 ? -4.781 61.405 31.701 1.00 52.59 641 ARG B C 1
ATOM 5319 O O . ARG B 1 200 ? -5.602 60.554 32.048 1.00 52.59 641 ARG B O 1
ATOM 5327 N N . PHE B 1 201 ? -4.079 61.339 30.569 1.00 65.59 642 PHE B N 1
ATOM 5328 C CA . PHE B 1 201 ? -4.231 60.265 29.591 1.00 65.59 642 PHE B CA 1
ATOM 5329 C C . PHE B 1 201 ? -4.196 58.885 30.227 1.00 65.59 642 PHE B C 1
ATOM 5330 O O . PHE B 1 201 ? -5.168 58.123 30.176 1.00 65.59 642 PHE B O 1
ATOM 5338 N N . TRP B 1 202 ? -3.045 58.571 30.801 1.00 54.31 643 TRP B N 1
ATOM 5339 C CA . TRP B 1 202 ? -2.831 57.301 31.454 1.00 54.31 643 TRP B CA 1
ATOM 5340 C C . TRP B 1 202 ? -3.908 57.019 32.495 1.00 54.31 643 TRP B C 1
ATOM 5341 O O . TRP B 1 202 ? -4.404 55.901 32.611 1.00 54.31 643 TRP B O 1
ATOM 5352 N N . LYS B 1 203 ? -4.272 58.048 33.248 1.00 65.54 644 LYS B N 1
ATOM 5353 C CA . LYS B 1 203 ? -5.305 57.938 34.271 1.00 65.54 644 LYS B CA 1
ATOM 5354 C C . LYS B 1 203 ? -6.612 57.467 33.602 1.00 65.54 644 LYS B C 1
ATOM 5355 O O . LYS B 1 203 ? -7.245 56.497 34.032 1.00 65.54 644 LYS B O 1
ATOM 5361 N N . TYR B 1 204 ? -6.976 58.151 32.521 1.00 68.73 645 TYR B N 1
ATOM 5362 C CA . TYR B 1 204 ? -8.187 57.861 31.774 1.00 68.73 645 TYR B CA 1
ATOM 5363 C C . TYR B 1 204 ? -8.095 56.604 30.962 1.00 68.73 645 TYR B C 1
ATOM 5364 O O . TYR B 1 204 ? -9.077 55.881 30.828 1.00 68.73 645 TYR B O 1
ATOM 5373 N N . PHE B 1 205 ? -6.919 56.337 30.420 1.00 69.62 646 PHE B N 1
ATOM 5374 C CA . PHE B 1 205 ? -6.732 55.142 29.621 1.00 69.62 646 PHE B CA 1
ATOM 5375 C C . PHE B 1 205 ? -6.988 53.884 30.464 1.00 69.62 646 PHE B C 1
ATOM 5376 O O . PHE B 1 205 ? -7.819 53.047 30.111 1.00 69.62 646 PHE B O 1
ATOM 5384 N N . LEU B 1 206 ? -6.296 53.783 31.597 1.00 47.07 647 LEU B N 1
ATOM 5385 C CA . LEU B 1 206 ? -6.391 52.626 32.490 1.00 47.07 647 LEU B CA 1
ATOM 5386 C C . LEU B 1 206 ? -7.507 52.681 33.525 1.00 47.07 647 LEU B C 1
ATOM 5387 O O . LEU B 1 206 ? -7.647 51.753 34.323 1.00 47.07 647 LEU B O 1
ATOM 5392 N N . SER B 1 207 ? -8.307 53.746 33.503 1.00 98.00 648 SER B N 1
ATOM 5393 C CA . SER B 1 207 ? -9.381 53.934 34.485 1.00 98.00 648 SER B CA 1
ATOM 5394 C C . SER B 1 207 ? -10.319 52.761 34.829 1.00 98.00 648 SER B C 1
ATOM 5395 O O . SER B 1 207 ? -10.766 52.654 35.976 1.00 98.00 648 SER B O 1
ATOM 5398 N N . ASP B 1 208 ? -10.618 51.883 33.870 1.00 54.01 649 ASP B N 1
ATOM 5399 C CA . ASP B 1 208 ? -11.523 50.754 34.138 1.00 54.01 649 ASP B CA 1
ATOM 5400 C C . ASP B 1 208 ? -10.940 49.382 33.789 1.00 54.01 649 ASP B C 1
ATOM 5401 O O . ASP B 1 208 ? -11.681 48.434 33.513 1.00 54.01 649 ASP B O 1
ATOM 5406 N N . LEU B 1 209 ? -9.612 49.283 33.837 1.00 50.81 650 LEU B N 1
ATOM 5407 C CA . LEU B 1 209 ? -8.902 48.050 33.500 1.00 50.81 650 LEU B CA 1
ATOM 5408 C C . LEU B 1 209 ? -8.246 47.389 34.704 1.00 50.81 650 LEU B C 1
ATOM 5409 O O . LEU B 1 209 ? -8.059 48.025 35.742 1.00 50.81 650 LEU B O 1
ATOM 5414 N N . LYS B 1 210 ? -7.895 46.112 34.553 1.00 85.98 651 LYS B N 1
ATOM 5415 C CA . LYS B 1 210 ? -7.239 45.366 35.627 1.00 85.98 651 LYS B CA 1
ATOM 5416 C C . LYS B 1 210 ? -6.067 44.539 35.121 1.00 85.98 651 LYS B C 1
ATOM 5417 O O . LYS B 1 210 ? -6.139 43.953 34.045 1.00 85.98 651 LYS B O 1
ATOM 5423 N N . GLY B 1 211 ? -4.994 44.491 35.909 1.00 76.79 652 GLY B N 1
ATOM 5424 C CA . GLY B 1 211 ? -3.818 43.726 35.531 1.00 76.79 652 GLY B CA 1
ATOM 5425 C C . GLY B 1 211 ? -2.520 44.430 35.889 1.00 76.79 652 GLY B C 1
ATOM 5426 O O . GLY B 1 211 ? -2.544 45.542 36.422 1.00 76.79 652 GLY B O 1
ATOM 5427 N N . ILE B 1 212 ? -1.388 43.785 35.605 1.00 54.22 653 ILE B N 1
ATOM 5428 C CA . ILE B 1 212 ? -0.075 44.366 35.897 1.00 54.22 653 ILE B CA 1
ATOM 5429 C C . ILE B 1 212 ? 0.275 45.441 34.857 1.00 54.22 653 ILE B C 1
ATOM 5430 O O . ILE B 1 212 ? 0.691 45.131 33.740 1.00 54.22 653 ILE B O 1
ATOM 5435 N N . PHE B 1 213 ? 0.104 46.706 35.220 1.00 58.86 654 PHE B N 1
ATOM 5436 C CA . PHE B 1 213 ? 0.403 47.788 34.290 1.00 58.86 654 PHE B CA 1
ATOM 5437 C C . PHE B 1 213 ? 1.720 48.463 34.639 1.00 58.86 654 PHE B C 1
ATOM 5438 O O . PHE B 1 213 ? 1.769 49.431 35.397 1.00 58.86 654 PHE B O 1
ATOM 5446 N N . LEU B 1 214 ? 2.783 47.912 34.062 1.00 73.19 655 LEU B N 1
ATOM 5447 C CA . LEU B 1 214 ? 4.160 48.359 34.243 1.00 73.19 655 LEU B CA 1
ATOM 5448 C C . LEU B 1 214 ? 4.534 49.440 33.244 1.00 73.19 655 LEU B C 1
ATOM 5449 O O . LEU B 1 214 ? 4.707 49.143 32.058 1.00 73.19 655 LEU B O 1
ATOM 5454 N N . ALA B 1 215 ? 4.668 50.681 33.714 1.00 49.20 656 ALA B N 1
ATOM 5455 C CA . ALA B 1 215 ? 5.020 51.791 32.832 1.00 49.20 656 ALA B CA 1
ATOM 5456 C C . ALA B 1 215 ? 6.510 51.997 32.681 1.00 49.20 656 ALA B C 1
ATOM 5457 O O . ALA B 1 215 ? 7.291 51.716 33.593 1.00 49.20 656 ALA B O 1
ATOM 5459 N N . GLU B 1 216 ? 6.898 52.472 31.504 1.00 65.27 657 GLU B N 1
ATOM 5460 C CA . GLU B 1 216 ? 8.291 52.748 31.238 1.00 65.27 657 GLU B CA 1
ATOM 5461 C C . GLU B 1 216 ? 8.443 54.243 31.065 1.00 65.27 657 GLU B C 1
ATOM 5462 O O . GLU B 1 216 ? 8.071 54.812 30.038 1.00 65.27 657 GLU B O 1
ATOM 5468 N N . ILE B 1 217 ? 8.969 54.892 32.091 1.00 75.56 658 ILE B N 1
ATOM 5469 C CA . ILE B 1 217 ? 9.186 56.322 32.019 1.00 75.56 658 ILE B CA 1
ATOM 5470 C C . ILE B 1 217 ? 10.600 56.526 32.504 1.00 75.56 658 ILE B C 1
ATOM 5471 O O . ILE B 1 217 ? 10.914 56.286 33.667 1.00 75.56 658 ILE B O 1
ATOM 5476 N N . TRP B 1 218 ? 11.457 56.936 31.584 1.00 72.90 659 TRP B N 1
ATOM 5477 C CA . TRP B 1 218 ? 12.857 57.153 31.884 1.00 72.90 659 TRP B CA 1
ATOM 5478 C C . TRP B 1 218 ? 13.089 58.604 32.319 1.00 72.90 659 TRP B C 1
ATOM 5479 O O . TRP B 1 218 ? 13.532 59.427 31.517 1.00 72.90 659 TRP B O 1
ATOM 5490 N N . ALA B 1 219 ? 12.782 58.914 33.582 1.00 90.18 660 ALA B N 1
ATOM 5491 C CA . ALA B 1 219 ? 12.971 60.267 34.117 1.00 90.18 660 ALA B CA 1
ATOM 5492 C C . ALA B 1 219 ? 13.244 60.287 35.622 1.00 90.18 660 ALA B C 1
ATOM 5493 O O . ALA B 1 219 ? 13.134 59.266 36.311 1.00 90.18 660 ALA B O 1
ATOM 5495 N N . GLU B 1 220 ? 13.604 61.462 36.127 1.00 86.78 661 GLU B N 1
ATOM 5496 C CA . GLU B 1 220 ? 13.876 61.612 37.545 1.00 86.78 661 GLU B CA 1
ATOM 5497 C C . GLU B 1 220 ? 12.697 61.008 38.304 1.00 86.78 661 GLU B C 1
ATOM 5498 O O . GLU B 1 220 ? 11.568 61.029 37.808 1.00 86.78 661 GLU B O 1
ATOM 5500 N N . ALA B 1 221 ? 12.968 60.468 39.494 1.00 47.61 662 ALA B N 1
ATOM 5501 C CA . ALA B 1 221 ? 11.950 59.835 40.339 1.00 47.61 662 ALA B CA 1
ATOM 5502 C C . ALA B 1 221 ? 10.694 60.673 40.543 1.00 47.61 662 ALA B C 1
ATOM 5503 O O . ALA B 1 221 ? 9.594 60.126 40.649 1.00 47.61 662 ALA B O 1
ATOM 5505 N N . ARG B 1 222 ? 10.861 61.994 40.599 1.00 74.82 663 ARG B N 1
ATOM 5506 C CA . ARG B 1 222 ? 9.749 62.934 40.794 1.00 74.82 663 ARG B CA 1
ATOM 5507 C C . ARG B 1 222 ? 8.611 62.782 39.764 1.00 74.82 663 ARG B C 1
ATOM 5508 O O . ARG B 1 222 ? 7.422 62.954 40.089 1.00 74.82 663 ARG B O 1
ATOM 5510 N N . MET B 1 223 ? 9.000 62.463 38.527 1.00 74.14 664 MET B N 1
ATOM 5511 C CA . MET B 1 223 ? 8.071 62.287 37.411 1.00 74.14 664 MET B CA 1
ATOM 5512 C C . MET B 1 223 ? 7.438 60.916 37.462 1.00 74.14 664 MET B C 1
ATOM 5513 O O . MET B 1 223 ? 6.264 60.745 37.146 1.00 74.14 664 MET B O 1
ATOM 5518 N N . VAL B 1 224 ? 8.244 59.936 37.840 1.00 59.08 665 VAL B N 1
ATOM 5519 C CA . VAL B 1 224 ? 7.781 58.569 37.967 1.00 59.08 665 VAL B CA 1
ATOM 5520 C C . VAL B 1 224 ? 6.731 58.537 39.072 1.00 59.08 665 VAL B C 1
ATOM 5521 O O . VAL B 1 224 ? 5.769 57.770 39.008 1.00 59.08 665 VAL B O 1
ATOM 5525 N N . ASP B 1 225 ? 6.909 59.398 40.072 1.00 75.28 666 ASP B N 1
ATOM 5526 C CA . ASP B 1 225 ? 5.987 59.468 41.199 1.00 75.28 666 ASP B CA 1
ATOM 5527 C C . ASP B 1 225 ? 4.585 59.952 40.822 1.00 75.28 666 ASP B C 1
ATOM 5528 O O . ASP B 1 225 ? 3.588 59.390 41.282 1.00 75.28 666 ASP B O 1
ATOM 5533 N N . GLU B 1 226 ? 4.507 60.983 39.989 1.00 59.64 667 GLU B N 1
ATOM 5534 C CA . GLU B 1 226 ? 3.218 61.512 39.551 1.00 59.64 667 GLU B CA 1
ATOM 5535 C C . GLU B 1 226 ? 2.346 60.484 38.822 1.00 59.64 667 GLU B C 1
ATOM 5536 O O . GLU B 1 226 ? 1.118 60.482 38.960 1.00 59.64 667 GLU B O 1
ATOM 5542 N N . HIS B 1 227 ? 2.978 59.626 38.026 1.00 62.05 668 HIS B N 1
ATOM 5543 C CA . HIS B 1 227 ? 2.247 58.608 37.281 1.00 62.05 668 HIS B CA 1
ATOM 5544 C C . HIS B 1 227 ? 2.103 57.344 38.118 1.00 62.05 668 HIS B C 1
ATOM 5545 O O . HIS B 1 227 ? 1.212 56.531 37.879 1.00 62.05 668 HIS 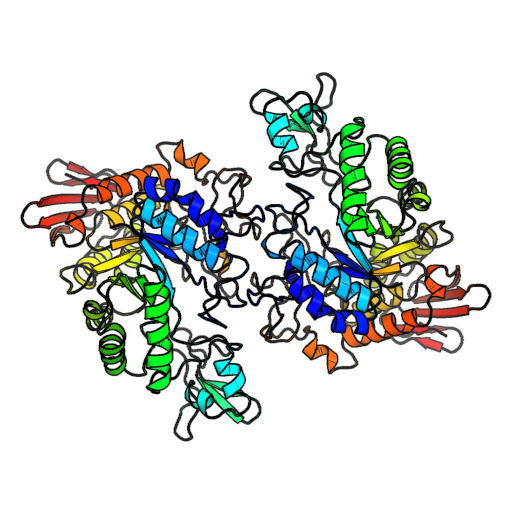B O 1
ATOM 5552 N N . GLY B 1 228 ? 2.991 57.193 39.093 1.00 60.62 669 GLY B N 1
ATOM 5553 C CA . GLY B 1 228 ? 2.993 56.026 39.954 1.00 60.62 669 GLY B CA 1
ATOM 5554 C C . GLY B 1 228 ? 1.668 55.383 40.328 1.00 60.62 669 GLY B C 1
ATOM 5555 O O . GLY B 1 228 ? 1.403 54.231 39.954 1.00 60.62 669 GLY B O 1
ATOM 5556 N N . ARG B 1 229 ? 0.845 56.118 41.077 1.00 57.86 670 ARG B N 1
ATOM 5557 C CA . ARG B 1 229 ? -0.453 55.624 41.537 1.00 57.86 670 ARG B CA 1
ATOM 5558 C C . ARG B 1 229 ? -1.342 55.003 40.443 1.00 57.86 670 ARG B C 1
ATOM 5559 O O . ARG B 1 229 ? -2.063 54.026 40.687 1.00 57.86 670 ARG B O 1
ATOM 5567 N N . ILE B 1 230 ? -1.276 55.569 39.241 1.00 52.54 671 ILE B N 1
ATOM 5568 C CA . ILE B 1 230 ? -2.086 55.123 38.107 1.00 52.54 671 ILE B CA 1
ATOM 5569 C C . ILE B 1 230 ? -1.775 53.740 37.519 1.00 52.54 671 ILE B C 1
ATOM 5570 O O . ILE B 1 230 ? -2.689 52.984 37.185 1.00 52.54 671 ILE B O 1
ATOM 5575 N N . PHE B 1 231 ? -0.494 53.411 37.373 1.00 54.71 672 PHE B N 1
ATOM 5576 C CA . PHE B 1 231 ? -0.111 52.112 36.824 1.00 54.71 672 PHE B CA 1
ATOM 5577 C C . PHE B 1 231 ? -0.033 51.059 37.924 1.00 54.71 672 PHE B C 1
ATOM 5578 O O . PHE B 1 231 ? -0.476 49.907 37.759 1.00 54.71 672 PHE B O 1
ATOM 5586 N N . GLY B 1 232 ? 0.558 51.475 39.043 1.00 78.01 673 GLY B N 1
ATOM 5587 C CA . GLY B 1 232 ? 0.715 50.599 40.183 1.00 78.01 673 GLY B CA 1
ATOM 5588 C C . GLY B 1 232 ? 2.100 49.996 40.190 1.00 78.01 673 GLY B C 1
ATOM 5589 O O . GLY B 1 232 ? 2.631 49.644 41.244 1.00 78.01 673 GLY B O 1
ATOM 5590 N N . TYR B 1 233 ? 2.679 49.877 39.000 1.00 65.34 674 TYR B N 1
ATOM 5591 C CA . TYR B 1 233 ? 4.012 49.317 38.820 1.00 65.34 674 TYR B CA 1
ATOM 5592 C C . TYR B 1 233 ? 4.790 50.298 37.979 1.00 65.34 674 TYR B C 1
ATOM 5593 O O . TYR B 1 233 ? 4.340 50.690 36.907 1.00 65.34 674 TYR B O 1
ATOM 5602 N N . MET B 1 234 ? 5.954 50.700 38.458 1.00 49.40 675 MET B N 1
ATOM 5603 C CA . MET B 1 234 ? 6.765 51.642 37.711 1.00 49.40 675 MET B CA 1
ATOM 5604 C C . MET B 1 234 ? 8.159 51.101 37.613 1.00 49.40 675 MET B C 1
ATOM 5605 O O . MET B 1 234 ? 8.714 50.640 38.610 1.00 49.40 675 MET B O 1
ATOM 5610 N N . LEU B 1 235 ? 8.722 51.133 36.412 1.00 74.68 676 LEU B N 1
ATOM 5611 C CA . LEU B 1 235 ? 10.080 50.660 36.234 1.00 74.68 676 LEU B CA 1
ATOM 5612 C C . LEU B 1 235 ? 10.940 51.739 36.846 1.00 74.68 676 LEU B C 1
ATOM 5613 O O . LEU B 1 235 ? 10.817 52.924 36.509 1.00 74.68 676 LEU B O 1
ATOM 5618 N N . ASN B 1 236 ? 11.791 51.303 37.767 1.00 60.26 677 ASN B N 1
ATOM 5619 C CA . ASN B 1 236 ? 12.672 52.170 38.533 1.00 60.26 677 ASN B CA 1
ATOM 5620 C C . ASN B 1 236 ? 14.086 52.238 37.963 1.00 60.26 677 ASN B C 1
ATOM 5621 O O . ASN B 1 236 ? 14.933 51.413 38.311 1.00 60.26 677 ASN B O 1
ATOM 5626 N N . PHE B 1 237 ? 14.338 53.224 37.101 1.00 62.20 678 PHE B N 1
ATOM 5627 C CA . PHE B 1 237 ? 15.663 53.403 36.491 1.00 62.20 678 PHE B CA 1
ATOM 5628 C C . PHE B 1 237 ? 16.633 54.055 37.464 1.00 62.20 678 PHE B C 1
ATOM 5629 O O . PHE B 1 237 ? 17.848 53.793 37.438 1.00 62.20 678 PHE B O 1
ATOM 5637 N N . ASP B 1 238 ? 16.075 54.920 38.307 1.00 50.53 679 ASP B N 1
ATOM 5638 C CA . ASP B 1 238 ? 16.835 55.653 39.300 1.00 50.53 679 ASP B CA 1
ATOM 5639 C C . ASP B 1 238 ? 17.648 54.735 40.173 1.00 50.53 679 ASP B C 1
ATOM 5640 O O . ASP B 1 238 ? 18.873 54.763 40.130 1.00 50.53 679 ASP B O 1
ATOM 5645 N N . THR B 1 239 ? 16.955 53.919 40.958 1.00 51.04 680 THR B N 1
ATOM 5646 C CA . THR B 1 239 ? 17.613 52.990 41.866 1.00 51.04 680 THR B CA 1
ATOM 5647 C C . THR B 1 239 ? 18.293 51.837 41.137 1.00 51.04 680 THR B C 1
ATOM 5648 O O . THR B 1 239 ? 19.302 51.304 41.614 1.00 51.04 680 THR B O 1
ATOM 5652 N N . SER B 1 240 ? 17.742 51.455 39.985 1.00 73.50 681 SER B N 1
ATOM 5653 C CA . SER B 1 240 ? 18.310 50.365 39.189 1.00 73.50 681 SER B CA 1
ATOM 5654 C C . SER B 1 240 ? 19.730 50.678 38.745 1.00 73.50 681 SER B C 1
ATOM 5655 O O . SER B 1 240 ? 20.598 49.798 38.732 1.00 73.50 681 SER B O 1
ATOM 5658 N N . HIS B 1 241 ? 19.961 51.933 38.378 1.00 54.48 682 HIS B N 1
ATOM 5659 C CA . HIS B 1 241 ? 21.285 52.343 37.958 1.00 54.48 682 HIS B CA 1
ATOM 5660 C C . HIS B 1 241 ? 22.200 52.553 39.171 1.00 54.48 682 HIS B C 1
ATOM 5661 O O . HIS B 1 241 ? 23.392 52.236 39.121 1.00 54.48 682 HIS B O 1
ATOM 5668 N N . CYS B 1 242 ? 21.643 53.075 40.262 1.00 46.78 683 CYS B N 1
ATOM 5669 C CA . CYS B 1 242 ? 22.426 53.321 41.472 1.00 46.78 683 CYS B CA 1
ATOM 5670 C C . CYS B 1 242 ? 22.945 52.054 42.125 1.00 46.78 683 CYS B C 1
ATOM 5671 O O . CYS B 1 242 ? 24.078 52.031 42.599 1.00 46.78 683 CYS B O 1
ATOM 5674 N N . ILE B 1 243 ? 22.127 51.004 42.168 1.00 62.48 684 ILE B N 1
ATOM 5675 C CA . ILE B 1 243 ? 22.586 49.747 42.757 1.00 62.48 684 ILE B CA 1
ATOM 5676 C C . ILE B 1 243 ? 23.841 49.298 41.994 1.00 62.48 684 ILE B C 1
ATOM 5677 O O . ILE B 1 243 ? 24.718 48.638 42.557 1.00 62.48 684 ILE B O 1
ATOM 5682 N N . LYS B 1 244 ? 23.912 49.659 40.710 1.00 55.94 685 LYS B N 1
ATOM 5683 C CA . LYS B 1 244 ? 25.040 49.282 39.854 1.00 55.94 685 LYS B CA 1
ATOM 5684 C C . LYS B 1 244 ? 26.262 50.190 40.009 1.00 55.94 685 LYS B C 1
ATOM 5685 O O . LYS B 1 244 ? 27.395 49.712 40.063 1.00 55.94 685 LYS B O 1
ATOM 5691 N N . GLU B 1 245 ? 26.021 51.496 40.070 1.00 62.22 686 GLU B N 1
ATOM 5692 C CA . GLU B 1 245 ? 27.090 52.476 40.197 1.00 62.22 686 GLU B CA 1
ATOM 5693 C C . GLU B 1 245 ? 27.688 52.487 41.601 1.00 62.22 686 GLU B C 1
ATOM 5694 O O . GLU B 1 245 ? 28.897 52.653 41.778 1.00 62.22 686 GLU B O 1
ATOM 5700 N N . ALA B 1 246 ? 26.835 52.326 42.601 1.00 64.69 687 ALA B N 1
ATOM 5701 C CA . ALA B 1 246 ? 27.298 52.300 43.975 1.00 64.69 687 ALA B CA 1
ATOM 5702 C C . ALA B 1 246 ? 28.228 51.106 44.192 1.00 64.69 687 ALA B C 1
ATOM 5703 O O . ALA B 1 246 ? 29.149 51.182 45.001 1.00 64.69 687 ALA B O 1
ATOM 5705 N N . VAL B 1 247 ? 27.968 50.007 43.477 1.00 61.00 688 VAL B N 1
ATOM 5706 C CA . VAL B 1 247 ? 28.773 48.775 43.555 1.00 61.00 688 VAL B CA 1
ATOM 5707 C C . VAL B 1 247 ? 30.128 48.988 42.880 1.00 61.00 688 VAL B C 1
ATOM 5708 O O . VAL B 1 247 ? 31.179 48.572 43.385 1.00 61.00 688 VAL B O 1
ATOM 5712 N N . TRP B 1 248 ? 30.066 49.642 41.723 1.00 78.03 689 TRP B N 1
ATOM 5713 C CA . TRP B 1 248 ? 31.223 49.967 40.894 1.00 78.03 689 TRP B CA 1
ATOM 5714 C C . TRP B 1 248 ? 32.165 50.956 41.597 1.00 78.03 689 TRP B C 1
ATOM 5715 O O . TRP B 1 248 ? 33.380 50.932 41.385 1.00 78.03 689 TRP B O 1
ATOM 5726 N N . LYS B 1 249 ? 31.607 51.802 42.456 1.00 79.38 690 LYS B N 1
ATOM 5727 C CA . LYS B 1 249 ? 32.408 52.778 43.178 1.00 79.38 690 LYS B CA 1
ATOM 5728 C C . LYS B 1 249 ? 32.660 52.420 44.644 1.00 79.38 690 LYS B C 1
ATOM 5729 O O . LYS B 1 249 ? 33.352 53.159 45.345 1.00 79.38 690 LYS B O 1
ATOM 5735 N N . GLU B 1 250 ? 32.109 51.293 45.103 1.00 83.77 691 GLU B N 1
ATOM 5736 C CA . GLU B 1 250 ? 32.256 50.859 46.497 1.00 83.77 691 GLU B CA 1
ATOM 5737 C C . GLU B 1 250 ? 31.971 52.067 47.368 1.00 83.77 691 GLU B C 1
ATOM 5738 O O . GLU B 1 250 ? 32.673 52.315 48.349 1.00 83.77 691 GLU B O 1
ATOM 5744 N N . ASN B 1 251 ? 30.933 52.808 46.990 1.00 80.14 692 ASN B N 1
ATOM 5745 C CA . ASN B 1 251 ? 30.551 54.034 47.674 1.00 80.14 692 ASN B CA 1
ATOM 5746 C C . ASN B 1 251 ? 29.034 54.169 47.838 1.00 80.14 692 ASN B C 1
ATOM 5747 O O . ASN B 1 251 ? 28.364 54.852 47.052 1.00 80.14 692 ASN B O 1
ATOM 5752 N N . THR B 1 252 ? 28.513 53.528 48.882 1.00 96.01 693 THR B N 1
ATOM 5753 C CA . THR B 1 252 ? 27.084 53.525 49.211 1.00 96.01 693 THR B CA 1
ATOM 5754 C C . THR B 1 252 ? 26.338 54.870 49.130 1.00 96.01 693 THR B C 1
ATOM 5755 O O . THR B 1 252 ? 25.110 54.898 49.204 1.00 96.01 693 THR B O 1
ATOM 5759 N N . ARG B 1 253 ? 27.063 55.975 48.973 1.00 62.99 694 ARG B N 1
ATOM 5760 C CA . ARG B 1 253 ? 26.438 57.295 48.915 1.00 62.99 694 ARG B CA 1
ATOM 5761 C C . ARG B 1 253 ? 25.240 57.396 47.978 1.00 62.99 694 ARG B C 1
ATOM 5762 O O . ARG B 1 253 ? 24.100 57.589 48.422 1.00 62.99 694 ARG B O 1
ATOM 5770 N N . VAL B 1 254 ? 25.514 57.276 46.681 1.00 77.65 695 VAL B N 1
ATOM 5771 C CA . VAL B 1 254 ? 24.487 57.361 45.647 1.00 77.65 695 VAL B CA 1
ATOM 5772 C C . VAL B 1 254 ? 23.339 56.384 45.843 1.00 77.65 695 VAL B C 1
ATOM 5773 O O . VAL B 1 254 ? 22.189 56.719 45.573 1.00 77.65 695 VAL B O 1
ATOM 5777 N N . LEU B 1 255 ? 23.653 55.179 46.307 1.00 62.21 696 LEU B N 1
ATOM 5778 C CA . LEU B 1 255 ? 22.630 54.172 46.548 1.00 62.21 696 LEU B CA 1
ATOM 5779 C C . LEU B 1 255 ? 21.635 54.633 47.608 1.00 62.21 696 LEU B C 1
ATOM 5780 O O . LEU B 1 255 ? 20.427 54.492 47.424 1.00 62.21 696 LEU B O 1
ATOM 5785 N N . ILE B 1 256 ? 22.141 55.180 48.713 1.00 73.42 697 ILE B N 1
ATOM 5786 C CA . ILE B 1 256 ? 21.291 55.655 49.808 1.00 73.42 697 ILE B CA 1
ATOM 5787 C C . ILE B 1 256 ? 20.380 56.815 49.425 1.00 73.42 697 ILE B C 1
ATOM 5788 O O . ILE B 1 256 ? 19.191 56.820 49.748 1.00 73.42 697 ILE B O 1
ATOM 5793 N N . GLU B 1 257 ? 20.945 57.810 48.758 1.00 50.23 698 GLU B N 1
ATOM 5794 C CA . GLU B 1 257 ? 20.160 58.952 48.324 1.00 50.23 698 GLU B CA 1
ATOM 5795 C C . GLU B 1 257 ? 19.093 58.474 47.347 1.00 50.23 698 GLU B C 1
ATOM 5796 O O . GLU B 1 257 ? 18.011 59.052 47.262 1.00 50.23 698 GLU B O 1
ATOM 5802 N N . SER B 1 258 ? 19.416 57.396 46.631 1.00 59.44 699 SER B N 1
ATOM 5803 C CA . SER B 1 258 ? 18.536 56.775 45.638 1.00 59.44 699 SER B CA 1
ATOM 5804 C C . SER B 1 258 ? 17.414 55.936 46.267 1.00 59.44 699 SER B C 1
ATOM 5805 O O . SER B 1 258 ? 16.245 56.069 45.892 1.00 59.44 699 SER B O 1
ATOM 5808 N N . ILE B 1 259 ? 17.780 55.062 47.206 1.00 64.46 700 ILE B N 1
ATOM 5809 C CA . ILE B 1 259 ? 16.806 54.211 47.894 1.00 64.46 700 ILE B CA 1
ATOM 5810 C C . ILE B 1 259 ? 15.840 55.149 48.606 1.00 64.46 700 ILE B C 1
ATOM 5811 O O . ILE B 1 259 ? 14.636 54.915 48.648 1.00 64.46 700 ILE B O 1
ATOM 5816 N N . GLU B 1 260 ? 16.386 56.223 49.158 1.00 74.89 701 GLU B N 1
ATOM 5817 C CA . GLU B 1 260 ? 15.597 57.218 49.864 1.00 74.89 701 GLU B CA 1
ATOM 5818 C C . GLU B 1 260 ? 14.690 57.932 48.849 1.00 74.89 701 GLU B C 1
ATOM 5819 O O . GLU B 1 260 ? 13.482 58.121 49.057 1.00 74.89 701 GLU B O 1
ATOM 5825 N N . ARG B 1 261 ? 15.309 58.289 47.731 1.00 67.22 702 ARG B N 1
ATOM 5826 C CA . ARG B 1 261 ? 14.678 59.007 46.629 1.00 67.22 702 ARG B CA 1
ATOM 5827 C C . ARG B 1 261 ? 13.531 58.319 45.895 1.00 67.22 702 ARG B C 1
ATOM 5828 O O . ARG B 1 261 ? 12.503 58.943 45.635 1.00 67.22 702 ARG B O 1
ATOM 5836 N N . ALA B 1 262 ? 13.691 57.039 45.573 1.00 64.74 703 ALA B N 1
ATOM 5837 C CA . ALA B 1 262 ? 12.678 56.364 44.788 1.00 64.74 703 ALA B CA 1
ATOM 5838 C C . ALA B 1 262 ? 12.062 55.089 45.312 1.00 64.74 703 ALA B C 1
ATOM 5839 O O . ALA B 1 262 ? 11.211 54.510 44.648 1.00 64.74 703 ALA B O 1
ATOM 5841 N N . VAL B 1 263 ? 12.456 54.631 46.486 1.00 72.98 704 VAL B N 1
ATOM 5842 C CA . VAL B 1 263 ? 11.882 53.383 46.984 1.00 72.98 704 VAL B CA 1
ATOM 5843 C C . VAL B 1 263 ? 11.039 53.564 48.244 1.00 72.98 704 VAL B C 1
ATOM 5844 O O . VAL B 1 263 ? 9.978 52.950 48.396 1.00 72.98 704 VAL B O 1
ATOM 5848 N N . ILE B 1 264 ? 11.519 54.421 49.138 1.00 52.46 705 ILE B N 1
ATOM 5849 C CA . ILE B 1 264 ? 10.841 54.689 50.398 1.00 52.46 705 ILE B CA 1
ATOM 5850 C C . ILE B 1 264 ? 9.514 55.426 50.203 1.00 52.46 705 ILE B C 1
ATOM 5851 O O . ILE B 1 264 ? 9.440 56.431 49.478 1.00 52.46 705 ILE B O 1
ATOM 5856 N N . ALA B 1 265 ? 8.475 54.909 50.855 1.00 78.55 706 ALA B N 1
ATOM 5857 C CA . ALA B 1 265 ? 7.141 55.497 50.815 1.00 78.55 706 ALA B CA 1
ATOM 5858 C C . ALA B 1 265 ? 6.677 55.900 49.422 1.00 78.55 706 ALA B C 1
ATOM 5859 O O . ALA B 1 265 ? 6.868 57.047 49.003 1.00 78.55 706 ALA B O 1
ATOM 5861 N N . LYS B 1 266 ? 6.060 54.951 48.717 1.00 78.82 707 LYS B N 1
ATOM 5862 C CA . LYS B 1 266 ? 5.541 55.170 47.370 1.00 78.82 707 LYS B CA 1
ATOM 5863 C C . LYS B 1 266 ? 4.162 54.525 47.300 1.00 78.82 707 LYS B C 1
ATOM 5864 O O . LYS B 1 266 ? 3.928 53.492 47.931 1.00 78.82 707 LYS B O 1
ATOM 5870 N N . ASP B 1 267 ? 3.250 55.127 46.541 1.00 66.94 708 ASP B N 1
ATOM 5871 C CA . ASP B 1 267 ? 1.897 54.582 46.408 1.00 66.94 708 ASP B CA 1
ATOM 5872 C C . ASP B 1 267 ? 1.766 53.693 45.178 1.00 66.94 708 ASP B C 1
ATOM 5873 O O . ASP B 1 267 ? 0.759 53.732 44.475 1.00 66.94 708 ASP B O 1
ATOM 5878 N N . TYR B 1 268 ? 2.792 52.883 44.939 1.00 55.14 709 TYR B N 1
ATOM 5879 C CA . TYR B 1 268 ? 2.838 51.966 43.809 1.00 55.14 709 TYR B CA 1
ATOM 5880 C C . TYR B 1 268 ? 4.174 51.225 43.931 1.00 55.14 709 TYR B C 1
ATOM 5881 O O . TYR B 1 268 ? 5.067 51.697 44.628 1.00 55.14 709 TYR B O 1
ATOM 5890 N N . LEU B 1 269 ? 4.328 50.093 43.244 1.00 63.60 710 LEU B N 1
ATOM 5891 C CA . LEU B 1 269 ? 5.563 49.300 43.330 1.00 63.60 710 LEU B CA 1
ATOM 5892 C C . LEU B 1 269 ? 6.698 49.639 42.366 1.00 63.60 710 LEU B C 1
ATOM 5893 O O . LEU B 1 269 ? 6.564 49.494 41.149 1.00 63.60 710 LEU B O 1
ATOM 5898 N N . PRO B 1 270 ? 7.842 50.103 42.904 1.00 72.07 711 PRO B N 1
ATOM 5899 C CA . PRO B 1 270 ? 8.992 50.446 42.061 1.00 72.07 711 PRO B CA 1
ATOM 5900 C C . PRO B 1 270 ? 9.611 49.141 41.593 1.00 72.07 711 PRO B C 1
ATOM 5901 O O . PRO B 1 270 ? 9.946 48.293 42.417 1.00 72.07 711 PRO B O 1
ATOM 5905 N N . VAL B 1 271 ? 9.748 48.976 40.281 1.00 53.57 712 VAL B N 1
ATOM 5906 C CA . VAL B 1 271 ? 10.325 47.753 39.737 1.00 53.57 712 VAL B CA 1
ATOM 5907 C C . VAL B 1 271 ? 11.819 47.947 39.497 1.00 53.57 712 VAL B C 1
ATOM 5908 O O . VAL B 1 271 ? 12.234 48.744 38.652 1.00 53.57 712 VAL B O 1
ATOM 5912 N N . ASN B 1 272 ? 12.614 47.212 40.272 1.00 59.24 713 ASN B N 1
ATOM 5913 C CA . ASN B 1 272 ? 14.069 47.286 40.204 1.00 59.24 713 ASN B CA 1
ATOM 5914 C C . ASN B 1 272 ? 14.618 46.145 39.365 1.00 59.24 713 ASN B C 1
ATOM 5915 O O . ASN B 1 272 ? 14.467 44.965 39.709 1.00 59.24 713 ASN B O 1
ATOM 5920 N N . PHE B 1 273 ? 15.267 46.522 38.267 1.00 57.65 714 PHE B N 1
ATOM 5921 C CA . PHE B 1 273 ? 15.850 45.562 37.335 1.00 57.65 714 PHE B CA 1
ATOM 5922 C C . PHE B 1 273 ? 17.377 45.481 37.331 1.00 57.65 714 PHE B C 1
ATOM 5923 O O . PHE B 1 273 ? 18.076 46.448 37.686 1.00 57.65 714 PHE B O 1
ATOM 5931 N N . THR B 1 274 ? 17.891 44.307 36.940 1.00 40.93 715 THR B N 1
ATOM 5932 C CA . THR B 1 274 ? 19.333 44.099 36.848 1.00 40.93 715 THR B CA 1
ATOM 5933 C C . THR B 1 274 ? 19.816 45.005 35.711 1.00 40.93 715 THR B C 1
ATOM 5934 O O . THR B 1 274 ? 20.825 45.692 35.827 1.00 40.93 715 THR B O 1
ATOM 5938 N N . SER B 1 275 ? 19.074 44.997 34.608 1.00 54.54 716 SER B N 1
ATOM 5939 C CA . SER B 1 275 ? 19.392 45.830 33.432 1.00 54.54 716 SER B CA 1
ATOM 5940 C C . SER B 1 275 ? 18.312 45.683 32.380 1.00 54.54 716 SER B C 1
ATOM 5941 O O . SER B 1 275 ? 17.200 45.231 32.662 1.00 54.54 716 SER B O 1
ATOM 5944 N N . ASN B 1 276 ? 18.639 46.105 31.170 1.00 39.25 717 ASN B N 1
ATOM 5945 C CA . ASN B 1 276 ? 17.704 45.991 30.062 1.00 39.25 717 ASN B CA 1
ATOM 5946 C C . ASN B 1 276 ? 18.438 46.083 28.721 1.00 39.25 717 ASN B C 1
ATOM 5947 O O . ASN B 1 276 ? 19.678 46.191 28.653 1.00 39.25 717 ASN B O 1
ATOM 5952 N N . HIS B 1 277 ? 17.659 46.002 27.654 1.00 48.75 718 HIS B N 1
ATOM 5953 C CA . HIS B 1 277 ? 18.165 46.024 26.286 1.00 48.75 718 HIS B CA 1
ATOM 5954 C C . HIS B 1 277 ? 18.571 47.407 25.756 1.00 48.75 718 HIS B C 1
ATOM 5955 O O . HIS B 1 277 ? 19.121 47.513 24.666 1.00 48.75 718 HIS B O 1
ATOM 5962 N N . ASP B 1 278 ? 18.317 48.451 26.528 1.00 50.84 719 ASP B N 1
ATOM 5963 C CA . ASP B 1 278 ? 18.650 49.823 26.139 1.00 50.84 719 ASP B CA 1
ATOM 5964 C C . ASP B 1 278 ? 19.932 50.341 26.741 1.00 50.84 719 ASP B C 1
ATOM 5965 O O . ASP B 1 278 ? 20.222 51.532 26.671 1.00 50.84 719 ASP B O 1
ATOM 5970 N N . MET B 1 279 ? 20.700 49.432 27.316 1.00 50.21 720 MET B N 1
ATOM 59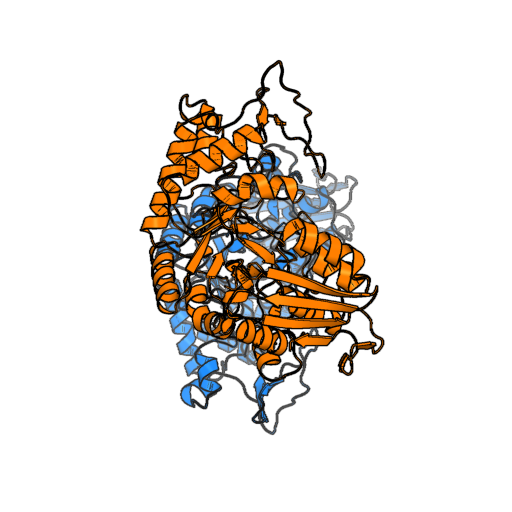71 C CA . MET B 1 279 ? 21.959 49.762 27.963 1.00 50.21 720 MET B CA 1
ATOM 5972 C C . MET B 1 279 ? 22.733 48.442 28.060 1.00 50.21 720 MET B C 1
ATOM 5973 O O . MET B 1 279 ? 22.185 47.364 27.770 1.00 50.21 720 MET B O 1
ATOM 5978 N N . SER B 1 280 ? 24.001 48.530 28.460 1.00 73.34 721 SER B N 1
ATOM 5979 C CA . SER B 1 280 ? 24.852 47.350 28.608 1.00 73.34 721 SER B CA 1
ATOM 5980 C C . SER B 1 280 ? 24.217 46.422 29.651 1.00 73.34 721 SER B C 1
ATOM 5981 O O . SER B 1 280 ? 23.286 46.810 30.357 1.00 73.34 721 SER B O 1
ATOM 5984 N N . ARG B 1 281 ? 24.700 45.192 29.745 1.00 70.17 722 ARG B N 1
ATOM 5985 C CA . ARG B 1 281 ? 24.144 44.268 30.717 1.00 70.17 722 ARG B CA 1
ATOM 5986 C C . ARG B 1 281 ? 24.811 44.455 32.063 1.00 70.17 722 ARG B C 1
ATOM 5987 O O . ARG B 1 281 ? 25.825 45.148 32.166 1.00 70.17 722 ARG B O 1
ATOM 5995 N N . LEU B 1 282 ? 24.233 43.857 33.098 1.00 52.29 723 LEU B N 1
ATOM 5996 C CA . LEU B 1 282 ? 24.800 43.975 34.430 1.00 52.29 723 LEU B CA 1
ATOM 5997 C C . LEU B 1 282 ? 26.297 43.668 34.371 1.00 52.29 723 LEU B C 1
ATOM 5998 O O . LEU B 1 282 ? 27.134 44.520 34.679 1.00 52.29 723 LEU B O 1
ATOM 6003 N N . ALA B 1 283 ? 26.614 42.450 33.935 1.00 83.62 724 ALA B N 1
ATOM 6004 C CA . ALA B 1 283 ? 27.989 41.958 33.825 1.00 83.62 724 ALA B CA 1
ATOM 6005 C C . ALA B 1 283 ? 28.979 42.835 33.051 1.00 83.62 724 ALA B C 1
ATOM 6006 O O . ALA B 1 283 ? 30.194 42.643 33.149 1.00 83.62 724 ALA B O 1
ATOM 6008 N N . SER B 1 284 ? 28.462 43.785 32.278 1.00 47.17 725 SER B N 1
ATOM 6009 C CA . SER B 1 284 ? 29.298 44.672 31.478 1.00 47.17 725 SER B CA 1
ATOM 6010 C C . SER B 1 284 ? 29.063 46.121 31.862 1.00 47.17 725 SER B C 1
ATOM 6011 O O . SER B 1 284 ? 29.326 47.029 31.070 1.00 47.17 725 SER B O 1
ATOM 6014 N N . PHE B 1 285 ? 28.564 46.341 33.073 1.00 51.93 726 PHE B N 1
ATOM 6015 C CA . PHE B 1 285 ? 28.288 47.699 33.532 1.00 51.93 726 PHE B CA 1
ATOM 6016 C C . PHE B 1 285 ? 29.582 48.489 33.672 1.00 51.93 726 PHE B C 1
ATOM 6017 O O . PHE B 1 285 ? 30.476 48.070 34.404 1.00 51.93 726 PHE B O 1
ATOM 6025 N N . GLU B 1 286 ? 29.689 49.623 32.975 1.00 58.64 727 GLU B N 1
ATOM 6026 C CA . GLU B 1 286 ? 30.889 50.470 33.061 1.00 58.64 727 GLU B CA 1
ATOM 6027 C C . GLU B 1 286 ? 32.134 49.607 33.018 1.00 58.64 727 GLU B C 1
ATOM 6028 O O . GLU B 1 286 ? 32.761 49.365 34.056 1.00 58.64 727 GLU B O 1
ATOM 6034 N N . GLY B 1 287 ? 32.494 49.145 31.826 1.00 59.88 728 GLY B N 1
ATOM 6035 C CA . GLY B 1 287 ? 33.660 48.288 31.696 1.00 59.88 728 GLY B CA 1
ATOM 6036 C C . GLY B 1 287 ? 33.399 46.939 32.349 1.00 59.88 728 GLY B C 1
ATOM 6037 O O . GLY B 1 287 ? 34.315 46.137 32.530 1.00 59.88 728 GLY B O 1
ATOM 6038 N N . GLY B 1 288 ? 32.133 46.701 32.696 1.00 64.80 729 GLY B N 1
ATOM 6039 C CA . GLY B 1 288 ? 31.730 45.463 33.341 1.00 64.80 729 GLY B CA 1
ATOM 6040 C C . GLY B 1 288 ? 32.445 45.254 34.658 1.00 64.80 729 GLY B C 1
ATOM 6041 O O . GLY B 1 288 ? 33.405 45.973 34.964 1.00 64.80 729 GLY B O 1
ATOM 6042 N N . PHE B 1 289 ? 31.964 44.303 35.459 1.00 57.92 730 PHE B N 1
ATOM 6043 C CA . PHE B 1 289 ? 32.636 44.013 36.711 1.00 57.92 730 PHE B CA 1
ATOM 6044 C C . PHE B 1 289 ? 32.603 42.582 37.244 1.00 57.92 730 PHE B C 1
ATOM 6045 O O . PHE B 1 289 ? 31.720 41.786 36.910 1.00 57.92 730 PHE B O 1
ATOM 6053 N N . SER B 1 290 ? 33.630 42.300 38.053 1.00 79.35 731 SER B N 1
ATOM 6054 C CA . SER B 1 290 ? 33.912 41.029 38.722 1.00 79.35 731 SER B CA 1
ATOM 6055 C C . SER B 1 290 ? 32.727 40.179 39.152 1.00 79.35 731 SER B C 1
ATOM 6056 O O . SER B 1 290 ? 31.697 40.701 39.577 1.00 79.35 731 SER B O 1
ATOM 6059 N N . LYS B 1 291 ? 32.897 38.862 39.071 1.00 70.35 732 LYS B N 1
ATOM 6060 C CA . LYS B 1 291 ? 31.844 37.932 39.462 1.00 70.35 732 LYS B CA 1
ATOM 6061 C C . LYS B 1 291 ? 31.349 38.248 40.874 1.00 70.35 732 LYS B C 1
ATOM 6062 O O . LYS B 1 291 ? 30.248 37.836 41.267 1.00 70.35 732 LYS B O 1
ATOM 6068 N N . GLU B 1 292 ? 32.174 38.989 41.616 1.00 68.94 733 GLU B N 1
ATOM 6069 C CA . GLU B 1 292 ? 31.890 39.398 42.993 1.00 68.94 733 GLU B CA 1
ATOM 6070 C C . GLU B 1 292 ? 30.858 40.517 43.065 1.00 68.94 733 GLU B C 1
ATOM 6071 O O . GLU B 1 292 ? 29.842 40.419 43.763 1.00 68.94 733 GLU B O 1
ATOM 6077 N N . LYS B 1 293 ? 31.169 41.598 42.358 1.00 77.56 734 LYS B N 1
ATOM 6078 C CA . LYS B 1 293 ? 30.345 42.799 42.310 1.00 77.56 734 LYS B CA 1
ATOM 6079 C C . LYS B 1 293 ? 29.020 42.568 41.609 1.00 77.56 734 LYS B C 1
ATOM 6080 O O . LYS B 1 293 ? 28.072 43.337 41.795 1.00 77.56 734 LYS B O 1
ATOM 6086 N N . ILE B 1 294 ? 28.964 41.514 40.796 1.00 75.88 735 ILE B N 1
ATOM 6087 C CA . ILE B 1 294 ? 27.747 41.158 40.073 1.00 75.88 735 ILE B CA 1
ATOM 6088 C C . ILE B 1 294 ? 26.775 40.570 41.083 1.00 75.88 735 ILE B C 1
ATOM 6089 O O . ILE B 1 294 ? 25.606 40.959 41.133 1.00 75.88 735 ILE B O 1
ATOM 6094 N N . LYS B 1 295 ? 27.270 39.643 41.899 1.00 61.64 736 LYS B N 1
ATOM 6095 C CA . LYS B 1 295 ? 26.447 39.026 42.927 1.00 61.64 736 LYS B CA 1
ATOM 6096 C C . LYS B 1 295 ? 25.988 40.105 43.894 1.00 61.64 736 LYS B C 1
ATOM 6097 O O . LYS B 1 295 ? 24.843 40.101 44.322 1.00 61.64 736 LYS B O 1
ATOM 6103 N N . LEU B 1 296 ? 26.882 41.039 44.218 1.00 72.27 737 LEU B N 1
ATOM 6104 C CA . LEU B 1 296 ? 26.555 42.142 45.129 1.00 72.27 737 LEU B CA 1
ATOM 6105 C C . LEU B 1 296 ? 25.421 43.013 44.585 1.00 72.27 737 LEU B C 1
ATOM 6106 O O . LEU B 1 296 ? 24.574 43.492 45.342 1.00 72.27 737 LEU B O 1
ATOM 6111 N N . SER B 1 297 ? 25.415 43.227 43.274 1.00 49.22 738 SER B N 1
ATOM 6112 C CA . SER B 1 297 ? 24.375 44.026 42.645 1.00 49.22 738 SER B CA 1
ATOM 6113 C C . SER B 1 297 ? 23.037 43.291 42.801 1.00 49.22 738 SER B C 1
ATOM 6114 O O . SER B 1 297 ? 22.016 43.904 43.142 1.00 49.22 738 SER B O 1
ATOM 6117 N N . ILE B 1 298 ? 23.065 41.976 42.557 1.00 58.04 739 ILE B N 1
ATOM 6118 C CA . ILE B 1 298 ? 21.890 41.104 42.666 1.00 58.04 739 ILE B CA 1
ATOM 6119 C C . ILE B 1 298 ? 21.433 41.015 44.126 1.00 58.04 739 ILE B C 1
ATOM 6120 O O . ILE B 1 298 ? 20.234 41.097 44.411 1.00 58.04 739 ILE B O 1
ATOM 6125 N N . SER B 1 299 ? 22.398 40.835 45.037 1.00 48.21 740 SER B N 1
ATOM 6126 C CA . SER B 1 299 ? 22.137 40.751 46.478 1.00 48.21 740 SER B CA 1
ATOM 6127 C C . SER B 1 299 ? 21.310 41.952 46.888 1.00 48.21 740 SER B C 1
ATOM 6128 O O . SER B 1 299 ? 20.252 41.818 47.490 1.00 48.21 740 SER B O 1
ATOM 6131 N N . ILE B 1 300 ? 21.821 43.129 46.548 1.00 52.73 741 ILE B N 1
ATOM 6132 C CA . ILE B 1 300 ? 21.171 44.399 46.843 1.00 52.73 741 ILE B CA 1
ATOM 6133 C C . ILE B 1 300 ? 19.777 44.505 46.227 1.00 52.73 741 ILE B C 1
ATOM 6134 O O . ILE B 1 300 ? 18.835 44.986 46.867 1.00 52.73 741 ILE B O 1
ATOM 6139 N N . LEU B 1 301 ? 19.655 44.054 44.982 1.00 56.07 742 LEU B N 1
ATOM 6140 C CA . LEU B 1 301 ? 18.383 44.109 44.283 1.00 56.07 742 LEU B CA 1
ATOM 6141 C C . LEU B 1 301 ? 17.324 43.286 45.010 1.00 56.07 742 LEU B C 1
ATOM 6142 O O . LEU B 1 301 ? 16.215 43.767 45.251 1.00 56.07 742 LEU B O 1
ATOM 6147 N N . PHE B 1 302 ? 17.669 42.056 45.374 1.00 66.15 743 PHE B N 1
ATOM 6148 C CA . PHE B 1 302 ? 16.716 41.187 46.050 1.00 66.15 743 PHE B CA 1
ATOM 6149 C C . PHE B 1 302 ? 16.531 41.432 47.535 1.00 66.15 743 PHE B C 1
ATOM 6150 O O . PHE B 1 302 ? 15.880 40.641 48.218 1.00 66.15 743 PHE B O 1
ATOM 6158 N N . THR B 1 303 ? 17.087 42.538 48.026 1.00 59.39 744 THR B N 1
ATOM 6159 C CA . THR B 1 303 ? 16.966 42.906 49.431 1.00 59.39 744 THR B CA 1
ATOM 6160 C C . THR B 1 303 ? 16.517 44.375 49.551 1.00 59.39 744 THR B C 1
ATOM 6161 O O . THR B 1 303 ? 16.944 45.118 50.434 1.00 59.39 744 THR B O 1
ATOM 6165 N N . LEU B 1 304 ? 15.643 44.778 48.638 1.00 70.07 745 LEU B N 1
ATOM 6166 C CA . LEU B 1 304 ? 15.084 46.125 48.631 1.00 70.07 745 LEU B CA 1
ATOM 6167 C C . LEU B 1 304 ? 13.589 46.043 48.315 1.00 70.07 745 LEU B C 1
ATOM 6168 O O . LEU B 1 304 ? 13.155 45.172 47.558 1.00 70.07 745 LEU B O 1
ATOM 6173 N N . PRO B 1 305 ? 12.780 46.940 48.907 1.00 59.06 746 PRO B N 1
ATOM 6174 C CA . PRO B 1 305 ? 11.337 46.934 48.648 1.00 59.06 746 PRO B CA 1
ATOM 6175 C C . PRO B 1 305 ? 11.090 47.222 47.171 1.00 59.06 746 PRO B C 1
ATOM 6176 O O . PRO B 1 305 ? 11.917 47.848 46.504 1.00 59.06 746 PRO B O 1
ATOM 6180 N N . GLY B 1 306 ? 9.948 46.769 46.669 1.00 83.37 747 GLY B N 1
ATOM 6181 C CA . GLY B 1 306 ? 9.623 46.958 45.270 1.00 83.37 747 GLY B CA 1
ATOM 6182 C C . GLY B 1 306 ? 9.627 45.601 44.586 1.00 83.37 747 GLY B C 1
ATOM 6183 O O . GLY B 1 306 ? 9.492 44.565 45.246 1.00 83.37 747 GLY B O 1
ATOM 6184 N N . VAL B 1 307 ? 9.805 45.598 43.269 1.00 54.97 748 VAL B N 1
ATOM 6185 C CA . VAL B 1 307 ? 9.804 44.357 42.513 1.00 54.97 748 VAL B CA 1
ATOM 6186 C C . VAL B 1 307 ? 11.098 44.139 41.711 1.00 54.97 748 VAL B C 1
ATOM 6187 O O . VAL B 1 307 ? 11.379 44.845 40.736 1.00 54.97 748 VAL B O 1
ATOM 6191 N N . PRO B 1 308 ? 11.904 43.145 42.130 1.00 61.93 749 PRO B N 1
ATOM 6192 C CA . PRO B 1 308 ? 13.172 42.785 41.495 1.00 61.93 749 PRO B CA 1
ATOM 6193 C C . PRO B 1 308 ? 12.929 42.138 40.137 1.00 61.93 749 PRO B C 1
ATOM 6194 O O . PRO B 1 308 ? 12.228 41.131 40.035 1.00 61.93 749 PRO B O 1
ATOM 6198 N N . LEU B 1 309 ? 13.511 42.720 39.097 1.00 57.29 750 LEU B N 1
ATOM 6199 C CA . LEU B 1 309 ? 13.353 42.178 37.753 1.00 57.29 750 LEU B CA 1
ATOM 6200 C C . LEU B 1 309 ? 14.697 41.761 37.148 1.00 57.29 750 LEU B C 1
ATOM 6201 O O . LEU B 1 309 ? 15.698 42.466 37.276 1.00 57.29 750 LEU B O 1
ATOM 6206 N N . VAL B 1 310 ? 14.723 40.603 36.501 1.00 61.25 751 VAL B N 1
ATOM 6207 C CA . VAL B 1 310 ? 15.950 40.131 35.870 1.00 61.25 751 VAL B CA 1
ATOM 6208 C C . VAL B 1 310 ? 15.764 40.086 34.367 1.00 61.25 751 VAL B C 1
ATOM 6209 O O . VAL B 1 310 ? 14.846 39.433 33.860 1.00 61.25 751 VAL B O 1
ATOM 6213 N N . PHE B 1 311 ? 16.627 40.818 33.669 1.00 62.83 752 PHE B N 1
ATOM 6214 C CA . PHE B 1 311 ? 16.646 40.845 32.219 1.00 62.83 752 PHE B CA 1
ATOM 6215 C C . PHE B 1 311 ? 17.252 39.463 31.874 1.00 62.83 752 PHE B C 1
ATOM 6216 O O . PHE B 1 311 ? 18.358 39.148 32.313 1.00 62.83 752 PHE B O 1
ATOM 6224 N N . TYR B 1 312 ? 16.522 38.638 31.117 1.00 63.76 753 TYR B N 1
ATOM 6225 C CA . TYR B 1 312 ? 16.973 37.273 30.789 1.00 63.76 753 TYR B CA 1
ATOM 6226 C C . TYR B 1 312 ? 18.481 37.110 30.599 1.00 63.76 753 TYR B C 1
ATOM 6227 O O . TYR B 1 312 ? 19.110 37.846 29.841 1.00 63.76 753 TYR B O 1
ATOM 6236 N N . GLY B 1 313 ? 19.059 36.140 31.297 1.00 66.29 754 GLY B N 1
ATOM 6237 C CA . GLY B 1 313 ? 20.485 35.918 31.170 1.00 66.29 754 GLY B CA 1
ATOM 6238 C C . GLY B 1 313 ? 21.345 36.587 32.230 1.00 66.29 754 GLY B C 1
ATOM 6239 O O . GLY B 1 313 ? 22.461 36.130 32.479 1.00 66.29 754 GLY B O 1
ATOM 6240 N N . ASP B 1 314 ? 20.848 37.661 32.852 1.00 53.89 755 ASP B N 1
ATOM 6241 C CA . ASP B 1 314 ? 21.596 38.371 33.897 1.00 53.89 755 ASP B CA 1
ATOM 6242 C C . ASP B 1 314 ? 21.881 37.512 35.125 1.00 53.89 755 ASP B C 1
ATOM 6243 O O . ASP B 1 314 ? 22.792 37.811 35.900 1.00 53.89 755 ASP B O 1
ATOM 6248 N N . GLU B 1 315 ? 21.092 36.456 35.300 1.00 45.71 756 GLU B N 1
ATOM 6249 C CA . GLU B 1 315 ? 21.287 35.535 36.405 1.00 45.71 756 GLU B CA 1
ATOM 6250 C C . GLU B 1 315 ? 22.465 34.633 36.042 1.00 45.71 756 GLU B C 1
ATOM 6251 O O . GLU B 1 315 ? 22.996 33.927 36.890 1.00 45.71 756 GLU B O 1
ATOM 6257 N N . LEU B 1 316 ? 22.878 34.677 34.776 1.00 46.42 757 LEU B N 1
ATOM 6258 C CA . LEU B 1 316 ? 23.994 33.864 34.275 1.00 46.42 757 LEU B CA 1
ATOM 6259 C C . LEU B 1 316 ? 25.332 34.603 34.153 1.00 46.42 757 LEU B C 1
ATOM 6260 O O . LEU B 1 316 ? 26.390 33.978 34.139 1.00 46.42 757 LEU B O 1
ATOM 6265 N N . GLY B 1 317 ? 25.280 35.926 34.052 1.00 44.34 758 GLY B N 1
ATOM 6266 C CA . GLY B 1 317 ? 26.494 36.712 33.920 1.00 44.34 758 GLY B CA 1
ATOM 6267 C C . GLY B 1 317 ? 26.720 37.205 32.494 1.00 44.34 758 GLY B C 1
ATOM 6268 O O . GLY B 1 317 ? 27.753 37.809 32.185 1.00 44.34 758 GLY B O 1
ATOM 6269 N N . MET B 1 318 ? 25.747 36.948 31.627 1.00 68.14 759 MET B N 1
ATOM 6270 C CA . MET B 1 318 ? 25.826 37.363 30.232 1.00 68.14 759 MET B CA 1
ATOM 6271 C C . MET B 1 318 ? 26.330 38.792 30.046 1.00 68.14 759 MET B C 1
ATOM 6272 O O . MET B 1 318 ? 25.715 39.764 30.513 1.00 68.14 759 MET B O 1
ATOM 6277 N N . LYS B 1 319 ? 27.464 38.896 29.358 1.00 60.90 760 LYS B N 1
ATOM 6278 C CA . LYS B 1 319 ? 28.080 40.171 29.052 1.00 60.90 760 LYS B CA 1
ATOM 6279 C C . LYS B 1 319 ? 27.285 40.779 27.915 1.00 60.90 760 LYS B C 1
ATOM 6280 O O . LYS B 1 319 ? 26.438 40.126 27.313 1.00 60.90 760 LYS B O 1
ATOM 6286 N N . GLY B 1 320 ? 27.567 42.032 27.610 1.00 53.89 761 GLY B N 1
ATOM 6287 C CA . GLY B 1 320 ? 26.864 42.678 26.526 1.00 53.89 761 GLY B CA 1
ATOM 6288 C C . GLY B 1 320 ? 27.083 44.160 26.634 1.00 53.89 761 GLY B C 1
ATOM 6289 O O . GLY B 1 320 ? 26.502 44.798 27.492 1.00 53.89 761 GLY B O 1
ATOM 6290 N N . VAL B 1 321 ? 27.947 44.707 25.793 1.00 48.51 762 VAL B N 1
ATOM 6291 C CA . VAL B 1 321 ? 28.202 46.135 25.816 1.00 48.51 762 VAL B CA 1
ATOM 6292 C C . VAL B 1 321 ? 27.223 46.752 24.836 1.00 48.51 762 VAL B C 1
ATOM 6293 O O . VAL B 1 321 ? 27.248 46.438 23.641 1.00 48.51 762 VAL B O 1
ATOM 6297 N N . TYR B 1 322 ? 26.354 47.616 25.347 1.00 59.21 763 TYR B N 1
ATOM 6298 C CA . TYR B 1 322 ? 25.357 48.270 24.520 1.00 59.21 763 TYR B CA 1
ATOM 6299 C C . TYR B 1 322 ? 26.028 49.156 23.486 1.00 59.21 763 TYR B C 1
ATOM 6300 O O . TYR B 1 322 ? 27.175 49.568 23.668 1.00 59.21 763 TYR B O 1
ATOM 6309 N N . GLN B 1 323 ? 25.305 49.437 22.403 1.00 53.29 764 GLN B N 1
ATOM 6310 C CA . GLN B 1 323 ? 25.786 50.308 21.334 1.00 53.29 764 GLN B CA 1
ATOM 6311 C C . GLN B 1 323 ? 24.757 50.331 20.217 1.00 53.29 764 GLN B C 1
ATOM 6312 O O . GLN B 1 323 ? 23.800 49.559 20.246 1.00 53.29 764 GLN B O 1
ATOM 6318 N N . LYS B 1 324 ? 24.943 51.240 19.259 1.00 61.17 765 LYS B N 1
ATOM 6319 C CA . LYS B 1 324 ? 24.038 51.373 18.121 1.00 61.17 765 LYS B CA 1
ATOM 6320 C C . LYS B 1 324 ? 24.814 51.369 16.819 1.00 61.17 765 LYS B C 1
ATOM 6321 O O . LYS B 1 324 ? 26.026 51.566 16.812 1.00 61.17 765 LYS B O 1
ATOM 6327 N N . PRO B 1 325 ? 24.125 51.117 15.695 1.00 67.38 766 PRO B N 1
ATOM 6328 C CA . PRO B 1 325 ? 22.685 50.851 15.563 1.00 67.38 766 PRO B CA 1
ATOM 6329 C C . PRO B 1 325 ? 22.393 49.366 15.796 1.00 67.38 766 PRO B C 1
ATOM 6330 O O . PRO B 1 325 ? 21.239 48.939 15.928 1.00 67.38 766 PRO B O 1
ATOM 6334 N N . ASN B 1 326 ? 23.469 48.590 15.837 1.00 47.35 767 ASN B N 1
ATOM 6335 C CA . ASN B 1 326 ? 23.394 47.161 16.049 1.00 47.35 767 ASN B CA 1
ATOM 6336 C C . ASN B 1 326 ? 23.098 46.873 17.521 1.00 47.35 767 ASN B C 1
ATOM 6337 O O . ASN B 1 326 ? 23.905 46.270 18.235 1.00 47.35 767 ASN B O 1
ATOM 6342 N N . THR B 1 327 ? 21.924 47.305 17.969 1.00 55.77 768 THR B N 1
ATOM 6343 C CA . THR B 1 327 ? 21.524 47.112 19.359 1.00 55.77 768 THR B CA 1
ATOM 6344 C C . THR B 1 327 ? 21.254 45.650 19.742 1.00 55.77 768 THR B C 1
ATOM 6345 O O . THR B 1 327 ? 20.765 45.375 20.836 1.00 55.77 768 THR B O 1
ATOM 6349 N N . GLU B 1 328 ? 21.571 44.714 18.857 1.00 47.38 769 GLU B N 1
ATOM 6350 C CA . GLU B 1 328 ? 21.319 43.323 19.160 1.00 47.38 769 GLU B CA 1
ATOM 6351 C C . GLU B 1 328 ? 22.542 42.666 19.801 1.00 47.38 769 GLU B C 1
ATOM 6352 O O . GLU B 1 328 ? 22.615 41.439 19.914 1.00 47.38 769 GLU B O 1
ATOM 6358 N N . VAL B 1 329 ? 23.505 43.479 20.229 1.00 60.13 770 VAL B N 1
ATOM 6359 C CA . VAL B 1 329 ? 24.706 42.933 20.863 1.00 60.13 770 VAL B CA 1
ATOM 6360 C C . VAL B 1 329 ? 24.439 42.558 22.319 1.00 60.13 770 VAL B C 1
ATOM 6361 O O . VAL B 1 329 ? 25.191 41.804 22.941 1.00 60.13 770 VAL B O 1
ATOM 6365 N N . VAL B 1 330 ? 23.349 43.087 22.855 1.00 52.61 771 VAL B N 1
ATOM 6366 C CA . VAL B 1 330 ? 22.970 42.807 24.228 1.00 52.61 771 VAL B CA 1
ATOM 6367 C C . VAL B 1 330 ? 21.865 41.746 24.223 1.00 52.61 771 VAL B C 1
ATOM 6368 O O . VAL B 1 330 ? 21.405 41.302 25.269 1.00 52.61 771 VAL B O 1
ATOM 6372 N N . LEU B 1 331 ? 21.462 41.328 23.029 1.00 54.49 772 LEU B N 1
ATOM 6373 C CA . LEU B 1 331 ? 20.411 40.331 22.884 1.00 54.49 772 LEU B CA 1
ATOM 6374 C C . LEU B 1 331 ? 20.947 38.960 22.522 1.00 54.49 772 LEU B C 1
ATOM 6375 O O . LEU B 1 331 ? 20.286 38.182 21.843 1.00 54.49 772 LEU B O 1
ATOM 6380 N N . ASP B 1 332 ? 22.149 38.666 22.986 1.00 50.77 773 ASP B N 1
ATOM 6381 C CA . ASP B 1 332 ? 22.762 37.385 22.709 1.00 50.77 773 ASP B CA 1
ATOM 6382 C C . ASP B 1 332 ? 21.863 36.231 23.084 1.00 50.77 773 ASP B C 1
ATOM 6383 O O . ASP B 1 332 ? 21.045 36.339 23.992 1.00 50.77 773 ASP B O 1
ATOM 6388 N N . PRO B 1 333 ? 21.997 35.104 22.371 1.00 65.95 774 PRO B N 1
ATOM 6389 C CA . PRO B 1 333 ? 21.185 33.917 22.639 1.00 65.95 774 PRO B CA 1
ATOM 6390 C C . PRO B 1 333 ? 21.430 33.382 24.045 1.00 65.95 774 PRO B C 1
ATOM 6391 O O . PRO B 1 333 ? 22.582 33.185 24.441 1.00 65.95 774 PRO B O 1
ATOM 6395 N N . PHE B 1 334 ? 20.350 33.158 24.790 1.00 56.98 775 PHE B N 1
ATOM 6396 C CA . PHE B 1 334 ? 20.448 32.629 26.147 1.00 56.98 775 PHE B CA 1
ATOM 6397 C C . PHE B 1 334 ? 21.037 31.232 26.002 1.00 56.98 775 PHE B C 1
ATOM 6398 O O . PHE B 1 334 ? 20.434 30.363 25.353 1.00 56.98 775 PHE B O 1
ATOM 6406 N N . PRO B 1 335 ? 22.228 31.007 26.593 1.00 60.87 776 PRO B N 1
ATOM 6407 C CA . PRO B 1 335 ? 23.038 29.774 26.614 1.00 60.87 776 PRO B CA 1
ATOM 6408 C C . PRO B 1 335 ? 22.585 28.689 27.584 1.00 60.87 776 PRO B C 1
ATOM 6409 O O . PRO B 1 335 ? 22.895 28.746 28.767 1.00 60.87 776 PRO B O 1
ATOM 6413 N N . TRP B 1 336 ? 21.878 27.687 27.081 1.00 58.21 777 TRP B N 1
ATOM 6414 C CA . TRP B 1 336 ? 21.396 26.624 27.946 1.00 58.21 777 TRP B CA 1
ATOM 6415 C C . TRP B 1 336 ? 22.516 25.697 28.383 1.00 58.21 777 TRP B C 1
ATOM 6416 O O . TRP B 1 336 ? 22.537 25.242 29.530 1.00 58.21 777 TRP B O 1
ATOM 6427 N N . ASN B 1 337 ? 23.444 25.413 27.474 1.00 60.46 778 ASN B N 1
ATOM 6428 C CA . ASN B 1 337 ? 24.607 24.595 27.807 1.00 60.46 778 ASN B CA 1
ATOM 6429 C C . ASN B 1 337 ? 25.836 25.220 27.131 1.00 60.46 778 ASN B C 1
ATOM 6430 O O . ASN B 1 337 ? 25.700 26.123 26.306 1.00 60.46 778 ASN B O 1
ATOM 6435 N N . GLU B 1 338 ? 27.028 24.769 27.506 1.00 55.03 779 GLU B N 1
ATOM 6436 C CA . GLU B 1 338 ? 28.272 25.318 26.964 1.00 55.03 779 GLU B CA 1
ATOM 6437 C C . GLU B 1 338 ? 28.468 25.250 25.457 1.00 55.03 779 GLU B C 1
ATOM 6438 O O . GLU B 1 338 ? 28.918 26.218 24.852 1.00 55.03 779 GLU B O 1
ATOM 6444 N N . SER B 1 339 ? 28.148 24.115 24.850 1.00 69.33 780 SER B N 1
ATOM 6445 C CA . SER B 1 339 ? 28.306 23.963 23.407 1.00 69.33 780 SER B CA 1
ATOM 6446 C C . SER B 1 339 ? 27.200 24.692 22.636 1.00 69.33 780 SER B C 1
ATOM 6447 O O . SER B 1 339 ? 27.291 24.879 21.412 1.00 69.33 780 SER B O 1
ATOM 6450 N N . MET B 1 340 ? 26.170 25.116 23.372 1.00 49.33 781 MET B N 1
ATOM 6451 C CA . MET B 1 340 ? 25.027 25.816 22.804 1.00 49.33 781 MET B CA 1
ATOM 6452 C C . MET B 1 340 ? 24.527 24.994 21.641 1.00 49.33 781 MET B C 1
ATOM 6453 O O . MET B 1 340 ? 24.486 25.433 20.484 1.00 49.33 781 MET B O 1
ATOM 6458 N N . CYS B 1 341 ? 24.141 23.774 21.991 1.00 81.61 782 CYS B N 1
ATOM 6459 C CA . CYS B 1 341 ? 23.657 22.804 21.036 1.00 81.61 782 CYS B CA 1
ATOM 6460 C C . CYS B 1 341 ? 22.857 21.722 21.774 1.00 81.61 782 CYS B C 1
ATOM 6461 O O . CYS B 1 341 ? 23.349 20.625 22.070 1.00 81.61 782 CYS B O 1
ATOM 6464 N N . VAL B 1 342 ? 21.616 22.063 22.091 1.00 52.45 783 VAL B N 1
ATOM 6465 C CA . VAL B 1 342 ? 20.723 21.154 22.786 1.00 52.45 783 VAL B CA 1
ATOM 6466 C C . VAL B 1 342 ? 19.312 21.611 22.497 1.00 52.45 783 VAL B C 1
ATOM 6467 O O . VAL B 1 342 ? 19.012 22.796 22.587 1.00 52.45 783 VAL B O 1
ATOM 6471 N N . GLU B 1 343 ? 18.456 20.665 22.143 1.00 50.54 784 GLU B N 1
ATOM 6472 C CA . GLU B 1 343 ? 17.059 20.943 21.838 1.00 50.54 784 GLU B CA 1
ATOM 6473 C C . GLU B 1 343 ? 16.511 22.091 22.700 1.00 50.54 784 GLU B C 1
ATOM 6474 O O . GLU B 1 343 ? 16.519 22.019 23.928 1.00 50.54 784 GLU B O 1
ATOM 6480 N N . GLY B 1 344 ? 16.058 23.159 22.045 1.00 57.86 785 GLY B N 1
ATOM 6481 C CA . GLY B 1 344 ? 15.525 24.297 22.770 1.00 57.86 785 GLY B CA 1
ATOM 6482 C C . GLY B 1 344 ? 16.430 25.520 22.735 1.00 57.86 785 GLY B C 1
ATOM 6483 O O . GLY B 1 344 ? 15.968 26.629 22.967 1.00 57.86 785 GLY B O 1
ATOM 6484 N N . GLN B 1 345 ? 17.715 25.326 22.452 1.00 42.93 786 GLN B N 1
ATOM 6485 C CA . GLN B 1 345 ? 18.689 26.425 22.382 1.00 42.93 786 GLN B CA 1
ATOM 6486 C C . GLN B 1 345 ? 18.519 27.274 21.096 1.00 42.93 786 GLN B C 1
ATOM 6487 O O . GLN B 1 345 ? 18.088 26.747 20.076 1.00 42.93 786 GLN B O 1
ATOM 6493 N N . THR B 1 346 ? 18.828 28.575 21.140 1.00 57.45 787 THR B N 1
ATOM 6494 C CA . THR B 1 346 ? 18.733 29.438 19.951 1.00 57.45 787 THR B CA 1
ATOM 6495 C C . THR B 1 346 ? 20.145 29.779 19.492 1.00 57.45 787 THR B C 1
ATOM 6496 O O . THR B 1 346 ? 21.105 29.717 20.266 1.00 57.45 787 THR B O 1
ATOM 6500 N N . PHE B 1 347 ? 20.270 30.117 18.216 1.00 58.48 788 PHE B N 1
ATOM 6501 C CA . PHE B 1 347 ? 21.561 30.443 17.625 1.00 58.48 788 PHE B CA 1
ATOM 6502 C C . PHE B 1 347 ? 21.246 31.126 16.297 1.00 58.48 788 PHE B C 1
ATOM 6503 O O . PHE B 1 347 ? 21.890 30.856 15.286 1.00 58.48 788 PHE B O 1
ATOM 6511 N N . TRP B 1 348 ? 20.275 32.035 16.309 1.00 47.33 789 TRP B N 1
ATOM 6512 C CA . TRP B 1 348 ? 19.917 32.764 15.104 1.00 47.33 789 TRP B CA 1
ATOM 6513 C C . TRP B 1 348 ? 21.035 33.660 14.555 1.00 47.33 789 TRP B C 1
ATOM 6514 O O . TRP B 1 348 ? 20.902 34.199 13.477 1.00 47.33 789 TRP B O 1
ATOM 6525 N N . LYS B 1 349 ? 22.140 33.816 15.284 1.00 57.65 790 LYS B N 1
ATOM 6526 C CA . LYS B 1 349 ? 23.273 34.673 14.863 1.00 57.65 790 LYS B CA 1
ATOM 6527 C C . LYS B 1 349 ? 24.411 34.285 15.788 1.00 57.65 790 LYS B C 1
ATOM 6528 O O . LYS B 1 349 ? 24.160 33.726 16.847 1.00 57.65 790 LYS B O 1
ATOM 6534 N N . TRP B 1 350 ? 25.651 34.545 15.398 1.00 43.22 791 TRP B N 1
ATOM 6535 C CA . TRP B 1 350 ? 26.762 34.181 16.271 1.00 43.22 791 TRP B CA 1
ATOM 6536 C C . TRP B 1 350 ? 26.815 35.195 17.407 1.00 43.22 791 TRP B C 1
ATOM 6537 O O . TRP B 1 350 ? 26.827 36.408 17.168 1.00 43.22 791 TRP B O 1
ATOM 6548 N N . PRO B 1 351 ? 26.838 34.700 18.662 1.00 43.77 792 PRO B N 1
ATOM 6549 C CA . PRO B 1 351 ? 26.881 35.534 19.863 1.00 43.77 792 PRO B CA 1
ATOM 6550 C C . PRO B 1 351 ? 27.849 36.690 19.704 1.00 43.77 792 PRO B C 1
ATOM 6551 O O . PRO B 1 351 ? 28.881 36.550 19.055 1.00 43.77 792 PRO B O 1
ATOM 6555 N N . ALA B 1 352 ? 27.509 37.829 20.302 1.00 64.65 793 ALA B N 1
ATOM 6556 C CA . ALA B 1 352 ? 28.345 39.023 20.238 1.00 64.65 793 ALA B CA 1
ATOM 6557 C C . ALA B 1 352 ? 29.297 39.131 21.430 1.00 64.65 793 ALA B C 1
ATOM 6558 O O . ALA B 1 352 ? 30.444 39.559 21.277 1.00 64.65 793 ALA B O 1
ATOM 6560 N N . TYR B 1 353 ? 28.826 38.753 22.616 1.00 62.68 794 TYR B N 1
ATOM 6561 C CA . TYR B 1 353 ? 29.656 38.814 23.816 1.00 62.68 794 TYR B CA 1
ATOM 6562 C C . TYR B 1 353 ? 29.580 37.546 24.655 1.00 62.68 794 TYR B C 1
ATOM 6563 O O . TYR B 1 353 ? 30.166 37.481 25.736 1.00 62.68 794 TYR B O 1
ATOM 6572 N N . ASN B 1 354 ? 28.875 36.534 24.167 1.00 51.94 795 ASN B N 1
ATOM 6573 C CA . ASN B 1 354 ? 28.733 35.303 24.940 1.00 51.94 795 ASN B CA 1
ATOM 6574 C C . ASN B 1 354 ? 28.785 34.045 24.104 1.00 51.94 795 ASN B C 1
ATOM 6575 O O . ASN B 1 354 ? 27.833 33.263 24.081 1.00 51.94 795 ASN B O 1
ATOM 6580 N N . GLY B 1 355 ? 29.914 33.855 23.432 1.00 51.15 796 GLY B N 1
ATOM 6581 C CA . GLY B 1 355 ? 30.082 32.691 22.584 1.00 51.15 796 GLY B CA 1
ATOM 6582 C C . GLY B 1 355 ? 30.033 31.395 23.362 1.00 51.15 796 GLY B C 1
ATOM 6583 O O . GLY B 1 355 ? 29.847 31.405 24.582 1.00 51.15 796 GLY B O 1
ATOM 6584 N N . PRO B 1 356 ? 30.179 30.256 22.670 1.00 62.49 797 PRO B N 1
ATOM 6585 C CA . PRO B 1 356 ? 30.157 28.923 23.281 1.00 62.49 797 PRO B CA 1
ATOM 6586 C C . PRO B 1 356 ? 31.375 28.604 24.172 1.00 62.49 797 PRO B C 1
ATOM 6587 O O . PRO B 1 356 ? 32.449 29.209 24.037 1.00 62.49 797 PRO B O 1
ATOM 6591 N N . PHE B 1 357 ? 31.183 27.642 25.077 1.00 62.36 798 PHE B N 1
ATOM 6592 C CA . PHE B 1 357 ? 32.209 27.208 26.020 1.00 62.36 798 PHE B CA 1
ATOM 6593 C C . PHE B 1 357 ? 32.811 28.422 26.733 1.00 62.36 798 PHE B C 1
ATOM 6594 O O . PHE B 1 357 ? 34.027 28.586 26.789 1.00 62.36 798 PHE B O 1
ATOM 6602 N N . SER B 1 358 ? 31.943 29.269 27.280 1.00 69.82 799 SER B N 1
ATOM 6603 C CA . SER B 1 358 ? 32.376 30.471 27.982 1.00 69.82 799 SER B CA 1
ATOM 6604 C C . SER B 1 358 ? 32.168 30.346 29.477 1.00 69.82 799 SER B C 1
ATOM 6605 O O . SER B 1 358 ? 32.446 31.282 30.234 1.00 69.82 799 SER B O 1
ATOM 6608 N N . GLY B 1 359 ? 31.658 29.190 29.893 1.00 64.10 800 GLY B N 1
ATOM 6609 C CA . GLY B 1 359 ? 31.425 28.926 31.300 1.00 64.10 800 GLY B CA 1
ATOM 6610 C C . GLY B 1 359 ? 30.267 29.676 31.920 1.00 64.10 800 GLY B C 1
ATOM 6611 O O . GLY B 1 359 ? 30.220 29.814 33.140 1.00 64.10 800 GLY B O 1
ATOM 6612 N N . ILE B 1 360 ? 29.334 30.155 31.100 1.00 65.32 801 ILE B N 1
ATOM 6613 C CA . ILE B 1 360 ? 28.190 30.887 31.632 1.00 65.32 801 ILE B CA 1
ATOM 6614 C C . ILE B 1 360 ? 26.838 30.231 31.342 1.00 65.32 801 ILE B C 1
ATOM 6615 O O . ILE B 1 360 ? 25.795 30.768 31.704 1.00 65.32 801 ILE B O 1
ATOM 6620 N N . SER B 1 361 ? 26.847 29.071 30.698 1.00 47.57 802 SER B N 1
ATOM 6621 C CA . SER B 1 361 ? 25.599 28.383 30.396 1.00 47.57 802 SER B CA 1
ATOM 6622 C C . SER B 1 361 ? 24.819 27.966 31.654 1.00 47.57 802 SER B C 1
ATOM 6623 O O . SER B 1 361 ? 25.349 27.948 32.766 1.00 47.57 802 SER B O 1
ATOM 6626 N N . VAL B 1 362 ? 23.548 27.629 31.459 1.00 49.73 803 VAL B N 1
ATOM 6627 C CA . VAL B 1 362 ? 22.684 27.211 32.551 1.00 49.73 803 VAL B CA 1
ATOM 6628 C C . VAL B 1 362 ? 23.116 25.832 33.051 1.00 49.73 803 VAL B C 1
ATOM 6629 O O . VAL B 1 362 ? 23.258 25.632 34.251 1.00 49.73 803 VAL B O 1
ATOM 6633 N N . GLU B 1 363 ? 23.338 24.892 32.132 1.00 67.31 804 GLU B N 1
ATOM 6634 C CA . GLU B 1 363 ? 23.734 23.533 32.509 1.00 67.31 804 GLU B CA 1
ATOM 6635 C C . GLU B 1 363 ? 25.076 23.484 33.218 1.00 67.31 804 GLU B C 1
ATOM 6636 O O . GLU B 1 363 ? 25.362 22.550 33.970 1.00 67.31 804 GLU B O 1
ATOM 6642 N N . TYR B 1 364 ? 25.903 24.491 32.975 1.00 82.16 805 TYR B N 1
ATOM 6643 C CA . TYR B 1 364 ? 27.218 24.551 33.593 1.00 82.16 805 TYR B CA 1
ATOM 6644 C C . TYR B 1 364 ? 27.165 25.107 35.013 1.00 82.16 805 TYR B C 1
ATOM 6645 O O . TYR B 1 364 ? 27.870 24.624 35.903 1.00 82.16 805 TYR B O 1
ATOM 6654 N N . GLN B 1 365 ? 26.334 26.122 35.226 1.00 69.58 806 GLN B N 1
ATOM 6655 C CA . GLN B 1 365 ? 26.214 26.741 36.541 1.00 69.58 806 GLN B CA 1
ATOM 6656 C C . GLN B 1 365 ? 25.304 25.984 37.513 1.00 69.58 806 GLN B C 1
ATOM 6657 O O . GLN B 1 365 ? 25.380 26.184 38.723 1.00 69.58 806 GLN B O 1
ATOM 6663 N N . LYS B 1 366 ? 24.448 25.110 36.992 1.00 65.78 807 LYS B N 1
ATOM 6664 C CA . LYS B 1 366 ? 23.574 24.320 37.851 1.00 65.78 807 LYS B CA 1
ATOM 6665 C C . LYS B 1 366 ? 24.407 23.323 38.645 1.00 65.78 807 LYS B C 1
ATOM 6666 O O . LYS B 1 366 ? 23.938 22.757 39.634 1.00 65.78 807 LYS B O 1
ATOM 6672 N N . ARG B 1 367 ? 25.643 23.102 38.200 1.00 98.00 808 ARG B N 1
ATOM 6673 C CA . ARG B 1 367 ? 26.535 22.172 38.878 1.00 98.00 808 ARG B CA 1
ATOM 6674 C C . ARG B 1 367 ? 27.691 22.888 39.592 1.00 98.00 808 ARG B C 1
ATOM 6675 O O . ARG B 1 367 ? 28.816 22.396 39.644 1.00 98.00 808 ARG B O 1
ATOM 6683 N N . ASP B 1 368 ? 27.404 24.060 40.140 1.00 77.04 809 ASP B N 1
ATOM 6684 C CA . ASP B 1 368 ? 28.397 24.826 40.881 1.00 77.04 809 ASP B CA 1
ATOM 6685 C C . ASP B 1 368 ? 27.640 25.795 41.783 1.00 77.04 809 ASP B C 1
ATOM 6686 O O . ASP B 1 368 ? 26.866 26.622 41.298 1.00 77.04 809 ASP B O 1
ATOM 6691 N N . PRO B 1 369 ? 27.856 25.706 43.112 1.00 69.68 810 PRO B N 1
ATOM 6692 C CA . PRO B 1 369 ? 27.188 26.563 44.099 1.00 69.68 810 PRO B CA 1
ATOM 6693 C C . PRO B 1 369 ? 27.684 28.006 44.121 1.00 69.68 810 PRO B C 1
ATOM 6694 O O . PRO B 1 369 ? 27.009 28.905 44.626 1.00 69.68 810 PRO B O 1
ATOM 6698 N N . ASP B 1 370 ? 28.867 28.224 43.566 1.00 72.59 811 ASP B N 1
ATOM 6699 C CA . ASP B 1 370 ? 29.433 29.553 43.546 1.00 72.59 811 ASP B CA 1
ATOM 6700 C C . ASP B 1 370 ? 29.043 30.360 42.307 1.00 72.59 811 ASP B C 1
ATOM 6701 O O . ASP B 1 370 ? 29.263 31.569 42.260 1.00 72.59 811 ASP B O 1
ATOM 6706 N N . SER B 1 371 ? 28.447 29.704 41.315 1.00 70.46 812 SER B N 1
ATOM 6707 C CA . SER B 1 371 ? 28.050 30.384 40.081 1.00 70.46 812 SER B CA 1
ATOM 6708 C C . SER B 1 371 ? 26.950 31.431 40.289 1.00 70.46 812 SER B C 1
ATOM 6709 O O . SER B 1 371 ? 26.078 31.275 41.152 1.00 70.46 812 SER B O 1
ATOM 6712 N N . ILE B 1 372 ? 26.997 32.486 39.471 1.00 50.69 813 ILE B N 1
ATOM 6713 C CA . ILE B 1 372 ? 26.038 33.593 39.537 1.00 50.69 813 ILE B CA 1
ATOM 6714 C C . ILE B 1 372 ? 24.604 33.083 39.543 1.00 50.69 813 ILE B C 1
ATOM 6715 O O . ILE B 1 372 ? 23.706 33.731 40.078 1.00 50.69 813 ILE B O 1
ATOM 6720 N N . LEU B 1 373 ? 24.394 31.914 38.954 1.00 78.42 814 LEU B N 1
ATOM 6721 C CA . LEU B 1 373 ? 23.057 31.353 38.898 1.00 78.42 814 LEU B CA 1
ATOM 6722 C C . LEU B 1 373 ? 22.644 30.824 40.261 1.00 78.42 814 LEU B C 1
ATOM 6723 O O . LEU B 1 373 ? 21.547 31.129 40.743 1.00 78.42 814 LEU B O 1
ATOM 6728 N N . SER B 1 374 ? 23.520 30.041 40.885 1.00 76.78 815 SER B N 1
ATOM 6729 C CA . SER B 1 374 ? 23.230 29.496 42.204 1.00 76.78 815 SER B CA 1
ATOM 6730 C C . SER B 1 374 ? 22.951 30.634 43.176 1.00 76.78 815 SER B C 1
ATOM 6731 O O . SER B 1 374 ? 22.047 30.542 44.013 1.00 76.78 815 SER B O 1
ATOM 6734 N N . HIS B 1 375 ? 23.730 31.707 43.042 1.00 69.40 816 HIS B N 1
ATOM 6735 C CA . HIS B 1 375 ? 23.597 32.890 43.887 1.00 69.40 816 HIS B CA 1
ATOM 6736 C C . HIS B 1 375 ? 22.257 33.608 43.685 1.00 69.40 816 HIS B C 1
ATOM 6737 O O . HIS B 1 375 ? 21.628 34.039 44.657 1.00 69.40 816 HIS B O 1
ATOM 6744 N N . THR B 1 376 ? 21.822 33.725 42.430 1.00 74.07 817 THR B N 1
ATOM 6745 C CA . THR B 1 376 ? 20.555 34.388 42.112 1.00 74.07 817 THR B CA 1
ATOM 6746 C C . THR B 1 376 ? 19.412 33.542 42.620 1.00 74.07 817 THR B C 1
ATOM 6747 O O . THR B 1 376 ? 18.422 34.055 43.137 1.00 74.07 817 THR B O 1
ATOM 6751 N N . LEU B 1 377 ? 19.562 32.235 42.451 1.00 72.38 818 LEU B N 1
ATOM 6752 C CA . LEU B 1 377 ? 18.568 31.278 42.896 1.00 72.38 818 LEU B CA 1
ATOM 6753 C C . LEU B 1 377 ? 18.269 31.460 44.379 1.00 72.38 818 LEU B C 1
ATOM 6754 O O . LEU B 1 377 ? 17.106 31.567 44.779 1.00 72.38 818 LEU B O 1
ATOM 6759 N N . GLY B 1 378 ? 19.320 31.492 45.193 1.00 66.87 819 GLY B N 1
ATOM 6760 C CA . GLY B 1 378 ? 19.128 31.679 46.616 1.00 66.87 819 GLY B CA 1
ATOM 6761 C C . GLY B 1 378 ? 18.376 32.968 46.896 1.00 66.87 819 GLY B C 1
ATOM 6762 O O . GLY B 1 378 ? 17.493 33.010 47.750 1.00 66.87 819 GLY B O 1
ATOM 6763 N N . TRP B 1 379 ? 18.723 34.022 46.168 1.00 51.93 820 TRP B N 1
ATOM 6764 C CA . TRP B 1 379 ? 18.083 35.314 46.342 1.00 51.93 820 TRP B CA 1
ATOM 6765 C C . TRP B 1 379 ? 16.622 35.335 45.922 1.00 51.93 820 TRP B C 1
ATOM 6766 O O . TRP B 1 379 ? 15.790 35.934 46.597 1.00 51.93 820 TRP B O 1
ATOM 6777 N N . THR B 1 380 ? 16.302 34.692 44.806 1.00 71.12 821 THR B N 1
ATOM 6778 C CA . THR B 1 380 ? 14.919 34.655 44.353 1.00 71.12 821 THR B CA 1
ATOM 6779 C C . THR B 1 380 ? 14.137 33.730 45.286 1.00 71.12 821 THR B C 1
ATOM 6780 O O . THR B 1 380 ? 13.010 34.032 45.677 1.00 71.12 821 THR B O 1
ATOM 6784 N N . ARG B 1 381 ? 14.747 32.604 45.641 1.00 79.64 822 ARG B N 1
ATOM 6785 C CA . ARG B 1 381 ? 14.122 31.642 46.539 1.00 79.64 822 ARG B CA 1
ATOM 6786 C C . ARG B 1 381 ? 13.804 32.308 47.884 1.00 79.64 822 ARG B C 1
ATOM 6787 O O . ARG B 1 381 ? 12.713 32.139 48.437 1.00 79.64 822 ARG B O 1
ATOM 6795 N N . PHE B 1 382 ? 14.764 33.073 48.402 1.00 65.53 823 PHE B N 1
ATOM 6796 C CA . PHE B 1 382 ? 14.605 33.779 49.671 1.00 65.53 823 PHE B CA 1
ATOM 6797 C C . PHE B 1 382 ? 13.446 34.758 49.609 1.00 65.53 823 PHE B C 1
ATOM 6798 O O . PHE B 1 382 ? 12.499 34.675 50.382 1.00 65.53 823 PHE B O 1
ATOM 6806 N N . ARG B 1 383 ? 13.549 35.687 48.671 1.00 57.87 824 ARG B N 1
ATOM 6807 C CA . ARG B 1 383 ? 12.553 36.724 48.449 1.00 57.87 824 ARG B CA 1
ATOM 6808 C C . ARG B 1 383 ? 11.192 36.101 48.114 1.00 57.87 824 ARG B C 1
ATOM 6809 O O . ARG B 1 383 ? 10.166 36.780 48.093 1.00 57.87 824 ARG B O 1
ATOM 6817 N N . LYS B 1 384 ? 11.195 34.796 47.869 1.00 59.13 825 LYS B N 1
ATOM 6818 C CA . LYS B 1 384 ? 9.978 34.061 47.537 1.00 59.13 825 LYS B CA 1
ATOM 6819 C C . LYS B 1 384 ? 9.207 33.708 48.801 1.00 59.13 825 LYS B C 1
ATOM 6820 O O . LYS B 1 384 ? 7.988 33.539 48.785 1.00 59.13 825 LYS B O 1
ATOM 6826 N N . GLU B 1 385 ? 9.934 33.602 49.899 1.00 89.65 826 GLU B N 1
ATOM 6827 C CA . GLU B 1 385 ? 9.341 33.256 51.175 1.00 89.65 826 GLU B CA 1
ATOM 6828 C C . GLU B 1 385 ? 9.177 34.531 51.988 1.00 89.65 826 GLU B C 1
ATOM 6829 O O . GLU B 1 385 ? 8.881 34.498 53.181 1.00 89.65 826 GLU B O 1
ATOM 6835 N N . ASN B 1 386 ? 9.366 35.662 51.322 1.00 71.79 827 ASN B N 1
ATOM 6836 C CA . ASN B 1 386 ? 9.270 36.953 51.982 1.00 71.79 827 ASN B CA 1
ATOM 6837 C C . ASN B 1 386 ? 8.563 37.933 51.080 1.00 71.79 827 ASN B C 1
ATOM 6838 O O . ASN B 1 386 ? 9.120 38.955 50.675 1.00 71.79 827 ASN B O 1
ATOM 6843 N N . GLN B 1 387 ? 7.320 37.599 50.767 1.00 61.61 828 GLN B N 1
ATOM 6844 C CA . GLN B 1 387 ? 6.499 38.432 49.914 1.00 61.61 828 GLN B CA 1
ATOM 6845 C C . GLN B 1 387 ? 6.323 39.839 50.476 1.00 61.61 828 GLN B C 1
ATOM 6846 O O . GLN B 1 387 ? 6.156 40.800 49.716 1.00 61.61 828 GLN B O 1
ATOM 6852 N N . TRP B 1 388 ? 6.370 39.948 51.805 1.00 77.33 829 TRP B N 1
ATOM 6853 C CA . TRP B 1 388 ? 6.201 41.226 52.519 1.00 77.33 829 TRP B CA 1
ATOM 6854 C C . TRP B 1 388 ? 7.207 42.341 52.166 1.00 77.33 829 TRP B C 1
ATOM 6855 O O . TRP B 1 388 ? 6.917 43.529 52.352 1.00 77.33 829 TRP B O 1
ATOM 6866 N N . ILE B 1 389 ? 8.370 41.946 51.647 1.00 51.53 830 ILE B N 1
ATOM 6867 C CA . ILE B 1 389 ? 9.442 42.869 51.305 1.00 51.53 830 ILE B CA 1
ATOM 6868 C C . ILE B 1 389 ? 9.150 43.857 50.177 1.00 51.53 830 ILE B C 1
ATOM 6869 O O . ILE B 1 389 ? 9.787 44.910 50.090 1.00 51.53 830 ILE B O 1
ATOM 6874 N N . ASP B 1 390 ? 8.201 43.525 49.308 1.00 66.09 831 ASP B N 1
ATOM 6875 C CA . ASP B 1 390 ? 7.879 44.410 48.196 1.00 66.09 831 ASP B CA 1
ATOM 6876 C C . ASP B 1 390 ? 7.199 45.650 48.741 1.00 66.09 831 ASP B C 1
ATOM 6877 O O . ASP B 1 390 ? 7.517 46.774 48.358 1.00 66.09 831 ASP B O 1
ATOM 6882 N N . ARG B 1 391 ? 6.269 45.440 49.659 1.00 68.54 832 ARG B N 1
ATOM 6883 C CA . ARG B 1 391 ? 5.549 46.547 50.266 1.00 68.54 832 ARG B CA 1
ATOM 6884 C C . ARG B 1 391 ? 6.241 46.949 51.579 1.00 68.54 832 ARG B C 1
ATOM 6885 O O . ARG B 1 391 ? 5.757 47.824 52.312 1.00 68.54 832 ARG B O 1
ATOM 6893 N N . ALA B 1 392 ? 7.380 46.309 51.854 1.00 63.37 833 ALA B N 1
ATOM 6894 C CA . ALA B 1 392 ? 8.158 46.550 53.072 1.00 63.37 833 ALA B CA 1
ATOM 6895 C C . ALA B 1 392 ? 8.639 47.984 53.255 1.00 63.37 833 ALA B C 1
ATOM 6896 O O . ALA B 1 392 ? 8.722 48.756 52.289 1.00 63.37 833 ALA B O 1
ATOM 6898 N N . LYS B 1 393 ? 8.950 48.317 54.514 1.00 75.18 834 LYS B N 1
ATOM 6899 C CA . LYS B 1 393 ? 9.435 49.644 54.917 1.00 75.18 834 LYS B CA 1
ATOM 6900 C C . LYS B 1 393 ? 10.920 49.563 55.237 1.00 75.18 834 LYS B C 1
ATOM 6901 O O . LYS B 1 393 ? 11.401 48.565 55.781 1.00 75.18 834 LYS B O 1
ATOM 6907 N N . LEU B 1 394 ? 11.637 50.632 54.918 1.00 60.02 835 LEU B N 1
ATOM 6908 C CA . LEU B 1 394 ? 13.069 50.670 55.133 1.00 60.02 835 LEU B CA 1
ATOM 6909 C C . LEU B 1 394 ? 13.540 51.867 55.951 1.00 60.02 835 LEU B C 1
ATOM 6910 O O . LEU B 1 394 ? 12.993 52.974 55.850 1.00 60.02 835 LEU B O 1
ATOM 6915 N N . GLU B 1 395 ? 14.547 51.611 56.783 1.00 66.07 836 GLU B N 1
ATOM 6916 C CA . GLU B 1 395 ? 15.196 52.627 57.609 1.00 66.07 836 GLU B CA 1
ATOM 6917 C C . GLU B 1 395 ? 16.638 52.141 57.789 1.00 66.07 836 GLU B C 1
ATOM 6918 O O . GLU B 1 395 ? 16.879 50.949 58.038 1.00 66.07 836 GLU B O 1
ATOM 6924 N N . PHE B 1 396 ? 17.593 53.057 57.641 1.00 78.54 837 PHE B N 1
ATOM 6925 C CA . PHE B 1 396 ? 19.017 52.716 57.719 1.00 78.54 837 PHE B CA 1
ATOM 6926 C C . PHE B 1 396 ? 19.657 52.641 59.092 1.00 78.54 837 PHE B C 1
ATOM 6927 O O . PHE B 1 396 ? 19.881 53.668 59.730 1.00 78.54 837 PHE B O 1
ATOM 6935 N N . LEU B 1 397 ? 19.983 51.425 59.525 1.00 69.57 838 LEU B N 1
ATOM 6936 C CA . LEU B 1 397 ? 20.621 51.208 60.822 1.00 69.57 838 LEU B CA 1
ATOM 6937 C C . LEU B 1 397 ? 22.081 51.654 60.804 1.00 69.57 838 LEU B C 1
ATOM 6938 O O . LEU B 1 397 ? 22.593 52.136 61.813 1.00 69.57 838 LEU B O 1
ATOM 6943 N N . CYS B 1 398 ? 22.745 51.484 59.660 1.00 62.23 839 CYS B N 1
ATOM 6944 C CA . CYS B 1 398 ? 24.144 51.879 59.502 1.00 62.23 839 CYS B CA 1
ATOM 6945 C C . CYS B 1 398 ? 24.460 52.400 58.102 1.00 62.23 839 CYS B C 1
ATOM 6946 O O . CYS B 1 398 ? 24.130 51.773 57.088 1.00 62.23 839 CYS B O 1
ATOM 6949 N N . LYS B 1 399 ? 25.104 53.562 58.065 1.00 76.15 840 LYS B N 1
ATOM 6950 C CA . LYS B 1 399 ? 25.511 54.184 56.819 1.00 76.15 840 LYS B CA 1
ATOM 6951 C C . LYS B 1 399 ? 27.003 54.493 56.850 1.00 76.15 840 LYS B C 1
ATOM 6952 O O . LYS B 1 399 ? 27.447 55.379 57.571 1.00 76.15 840 LYS B O 1
ATOM 6958 N N . GLU B 1 400 ? 27.774 53.745 56.073 1.00 67.40 841 GLU B N 1
ATOM 6959 C CA . GLU B 1 400 ? 29.213 53.937 55.986 1.00 67.40 841 GLU B CA 1
ATOM 6960 C C . GLU B 1 400 ? 29.618 53.887 54.525 1.00 67.40 841 GLU B C 1
ATOM 6961 O O . GLU B 1 400 ? 29.119 53.063 53.753 1.00 67.40 841 GLU B O 1
ATOM 6967 N N . ASP B 1 401 ? 30.525 54.778 54.149 1.00 96.43 842 ASP B N 1
ATOM 6968 C CA . ASP B 1 401 ? 30.985 54.863 52.774 1.00 96.43 842 ASP B CA 1
ATOM 6969 C C . ASP B 1 401 ? 31.067 53.550 52.032 1.00 96.43 842 ASP B C 1
ATOM 6970 O O . ASP B 1 401 ? 30.577 53.441 50.911 1.00 96.43 842 ASP B O 1
ATOM 6975 N N . LYS B 1 402 ? 31.648 52.538 52.659 1.00 67.88 843 LYS B N 1
ATOM 6976 C CA . LYS B 1 402 ? 31.826 51.276 51.959 1.00 67.88 843 LYS B CA 1
ATOM 6977 C C . LYS B 1 402 ? 30.915 50.090 52.293 1.00 67.88 843 LYS B C 1
ATOM 6978 O O . LYS B 1 402 ? 30.991 49.043 51.645 1.00 67.88 843 LYS B O 1
ATOM 6984 N N . PHE B 1 403 ? 30.049 50.244 53.289 1.00 63.52 844 PHE B N 1
ATOM 6985 C CA . PHE B 1 403 ? 29.114 49.176 53.622 1.00 63.52 844 PHE B CA 1
ATOM 6986 C C . PHE B 1 403 ? 27.797 49.731 54.182 1.00 63.52 844 PHE B C 1
ATOM 6987 O O . PHE B 1 403 ? 27.762 50.676 54.977 1.00 63.52 844 PHE B O 1
ATOM 6995 N N . LEU B 1 404 ? 26.702 49.138 53.731 1.00 96.72 845 LEU B N 1
ATOM 6996 C CA . LEU B 1 404 ? 25.387 49.584 54.141 1.00 96.72 845 LEU B CA 1
ATOM 6997 C C . LEU B 1 404 ? 24.665 48.557 55.012 1.00 96.72 845 LEU B C 1
ATOM 6998 O O . LEU B 1 404 ? 24.822 47.343 54.843 1.00 96.72 845 LEU B O 1
ATOM 7003 N N . VAL B 1 405 ? 23.881 49.066 55.954 1.00 69.95 846 VAL B N 1
ATOM 7004 C CA . VAL B 1 405 ? 23.095 48.232 56.851 1.00 69.95 846 VAL B CA 1
ATOM 7005 C C . VAL B 1 405 ? 21.735 48.905 57.029 1.00 69.95 846 VAL B C 1
ATOM 7006 O O . VAL B 1 405 ? 21.662 50.11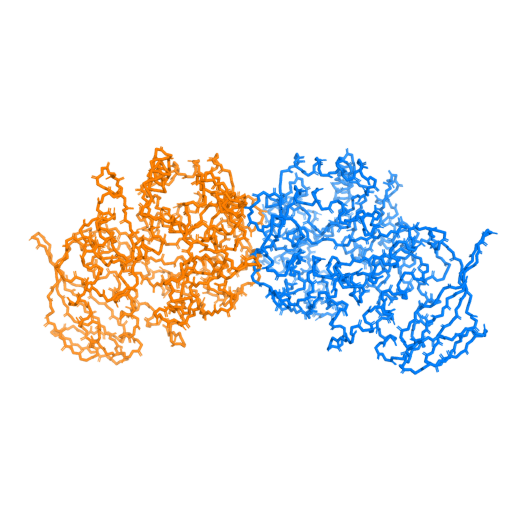2 57.283 1.00 69.95 846 VAL B O 1
ATOM 7010 N N . TYR B 1 406 ? 20.658 48.140 56.864 1.00 61.31 847 TYR B N 1
ATOM 7011 C CA . TYR B 1 406 ? 19.320 48.700 57.034 1.00 61.31 847 TYR B CA 1
ATOM 7012 C C . TYR B 1 406 ? 18.305 47.695 57.541 1.00 61.31 847 TYR B C 1
ATOM 7013 O O . TYR B 1 406 ? 18.597 46.503 57.702 1.00 61.31 847 TYR B O 1
ATOM 7022 N N . ARG B 1 407 ? 17.107 48.199 57.802 1.00 76.55 848 ARG B N 1
ATOM 7023 C CA . ARG B 1 407 ? 16.042 47.369 58.321 1.00 76.55 848 ARG B CA 1
ATOM 7024 C C . ARG B 1 407 ? 14.752 47.333 57.494 1.00 76.55 848 ARG B C 1
ATOM 7025 O O . ARG B 1 407 ? 14.142 48.369 57.200 1.00 76.55 848 ARG B O 1
ATOM 7033 N N . LEU B 1 408 ? 14.355 46.117 57.123 1.00 86.05 849 LEU B N 1
ATOM 7034 C CA . LEU B 1 408 ? 13.137 45.872 56.358 1.00 86.05 849 LEU B CA 1
ATOM 7035 C C . LEU B 1 408 ? 12.111 45.434 57.388 1.00 86.05 849 LEU B C 1
ATOM 7036 O O . LEU B 1 408 ? 12.351 44.507 58.153 1.00 86.05 849 LEU B O 1
ATOM 7041 N N . TYR B 1 409 ? 10.970 46.098 57.421 1.00 57.87 850 TYR B N 1
ATOM 7042 C CA . TYR B 1 409 ? 9.962 45.721 58.383 1.00 57.87 850 TYR B CA 1
ATOM 7043 C C . TYR B 1 409 ? 8.593 46.104 57.876 1.00 57.87 850 TYR B C 1
ATOM 7044 O O . TYR B 1 409 ? 8.463 46.912 56.956 1.00 57.87 850 TYR B O 1
ATOM 7053 N N . ASP B 1 410 ? 7.584 45.471 58.462 1.00 82.49 851 ASP B N 1
ATOM 7054 C CA . ASP B 1 410 ? 6.185 45.746 58.183 1.00 82.49 851 ASP B CA 1
ATOM 7055 C C . ASP B 1 410 ? 5.608 45.519 59.577 1.00 82.49 851 ASP B C 1
ATOM 7056 O O . ASP B 1 410 ? 6.341 45.654 60.559 1.00 82.49 851 ASP B O 1
ATOM 7061 N N . ASP B 1 411 ? 4.335 45.182 59.705 1.00 84.47 852 ASP B N 1
ATOM 7062 C CA . ASP B 1 411 ? 3.797 44.975 61.043 1.00 84.47 852 ASP B CA 1
ATOM 7063 C C . ASP B 1 411 ? 4.278 43.700 61.711 1.00 84.47 852 ASP B C 1
ATOM 7064 O O . ASP B 1 411 ? 4.805 43.725 62.821 1.00 84.47 852 ASP B O 1
ATOM 7069 N N . GLN B 1 412 ? 4.105 42.583 61.028 1.00 59.72 853 GLN B N 1
ATOM 7070 C CA . GLN B 1 412 ? 4.495 41.314 61.596 1.00 59.72 853 GLN B CA 1
ATOM 7071 C C . GLN B 1 412 ? 5.865 40.850 61.159 1.00 59.72 853 GLN B C 1
ATOM 7072 O O . GLN B 1 412 ? 6.296 39.758 61.539 1.00 59.72 853 GLN B O 1
ATOM 7078 N N . HIS B 1 413 ? 6.565 41.678 60.390 1.00 75.56 854 HIS B N 1
ATOM 7079 C CA . HIS B 1 413 ? 7.879 41.296 59.879 1.00 75.56 854 HIS B CA 1
ATOM 7080 C C . HIS B 1 413 ? 8.988 42.317 60.093 1.00 75.56 854 HIS B C 1
ATOM 7081 O O . HIS B 1 413 ? 8.743 43.524 60.114 1.00 75.56 854 HIS B O 1
ATOM 7088 N N . SER B 1 414 ? 10.212 41.820 60.242 1.00 63.57 855 SER B N 1
ATOM 7089 C CA . SER B 1 414 ? 11.372 42.691 60.417 1.00 63.57 855 SER B CA 1
ATOM 7090 C C . SER B 1 414 ? 12.638 41.905 60.071 1.00 63.57 855 SER B C 1
ATOM 7091 O O . SER B 1 414 ? 12.803 40.759 60.510 1.00 63.57 855 SER B O 1
ATOM 7094 N N . LEU B 1 415 ? 13.518 42.532 59.281 1.00 61.62 856 LEU B N 1
ATOM 7095 C CA . LEU B 1 415 ? 14.773 41.925 58.820 1.00 61.62 856 LEU B CA 1
ATOM 7096 C C . LEU B 1 415 ? 15.922 42.938 58.733 1.00 61.62 856 LEU B C 1
ATOM 7097 O O . LEU B 1 415 ? 15.722 44.077 58.332 1.00 61.62 856 LEU B O 1
ATOM 7102 N N . LYS B 1 416 ? 17.125 42.514 59.104 1.00 63.01 857 LYS B N 1
ATOM 7103 C CA . LYS B 1 416 ? 18.304 43.381 59.053 1.00 63.01 857 LYS B CA 1
ATOM 7104 C C . LYS B 1 416 ? 19.149 42.978 57.846 1.00 63.01 857 LYS B C 1
ATOM 7105 O O . LYS B 1 416 ? 19.417 41.790 57.661 1.00 63.01 857 LYS B O 1
ATOM 7111 N N . VAL B 1 417 ? 19.584 43.939 57.030 1.00 50.65 858 VAL B N 1
ATOM 7112 C CA . VAL B 1 417 ? 20.431 43.578 55.889 1.00 50.65 858 VAL B CA 1
ATOM 7113 C C . VAL B 1 417 ? 21.759 44.347 55.932 1.00 50.65 858 VAL B C 1
ATOM 7114 O O . VAL B 1 417 ? 21.813 45.550 56.228 1.00 50.65 858 VAL B O 1
ATOM 7118 N N . PHE B 1 418 ? 22.824 43.603 55.643 1.00 57.09 859 PHE B N 1
ATOM 7119 C CA . PHE B 1 418 ? 24.187 44.100 55.655 1.00 57.09 859 PHE B CA 1
ATOM 7120 C C . PHE B 1 418 ? 24.869 43.929 54.290 1.00 57.09 859 PHE B C 1
ATOM 7121 O O . PHE B 1 418 ? 25.105 42.804 53.835 1.00 57.09 859 PHE B O 1
ATOM 7129 N N . HIS B 1 419 ? 25.212 45.052 53.663 1.00 81.62 860 HIS B N 1
ATOM 7130 C CA . HIS B 1 419 ? 25.873 45.044 52.359 1.00 81.62 860 HIS B CA 1
ATOM 7131 C C . HIS B 1 419 ? 27.297 45.600 52.412 1.00 81.62 860 HIS B C 1
ATOM 7132 O O . HIS B 1 419 ? 27.506 46.695 52.932 1.00 81.62 860 HIS B O 1
ATOM 7139 N N . ASN B 1 420 ? 28.266 44.854 51.870 1.00 63.93 861 ASN B N 1
ATOM 7140 C CA . ASN B 1 420 ? 29.666 45.305 51.833 1.00 63.93 861 ASN B CA 1
ATOM 7141 C C . ASN B 1 420 ? 30.082 45.648 50.401 1.00 63.93 861 ASN B C 1
ATOM 7142 O O . ASN B 1 420 ? 30.251 44.761 49.565 1.00 63.93 861 ASN B O 1
ATOM 7147 N N . LEU B 1 421 ? 30.247 46.944 50.137 1.00 61.42 862 LEU B N 1
ATOM 7148 C CA . LEU B 1 421 ? 30.631 47.444 48.815 1.00 61.42 862 LEU B CA 1
ATOM 7149 C C . LEU B 1 421 ? 32.120 47.453 48.524 1.00 61.42 862 LEU B C 1
ATOM 7150 O O . LEU B 1 421 ? 32.522 47.677 47.385 1.00 61.42 862 LEU B O 1
ATOM 7155 N N . SER B 1 422 ? 32.931 47.208 49.548 1.00 59.30 863 SER B N 1
ATOM 7156 C CA . SER B 1 422 ? 34.382 47.202 49.403 1.00 59.30 863 SER B CA 1
ATOM 7157 C C . SER B 1 422 ? 34.971 45.789 49.385 1.00 59.30 863 SER B C 1
ATOM 7158 O O . SER B 1 422 ? 34.317 44.815 49.784 1.00 59.30 863 SER B O 1
ATOM 7161 N N . GLY B 1 423 ? 36.218 45.693 48.925 1.00 81.85 864 GLY B N 1
ATOM 7162 C CA . GLY B 1 423 ? 36.896 44.408 48.856 1.00 81.85 864 GLY B CA 1
ATOM 7163 C C . GLY B 1 423 ? 37.658 44.083 50.124 1.00 81.85 864 GLY B C 1
ATOM 7164 O O . GLY B 1 423 ? 38.360 43.071 50.197 1.00 81.85 864 GLY B O 1
ATOM 7165 N N . GLU B 1 424 ? 37.511 44.953 51.120 1.00 87.74 865 GLU B N 1
ATOM 7166 C CA . GLU B 1 424 ? 38.170 44.804 52.411 1.00 87.74 865 GLU B CA 1
ATOM 7167 C C . GLU B 1 424 ? 37.115 44.390 53.426 1.00 87.74 865 GLU B C 1
ATOM 7168 O O . GLU B 1 424 ? 35.966 44.831 53.345 1.00 87.74 865 GLU B O 1
ATOM 7174 N N . GLU B 1 425 ? 37.495 43.531 54.369 1.00 98.00 866 GLU B N 1
ATOM 7175 C CA . GLU B 1 425 ? 36.549 43.084 55.389 1.00 98.00 866 GLU B CA 1
ATOM 7176 C C . GLU B 1 425 ? 36.046 44.249 56.241 1.00 98.00 866 GLU B C 1
ATOM 7177 O O . GLU B 1 425 ? 36.706 45.287 56.375 1.00 98.00 866 GLU B O 1
ATOM 7183 N N . VAL B 1 426 ? 34.856 44.070 56.800 1.00 93.09 867 VAL B N 1
ATOM 7184 C CA . VAL B 1 426 ? 34.247 45.078 57.653 1.00 93.09 867 VAL B CA 1
ATOM 7185 C C . VAL B 1 426 ? 33.349 44.315 58.615 1.00 93.09 867 VAL B C 1
ATOM 7186 O O . VAL B 1 426 ? 32.819 43.256 58.273 1.00 93.09 867 VAL B O 1
ATOM 7190 N N . VAL B 1 427 ? 33.211 44.841 59.827 1.00 98.00 868 VAL B N 1
ATOM 7191 C CA . VAL B 1 427 ? 32.382 44.212 60.851 1.00 98.00 868 VAL B CA 1
ATOM 7192 C C . VAL B 1 427 ? 31.543 45.293 61.541 1.00 98.00 868 VAL B C 1
ATOM 7193 O O . VAL B 1 427 ? 32.036 46.391 61.836 1.00 98.00 868 VAL B O 1
ATOM 7197 N N . PHE B 1 428 ? 30.273 44.979 61.782 1.00 73.88 869 PHE B N 1
ATOM 7198 C CA . PHE B 1 428 ? 29.356 45.915 62.418 1.00 73.88 869 PHE B CA 1
ATOM 7199 C C . PHE B 1 428 ? 28.502 45.208 63.456 1.00 73.88 869 PHE B C 1
ATOM 7200 O O . PHE B 1 428 ? 27.744 44.280 63.133 1.00 73.88 869 PHE B O 1
ATOM 7208 N N . GLU B 1 429 ? 28.629 45.667 64.698 1.00 86.55 870 GLU B N 1
ATOM 7209 C CA . GLU B 1 429 ? 27.887 45.105 65.814 1.00 86.55 870 GLU B CA 1
ATOM 7210 C C . GLU B 1 429 ? 28.089 43.609 65.869 1.00 86.55 870 GLU B C 1
ATOM 7211 O O . GLU B 1 429 ? 27.129 42.850 65.713 1.00 86.55 870 GLU B O 1
ATOM 7217 N N . GLY B 1 430 ? 29.339 43.194 66.072 1.00 95.46 871 GLY B N 1
ATOM 7218 C CA . GLY B 1 430 ? 29.657 41.777 66.169 1.00 95.46 871 GLY B CA 1
ATOM 7219 C C . GLY B 1 430 ? 29.279 40.895 64.989 1.00 95.46 871 GLY B C 1
ATOM 7220 O O . GLY B 1 430 ? 28.836 39.752 65.169 1.00 95.46 871 GLY B O 1
ATOM 7221 N N . VAL B 1 431 ? 29.428 41.430 63.781 1.00 98.00 872 VAL B N 1
ATOM 7222 C CA . VAL B 1 431 ? 29.146 40.675 62.560 1.00 98.00 872 VAL B CA 1
ATOM 7223 C C . VAL B 1 431 ? 30.052 41.176 61.452 1.00 98.00 872 VAL B C 1
ATOM 7224 O O . VAL B 1 431 ? 29.856 42.276 60.936 1.00 98.00 872 VAL B O 1
ATOM 7228 N N . LYS B 1 432 ? 31.062 40.379 61.112 1.00 98.00 873 LYS B N 1
ATOM 7229 C CA . LYS B 1 432 ? 31.973 40.739 60.040 1.00 98.00 873 LYS B CA 1
ATOM 7230 C C . LYS B 1 432 ? 31.264 40.377 58.738 1.00 98.00 873 LYS B C 1
ATOM 7231 O O . LYS B 1 432 ? 30.398 39.484 58.702 1.00 98.00 873 LYS B O 1
ATOM 7237 N N . MET B 1 433 ? 31.619 41.100 57.680 1.00 98.00 874 MET B N 1
ATOM 7238 C CA . MET B 1 433 ? 31.051 40.890 56.354 1.00 98.00 874 MET B CA 1
ATOM 7239 C C . MET B 1 433 ? 32.214 40.826 55.370 1.00 98.00 874 MET B C 1
ATOM 7240 O O . MET B 1 433 ? 32.865 41.842 55.096 1.00 98.00 874 MET B O 1
ATOM 7245 N N . LYS B 1 434 ? 32.481 39.628 54.859 1.00 98.00 875 LYS B N 1
ATOM 7246 C CA . LYS B 1 434 ? 33.570 39.435 53.910 1.00 98.00 875 LYS B CA 1
ATOM 7247 C C . LYS B 1 434 ? 33.445 40.465 52.791 1.00 98.00 875 LYS B C 1
ATOM 7248 O O . LYS B 1 434 ? 32.419 41.144 52.673 1.00 98.00 875 LYS B O 1
ATOM 7254 N N . PRO B 1 435 ? 34.492 40.616 51.967 1.00 77.81 876 PRO B N 1
ATOM 7255 C CA . PRO B 1 435 ? 34.392 41.597 50.885 1.00 77.81 876 PRO B CA 1
ATOM 7256 C C . PRO B 1 435 ? 33.205 41.292 49.969 1.00 77.81 876 PRO B C 1
ATOM 7257 O O . PRO B 1 435 ? 32.965 40.129 49.612 1.00 77.81 876 PRO B O 1
ATOM 7261 N N . TYR B 1 436 ? 32.462 42.348 49.631 1.00 70.87 877 TYR B N 1
ATOM 7262 C CA . TYR B 1 436 ? 31.284 42.287 48.757 1.00 70.87 877 TYR B CA 1
ATOM 7263 C C . TYR B 1 436 ? 30.234 41.249 49.128 1.00 70.87 877 TYR B C 1
ATOM 7264 O O . TYR B 1 436 ? 29.595 40.671 48.249 1.00 70.87 877 TYR B O 1
ATOM 7273 N N . LYS B 1 437 ? 30.051 40.997 50.414 1.00 59.70 878 LYS B N 1
ATOM 7274 C CA . LYS B 1 437 ? 29.052 40.024 50.811 1.00 59.70 878 LYS B CA 1
ATOM 7275 C C . LYS B 1 437 ? 27.833 40.749 51.332 1.00 59.70 878 LYS B C 1
ATOM 7276 O O . LYS B 1 437 ? 27.881 41.949 51.648 1.00 59.70 878 LYS B O 1
ATOM 7282 N N . THR B 1 438 ? 26.732 40.011 51.384 1.00 62.15 879 THR B N 1
ATOM 7283 C CA . THR B 1 438 ? 25.473 40.544 51.861 1.00 62.15 879 THR B CA 1
ATOM 7284 C C . THR B 1 438 ? 24.977 39.594 52.912 1.00 62.15 879 THR B C 1
ATOM 7285 O O . THR B 1 438 ? 25.088 38.379 52.770 1.00 62.15 879 THR B O 1
ATOM 7289 N N . GLU B 1 439 ? 24.439 40.162 53.977 1.00 65.82 880 GLU B N 1
ATOM 7290 C CA . GLU B 1 439 ? 23.926 39.361 55.059 1.00 65.82 880 GLU B CA 1
ATOM 7291 C C . GLU B 1 439 ? 22.579 39.891 55.504 1.00 65.82 880 GLU B C 1
ATOM 7292 O O . GLU B 1 439 ? 22.345 41.097 55.518 1.00 65.82 880 GLU B O 1
ATOM 7298 N N . VAL B 1 440 ? 21.678 38.980 55.828 1.00 69.30 881 VAL B N 1
ATOM 7299 C CA . VAL B 1 440 ? 20.374 39.385 56.309 1.00 69.30 881 VAL B CA 1
ATOM 7300 C C . VAL B 1 440 ? 20.172 38.650 57.622 1.00 69.30 881 VAL B C 1
ATOM 7301 O O . VAL B 1 440 ? 20.596 37.496 57.768 1.00 69.30 881 VAL B O 1
ATOM 7305 N N . VAL B 1 441 ? 19.567 39.333 58.591 1.00 84.56 882 VAL B N 1
ATOM 7306 C CA . VAL B 1 441 ? 19.314 38.740 59.899 1.00 84.56 882 VAL B CA 1
ATOM 7307 C C . VAL B 1 441 ? 17.976 39.221 60.441 1.00 84.56 882 VAL B C 1
ATOM 7308 O O . VAL B 1 441 ? 17.101 38.367 60.698 1.00 84.56 882 VAL B O 1
#

Secondary structure (DSSP, 8-state):
--EEEE-HHHH--SSSSSS--HHHHHHTHHHHHHTT--EEEE---EE-SSSS--S-SEEEEE-TTT--HHHHHHHHHHHHHTT-EEEEEE-TTB--TT-HHHHHHHTT-HHHHTTB-B--TTS-TT-B-SSS--B-EEE-TTS-EEE-TT-TTSPBB-SSSHHHHHHHHHHHHHHHTTT--EEEETTGGGSSSSHHHHHHHHHHHTTT--SEEEE---S-HHHHHHHHHHHSEEE-HHHHHHHHHHHHTT-SHHHHHHHHHHTSS-SSEEEEES--TTS--GGGTTT---HHHHHHHHHHHHTSSSEEEEETTTTTT------SS-GGGGSPPP-SSSSS-STT---SS--SS--SSSS-SHHHHTT-TTSHHHHHHHHHHHHHHTGGGTT-EEEEEEE-SSEEEEEEEETTEEEEEEEE-SSS-EEETTEEE-TT-EEE-/--EEEE-GGGS--SSSSSS--HHHHHHTHHHHHHTT-SEEEE---B--SSSS--S-S-SSSB-TTT--HHHHHHHHHHHHHTT-EEEEEE-TTB--TTSHHHHHHHHT-HHHHTTB-B--TTS-TT---SSS----EEE-SSS-EEE-TT-TTS-BB-TTSHHHHHHHHHHHHHHHHTT--EEEETTTT-SSSSHHHHHHHHHHHHTT--SEEEE---S-HHHHHHHHHHHEEEE-HHHHHHHHHHHHTT-THHHHHHHHHHTSS-SSEEEEES--TTS--GGGTTT---HHHHHHHHHHHTTSSSEEEEETTTTTT------SS-GGGS-PPP-SSTT--STT---SS--SS--SSSS--HHHHTT-TTSHHHHHHHHHHHHHS-GGGSS-EEEEEEEETTEEEEEEE-SS-EEEEEEE-SSS-EESSS-EE-TT-EEE-

Radius of gyration: 30.69 Å; Cα contacts (8 Å, |Δi|>4): 2044; chains: 2; bounding box: 60×78×102 Å

GO terms:
  GO:0004134 4-alpha-glucanotransferase activity (F, IDA)

Sequence (882 aa):
MIGYQIYVRSFRDGNLDGVGDFRGLKNAVSYLKELGIDFVWLMPVFSSISFHGYDVVDFYSFKAEYGSEREFKEMIEAFHDSGIKVVLDLPIHHTGFLHTWFQKALKGDPHYRDYYVWANKETDLDERREWDGEKIWHPLEDGRFYRGLFGPFSPDLNYDNPQVFDEMKRLVLHLLDMGVDGFRFDAAKHMRDTIEQNVRFWKYFLSDLKGIFLAEIWAEARMVDEHGRIFGYMLNFDTSHCIKEAVWKENTRVLIESIERAVIAKDYLPVNFTSNHDMSRLASFEGGFSKEKIKLSISILFTLPGVPLVFYGDELGMKGVYQKPNTEVVLDPFPWNESMCVEGQTFWKWPAYNGPFSGISVEYQKRDPDSILSHTLGWTRFRKENQWIDRAKLEFLCKEDKFLVYRLYDDQHSLKVFHNLSGEEVVFEGVKMKPYKTEVVMIGYQIYVRSFRDGNLDGVGDFRGLKNAVSYLKELGIDFVWLMPVFSSISFHGYDVVDFYSFKAEYGSEREFKEMIEAFHDSGIKVVLDLPIHHTGFLHTWFQKALKGDPHYRDYYVWANKETDLDERREWDGEKIWHPLEDGRFYRGLFGPFSPDLNYDNPQVFDEMKRLVLHLLDMGVDGFRFDAAKHMRDTIEQNVRFWKYFLSDLKGIFLAEIWAEARMVDEHGRIFGYMLNFDTSHCIKEAVWKENTRVLIESIERAVIAKDYLPVNFTSNHDMSRLASFEGGFSKEKIKLSISILFTLPGVPLVFYGDELGMKGVYQKPNTEVVLDPFPWNESMCVEGQTFWKWPAYNGPFSGISVEYQKRDPDSILSHTLGWTRFRKENQWIDRAKLEFLCKEDKFLVYRLYDDQHSLKVFHNLSGEEVVFEGVKMKPYKTEVV

Organism: Thermotoga maritima (strain ATCC 43589 / DSM 3109 / JCM 10099 / NBRC 100826 / MSB8) (NCBI:txid243274)

Foldseek 3Di:
DAEEEAAQQQEWDQPPDQGGALRLLLVCLVVCVLLLHAEYEYQAQADDPDSRCLQHQDLPFGHVSRHGLVSNLVSLVSCVVSRHAYAYADNLQFHFCNRPLNVCLVVVDDVSVLQFAWDDPPDDQCAADPPPGDTQWDDDVVRITTGHHVDPGGTGTNLVPVVSLCVVLVSVVVVVVSRHQYYEHPPLQPNDDDLVVSLVSLCVSCVPPDGQYEYENPDALVSQQSNALSRQEYALPQLLVQLLVCLVVLWCVSNVCSLVRRPADGSHAHEHEQDELQFWGNQCPPNGDDQLSLLLSLLVQLQHAGHYYYHQLSLLSQGAGADPPPSCLRVHRQAADQQLDDNITHPVDAHNRDHHNPQRHNVNQVPPCVGSNVSSSVSSVVSSVVVVRNNWHKAWPDRDTNWTKIWTADDPDIKIKIAGSAQCWDDDPNDTAHHSDIDID/DAEEEDAQQQEWDQPPPQGGALRLLLVCQVVCVLLLHQEYEYQAFADDPDSRHLQHQDLVFGHPRRHGLVSNLVSLVSCVVSNYAYAYADNLQFHFCNHPLNVVLVVPPVVSVQQFAWADPPHPQLAFDPPPTHGQWDADPVRITTGANPDPGGTGTDPVDVCSLVVVLVSVVVVVVSNHAHYEYDCLQPSDDDLVVSLVSLQVSCVPDHGQYEYEHPDFLVSQQSNALSRLEYEQPQLLVQLLVCLVVLFCPSNVVRLVRHPADGNHAHEHEQDELQFWGNQPPPVGDDQLSLLLSLLVQLQAAGYYYYHPLSLQSQGFGADPDPSCLRVHRQAQDQQQDDRTTHPVDAHNRDHHNPQRHNVNCVPPCSGSNVSSSVSSVVSSVVVVRNVWHKDWPDDDGRKGWIWTADPVDIKIKIAGSAQPWDADPHRIAHHGHMDMD

Solvent-accessible surface area: 33416 Å² total; per-residue (Å²): 26,0,0,0,0,0,2,2,3,0,1,46,6,16,37,58,0,0,4,0,1,0,103,0,2,52,81,2,19,87,16,0,80,86,2,9,1,40,2,0,4,0,2,2,0,0,2,0,9,10,5,50,0,27,23,0,9,43,5,93,44,19,0,40,3,3,10,53,70,204,53,0,86,81,0,6,116,23,0,71,125,35,51,1,88,0,0,0,0,0,0,0,5,5,0,1,41,26,10,76,27,0,49,85,0,32,174,52,44,79,96,40,109,65,1,2,28,53,39,96,119,98,44,82,82,101,72,125,40,128,118,71,19,100,89,10,12,9,68,34,181,87,60,74,45,7,45,0,18,66,15,50,53,12,0,8,8,30,10,96,24,110,83,0,42,80,38,2,29,155,1,0,76,56,1,37,127,26,23,3,30,0,0,2,0,14,5,0,42,49,8,60,106,55,65,108,75,0,28,142,8,0,95,130,0,10,74,136,22,194,33,7,7,0,0,18,1,118,30,72,18,78,38,14,27,84,0,0,131,49,12,22,38,1,3,9,17,23,0,3,73,12,3,3,33,0,0,97,106,49,44,2,163,26,0,16,67,0,0,69,105,6,7,61,97,58,90,18,11,7,0,0,8,3,0,6,15,50,37,30,1,2,8,8,16,87,83,26,26,45,88,86,29,13,21,1,3,2,4,0,3,0,0,0,8,0,0,0,0,3,0,0,0,0,0,3,9,0,124,0,68,59,88,138,70,32,25,3,8,0,3,1,0,0,4,26,19,38,27,5,16,45,106,4,0,0,19,1,13,67,9,50,85,3,21,29,133,60,25,31,0,6,87,111,4,102,178,52,124,84,3,18,1,28,32,0,37,38,32,1,163,34,0,111,117,27,103,38,0,12,178,7,124,20,70,37,49,15,114,83,102,102,32,0,0,0,53,0,50,41,144,131,79,66,20,60,0,1,0,0,0,5,40,109,68,31,83,41,99,70,29,130,0,88,50,37,95,14,40,58,113,42,0,0,0,0,0,0,1,4,0,1,41,0,12,28,58,0,0,3,0,0,0,98,0,2,56,78,0,16,90,14,0,89,95,2,9,1,42,2,0,4,0,1,0,0,0,4,0,9,11,4,52,0,26,20,0,9,45,4,86,38,20,0,29,3,1,14,53,73,175,36,0,83,82,0,8,112,25,0,69,105,34,56,1,91,0,0,0,0,0,0,1,6,5,0,1,41,22,7,66,29,0,52,71,0,36,172,36,47,112,69,38,68,71,4,4,28,44,28,93,117,95,38,98,71,74,72,113,32,123,120,72,29,100,107,10,7,18,85,32,185,88,57,61,55,5,59,0,24,69,16,42,60,15,0,5,7,28,20,99,18,92,73,0,48,85,44,0,30,140,2,0,80,45,1,36,126,23,24,4,18,0,0,4,0,17,6,0,32,45,7,48,99,60,89,110,64,1,28,134,13,0,89,104,0,11,79,108,29,185,33,10,10,1,0,16,0,113,30,75,6,75,22,10,44,91,0,0,195,40,10,22,37,1,5,7,19,27,0,1,84,13,3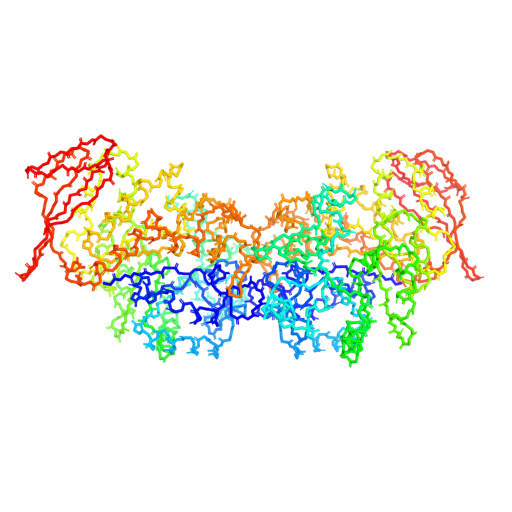,7,37,0,0,99,107,44,52,2,140,31,0,16,70,0,0,85,104,4,9,54,97,54,93,9,15,8,0,0,6,5,0,7,16,53,38,28,1,3,10,11,16,94,89,20,23,53,85,86,28,11,21,0,4,1,5,0,3,0,0,0,7,0,0,0,0,2,0,0,0,2,0,0,10,0,120,0,65,55,74,128,65,36,26,4,12,0,3,0,1,0,3,32,16,36,27,4,15,54,92,0,0,0,18,2,12,68,10,45,77,5,24,31,138,60,27,30,0,5,114,85,1,110,175,40,121,76,2,17,1,30,38,0,37,42,28,2,147,36,0,102,121,23,99,35,0,14,176,11,117,14,69,35,78,15,102,96,92,125,14,0,0,0,69,0,54,39,130,146,73,63,30,91,0,9,0,0,0,8,34,135,98,37,87,44,132,79,50,128,4,110,42,31,97,19,81,39,103

Nearest PDB structures (foldseek):
  1lwh-assembly1_B  TM=9.944E-01  e=2.917E-79  Thermotoga maritima
  7jjn-assembly1_A  TM=8.663E-01  e=2.854E-30  Agathobacter rectalis DSM 17629
  5jy7-assembly2_H  TM=8.904E-01  e=1.469E-29  Mycolicibacterium smegmatis MC2 155
  7jjn-assembly2_B  TM=8.661E-01  e=1.189E-29  Agathobacter rectalis DSM 17629
  6bs6-assembly2_B  TM=8.210E-01  e=3.152E-28  Bacteroides thetaiotaomicron VPI-5482

InterPro domains:
  IPR006046 Alpha amylase [PR00110] (83-94)
  IPR006046 Alpha amylase [PR00110] (180-191)
  IPR006046 Alpha amylase [PR00110] (268-280)
  IPR006047 Glycosyl hydrolase family 13, catalytic domain [PF00128] (5-192)
  IPR006047 Glycosyl hydrolase family 13, catalytic domain [PF00128] (254-390)
  IPR006047 Glycosyl hydrolase family 13, catalytic domain [SM00642] (5-349)
  IPR013780 Glycosyl hydrolase, all-beta [G3DSA:2.60.40.1180] (392-441)
  IPR015261 4-alpha-glucanotransferase, C-terminal [PF09178] (392-441)
  IPR017853 Glycoside hydrolase superfamily [SSF51445] (2-388)
  IPR045857 Oligo-1,6-glucosidase, domain 2 [G3DSA:3.90.400.10] (94-158)

CATH classification: 3.20.20.80 (+2 more: 3.90.400.10, 2.60.40.1180)